Protein 4E2G (pdb70)

InterPro domains:
  IPR011051 RmlC-like cupin domain superfamily [SSF51182] (31-120)
  IPR013096 Cupin 2, conserved barrel [PF07883] (42-98)
  IPR014710 RmlC-like jelly roll fold [G3DSA:2.60.120.10] (1-123)
  IPR052535 Bacilysin biosynthesis H2HPP isomerase [PTHR40112] (26-119)

Nearest PDB structures (foldseek):
  4fbf-assembly1_A  TM=7.577E-01  e=5.543E-04  Pseudaminobacter salicylatoxidans
  3nst-assembly1_A  TM=7.923E-01  e=8.459E-04  Pseudaminobacter salicylatoxidans
  2phd-assembly1_C  TM=7.548E-01  e=7.219E-04  Pseudaminobacter salicylatoxidans
  2phd-assembly1_A  TM=7.375E-01  e=6.161E-04  Pseudaminobacter salicylatoxidans
  3nl1-assembly1_A  TM=7.400E-01  e=6.495E-04  Pseudaminobacter salicylatoxidans

Structure (mmCIF, N/CA/C/O backbone):
data_4E2G
#
_entry.id   4E2G
#
_cell.length_a   193.710
_cell.length_b   52.623
_cell.length_c   108.818
_cell.angle_alpha   90.000
_cell.angle_beta   91.240
_cell.angle_gamma   90.000
#
_symmetry.space_group_name_H-M   'C 1 2 1'
#
loop_
_entity.id
_entity.type
_entity.pdbx_description
1 polymer 'Cupin 2 conserved barrel domain protein'
2 non-polymer 'NICKEL (II) ION'
3 non-polymer 'POTASSIUM ION'
4 non-polymer 'ACETATE ION'
5 water water
#
loop_
_atom_site.group_PDB
_atom_site.id
_atom_site.type_symbol
_atom_site.label_atom_id
_atom_site.label_alt_id
_atom_site.label_comp_id
_atom_site.label_asym_id
_atom_site.label_entity_id
_atom_site.label_seq_id
_atom_site.pdbx_PDB_ins_code
_atom_site.Cartn_x
_atom_site.Cartn_y
_atom_site.Cartn_z
_atom_site.occupancy
_atom_site.B_iso_or_equiv
_atom_site.auth_seq_id
_atom_site.auth_comp_id
_atom_site.auth_asym_id
_atom_site.auth_atom_id
_atom_site.pdbx_PDB_model_num
ATOM 1 N N . PHE A 1 12 ? 12.184 33.374 118.340 1.00 47.63 9 PHE A N 1
ATOM 2 C CA . PHE A 1 12 ? 10.885 33.868 117.792 1.00 44.48 9 PHE A CA 1
ATOM 3 C C . PHE A 1 12 ? 9.916 32.714 117.499 1.00 43.49 9 PHE A C 1
ATOM 4 O O . PHE A 1 12 ? 10.258 31.548 117.705 1.00 46.61 9 PHE A O 1
ATOM 12 N N . ALA A 1 13 ? 8.705 33.047 117.049 1.00 41.34 10 ALA A N 1
ATOM 13 C CA . ALA A 1 13 ? 7.710 32.044 116.661 1.00 38.80 10 ALA A CA 1
ATOM 14 C C . ALA A 1 13 ? 7.644 31.905 115.137 1.00 32.81 10 ALA A C 1
ATOM 15 O O . ALA A 1 13 ? 7.795 32.898 114.421 1.00 33.03 10 ALA A O 1
ATOM 17 N N . PRO A 1 14 ? 7.420 30.675 114.636 1.00 30.52 11 PRO A N 1
ATOM 18 C CA . PRO A 1 14 ? 7.215 30.498 113.195 1.00 30.31 11 PRO A CA 1
ATOM 19 C C . PRO A 1 14 ? 6.075 31.380 112.696 1.00 30.29 11 PRO A C 1
ATOM 20 O O . PRO A 1 14 ? 5.054 31.515 113.376 1.00 29.57 11 PRO A O 1
ATOM 24 N N . ALA A 1 15 ? 6.261 31.993 111.534 1.00 27.41 12 ALA A N 1
ATOM 25 C CA . ALA A 1 15 ? 5.253 32.885 110.979 1.00 30.43 12 ALA A CA 1
ATOM 26 C C . ALA A 1 15 ? 5.114 32.702 109.477 1.00 31.74 12 ALA A C 1
ATOM 27 O O . ALA A 1 15 ? 6.092 32.428 108.776 1.00 28.03 12 ALA A O 1
ATOM 29 N N . PHE A 1 16 ? 3.880 32.838 109.002 1.00 32.67 13 PHE A N 1
ATOM 30 C CA . PHE A 1 16 ? 3.572 32.774 107.589 1.00 31.00 13 PHE A CA 1
ATOM 31 C C . PHE A 1 16 ? 3.028 34.128 107.165 1.00 28.78 13 PHE A C 1
ATOM 32 O O . PHE A 1 16 ? 2.263 34.750 107.897 1.00 28.78 13 PHE A O 1
ATOM 40 N N . TYR A 1 17 ? 3.414 34.568 105.974 1.00 26.55 14 TYR A N 1
ATOM 41 C CA . TYR A 1 17 ? 3.062 35.899 105.503 1.00 26.64 14 TYR A CA 1
ATOM 42 C C . TYR A 1 17 ? 2.441 35.864 104.122 1.00 26.10 14 TYR A C 1
ATOM 43 O O . TYR A 1 17 ? 2.881 35.128 103.242 1.00 26.96 14 TYR A O 1
ATOM 52 N N . ASP A 1 18 ? 1.396 36.659 103.960 1.00 27.13 15 ASP A N 1
ATOM 53 C CA . ASP A 1 18 ? 0.817 36.922 102.665 1.00 28.98 15 ASP A CA 1
ATOM 54 C C . ASP A 1 18 ? 1.243 38.352 102.337 1.00 28.76 15 ASP A C 1
ATOM 55 O O . ASP A 1 18 ? 0.909 39.282 103.076 1.00 28.17 15 ASP A O 1
ATOM 60 N N . LEU A 1 19 ? 1.995 38.522 101.248 1.00 26.57 16 LEU A N 1
ATOM 61 C CA . LEU A 1 19 ? 2.529 39.847 100.887 1.00 28.72 16 LEU A CA 1
ATOM 62 C C . LEU A 1 19 ? 1.474 40.922 100.650 1.00 31.53 16 LEU A C 1
ATOM 63 O O . LEU A 1 19 ? 1.749 42.100 100.866 1.00 32.89 16 LEU A O 1
ATOM 68 N N . THR A 1 20 ? 0.278 40.521 100.221 1.00 30.30 17 THR A N 1
ATOM 69 C CA . THR A 1 20 ? -0.824 41.472 100.049 1.00 34.37 17 THR A CA 1
ATOM 70 C C . THR A 1 20 ? -1.278 42.071 101.381 1.00 36.19 17 THR A C 1
ATOM 71 O O . THR A 1 20 ? -1.968 43.083 101.397 1.00 41.83 17 THR A O 1
ATOM 75 N N . GLU A 1 21 ? -0.882 41.450 102.490 1.00 33.75 18 GLU A N 1
ATOM 76 C CA . GLU A 1 21 ? -1.276 41.921 103.818 1.00 37.04 18 GLU A CA 1
ATOM 77 C C . GLU A 1 21 ? -0.139 42.618 104.568 1.00 32.15 18 GLU A C 1
ATOM 78 O O . GLU A 1 21 ? -0.360 43.204 105.619 1.00 33.14 18 GLU A O 1
ATOM 84 N N . VAL A 1 22 ? 1.076 42.548 104.033 1.00 31.31 19 VAL A N 1
ATOM 85 C CA . VAL A 1 22 ? 2.217 43.211 104.663 1.00 28.32 19 VAL A CA 1
ATOM 86 C C . VAL A 1 22 ? 2.236 44.672 104.248 1.00 27.27 19 VAL A C 1
ATOM 87 O O . VAL A 1 22 ? 2.320 44.986 103.062 1.00 26.83 19 VAL A O 1
ATOM 91 N N . ARG A 1 23 ? 2.163 45.562 105.233 1.00 27.44 20 ARG A N 1
ATOM 92 C CA . ARG A 1 23 ? 2.047 46.994 104.961 1.00 29.57 20 ARG A CA 1
ATOM 93 C C . ARG A 1 23 ? 3.344 47.584 104.410 1.00 27.73 20 ARG A C 1
ATOM 94 O O . ARG A 1 23 ? 4.439 47.099 104.697 1.00 31.19 20 ARG A O 1
ATOM 102 N N . SER A 1 24 ? 3.196 48.621 103.594 1.00 27.06 21 SER A N 1
ATOM 103 C CA . SER A 1 24 ? 4.297 49.206 102.852 1.00 28.05 21 SER A CA 1
ATOM 104 C C . SER A 1 24 ? 4.818 50.445 103.562 1.00 28.46 21 SER A C 1
ATOM 105 O O . SER A 1 24 ? 4.066 51.138 104.246 1.00 28.69 21 SER A O 1
ATOM 108 N N . PHE A 1 25 ? 6.114 50.708 103.423 1.00 27.25 22 PHE A N 1
ATOM 109 C CA . PHE A 1 25 ? 6.691 51.959 103.920 1.00 26.11 22 PHE A CA 1
ATOM 110 C C . PHE A 1 25 ? 7.679 52.498 102.903 1.00 25.64 22 PHE A C 1
ATOM 111 O O . PHE A 1 25 ? 8.106 51.777 101.998 1.00 25.71 22 PHE A O 1
ATOM 119 N N . SER A 1 26 ? 8.045 53.766 103.052 1.00 28.33 23 SER A N 1
ATOM 120 C CA . SER A 1 26 ? 8.945 54.396 102.101 1.00 29.33 23 SER A CA 1
ATOM 121 C C . SER A 1 26 ? 10.032 55.179 102.829 1.00 30.50 23 SER A C 1
ATOM 122 O O . SER A 1 26 ? 9.739 56.200 103.452 1.00 31.82 23 SER A O 1
ATOM 125 N N . PRO A 1 27 ? 11.292 54.708 102.753 1.00 27.78 24 PRO A N 1
ATOM 126 C CA . PRO A 1 27 ? 12.359 55.420 103.459 1.00 29.56 24 PRO A CA 1
ATOM 127 C C . PRO A 1 27 ? 12.830 56.674 102.721 1.00 30.34 24 PRO A C 1
ATOM 128 O O . PRO A 1 27 ? 13.527 57.502 103.307 1.00 34.12 24 PRO A O 1
ATOM 132 N N . LEU A 1 28 ? 12.422 56.808 101.459 1.00 29.16 25 LEU A N 1
ATOM 133 C CA . LEU A 1 28 ? 12.943 57.818 100.542 1.00 32.24 25 LEU A CA 1
ATOM 134 C C . LEU A 1 28 ? 12.032 57.830 99.307 1.00 30.93 25 LEU A C 1
ATOM 135 O O . LEU A 1 28 ? 11.599 56.764 98.863 1.00 27.85 25 LEU A O 1
ATOM 140 N N . PRO A 1 29 ? 11.723 59.024 98.750 1.00 29.41 26 PRO A N 1
ATOM 141 C CA . PRO A 1 29 ? 10.914 59.065 97.518 1.00 30.25 26 PRO A CA 1
ATOM 142 C C . PRO A 1 29 ? 11.414 58.101 96.426 1.00 29.65 26 PRO A C 1
ATOM 143 O O . PRO A 1 29 ? 12.620 57.969 96.220 1.00 31.59 26 PRO A O 1
ATOM 147 N N . GLY A 1 30 ? 10.487 57.418 95.760 1.00 28.44 27 GLY A N 1
ATOM 148 C CA . GLY A 1 30 ? 10.833 56.453 94.710 1.00 30.06 27 GLY A CA 1
ATOM 149 C C . GLY A 1 30 ? 11.025 55.019 95.189 1.00 27.14 27 GLY A C 1
ATOM 150 O O . GLY A 1 30 ? 11.208 54.108 94.378 1.00 26.84 27 GLY A O 1
ATOM 151 N N . PHE A 1 31 ? 10.991 54.822 96.506 1.00 25.94 28 PHE A N 1
ATOM 152 C CA . PHE A 1 31 ? 11.154 53.501 97.105 1.00 24.88 28 PHE A CA 1
ATOM 153 C C . PHE A 1 31 ? 9.924 53.109 97.905 1.00 25.71 28 PHE A C 1
ATOM 154 O O . PHE A 1 31 ? 9.456 53.873 98.750 1.00 25.91 28 PHE A O 1
ATOM 162 N N . ALA A 1 32 ? 9.410 51.913 97.642 1.00 23.23 29 ALA A N 1
ATOM 163 C CA . ALA A 1 32 ? 8.317 51.360 98.434 1.00 24.38 29 ALA A CA 1
ATOM 164 C C . ALA A 1 32 ? 8.748 49.980 98.892 1.00 21.66 29 ALA A C 1
ATOM 165 O O . ALA A 1 32 ? 9.176 49.158 98.074 1.00 22.88 29 ALA A O 1
ATOM 175 N N . GLN A 1 34 ? 8.352 46.477 101.706 1.00 19.04 31 GLN A N 1
ATOM 176 C CA . GLN A 1 34 ? 7.657 45.619 102.665 1.00 22.31 31 GLN A CA 1
ATOM 177 C C . GLN A 1 34 ? 8.706 44.735 103.318 1.00 23.42 31 GLN A C 1
ATOM 178 O O . GLN A 1 34 ? 9.419 43.999 102.624 1.00 24.40 31 GLN A O 1
ATOM 184 N N . ALA A 1 35 ? 8.810 44.798 104.640 1.00 22.25 32 ALA A N 1
ATOM 185 C CA . ALA A 1 35 ? 9.817 44.010 105.342 1.00 22.29 32 ALA A CA 1
ATOM 186 C C . ALA A 1 35 ? 9.212 43.077 106.388 1.00 22.97 32 ALA A C 1
ATOM 187 O O . ALA A 1 35 ? 8.245 43.430 107.067 1.00 23.70 32 ALA A O 1
ATOM 189 N N . ILE A 1 36 ? 9.788 41.882 106.494 1.00 21.01 33 ILE A N 1
ATOM 190 C CA . ILE A 1 36 ? 9.445 40.923 107.542 1.00 21.36 33 ILE A CA 1
ATOM 191 C C . ILE A 1 36 ? 10.757 40.403 108.116 1.00 21.78 33 ILE A C 1
ATOM 192 O O . ILE A 1 36 ? 11.790 40.471 107.454 1.00 22.76 33 ILE A O 1
ATOM 197 N N . GLN A 1 37 ? 10.727 39.885 109.339 1.00 22.34 34 GLN A N 1
ATOM 198 C CA . GLN A 1 37 ? 11.945 39.353 109.926 1.00 23.07 34 GLN A CA 1
ATOM 199 C C . GLN A 1 37 ? 11.693 38.191 110.872 1.00 24.95 34 GLN A C 1
ATOM 200 O O . GLN A 1 37 ? 10.635 38.107 111.499 1.00 25.77 34 GLN A O 1
ATOM 206 N N . GLY A 1 38 ? 12.672 37.292 110.950 1.00 26.85 35 GLY A N 1
ATOM 207 C CA . GLY A 1 38 ? 12.703 36.266 111.988 1.00 28.51 35 GLY A CA 1
ATOM 208 C C . GLY A 1 38 ? 13.451 36.835 113.173 1.00 28.86 35 GLY A C 1
ATOM 209 O O . GLY A 1 38 ? 12.929 37.693 113.880 1.00 35.88 35 GLY A O 1
ATOM 210 N N . LYS A 1 39 ? 14.673 36.358 113.391 1.00 26.82 36 LYS A N 1
ATOM 211 C CA . LYS A 1 39 ? 15.577 36.974 114.360 1.00 28.67 36 LYS A CA 1
ATOM 212 C C . LYS A 1 39 ? 16.867 37.401 113.668 1.00 28.24 36 LYS A C 1
ATOM 213 O O . LYS A 1 39 ? 17.260 38.558 113.755 1.00 31.09 36 LYS A O 1
ATOM 219 N N . ASN A 1 40 ? 17.516 36.453 112.996 1.00 26.40 37 ASN A N 1
ATOM 220 C CA . ASN A 1 40 ? 18.758 36.704 112.256 1.00 29.76 37 ASN A CA 1
ATOM 221 C C . ASN A 1 40 ? 18.518 37.155 110.810 1.00 25.74 37 ASN A C 1
ATOM 222 O O . ASN A 1 40 ? 19.430 37.673 110.165 1.00 27.60 37 ASN A O 1
ATOM 227 N N . LEU A 1 41 ? 17.303 36.944 110.303 1.00 22.98 38 LEU A N 1
ATOM 228 C CA . LEU A 1 41 ? 16.993 37.186 108.894 1.00 21.91 38 LEU A CA 1
ATOM 229 C C . LEU A 1 41 ? 15.922 38.240 108.712 1.00 20.85 38 LEU A C 1
ATOM 230 O O . LEU A 1 41 ? 14.910 38.221 109.399 1.00 21.60 38 LEU A O 1
ATOM 243 N N . LEU A 1 43 ? 13.682 39.890 105.387 1.00 17.94 40 LEU A N 1
ATOM 244 C CA . LEU A 1 43 ? 13.339 39.849 103.963 1.00 18.21 40 LEU A CA 1
ATOM 245 C C . LEU A 1 43 ? 12.628 41.141 103.637 1.00 18.55 40 LEU A C 1
ATOM 246 O O . LEU A 1 43 ? 11.693 41.530 104.339 1.00 20.69 40 LEU A O 1
ATOM 251 N N . ASN A 1 44 ? 13.082 41.806 102.579 1.00 17.32 41 ASN A N 1
ATOM 252 C CA . ASN A 1 44 ? 12.642 43.151 102.243 1.00 19.30 41 ASN A CA 1
ATOM 253 C C . ASN A 1 44 ? 12.331 43.254 100.740 1.00 18.74 41 ASN A C 1
ATOM 254 O O . ASN A 1 44 ? 13.239 43.220 99.916 1.00 19.37 41 ASN A O 1
ATOM 259 N N . TRP A 1 45 ? 11.045 43.335 100.389 1.00 18.47 42 TRP A N 1
ATOM 260 C CA . TRP A 1 45 ? 10.621 43.527 98.993 1.00 19.51 42 TRP A CA 1
ATOM 261 C C . TRP A 1 45 ? 10.657 44.990 98.658 1.00 21.19 42 TRP A C 1
ATOM 262 O O . TRP A 1 45 ? 9.916 45.781 99.246 1.00 23.14 42 TRP A O 1
ATOM 273 N N . VAL A 1 46 ? 11.526 45.365 97.720 1.00 20.12 43 VAL A N 1
ATOM 274 C CA . VAL A 1 46 ? 11.765 46.777 97.412 1.00 19.47 43 VAL A CA 1
ATOM 275 C C . VAL A 1 46 ? 11.317 47.092 95.984 1.00 20.12 43 VAL A C 1
ATOM 276 O O . VAL A 1 46 ? 11.898 46.572 95.020 1.00 19.58 43 VAL A O 1
ATOM 280 N N . ARG A 1 47 ? 10.275 47.913 95.848 1.00 20.09 44 ARG A N 1
ATOM 281 C CA . ARG A 1 47 ? 9.882 48.413 94.530 1.00 21.93 44 ARG A CA 1
ATOM 282 C C . ARG A 1 47 ? 10.504 49.790 94.304 1.00 23.75 44 ARG A C 1
ATOM 283 O O . ARG A 1 47 ? 10.281 50.729 95.084 1.00 24.34 44 ARG A O 1
ATOM 291 N N . ILE A 1 48 ? 11.296 49.896 93.242 1.00 23.77 45 ILE A N 1
ATOM 292 C CA . ILE A 1 48 ? 12.001 51.140 92.933 1.00 24.68 45 ILE A CA 1
ATOM 293 C C . ILE A 1 48 ? 11.461 51.721 91.638 1.00 26.19 45 ILE A C 1
ATOM 294 O O . ILE A 1 48 ? 11.372 51.012 90.618 1.00 26.50 45 ILE A O 1
ATOM 299 N N A GLU A 1 49 ? 11.111 53.006 91.685 0.50 27.00 46 GLU A N 1
ATOM 300 N N B GLU A 1 49 ? 11.104 53.006 91.688 0.50 26.87 46 GLU A N 1
ATOM 301 C CA A GLU A 1 49 ? 10.576 53.736 90.542 0.50 28.23 46 GLU A CA 1
ATOM 302 C CA B GLU A 1 49 ? 10.570 53.743 90.546 0.50 27.95 46 GLU A CA 1
ATOM 303 C C A GLU A 1 49 ? 11.597 53.819 89.408 0.50 27.80 46 GLU A C 1
ATOM 304 C C B GLU A 1 49 ? 11.594 53.839 89.415 0.50 27.59 46 GLU A C 1
ATOM 305 O O A GLU A 1 49 ? 12.798 53.657 89.644 0.50 26.80 46 GLU A O 1
ATOM 306 O O B GLU A 1 49 ? 12.797 53.703 89.659 0.50 26.48 46 GLU A O 1
ATOM 317 N N . PRO A 1 50 ? 11.120 54.066 88.172 1.00 28.05 47 PRO A N 1
ATOM 318 C CA . PRO A 1 50 ? 12.023 54.302 87.046 1.00 29.20 47 PRO A CA 1
ATOM 319 C C . PRO A 1 50 ? 12.968 55.466 87.302 1.00 29.78 47 PRO A C 1
ATOM 320 O O . PRO A 1 50 ? 12.613 56.401 88.026 1.00 31.02 47 PRO A O 1
ATOM 324 N N . ASN A 1 51 ? 14.174 55.368 86.743 1.00 29.23 48 ASN A N 1
ATOM 325 C CA . ASN A 1 51 ? 15.168 56.446 86.744 1.00 31.38 48 ASN A CA 1
ATOM 326 C C . ASN A 1 51 ? 15.439 57.024 88.128 1.00 33.54 48 ASN A C 1
ATOM 327 O O . ASN A 1 51 ? 15.482 58.245 88.316 1.00 37.83 48 ASN A O 1
ATOM 332 N N . THR A 1 52 ? 15.629 56.128 89.088 1.00 32.34 49 THR A N 1
ATOM 333 C CA . THR A 1 52 ? 15.824 56.493 90.484 1.00 34.17 49 THR A CA 1
ATOM 334 C C . THR A 1 52 ? 17.195 56.018 90.938 1.00 39.18 49 THR A C 1
ATOM 335 O O . THR A 1 52 ? 17.636 54.919 90.580 1.00 40.27 49 THR A O 1
ATOM 339 N N . GLU A 1 53 ? 17.865 56.865 91.711 1.00 40.30 50 GLU A N 1
ATOM 340 C CA . GLU A 1 53 ? 19.187 56.568 92.247 1.00 45.94 50 GLU A CA 1
ATOM 341 C C . GLU A 1 53 ? 19.131 56.164 93.713 1.00 45.95 50 GLU A C 1
ATOM 342 O O . GLU A 1 53 ? 18.440 56.806 94.513 1.00 43.72 50 GLU A O 1
ATOM 372 N N . PRO A 1 55 ? 21.578 56.351 96.645 1.00 44.29 52 PRO A N 1
ATOM 373 C CA . PRO A 1 55 ? 22.870 56.944 97.034 1.00 45.98 52 PRO A CA 1
ATOM 374 C C . PRO A 1 55 ? 23.795 55.893 97.659 1.00 41.25 52 PRO A C 1
ATOM 375 O O . PRO A 1 55 ? 23.305 54.941 98.271 1.00 37.74 52 PRO A O 1
ATOM 379 N N . ALA A 1 56 ? 25.105 56.059 97.473 1.00 41.37 53 ALA A N 1
ATOM 380 C CA . ALA A 1 56 ? 26.104 55.122 97.986 1.00 36.85 53 ALA A CA 1
ATOM 381 C C . ALA A 1 56 ? 26.065 55.005 99.514 1.00 37.86 53 ALA A C 1
ATOM 382 O O . ALA A 1 56 ? 26.021 56.017 100.228 1.00 37.00 53 ALA A O 1
ATOM 384 N N A HIS A 1 57 ? 26.049 53.766 100.003 0.50 36.45 54 HIS A N 1
ATOM 385 N N B HIS A 1 57 ? 26.089 53.765 99.995 0.50 36.04 54 HIS A N 1
ATOM 386 C CA A HIS A 1 57 ? 26.017 53.478 101.435 0.50 34.85 54 HIS A CA 1
ATOM 387 C CA B HIS A 1 57 ? 26.054 53.473 101.421 0.50 33.91 54 HIS A CA 1
ATOM 388 C C A HIS A 1 57 ? 26.821 52.244 101.754 0.50 32.28 54 HIS A C 1
ATOM 389 C C B HIS A 1 57 ? 26.854 52.246 101.749 0.50 31.93 54 HIS A C 1
ATOM 390 O O A HIS A 1 57 ? 27.173 51.464 100.863 0.50 30.03 54 HIS A O 1
ATOM 391 O O B HIS A 1 57 ? 27.238 51.476 100.862 0.50 29.61 54 HIS A O 1
ATOM 404 N N . GLU A 1 58 ? 27.129 52.074 103.038 1.00 30.20 55 GLU A N 1
ATOM 405 C CA . GLU A 1 58 ? 27.758 50.869 103.559 1.00 28.82 55 GLU A CA 1
ATOM 406 C C . GLU A 1 58 ? 26.992 50.595 104.845 1.00 26.70 55 GLU A C 1
ATOM 407 O O . GLU A 1 58 ? 26.532 51.536 105.498 1.00 27.07 55 GLU A O 1
ATOM 413 N N . HIS A 1 59 ? 26.860 49.324 105.213 1.00 24.71 56 HIS A N 1
ATOM 414 C CA . HIS A 1 59 ? 26.194 48.928 106.456 1.00 24.39 56 HIS A CA 1
ATOM 415 C C . HIS A 1 59 ? 26.917 47.736 107.036 1.00 24.96 56 HIS A C 1
ATOM 416 O O . HIS A 1 59 ? 27.475 46.927 106.277 1.00 24.28 56 HIS A O 1
ATOM 423 N N . PRO A 1 60 ? 26.920 47.595 108.381 1.00 24.02 57 PRO A N 1
ATOM 424 C CA . PRO A 1 60 ? 27.578 46.431 108.978 1.00 24.57 57 PRO A CA 1
ATOM 425 C C . PRO A 1 60 ? 26.827 45.118 108.717 1.00 23.09 57 PRO A C 1
ATOM 426 O O . PRO A 1 60 ? 27.426 44.052 108.786 1.00 26.05 57 PRO A O 1
ATOM 430 N N . HIS A 1 61 ? 25.535 45.208 108.410 1.00 23.67 58 HIS A N 1
ATOM 431 C CA . HIS A 1 61 ? 24.709 44.037 108.084 1.00 22.84 58 HIS A CA 1
ATOM 432 C C . HIS A 1 61 ? 25.133 43.424 106.780 1.00 22.58 58 HIS A C 1
ATOM 433 O O . HIS A 1 61 ? 25.489 44.137 105.834 1.00 22.95 58 HIS A O 1
ATOM 440 N N . GLU A 1 62 ? 25.091 42.095 106.704 1.00 21.06 59 GLU A N 1
ATOM 441 C CA . GLU A 1 62 ? 25.330 41.421 105.434 1.00 21.60 59 GLU A CA 1
ATOM 442 C C . GLU A 1 62 ? 24.068 41.548 104.593 1.00 21.78 59 GLU A C 1
ATOM 443 O O . GLU A 1 62 ? 22.960 41.517 105.130 1.00 23.22 59 GLU A O 1
ATOM 449 N N . GLN A 1 63 ? 24.236 41.702 103.282 1.00 21.46 60 GLN A N 1
ATOM 450 C CA . GLN A 1 63 ? 23.103 41.827 102.377 1.00 20.55 60 GLN A CA 1
ATOM 451 C C . GLN A 1 63 ? 23.208 40.810 101.254 1.00 20.65 60 GLN A C 1
ATOM 452 O O . GLN A 1 63 ? 24.309 40.442 100.835 1.00 22.39 60 GLN A O 1
ATOM 458 N N . ALA A 1 64 ? 22.054 40.336 100.799 1.00 18.91 61 ALA A N 1
ATOM 459 C CA . ALA A 1 64 ? 21.948 39.636 99.529 1.00 20.39 61 ALA A CA 1
ATOM 460 C C . ALA A 1 64 ? 20.691 40.152 98.832 1.00 20.36 61 ALA A C 1
ATOM 461 O O . ALA A 1 64 ? 19.846 40.784 99.464 1.00 22.15 61 ALA A O 1
ATOM 463 N N . GLY A 1 65 ? 20.580 39.912 97.529 1.00 21.12 62 GLY A N 1
ATOM 464 C CA . GLY A 1 65 ? 19.436 40.399 96.776 1.00 20.83 62 GLY A CA 1
ATOM 465 C C . GLY A 1 65 ? 19.081 39.482 95.632 1.00 19.80 62 GLY A C 1
ATOM 466 O O . GLY A 1 65 ? 19.956 38.839 95.049 1.00 19.59 62 GLY A O 1
ATOM 467 N N . VAL A 1 66 ? 17.789 39.416 95.330 1.00 18.04 63 VAL A N 1
ATOM 468 C CA . VAL A 1 66 ? 17.265 38.580 94.257 1.00 18.31 63 VAL A CA 1
ATOM 469 C C . VAL A 1 66 ? 16.334 39.436 93.405 1.00 18.81 63 VAL A C 1
ATOM 470 O O . VAL A 1 66 ? 15.341 39.960 93.904 1.00 19.73 63 VAL A O 1
ATOM 482 N N . LEU A 1 68 ? 13.399 40.372 91.057 1.00 18.76 65 LEU A N 1
ATOM 483 C CA . LEU A 1 68 ? 12.069 39.803 90.818 1.00 20.33 65 LEU A CA 1
ATOM 484 C C . LEU A 1 68 ? 11.437 40.335 89.524 1.00 21.76 65 LEU A C 1
ATOM 485 O O . LEU A 1 68 ? 10.897 39.561 88.723 1.00 22.26 65 LEU A O 1
ATOM 490 N N . GLU A 1 69 ? 11.514 41.652 89.323 1.00 21.36 66 GLU A N 1
ATOM 491 C CA . GLU A 1 69 ? 10.996 42.306 88.110 1.00 23.44 66 GLU A CA 1
ATOM 492 C C . GLU A 1 69 ? 11.923 43.446 87.703 1.00 23.31 66 GLU A C 1
ATOM 493 O O . GLU A 1 69 ? 12.615 44.019 88.545 1.00 23.03 66 GLU A O 1
ATOM 499 N N . GLY A 1 70 ? 11.938 43.770 86.415 1.00 23.48 67 GLY A N 1
ATOM 500 C CA . GLY A 1 70 ? 12.638 44.960 85.929 1.00 23.93 67 GLY A CA 1
ATOM 501 C C . GLY A 1 70 ? 14.151 44.857 85.868 1.00 23.77 67 GLY A C 1
ATOM 502 O O . GLY A 1 70 ? 14.710 43.776 85.685 1.00 23.79 67 GLY A O 1
ATOM 503 N N . THR A 1 71 ? 14.814 45.996 86.031 1.00 22.73 68 THR A N 1
ATOM 504 C CA . THR A 1 71 ? 16.239 46.119 85.757 1.00 23.63 68 THR A CA 1
ATOM 505 C C . THR A 1 71 ? 16.887 46.983 86.837 1.00 24.04 68 THR A C 1
ATOM 506 O O . THR A 1 71 ? 16.326 48.002 87.233 1.00 25.55 68 THR A O 1
ATOM 510 N N . LEU A 1 72 ? 18.057 46.566 87.326 1.00 23.63 69 LEU A N 1
ATOM 511 C CA . LEU A 1 72 ? 18.784 47.336 88.326 1.00 23.80 69 LEU A CA 1
ATOM 512 C C . LEU A 1 72 ? 20.268 47.342 88.010 1.00 23.43 69 LEU A C 1
ATOM 513 O O . LEU A 1 72 ? 20.872 46.288 87.851 1.00 25.51 69 LEU A O 1
ATOM 518 N N . GLU A 1 73 ? 20.852 48.528 87.898 1.00 23.41 70 GLU A N 1
ATOM 519 C CA . GLU A 1 73 ? 22.302 48.632 87.804 1.00 26.39 70 GLU A CA 1
ATOM 520 C C . GLU A 1 73 ? 22.866 48.710 89.213 1.00 26.39 70 GLU A C 1
ATOM 521 O O . GLU A 1 73 ? 22.579 49.652 89.941 1.00 30.05 70 GLU A O 1
ATOM 527 N N . LEU A 1 74 ? 23.662 47.717 89.593 1.00 26.53 71 LEU A N 1
ATOM 528 C CA . LEU A 1 74 ? 24.247 47.687 90.926 1.00 26.82 71 LEU A CA 1
ATOM 529 C C . LEU A 1 74 ? 25.770 47.771 90.885 1.00 28.50 71 LEU A C 1
ATOM 530 O O . LEU A 1 74 ? 26.428 47.051 90.129 1.00 31.16 71 LEU A O 1
ATOM 535 N N . THR A 1 75 ? 26.319 48.659 91.707 1.00 29.71 72 THR A N 1
ATOM 536 C CA . THR A 1 75 ? 27.759 48.762 91.878 1.00 31.32 72 THR A CA 1
ATOM 537 C C . THR A 1 75 ? 28.118 48.257 93.273 1.00 29.92 72 THR A C 1
ATOM 538 O O . THR A 1 75 ? 27.625 48.784 94.267 1.00 30.66 72 THR A O 1
ATOM 542 N N . ILE A 1 76 ? 28.950 47.221 93.344 1.00 32.36 73 ILE A N 1
ATOM 543 C CA . ILE A 1 76 ? 29.475 46.753 94.636 1.00 34.13 73 ILE A CA 1
ATOM 544 C C . ILE A 1 76 ? 30.993 46.913 94.645 1.00 38.20 73 ILE A C 1
ATOM 545 O O . ILE A 1 76 ? 31.686 46.374 93.777 1.00 40.80 73 ILE A O 1
ATOM 550 N N . GLY A 1 77 ? 31.499 47.661 95.623 1.00 36.48 74 GLY A N 1
ATOM 551 C CA . GLY A 1 77 ? 32.909 48.044 95.651 1.00 40.60 74 GLY A CA 1
ATOM 552 C C . GLY A 1 77 ? 33.362 48.557 94.292 1.00 43.64 74 GLY A C 1
ATOM 553 O O . GLY A 1 77 ? 32.935 49.623 93.847 1.00 43.21 74 GLY A O 1
ATOM 554 N N . GLU A 1 78 ? 34.201 47.768 93.623 1.00 49.29 75 GLU A N 1
ATOM 555 C CA . GLU A 1 78 ? 34.786 48.149 92.332 1.00 55.95 75 GLU A CA 1
ATOM 556 C C . GLU A 1 78 ? 33.971 47.748 91.097 1.00 54.76 75 GLU A C 1
ATOM 557 O O . GLU A 1 78 ? 34.149 48.332 90.024 1.00 61.35 75 GLU A O 1
ATOM 563 N N . GLU A 1 79 ? 33.087 46.761 91.241 1.00 48.49 76 GLU A N 1
ATOM 564 C CA . GLU A 1 79 ? 32.387 46.192 90.083 1.00 46.50 76 GLU A CA 1
ATOM 565 C C . GLU A 1 79 ? 30.960 46.726 89.890 1.00 46.51 76 GLU A C 1
ATOM 566 O O . GLU A 1 79 ? 30.207 46.895 90.856 1.00 40.90 76 GLU A O 1
ATOM 572 N N . THR A 1 80 ? 30.611 46.978 88.627 1.00 44.06 77 THR A N 1
ATOM 573 C CA . THR A 1 80 ? 29.267 47.401 88.226 1.00 39.77 77 THR A CA 1
ATOM 574 C C . THR A 1 80 ? 28.638 46.347 87.308 1.00 37.65 77 THR A C 1
ATOM 575 O O . THR A 1 80 ? 29.257 45.904 86.336 1.00 37.35 77 THR A O 1
ATOM 579 N N . ARG A 1 81 ? 27.412 45.943 87.627 1.00 34.95 78 ARG A N 1
ATOM 580 C CA . ARG A 1 81 ? 26.660 45.013 86.784 1.00 33.50 78 ARG A CA 1
ATOM 581 C C . ARG A 1 81 ? 25.202 45.435 86.671 1.00 29.59 78 ARG A C 1
ATOM 582 O O . ARG A 1 81 ? 24.639 46.026 87.595 1.00 31.99 78 ARG A O 1
ATOM 590 N N . VAL A 1 82 ? 24.598 45.125 85.531 1.00 26.92 79 VAL A N 1
ATOM 591 C CA . VAL A 1 82 ? 23.172 45.336 85.313 1.00 25.55 79 VAL A CA 1
ATOM 592 C C . VAL A 1 82 ? 22.450 44.024 85.622 1.00 25.55 79 VAL A C 1
ATOM 593 O O . VAL A 1 82 ? 22.750 42.990 85.022 1.00 26.59 79 VAL A O 1
ATOM 597 N N . LEU A 1 83 ? 21.503 44.066 86.555 1.00 23.15 80 LEU A N 1
ATOM 598 C CA . LEU A 1 83 ? 20.824 42.854 87.009 1.00 22.73 80 LEU A CA 1
ATOM 599 C C . LEU A 1 83 ? 19.368 42.817 86.559 1.00 21.05 80 LEU A C 1
ATOM 600 O O . LEU A 1 83 ? 18.703 43.851 86.513 1.00 21.80 80 LEU A O 1
ATOM 605 N N . ARG A 1 84 ? 18.897 41.615 86.228 1.00 19.88 81 ARG A N 1
ATOM 606 C CA . ARG A 1 84 ? 17.531 41.372 85.757 1.00 20.44 81 ARG A CA 1
ATOM 607 C C . ARG A 1 84 ? 17.028 40.079 86.413 1.00 20.37 81 ARG A C 1
ATOM 608 O O . ARG A 1 84 ? 17.834 39.342 86.996 1.00 20.97 81 ARG A O 1
ATOM 616 N N . PRO A 1 85 ? 15.706 39.797 86.352 1.00 18.96 82 PRO A N 1
ATOM 617 C CA . PRO A 1 85 ? 15.219 38.555 86.976 1.00 21.02 82 PRO A CA 1
ATOM 618 C C . PRO A 1 85 ? 15.960 37.317 86.460 1.00 22.32 82 PRO A C 1
ATOM 619 O O . PRO A 1 85 ? 16.191 37.187 85.253 1.00 22.37 82 PRO A O 1
ATOM 623 N N . GLY A 1 86 ? 16.324 36.430 87.384 1.00 22.71 83 GLY A N 1
ATOM 624 C CA . GLY A 1 86 ? 17.213 35.314 87.092 1.00 22.94 83 GLY A CA 1
ATOM 625 C C . GLY A 1 86 ? 18.566 35.532 87.755 1.00 23.52 83 GLY A C 1
ATOM 626 O O . GLY A 1 86 ? 19.364 34.599 87.868 1.00 26.26 83 GLY A O 1
ATOM 635 N N . ALA A 1 88 ? 21.160 37.439 90.980 1.00 18.54 85 ALA A N 1
ATOM 636 C CA . ALA A 1 88 ? 21.248 37.681 92.416 1.00 19.59 85 ALA A CA 1
ATOM 637 C C . ALA A 1 88 ? 22.602 38.328 92.766 1.00 20.18 85 ALA A C 1
ATOM 638 O O . ALA A 1 88 ? 23.521 38.360 91.934 1.00 20.73 85 ALA A O 1
ATOM 640 N N . TYR A 1 89 ? 22.716 38.861 93.980 1.00 19.02 86 TYR A N 1
ATOM 641 C CA . TYR A 1 89 ? 23.968 39.472 94.425 1.00 21.49 86 TYR A CA 1
ATOM 642 C C . TYR A 1 89 ? 24.212 39.294 95.918 1.00 21.29 86 TYR A C 1
ATOM 643 O O . TYR A 1 89 ? 23.268 39.075 96.680 1.00 21.08 86 TYR A O 1
ATOM 652 N N . THR A 1 90 ? 25.479 39.382 96.323 1.00 22.32 87 THR A N 1
ATOM 653 C CA . THR A 1 90 ? 25.852 39.312 97.741 1.00 23.66 87 THR A CA 1
ATOM 654 C C . THR A 1 90 ? 26.794 40.465 98.081 1.00 24.19 87 THR A C 1
ATOM 655 O O . THR A 1 90 ? 27.743 40.737 97.332 1.00 26.09 87 THR A O 1
ATOM 659 N N . ILE A 1 91 ? 26.518 41.140 99.201 1.00 22.55 88 ILE A N 1
ATOM 660 C CA . ILE A 1 91 ? 27.319 42.274 99.677 1.00 23.20 88 ILE A CA 1
ATOM 661 C C . ILE A 1 91 ? 27.789 42.025 101.122 1.00 24.01 88 ILE A C 1
ATOM 662 O O . ILE A 1 91 ? 26.976 42.014 102.051 1.00 24.96 88 ILE A O 1
ATOM 667 N N . PRO A 1 92 ? 29.107 41.818 101.321 1.00 24.68 89 PRO A N 1
ATOM 668 C CA . PRO A 1 92 ? 29.606 41.654 102.684 1.00 25.79 89 PRO A CA 1
ATOM 669 C C . PRO A 1 92 ? 29.372 42.913 103.522 1.00 26.79 89 PRO A C 1
ATOM 670 O O . PRO A 1 92 ? 29.244 44.023 102.968 1.00 26.12 89 PRO A O 1
ATOM 674 N N . GLY A 1 93 ? 29.290 42.733 104.840 1.00 28.30 90 GLY A N 1
ATOM 675 C CA . GLY A 1 93 ? 29.181 43.861 105.763 1.00 27.28 90 GLY A CA 1
ATOM 676 C C . GLY A 1 93 ? 30.322 44.834 105.527 1.00 27.45 90 GLY A C 1
ATOM 677 O O . GLY A 1 93 ? 31.473 44.419 105.347 1.00 28.60 90 GLY A O 1
ATOM 678 N N . GLY A 1 94 ? 29.997 46.123 105.488 1.00 26.51 91 GLY A N 1
ATOM 679 C CA . GLY A 1 94 ? 30.997 47.182 105.367 1.00 29.05 91 GLY A CA 1
ATOM 680 C C . GLY A 1 94 ? 31.388 47.575 103.949 1.00 29.90 91 GLY A C 1
ATOM 681 O O . GLY A 1 94 ? 32.067 48.581 103.755 1.00 34.83 91 GLY A O 1
ATOM 682 N N . VAL A 1 95 ? 30.963 46.794 102.960 1.00 28.75 92 VAL A N 1
ATOM 683 C CA . VAL A 1 95 ? 31.331 47.052 101.562 1.00 31.17 92 VAL A CA 1
ATOM 684 C C . VAL A 1 95 ? 30.418 48.109 100.929 1.00 32.04 92 VAL A C 1
ATOM 685 O O . VAL A 1 95 ? 29.190 48.027 101.019 1.00 29.88 92 VAL A O 1
ATOM 689 N N . ARG A 1 96 ? 31.031 49.099 100.286 1.00 33.34 93 ARG A N 1
ATOM 690 C CA . ARG A 1 96 ? 30.299 50.222 99.715 1.00 34.27 93 ARG A CA 1
ATOM 691 C C . ARG A 1 96 ? 29.556 49.812 98.446 1.00 31.86 93 ARG A C 1
ATOM 692 O O . ARG A 1 96 ? 30.087 49.070 97.619 1.00 35.28 93 ARG A O 1
ATOM 700 N N . HIS A 1 97 ? 28.325 50.296 98.307 1.00 28.12 94 HIS A N 1
ATOM 701 C CA . HIS A 1 97 ? 27.505 49.992 97.127 1.00 30.74 94 HIS A CA 1
ATOM 702 C C . HIS A 1 97 ? 26.516 51.082 96.834 1.00 30.46 94 HIS A C 1
ATOM 703 O O . HIS A 1 97 ? 26.116 51.823 97.731 1.00 31.07 94 HIS A O 1
ATOM 710 N N . ARG A 1 98 ? 26.131 51.188 95.564 1.00 31.67 95 ARG A N 1
ATOM 711 C CA . ARG A 1 98 ? 25.099 52.115 95.115 1.00 30.85 95 ARG A CA 1
ATOM 712 C C . ARG A 1 98 ? 24.366 51.491 93.930 1.00 31.70 95 ARG A C 1
ATOM 713 O O . ARG A 1 98 ? 24.849 50.521 93.337 1.00 32.35 95 ARG A O 1
ATOM 721 N N . ALA A 1 99 ? 23.211 52.050 93.578 1.00 31.78 96 ALA A N 1
ATOM 722 C CA . ALA A 1 99 ? 22.406 51.484 92.501 1.00 31.56 96 ALA A CA 1
ATOM 723 C C . ALA A 1 99 ? 21.552 52.526 91.783 1.00 32.51 96 ALA A C 1
ATOM 724 O O . ALA A 1 99 ? 21.292 53.603 92.313 1.00 32.78 96 ALA A O 1
ATOM 726 N N . ARG A 1 100 ? 21.126 52.200 90.569 1.00 28.72 97 ARG A N 1
ATOM 727 C CA . ARG A 1 100 ? 20.177 53.029 89.841 1.00 29.58 97 ARG A CA 1
ATOM 728 C C . ARG A 1 100 ? 19.304 52.164 88.949 1.00 28.91 97 ARG A C 1
ATOM 729 O O . ARG A 1 100 ? 19.719 51.086 88.512 1.00 28.90 97 ARG A O 1
ATOM 737 N N . THR A 1 101 ? 18.092 52.648 88.693 1.00 28.92 98 THR A N 1
ATOM 738 C CA . THR A 1 101 ? 17.160 51.999 87.778 1.00 27.57 98 T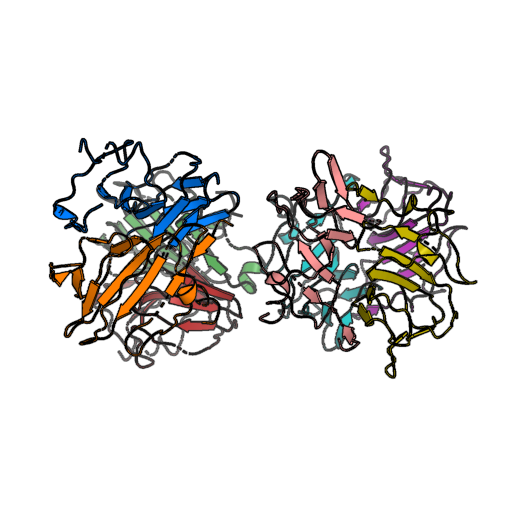HR A CA 1
ATOM 739 C C . THR A 1 101 ? 17.083 52.798 86.471 1.00 27.97 98 THR A C 1
ATOM 740 O O . THR A 1 101 ? 17.558 53.934 86.390 1.00 27.97 98 THR A O 1
ATOM 744 N N . PHE A 1 102 ? 16.478 52.190 85.456 1.00 27.54 99 PHE A N 1
ATOM 745 C CA . PHE A 1 102 ? 16.302 52.829 84.160 1.00 27.71 99 PHE A CA 1
ATOM 746 C C . PHE A 1 102 ? 14.800 53.025 83.906 1.00 28.99 99 PHE A C 1
ATOM 747 O O . PHE A 1 102 ? 14.061 53.278 84.855 1.00 29.98 99 PHE A O 1
ATOM 755 N N A GLU A 1 103 ? 14.352 52.907 82.658 0.50 29.78 100 GLU A N 1
ATOM 756 N N B GLU A 1 103 ? 14.363 52.903 82.653 0.50 29.68 100 GLU A N 1
ATOM 757 C CA A GLU A 1 103 ? 12.963 53.229 82.308 0.50 32.11 100 GLU A CA 1
ATOM 758 C CA B GLU A 1 103 ? 12.980 53.213 82.274 0.50 31.14 100 GLU A CA 1
ATOM 759 C C A GLU A 1 103 ? 11.909 52.327 82.947 0.50 29.33 100 GLU A C 1
ATOM 760 C C B GLU A 1 103 ? 11.920 52.329 82.935 0.50 28.91 100 GLU A C 1
ATOM 761 O O A GLU A 1 103 ? 10.784 52.764 83.183 0.50 31.33 100 GLU A O 1
ATOM 762 O O B GLU A 1 103 ? 10.802 52.781 83.178 0.50 31.03 100 GLU A O 1
ATOM 773 N N . ASP A 1 104 ? 12.270 51.078 83.222 1.00 28.25 101 ASP A N 1
ATOM 774 C CA . ASP A 1 104 ? 11.301 50.108 83.733 1.00 29.01 101 ASP A CA 1
ATOM 775 C C . ASP A 1 104 ? 11.148 50.055 85.255 1.00 27.11 101 ASP A C 1
ATOM 776 O O . ASP A 1 104 ? 10.150 49.531 85.754 1.00 29.48 101 ASP A O 1
ATOM 781 N N . GLY A 1 105 ? 12.118 50.603 85.986 1.00 25.91 102 GLY A N 1
ATOM 782 C CA . GLY A 1 105 ? 12.169 50.432 87.440 1.00 25.57 102 GLY A CA 1
ATOM 783 C C . GLY A 1 105 ? 12.419 48.965 87.774 1.00 25.50 102 GLY A C 1
ATOM 784 O O . GLY A 1 105 ? 12.769 48.172 86.891 1.00 23.64 102 GLY A O 1
ATOM 785 N N . CYS A 1 106 ? 12.237 48.586 89.036 1.00 23.50 103 CYS A N 1
ATOM 786 C CA . CYS A 1 106 ? 12.424 47.182 89.411 1.00 22.78 103 CYS A CA 1
ATOM 787 C C . CYS A 1 106 ? 11.680 46.767 90.682 1.00 22.79 103 CYS A C 1
ATOM 788 O O . CYS A 1 106 ? 11.177 47.608 91.439 1.00 22.01 103 CYS A O 1
ATOM 791 N N . LEU A 1 107 ? 11.600 45.455 90.880 1.00 21.28 104 LEU A N 1
ATOM 792 C CA . LEU A 1 107 ? 11.231 44.862 92.155 1.00 21.25 104 LEU A CA 1
ATOM 793 C C . LEU A 1 107 ? 12.389 43.948 92.533 1.00 20.93 104 LEU A C 1
ATOM 794 O O . LEU A 1 107 ? 12.756 43.048 91.766 1.00 20.54 104 LEU A O 1
ATOM 799 N N . VAL A 1 108 ? 12.982 44.195 93.696 1.00 18.93 105 VAL A N 1
ATOM 800 C CA . VAL A 1 108 ? 14.097 43.377 94.166 1.00 19.91 105 VAL A CA 1
ATOM 801 C C . VAL A 1 108 ? 13.794 42.885 95.580 1.00 19.62 105 VAL A C 1
ATOM 802 O O . VAL A 1 108 ? 13.250 43.634 96.413 1.00 18.20 105 VAL A O 1
ATOM 806 N N . LEU A 1 109 ? 14.100 41.612 95.823 1.00 17.53 106 LEU A N 1
ATOM 807 C CA . LEU A 1 109 ? 14.057 41.061 97.169 1.00 17.89 106 LEU A CA 1
ATOM 808 C C . LEU A 1 109 ? 15.426 41.210 97.822 1.00 18.93 106 LEU A C 1
ATOM 809 O O . LEU A 1 109 ? 16.386 40.530 97.431 1.00 19.51 106 LEU A O 1
ATOM 814 N N . ASP A 1 110 ? 15.506 42.092 98.819 1.00 19.75 107 ASP A N 1
ATOM 815 C CA . ASP A 1 110 ? 16.727 42.289 99.599 1.00 21.75 107 ASP A CA 1
ATOM 816 C C . ASP A 1 110 ? 16.657 41.451 100.874 1.00 21.57 107 ASP A C 1
ATOM 817 O O . ASP A 1 110 ? 15.602 41.365 101.516 1.00 21.89 107 ASP A O 1
ATOM 822 N N . ILE A 1 111 ? 17.775 40.826 101.229 1.00 19.65 108 ILE A N 1
ATOM 823 C CA . ILE A 1 111 ? 17.848 39.989 102.422 1.00 19.82 108 ILE A CA 1
ATOM 824 C C . ILE A 1 111 ? 18.960 40.528 103.313 1.00 20.44 108 ILE A C 1
ATOM 825 O O . ILE A 1 111 ? 20.059 40.788 102.828 1.00 21.15 108 ILE A O 1
ATOM 830 N N . PHE A 1 112 ? 18.673 40.720 104.603 1.00 20.14 109 PHE A N 1
ATOM 831 C CA . PHE A 1 112 ? 19.675 41.223 105.532 1.00 19.29 109 PHE A CA 1
ATOM 832 C C . PHE A 1 112 ? 19.906 40.255 106.687 1.00 20.53 109 PHE A C 1
ATOM 833 O O . PHE A 1 112 ? 18.960 39.653 107.203 1.00 21.28 109 PHE A O 1
ATOM 841 N N . SER A 1 113 ? 21.168 40.114 107.078 1.00 18.84 110 SER A N 1
ATOM 842 C CA . SER A 1 113 ? 21.521 39.421 108.310 1.00 20.41 110 SER A CA 1
ATOM 843 C C . SER A 1 113 ? 22.648 40.164 109.039 1.00 21.00 110 SER A C 1
ATOM 844 O O . SER A 1 113 ? 23.722 40.363 108.476 1.00 20.38 110 SER A O 1
ATOM 847 N N . PRO A 1 114 ? 22.393 40.616 110.280 1.00 21.16 111 PRO A N 1
ATOM 848 C CA . PRO A 1 114 ? 21.090 40.594 110.952 1.00 21.14 111 PRO A CA 1
ATOM 849 C C . PRO A 1 114 ? 20.142 41.677 110.385 1.00 21.40 111 PRO A C 1
ATOM 850 O O . PRO A 1 114 ? 20.534 42.418 109.468 1.00 19.73 111 PRO A O 1
ATOM 854 N N . PRO A 1 115 ? 18.893 41.751 110.893 1.00 21.15 112 PRO A N 1
ATOM 855 C CA . PRO A 1 115 ? 17.943 42.720 110.340 1.00 22.04 112 PRO A CA 1
ATOM 856 C C . PRO A 1 115 ? 18.386 44.183 110.482 1.00 22.13 112 PRO A C 1
ATOM 857 O O . PRO A 1 115 ? 19.096 44.542 111.428 1.00 22.68 112 PRO A O 1
ATOM 861 N N . ARG A 1 116 ? 18.005 44.997 109.503 1.00 21.12 113 ARG A N 1
ATOM 862 C CA . ARG A 1 116 ? 18.259 46.431 109.522 1.00 24.02 113 ARG A CA 1
ATOM 863 C C . ARG A 1 116 ? 17.309 47.093 110.517 1.00 24.94 113 ARG A C 1
ATOM 864 O O . ARG A 1 116 ? 16.084 47.027 110.352 1.00 23.74 113 ARG A O 1
ATOM 872 N N . GLU A 1 117 ? 17.878 47.731 111.540 1.00 23.59 114 GLU A N 1
ATOM 873 C CA . GLU A 1 117 ? 17.104 48.348 112.618 1.00 23.72 114 GLU A CA 1
ATOM 874 C C . GLU A 1 117 ? 16.155 49.432 112.122 1.00 22.86 114 GLU A C 1
ATOM 875 O O . GLU A 1 117 ? 15.010 49.518 112.577 1.00 24.00 114 GLU A O 1
ATOM 881 N N . ASP A 1 118 ? 16.626 50.263 111.197 1.00 23.54 115 ASP A N 1
ATOM 882 C CA . ASP A 1 118 ? 15.791 51.343 110.663 1.00 23.30 115 ASP A CA 1
ATOM 883 C C . ASP A 1 118 ? 14.560 50.795 109.914 1.00 22.43 115 ASP A C 1
ATOM 884 O O . ASP A 1 118 ? 13.434 51.239 110.148 1.00 20.98 115 ASP A O 1
ATOM 889 N N . TYR A 1 119 ? 14.780 49.808 109.050 1.00 21.48 116 TYR A N 1
ATOM 890 C CA . TYR A 1 119 ? 13.685 49.187 108.297 1.00 22.74 116 TYR A CA 1
ATOM 891 C C . TYR A 1 119 ? 12.715 48.443 109.212 1.00 22.66 116 TYR A C 1
ATOM 892 O O . TYR A 1 119 ? 11.506 48.463 108.982 1.00 23.32 116 TYR A O 1
ATOM 901 N N . ALA A 1 120 ? 13.250 47.793 110.246 1.00 23.05 117 ALA A N 1
ATOM 902 C CA . ALA A 1 120 ? 12.420 47.076 111.218 1.00 23.31 117 ALA A CA 1
ATOM 903 C C . ALA A 1 120 ? 11.450 48.025 111.912 1.00 25.06 117 ALA A C 1
ATOM 904 O O . ALA A 1 120 ? 10.273 47.697 112.080 1.00 24.15 117 ALA A O 1
ATOM 906 N N A ARG A 1 121 ? 11.946 49.200 112.298 0.50 24.79 118 ARG A N 1
ATOM 907 N N B ARG A 1 121 ? 11.937 49.197 112.313 0.50 24.90 118 ARG A N 1
ATOM 908 C CA A ARG A 1 121 ? 11.125 50.209 112.973 0.50 27.31 118 ARG A CA 1
ATOM 909 C CA B ARG A 1 121 ? 11.069 50.170 112.973 0.50 27.51 118 ARG A CA 1
ATOM 910 C C A ARG A 1 121 ? 10.064 50.796 112.039 0.50 25.33 118 ARG A C 1
ATOM 911 C C B ARG A 1 121 ? 10.030 50.749 112.017 0.50 25.12 118 ARG A C 1
ATOM 912 O O A ARG A 1 121 ? 8.919 50.989 112.441 0.50 23.92 118 ARG A O 1
ATOM 913 O O B ARG A 1 121 ? 8.866 50.893 112.382 0.50 22.62 118 ARG A O 1
ATOM 936 N N . ALA A 1 123 ? 8.865 49.260 109.358 1.00 23.69 120 ALA A N 1
ATOM 937 C CA . ALA A 1 123 ? 7.922 48.167 109.118 1.00 26.35 120 ALA A CA 1
ATOM 938 C C . ALA A 1 123 ? 6.897 48.073 110.252 1.00 28.66 120 ALA A C 1
ATOM 939 O O . ALA A 1 123 ? 5.704 47.902 110.001 1.00 29.69 120 ALA A O 1
ATOM 941 N N . GLU A 1 124 ? 7.370 48.196 111.492 1.00 29.71 121 GLU A N 1
ATOM 942 C CA . GLU A 1 124 ? 6.492 48.195 112.667 1.00 32.03 121 GLU A CA 1
ATOM 943 C C . GLU A 1 124 ? 5.483 49.349 112.646 1.00 34.10 121 GLU A C 1
ATOM 944 O O . GLU A 1 124 ? 4.334 49.175 113.037 1.00 33.94 121 GLU A O 1
ATOM 950 N N . ASP A 1 125 ? 5.924 50.515 112.173 1.00 34.88 122 ASP A N 1
ATOM 951 C CA . ASP A 1 125 ? 5.089 51.720 112.118 1.00 37.70 122 ASP A CA 1
ATOM 952 C C . ASP A 1 125 ? 4.228 51.839 110.856 1.00 35.54 122 ASP A C 1
ATOM 953 O O . ASP A 1 125 ? 3.404 52.746 110.759 1.00 34.60 122 ASP A O 1
ATOM 958 N N . ALA A 1 126 ? 4.423 50.932 109.901 1.00 34.65 123 ALA A N 1
ATOM 959 C CA . ALA A 1 126 ? 3.808 51.044 108.577 1.00 36.20 123 ALA A CA 1
ATOM 960 C C . ALA A 1 126 ? 2.278 51.058 108.616 1.00 38.12 123 ALA A C 1
ATOM 961 O O . ALA A 1 126 ? 1.660 50.364 109.424 1.00 39.60 123 ALA A O 1
ATOM 963 N N . ALA B 1 13 ? 34.113 38.337 99.963 1.00 46.94 10 ALA B N 1
ATOM 964 C CA . ALA B 1 13 ? 34.250 38.816 98.553 1.00 51.11 10 ALA B CA 1
ATOM 965 C C . ALA B 1 13 ? 32.886 39.087 97.905 1.00 47.21 10 ALA B C 1
ATOM 966 O O . ALA B 1 13 ? 32.072 38.169 97.767 1.00 47.30 10 ALA B O 1
ATOM 968 N N . PRO B 1 14 ? 32.635 40.351 97.504 1.00 46.59 11 PRO B N 1
ATOM 969 C CA . PRO B 1 14 ? 31.372 40.730 96.851 1.00 45.19 11 PRO B CA 1
ATOM 970 C C . PRO B 1 14 ? 31.185 39.987 95.524 1.00 43.04 11 PRO B C 1
ATOM 971 O O . PRO B 1 14 ? 32.172 39.721 94.830 1.00 44.83 11 PRO B O 1
ATOM 975 N N . ALA B 1 15 ? 29.942 39.656 95.172 1.00 40.28 12 ALA B N 1
ATOM 976 C CA . ALA B 1 15 ? 29.699 38.805 94.012 1.00 32.79 12 ALA B CA 1
ATOM 977 C C . ALA B 1 15 ? 28.318 38.998 93.348 1.00 30.70 12 ALA B C 1
ATOM 978 O O . ALA B 1 15 ? 27.337 39.400 93.987 1.00 26.88 12 ALA B O 1
ATOM 980 N N . PHE B 1 16 ? 28.271 38.719 92.050 1.00 26.25 13 PHE B N 1
ATOM 981 C CA . PHE B 1 16 ? 27.035 38.741 91.277 1.00 26.34 13 PHE B CA 1
ATOM 982 C C . PHE B 1 16 ? 26.814 37.337 90.742 1.00 25.79 13 PHE B C 1
ATOM 983 O O . PHE B 1 16 ? 27.775 36.641 90.413 1.00 29.93 13 PHE B O 1
ATOM 991 N N . TYR B 1 17 ? 25.559 36.911 90.658 1.00 22.45 14 TYR B N 1
ATOM 992 C CA . TYR B 1 17 ? 25.263 35.553 90.215 1.00 25.11 14 TYR B CA 1
ATOM 993 C C . TYR B 1 17 ? 24.199 35.529 89.117 1.00 25.84 14 TYR B C 1
ATOM 994 O O . TYR B 1 17 ? 23.209 36.258 89.184 1.00 25.02 14 TYR B O 1
ATOM 1003 N N . ASP B 1 18 ? 24.411 34.696 88.103 1.00 27.78 15 ASP B N 1
ATOM 1004 C CA . ASP B 1 18 ? 23.337 34.363 87.177 1.00 27.38 15 ASP B CA 1
ATOM 1005 C C . ASP B 1 18 ? 22.950 32.926 87.460 1.00 26.95 15 ASP B C 1
ATOM 1006 O O . ASP B 1 18 ? 23.740 32.005 87.254 1.00 28.41 15 ASP B O 1
ATOM 1011 N N . LEU B 1 19 ? 21.733 32.738 87.938 1.00 24.90 16 LEU B N 1
ATOM 1012 C CA . LEU B 1 19 ? 21.282 31.425 88.364 1.00 26.62 16 LEU B CA 1
ATOM 1013 C C . LEU B 1 19 ? 21.071 30.418 87.250 1.00 29.97 16 LEU B C 1
ATOM 1014 O O . LEU B 1 19 ? 21.026 29.223 87.507 1.00 30.54 16 LEU B O 1
ATOM 1019 N N . THR B 1 20 ? 20.951 30.879 86.017 1.00 28.30 17 THR B N 1
ATOM 1020 C CA . THR B 1 20 ? 20.922 29.950 84.896 1.00 27.68 17 THR B CA 1
ATOM 1021 C C . THR B 1 20 ? 22.278 29.250 84.761 1.00 28.03 17 THR B C 1
ATOM 1022 O O . THR B 1 20 ? 22.370 28.176 84.167 1.00 31.11 17 THR B O 1
ATOM 1026 N N . GLU B 1 21 ? 23.317 29.862 85.333 1.00 28.10 18 GLU B N 1
ATOM 1027 C CA . GLU B 1 21 ? 24.688 29.352 85.254 1.00 32.54 18 GLU B CA 1
ATOM 1028 C C . GLU B 1 21 ? 25.209 28.750 86.573 1.00 32.73 18 GLU B C 1
ATOM 1029 O O . GLU B 1 21 ? 26.343 28.270 86.637 1.00 35.22 18 GLU B O 1
ATOM 1035 N N . VAL B 1 22 ? 24.390 28.778 87.621 1.00 28.88 19 VAL B N 1
ATOM 1036 C CA . VAL B 1 22 ? 24.742 28.114 88.875 1.00 28.18 19 VAL B CA 1
ATOM 1037 C C . VAL B 1 22 ? 24.318 26.649 88.786 1.00 29.18 19 VAL B C 1
ATOM 1038 O O . VAL B 1 22 ? 23.136 26.345 88.632 1.00 26.96 19 VAL B O 1
ATOM 1042 N N . ARG B 1 23 ? 25.295 25.751 88.874 1.00 32.09 20 ARG B N 1
ATOM 1043 C CA . ARG B 1 23 ? 25.051 24.318 88.726 1.00 34.41 20 ARG B CA 1
ATOM 1044 C C . ARG B 1 23 ? 24.181 23.814 89.873 1.00 33.04 20 ARG B C 1
ATOM 1045 O O . ARG B 1 23 ? 24.303 24.282 91.007 1.00 35.93 20 ARG B O 1
ATOM 1053 N N . SER B 1 24 ? 23.280 22.885 89.575 1.00 31.59 21 SER B N 1
ATOM 1054 C CA . SER B 1 24 ? 22.387 22.378 90.610 1.00 34.14 21 SER B CA 1
ATOM 1055 C C . SER B 1 24 ? 22.874 21.049 91.182 1.00 31.96 21 SER B C 1
ATOM 1056 O O . SER B 1 24 ? 23.618 20.314 90.531 1.00 31.70 21 SER B O 1
ATOM 1059 N N . PHE B 1 25 ? 22.477 20.762 92.416 1.00 30.87 22 PHE B N 1
ATOM 1060 C CA . PHE B 1 25 ? 22.755 19.471 93.034 1.00 31.99 22 PHE B CA 1
ATOM 1061 C C . PHE B 1 25 ? 21.464 18.903 93.607 1.00 31.78 22 PHE B C 1
ATOM 1062 O O . PHE B 1 25 ? 20.523 19.646 93.893 1.00 33.19 22 PHE B O 1
ATOM 1070 N N . SER B 1 26 ? 21.426 17.587 93.776 1.00 36.02 23 SER B N 1
ATOM 1071 C CA . SER B 1 26 ? 20.247 16.914 94.296 1.00 35.88 23 SER B CA 1
ATOM 1072 C C . SER B 1 26 ? 20.594 16.150 95.571 1.00 37.00 23 SER B C 1
ATOM 1073 O O . SER B 1 26 ? 21.326 15.160 95.518 1.00 38.61 23 SER B O 1
ATOM 1076 N N . PRO B 1 27 ? 20.083 16.613 96.727 1.00 37.72 24 PRO B N 1
ATOM 1077 C CA . PRO B 1 27 ? 20.354 15.873 97.964 1.00 38.17 24 PRO B CA 1
ATOM 1078 C C . PRO B 1 27 ? 19.468 14.637 98.093 1.00 37.95 24 PRO B C 1
ATOM 1079 O O . PRO B 1 27 ? 19.758 13.743 98.882 1.00 38.15 24 PRO B O 1
ATOM 1083 N N . LEU B 1 28 ? 18.407 14.594 97.296 1.00 37.29 25 LEU B N 1
ATOM 1084 C CA . LEU B 1 28 ? 17.382 13.568 97.387 1.00 40.75 25 LEU B CA 1
ATOM 1085 C C . LEU B 1 28 ? 16.651 13.594 96.046 1.00 39.30 25 LEU B C 1
ATOM 1086 O O . LEU B 1 28 ? 16.444 14.679 95.490 1.00 36.47 25 LEU B O 1
ATOM 1091 N N . PRO B 1 29 ? 16.284 12.414 95.497 1.00 38.87 26 PRO B N 1
ATOM 1092 C CA . PRO B 1 29 ? 15.514 12.424 94.245 1.00 39.92 26 PRO B CA 1
ATOM 1093 C C . PRO B 1 29 ? 14.269 13.327 94.324 1.00 36.49 26 PRO B C 1
ATOM 1094 O O . PRO B 1 29 ? 13.582 13.348 95.343 1.00 36.42 26 PRO B O 1
ATOM 1098 N N . GLY B 1 30 ? 14.004 14.084 93.261 1.00 37.64 27 GLY B N 1
ATOM 1099 C CA . GLY B 1 30 ? 12.862 15.004 93.230 1.00 34.82 27 GLY B CA 1
ATOM 1100 C C . GLY B 1 30 ? 13.209 16.437 93.598 1.00 33.05 27 GLY B C 1
ATOM 1101 O O . GLY B 1 30 ? 12.382 17.342 93.455 1.00 31.12 27 GLY B O 1
ATOM 1102 N N . PHE B 1 31 ? 14.433 16.647 94.072 1.00 33.57 28 PHE B N 1
ATOM 1103 C CA . PHE B 1 31 ? 14.888 17.971 94.487 1.00 32.12 28 PHE B CA 1
ATOM 1104 C C . PHE B 1 31 ? 16.104 18.385 93.679 1.00 32.05 28 PHE B C 1
ATOM 1105 O O . PHE B 1 31 ? 17.055 17.613 93.551 1.00 35.94 28 PHE B O 1
ATOM 1113 N N . ALA B 1 32 ? 16.063 19.597 93.132 1.00 26.92 29 ALA B N 1
ATOM 1114 C CA . ALA B 1 32 ? 17.237 20.217 92.532 1.00 25.84 29 ALA B CA 1
ATOM 1115 C C . ALA B 1 32 ? 17.489 21.557 93.221 1.00 25.81 29 ALA B C 1
ATOM 1116 O O . ALA B 1 32 ? 16.579 22.373 93.371 1.00 25.07 29 ALA B O 1
ATOM 1126 N N . GLN B 1 34 ? 20.074 25.036 93.883 1.00 25.41 31 GLN B N 1
ATOM 1127 C CA . GLN B 1 34 ? 21.138 25.954 93.514 1.00 27.14 31 GLN B CA 1
ATOM 1128 C C . GLN B 1 34 ? 21.360 26.858 94.700 1.00 27.45 31 GLN B C 1
ATOM 1129 O O . GLN B 1 34 ? 20.468 27.632 95.076 1.00 29.78 31 GLN B O 1
ATOM 1135 N N . ALA B 1 35 ? 22.541 26.745 95.297 1.00 26.62 32 ALA B N 1
ATOM 1136 C CA . ALA B 1 35 ? 22.842 27.437 96.537 1.00 27.30 32 ALA B CA 1
ATOM 1137 C C . ALA B 1 35 ? 24.027 28.376 96.347 1.00 28.04 32 ALA B C 1
ATOM 1138 O O . ALA B 1 35 ? 25.035 28.005 95.744 1.00 31.79 32 ALA B O 1
ATOM 1140 N N . ILE B 1 36 ? 23.867 29.602 96.833 1.00 24.89 33 ILE B N 1
ATOM 1141 C CA . ILE B 1 36 ? 24.945 30.583 96.888 1.00 26.66 33 ILE B CA 1
ATOM 1142 C C . ILE B 1 36 ? 25.029 31.107 98.321 1.00 26.46 33 ILE B C 1
ATOM 1143 O O . ILE B 1 36 ? 24.064 31.004 99.086 1.00 27.09 33 ILE B O 1
ATOM 1148 N N . GLN B 1 37 ? 26.173 31.662 98.696 1.00 25.09 34 GLN B N 1
ATOM 1149 C CA . GLN B 1 37 ? 26.315 32.161 100.056 1.00 27.18 34 GLN B CA 1
ATOM 1150 C C . GLN B 1 37 ? 27.280 33.324 100.185 1.00 29.09 34 GLN B C 1
ATOM 1151 O O . GLN B 1 37 ? 28.175 33.497 99.355 1.00 27.54 34 GLN B O 1
ATOM 1157 N N . GLY B 1 38 ? 27.065 34.121 101.231 1.00 27.94 35 GLY B N 1
ATOM 1158 C CA . GLY B 1 38 ? 28.076 35.032 101.750 1.00 30.98 35 GLY B CA 1
ATOM 1159 C C . GLY B 1 38 ? 28.619 34.384 103.009 1.00 36.63 35 GLY B C 1
ATOM 1160 O O . GLY B 1 38 ? 28.674 33.158 103.099 1.00 43.96 35 GLY B O 1
ATOM 1161 N N . LYS B 1 39 ? 28.998 35.190 103.992 1.00 32.81 36 LYS B N 1
ATOM 1162 C CA . LYS B 1 39 ? 29.481 34.660 105.261 1.00 32.72 36 LYS B CA 1
ATOM 1163 C C . LYS B 1 39 ? 28.324 34.141 106.127 1.00 32.36 36 LYS B C 1
ATOM 1164 O O . LYS B 1 39 ? 28.343 32.991 106.554 1.00 32.58 36 LYS B O 1
ATOM 1170 N N . ASN B 1 40 ? 27.314 34.976 106.364 1.00 27.84 37 ASN B N 1
ATOM 1171 C CA . ASN B 1 40 ? 26.224 34.616 107.276 1.00 29.87 37 ASN B CA 1
ATOM 1172 C C . ASN B 1 40 ? 24.901 34.243 106.606 1.00 28.50 37 ASN B C 1
ATOM 1173 O O . ASN B 1 40 ? 23.990 33.746 107.269 1.00 31.21 37 ASN B O 1
ATOM 1178 N N . LEU B 1 41 ? 24.809 34.476 105.298 1.00 23.59 38 LEU B N 1
ATOM 1179 C CA . LEU B 1 41 ? 23.607 34.195 104.515 1.00 22.06 38 LEU B CA 1
ATOM 1180 C C . LEU B 1 41 ? 23.865 33.129 103.475 1.00 23.45 38 LEU B C 1
ATOM 1181 O O . LEU B 1 41 ? 24.915 33.132 102.827 1.00 25.80 38 LEU B O 1
ATOM 1194 N N . LEU B 1 43 ? 21.475 31.561 100.171 1.00 20.38 40 LEU B N 1
ATOM 1195 C CA . LEU B 1 43 ? 20.256 31.550 99.376 1.00 21.10 40 LEU B CA 1
ATOM 1196 C C . LEU B 1 43 ? 20.246 30.269 98.558 1.00 22.84 40 LEU B C 1
ATOM 1197 O O . LEU B 1 43 ? 21.243 29.930 97.914 1.00 22.71 40 LEU B O 1
ATOM 1202 N N . ASN B 1 44 ? 19.120 29.561 98.598 1.00 23.13 41 ASN B N 1
ATOM 1203 C CA . ASN B 1 44 ? 18.993 28.251 97.974 1.00 22.67 41 ASN B CA 1
ATOM 1204 C C . ASN B 1 44 ? 17.709 28.160 97.152 1.00 22.02 41 ASN B C 1
ATOM 1205 O O . ASN B 1 44 ? 16.605 28.199 97.710 1.00 21.92 41 ASN B O 1
ATOM 1210 N N . TRP B 1 45 ? 17.856 28.068 95.828 1.00 20.88 42 TRP B N 1
ATOM 1211 C CA . TRP B 1 45 ? 16.716 27.905 94.918 1.00 21.29 42 TRP B CA 1
ATOM 1212 C C . TRP B 1 45 ? 16.401 26.443 94.809 1.00 22.07 42 TRP B C 1
ATOM 1213 O O . TRP B 1 45 ? 17.198 25.661 94.279 1.00 24.87 42 TRP B O 1
ATOM 1224 N N . VAL B 1 46 ? 15.231 26.052 95.305 1.00 21.18 43 VAL B N 1
ATOM 1225 C CA . VAL B 1 46 ? 14.868 24.638 95.378 1.00 21.94 43 VAL B CA 1
ATOM 1226 C C . VAL B 1 46 ? 13.731 24.359 94.407 1.00 23.46 43 VAL B C 1
ATOM 1227 O O . VAL B 1 46 ? 12.632 24.900 94.567 1.00 22.89 43 VAL B O 1
ATOM 1231 N N . ARG B 1 47 ? 14.008 23.537 93.392 1.00 24.80 44 ARG B N 1
ATOM 1232 C CA . ARG B 1 47 ? 12.975 23.090 92.458 1.00 27.12 44 ARG B CA 1
ATOM 1233 C C . ARG B 1 47 ? 12.533 21.690 92.869 1.00 27.67 44 ARG B C 1
ATOM 1234 O O . ARG B 1 47 ? 13.341 20.756 92.899 1.00 28.47 44 ARG B O 1
ATOM 1242 N N . ILE B 1 48 ? 11.254 21.560 93.216 1.00 26.01 45 ILE B N 1
ATOM 1243 C CA . ILE B 1 48 ? 10.710 20.303 93.706 1.00 25.63 45 ILE B CA 1
ATOM 1244 C C . ILE B 1 48 ? 9.752 19.726 92.670 1.00 27.71 45 ILE B C 1
ATOM 1245 O O . ILE B 1 48 ? 8.819 20.408 92.220 1.00 27.84 45 ILE B O 1
ATOM 1250 N N A GLU B 1 49 ? 9.985 18.473 92.293 0.50 27.67 46 GLU B N 1
ATOM 1251 N N B GLU B 1 49 ? 9.991 18.468 92.297 0.50 27.85 46 GLU B N 1
ATOM 1252 C CA A GLU B 1 49 ? 9.135 17.787 91.330 0.50 29.74 46 GLU B CA 1
ATOM 1253 C CA B GLU B 1 49 ? 9.136 17.745 91.358 0.50 29.90 46 GLU B CA 1
ATOM 1254 C C A GLU B 1 49 ? 7.741 17.545 91.919 0.50 30.07 46 GLU B C 1
ATOM 1255 C C B GLU B 1 49 ? 7.725 17.584 91.927 0.50 29.91 46 GLU B C 1
ATOM 1256 O O A GLU B 1 49 ? 7.582 17.564 93.142 0.50 29.70 46 GLU B O 1
ATOM 1257 O O B GLU B 1 49 ? 7.537 17.688 93.142 0.50 29.59 46 GLU B O 1
ATOM 1268 N N . PRO B 1 50 ? 6.724 17.349 91.054 1.00 31.59 47 PRO B N 1
ATOM 1269 C CA . PRO B 1 50 ? 5.363 17.062 91.527 1.00 32.57 47 PRO B CA 1
ATOM 1270 C C . PRO B 1 50 ? 5.286 15.896 92.518 1.00 31.71 47 PRO B C 1
ATOM 1271 O O . PRO B 1 50 ? 6.094 14.966 92.441 1.00 32.03 47 PRO B O 1
ATOM 1275 N N . ASN B 1 51 ? 4.332 15.976 93.445 1.00 31.19 48 ASN B N 1
ATOM 1276 C CA . ASN B 1 51 ? 4.020 14.883 94.380 1.00 32.64 48 ASN B CA 1
ATOM 1277 C C . ASN B 1 51 ? 5.242 14.329 95.102 1.00 33.34 48 ASN B C 1
ATOM 1278 O O . ASN B 1 51 ? 5.428 13.113 95.185 1.00 36.41 48 ASN B O 1
ATOM 1283 N N . THR B 1 52 ? 6.068 15.230 95.624 1.00 30.75 49 THR B N 1
ATOM 1284 C CA . THR B 1 52 ? 7.316 14.848 96.267 1.00 33.01 49 THR B CA 1
ATOM 1285 C C . THR B 1 52 ? 7.309 15.335 97.702 1.00 33.39 49 THR B C 1
ATOM 1286 O O . THR B 1 52 ? 6.815 16.422 97.986 1.00 33.21 49 THR B O 1
ATOM 1290 N N . GLU B 1 53 ? 7.855 14.524 98.604 1.00 35.09 50 GLU B N 1
ATOM 1291 C CA . GLU B 1 53 ? 7.913 14.882 100.018 1.00 36.15 50 GLU B CA 1
ATOM 1292 C C . GLU B 1 53 ? 9.327 15.243 100.465 1.00 35.90 50 GLU B C 1
ATOM 1293 O O . GLU B 1 53 ? 10.300 14.598 100.068 1.00 34.17 50 GLU B O 1
ATOM 1307 N N . PRO B 1 55 ? 11.125 14.989 103.854 1.00 38.98 52 PRO B N 1
ATOM 1308 C CA . PRO B 1 55 ? 10.925 14.416 105.193 1.00 37.70 52 PRO B CA 1
ATOM 1309 C C . PRO B 1 55 ? 11.146 15.427 106.316 1.00 37.24 52 PRO B C 1
ATOM 1310 O O . PRO B 1 55 ? 11.928 16.377 106.156 1.00 33.13 52 PRO B O 1
ATOM 1314 N N . ALA B 1 56 ? 10.455 15.209 107.436 1.00 36.32 53 ALA B N 1
ATOM 1315 C CA . ALA B 1 56 ? 10.512 16.098 108.599 1.00 36.94 53 ALA B CA 1
ATOM 1316 C C . ALA B 1 56 ? 11.928 16.199 109.161 1.00 36.75 53 ALA B C 1
ATOM 1317 O O . ALA B 1 56 ? 12.603 15.171 109.338 1.00 38.64 53 ALA B O 1
ATOM 1319 N N A HIS B 1 57 ? 12.377 17.428 109.421 0.50 34.52 54 HIS B N 1
ATOM 1320 N N B HIS B 1 57 ? 12.361 17.429 109.446 0.50 35.08 54 HIS B N 1
ATOM 1321 C CA A HIS B 1 57 ? 13.707 17.681 109.989 0.50 36.93 54 HIS B CA 1
ATOM 1322 C CA B HIS B 1 57 ? 13.702 17.695 109.977 0.50 37.86 54 HIS B CA 1
ATOM 1323 C C A HIS B 1 57 ? 13.750 18.938 110.827 0.50 36.91 54 HIS B C 1
ATOM 1324 C C B HIS B 1 57 ? 13.773 18.965 110.791 0.50 37.71 54 HIS B C 1
ATOM 1325 O O A HIS B 1 57 ? 12.829 19.759 110.782 0.50 35.68 54 HIS B O 1
ATOM 1326 O O B HIS B 1 57 ? 12.892 19.824 110.694 0.50 37.13 54 HIS B O 1
ATOM 1339 N N . GLU B 1 58 ? 14.818 19.080 111.614 1.00 37.26 55 GLU B N 1
ATOM 1340 C CA . GLU B 1 58 ? 15.150 20.339 112.315 1.00 39.55 55 GLU B CA 1
ATOM 1341 C C . GLU B 1 58 ? 16.633 20.616 112.127 1.00 39.21 55 GLU B C 1
ATOM 1342 O O . GLU B 1 58 ? 17.413 19.688 111.905 1.00 39.13 55 GLU B O 1
ATOM 1348 N N . HIS B 1 59 ? 17.019 21.886 112.250 1.00 39.04 56 HIS B N 1
ATOM 1349 C CA . HIS B 1 59 ? 18.430 22.287 112.297 1.00 40.03 56 HIS B CA 1
ATOM 1350 C C . HIS B 1 59 ? 18.584 23.588 113.043 1.00 37.65 56 HIS B C 1
ATOM 1351 O O . HIS B 1 59 ? 17.638 24.380 113.102 1.00 38.22 56 HIS B O 1
ATOM 1358 N N . PRO B 1 60 ? 19.775 23.833 113.634 1.00 39.08 57 PRO B N 1
ATOM 1359 C CA . PRO B 1 60 ? 19.992 25.071 114.404 1.00 38.79 57 PRO B CA 1
ATOM 1360 C C . PRO B 1 60 ? 19.886 26.352 113.562 1.00 37.44 57 PRO B C 1
ATOM 1361 O O . PRO B 1 60 ? 19.642 27.433 114.106 1.00 37.30 57 PRO B O 1
ATOM 1365 N N . HIS B 1 61 ? 20.065 26.223 112.251 1.00 36.02 58 HIS B N 1
ATOM 1366 C CA . HIS B 1 61 ? 19.975 27.357 111.337 1.00 35.04 58 HIS B CA 1
ATOM 1367 C C . HIS B 1 61 ? 18.585 27.927 111.306 1.00 30.71 58 HIS B C 1
ATOM 1368 O O . HIS B 1 61 ? 17.600 27.196 111.198 1.00 32.35 58 HIS B O 1
ATOM 1375 N N . GLU B 1 62 ? 18.491 29.246 111.413 1.00 29.35 59 GLU B N 1
ATOM 1376 C CA . GLU B 1 62 ? 17.239 29.931 111.143 1.00 27.80 59 GLU B CA 1
ATOM 1377 C C . GLU B 1 62 ? 16.984 29.855 109.641 1.00 25.93 59 GLU B C 1
ATOM 1378 O O . GLU B 1 62 ? 17.920 29.925 108.846 1.00 26.58 59 GLU B O 1
ATOM 1384 N N . GLN B 1 63 ? 15.721 29.702 109.260 1.00 24.68 60 GLN B N 1
ATOM 1385 C CA . GLN B 1 63 ? 15.355 29.574 107.857 1.00 24.33 60 GLN B CA 1
ATOM 1386 C C . GLN B 1 63 ? 14.209 30.516 107.529 1.00 24.95 60 GLN B C 1
ATOM 1387 O O . GLN B 1 63 ? 13.350 30.786 108.374 1.00 25.20 60 GLN B O 1
ATOM 1393 N N . ALA B 1 64 ? 14.216 31.032 106.305 1.00 22.66 61 ALA B N 1
ATOM 1394 C CA . ALA B 1 64 ? 13.064 31.722 105.760 1.00 22.12 61 ALA B CA 1
ATOM 1395 C C . ALA B 1 64 ? 12.840 31.183 104.351 1.00 22.62 61 ALA B C 1
ATOM 1396 O O . ALA B 1 64 ? 13.739 30.569 103.756 1.00 22.40 61 ALA B O 1
ATOM 1398 N N . GLY B 1 65 ? 11.636 31.371 103.832 1.00 21.43 62 GLY B N 1
ATOM 1399 C CA . GLY B 1 65 ? 11.300 30.870 102.505 1.00 23.08 62 GLY B CA 1
ATOM 1400 C C . GLY B 1 65 ? 10.441 31.850 101.742 1.00 20.84 62 GLY B C 1
ATOM 1401 O O . GLY B 1 65 ? 9.651 32.577 102.331 1.00 21.54 62 GLY B O 1
ATOM 1402 N N . VAL B 1 66 ? 10.615 31.878 100.426 1.00 20.34 63 VAL B N 1
ATOM 1403 C CA . VAL B 1 66 ? 9.805 32.720 99.550 1.00 20.98 63 VAL B CA 1
ATOM 1404 C C . VAL B 1 66 ? 9.329 31.874 98.373 1.00 20.51 63 VAL B C 1
ATOM 1405 O O . VAL B 1 66 ? 10.141 31.327 97.629 1.00 22.34 63 VAL B O 1
ATOM 1417 N N . LEU B 1 68 ? 8.197 31.068 94.750 1.00 23.08 65 LEU B N 1
ATOM 1418 C CA . LEU B 1 68 ? 8.439 31.677 93.443 1.00 23.15 65 LEU B CA 1
ATOM 1419 C C . LEU B 1 68 ? 7.497 31.144 92.372 1.00 24.82 65 LEU B C 1
ATOM 1420 O O . LEU B 1 68 ? 6.950 31.915 91.582 1.00 26.00 65 LEU B O 1
ATOM 1425 N N . GLU B 1 69 ? 7.314 29.825 92.351 1.00 24.26 66 GLU B N 1
ATOM 1426 C CA . GLU B 1 69 ? 6.437 29.164 91.385 1.00 25.38 66 GLU B CA 1
ATOM 1427 C C . GLU B 1 69 ? 5.724 27.995 92.039 1.00 24.88 66 GLU B C 1
ATOM 1428 O O . GLU B 1 69 ? 6.265 27.366 92.938 1.00 25.90 66 GLU B O 1
ATOM 1434 N N . GLY B 1 70 ? 4.513 27.696 91.582 1.00 25.89 67 GLY B N 1
ATOM 1435 C CA . GLY B 1 70 ? 3.836 26.461 91.985 1.00 25.01 67 GLY B CA 1
ATOM 1436 C C . GLY B 1 70 ? 3.204 26.493 93.363 1.00 26.37 67 GLY B C 1
ATOM 1437 O O . GLY B 1 70 ? 2.778 27.546 93.839 1.00 28.59 67 GLY B O 1
ATOM 1438 N N . THR B 1 71 ? 3.153 25.324 93.998 1.00 27.67 68 THR B N 1
ATOM 1439 C CA . THR B 1 71 ? 2.423 25.124 95.243 1.00 27.42 68 THR B CA 1
ATOM 1440 C C . THR B 1 71 ? 3.249 24.273 96.202 1.00 27.78 68 THR B C 1
ATOM 1441 O O . THR B 1 71 ? 3.912 23.316 95.786 1.00 28.71 68 THR B O 1
ATOM 1445 N N . LEU B 1 72 ? 3.222 24.629 97.483 1.00 25.59 69 LEU B N 1
ATOM 1446 C CA . LEU B 1 72 ? 3.929 23.850 98.497 1.00 26.89 69 LEU B CA 1
ATOM 1447 C C . LEU B 1 72 ? 3.096 23.739 99.773 1.00 27.40 69 LEU B C 1
ATOM 1448 O O . LEU B 1 72 ? 2.660 24.756 100.324 1.00 26.63 69 LEU B O 1
ATOM 1453 N N . GLU B 1 73 ? 2.867 22.506 100.227 1.00 27.08 70 GLU B N 1
ATOM 1454 C CA . GLU B 1 73 ? 2.263 22.286 101.535 1.00 27.76 70 GLU B CA 1
ATOM 1455 C C . GLU B 1 73 ? 3.370 22.206 102.567 1.00 28.81 70 GLU B C 1
ATOM 1456 O O . GLU B 1 73 ? 4.192 21.288 102.549 1.00 29.61 70 GLU B O 1
ATOM 1462 N N . LEU B 1 74 ? 3.387 23.179 103.465 1.00 30.05 71 LEU B N 1
ATOM 1463 C CA . LEU B 1 74 ? 4.429 23.264 104.462 1.00 31.34 71 LEU B CA 1
ATOM 1464 C C . LEU B 1 74 ? 3.848 23.076 105.849 1.00 35.13 71 LEU B C 1
ATOM 1465 O O . LEU B 1 74 ? 2.854 23.712 106.212 1.00 38.26 71 LEU B O 1
ATOM 1470 N N . THR B 1 75 ? 4.466 22.179 106.607 1.00 33.54 72 THR B N 1
ATOM 1471 C CA . THR B 1 75 ? 4.199 22.060 108.027 1.00 37.09 72 THR B CA 1
ATOM 1472 C C . THR B 1 75 ? 5.375 22.683 108.777 1.00 40.26 72 THR B C 1
ATOM 1473 O O . THR B 1 75 ? 6.509 22.245 108.607 1.00 41.21 72 THR B O 1
ATOM 1477 N N . ILE B 1 76 ? 5.108 23.715 109.576 1.00 35.42 73 ILE B N 1
ATOM 1478 C CA . ILE B 1 76 ? 6.087 24.203 110.546 1.00 35.32 73 ILE B CA 1
ATOM 1479 C C . ILE B 1 76 ? 5.450 24.030 111.913 1.00 37.94 73 ILE B C 1
ATOM 1480 O O . ILE B 1 76 ? 4.377 24.576 112.168 1.00 37.85 73 ILE B O 1
ATOM 1485 N N . GLY B 1 77 ? 6.100 23.263 112.783 1.00 41.60 74 GLY B N 1
ATOM 1486 C CA . GLY B 1 77 ? 5.523 22.918 114.082 1.00 41.39 74 GLY B CA 1
ATOM 1487 C C . GLY B 1 77 ? 4.174 22.238 113.922 1.00 41.35 74 GLY B C 1
ATOM 1488 O O . GLY B 1 77 ? 4.038 21.302 113.140 1.00 38.65 74 GLY B O 1
ATOM 1489 N N . GLU B 1 78 ? 3.180 22.741 114.653 1.00 43.94 75 GLU B N 1
ATOM 1490 C CA . GLU B 1 78 ? 1.811 22.209 114.658 1.00 45.72 75 GLU B CA 1
ATOM 1491 C C . GLU B 1 78 ? 0.958 22.662 113.451 1.00 44.88 75 GLU B C 1
ATOM 1492 O O . GLU B 1 78 ? -0.135 22.134 113.207 1.00 39.68 75 GLU B O 1
ATOM 1498 N N . GLU B 1 79 ? 1.469 23.632 112.696 1.00 44.94 76 GLU B N 1
ATOM 1499 C CA . GLU B 1 79 ? 0.699 24.305 111.647 1.00 43.92 76 GLU B CA 1
ATOM 1500 C C . GLU B 1 79 ? 0.945 23.707 110.263 1.00 47.90 76 GLU B C 1
ATOM 1501 O O . GLU B 1 79 ? 2.093 23.419 109.919 1.00 47.17 76 GLU B O 1
ATOM 1507 N N . THR B 1 80 ? -0.124 23.529 109.477 1.00 43.04 77 THR B N 1
ATOM 1508 C CA . THR B 1 80 ? -0.004 23.128 108.063 1.00 35.69 77 THR B CA 1
ATOM 1509 C C . THR B 1 80 ? -0.668 24.147 107.139 1.00 31.02 77 THR B C 1
ATOM 1510 O O . THR B 1 80 ? -1.884 24.375 107.210 1.00 27.95 77 THR B O 1
ATOM 1514 N N A ARG B 1 81 ? 0.150 24.746 106.279 0.50 28.72 78 ARG B N 1
ATOM 1515 N N B ARG B 1 81 ? 0.137 24.752 106.268 0.50 28.35 78 ARG B N 1
ATOM 1516 C CA A ARG B 1 81 ? -0.292 25.775 105.356 0.50 30.40 78 ARG B CA 1
ATOM 1517 C CA B ARG B 1 81 ? -0.323 25.816 105.382 0.50 29.80 78 ARG B CA 1
ATOM 1518 C C A ARG B 1 81 ? 0.016 25.349 103.935 0.50 28.18 78 ARG B C 1
ATOM 1519 C C B ARG B 1 81 ? 0.087 25.532 103.939 0.50 28.73 78 ARG B C 1
ATOM 1520 O O A ARG B 1 81 ? 1.000 24.648 103.686 0.50 28.55 78 ARG B O 1
ATOM 1521 O O B ARG B 1 81 ? 1.216 25.105 103.679 0.50 29.21 78 ARG B O 1
ATOM 1536 N N . VAL B 1 82 ? -0.834 25.771 103.007 1.00 28.82 79 VAL B N 1
ATOM 1537 C CA . VAL B 1 82 ? -0.583 25.573 101.584 1.00 28.72 79 VAL B CA 1
ATOM 1538 C C . VAL B 1 82 ? -0.117 26.917 101.033 1.00 29.46 79 VAL B C 1
ATOM 1539 O O . VAL B 1 82 ? -0.825 27.913 101.151 1.00 33.09 79 VAL B O 1
ATOM 1543 N N . LEU B 1 83 ? 1.077 26.938 100.446 1.00 28.43 80 LEU B N 1
ATOM 1544 C CA . LEU B 1 83 ? 1.731 28.183 100.043 1.00 27.43 80 LEU B CA 1
ATOM 1545 C C 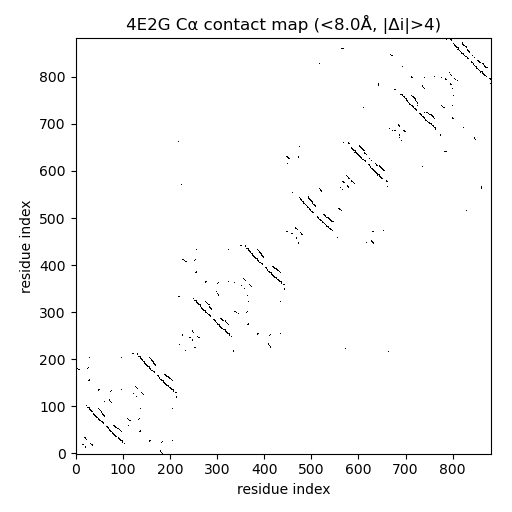. LEU B 1 83 ? 1.861 28.320 98.530 1.00 27.26 80 LEU B C 1
ATOM 1546 O O . LEU B 1 83 ? 2.113 27.342 97.831 1.00 26.91 80 LEU B O 1
ATOM 1551 N N . ARG B 1 84 ? 1.704 29.551 98.048 1.00 27.05 81 ARG B N 1
ATOM 1552 C CA . ARG B 1 84 ? 1.739 29.872 96.627 1.00 27.89 81 ARG B CA 1
ATOM 1553 C C . ARG B 1 84 ? 2.529 31.178 96.457 1.00 26.16 81 ARG B C 1
ATOM 1554 O O . ARG B 1 84 ? 2.782 31.863 97.452 1.00 26.23 81 ARG B O 1
ATOM 1562 N N . PRO B 1 85 ? 2.932 31.529 95.212 1.00 26.06 82 PRO B N 1
ATOM 1563 C CA . PRO B 1 85 ? 3.624 32.817 95.031 1.00 26.10 82 PRO B CA 1
ATOM 1564 C C . PRO B 1 85 ? 2.814 33.976 95.615 1.00 26.35 82 PRO B C 1
ATOM 1565 O O . PRO B 1 85 ? 1.591 34.031 95.451 1.00 30.20 82 PRO B O 1
ATOM 1569 N N . GLY B 1 86 ? 3.499 34.878 96.308 1.00 25.41 83 GLY B N 1
ATOM 1570 C CA . GLY B 1 86 ? 2.847 35.924 97.084 1.00 26.59 83 GLY B CA 1
ATOM 1571 C C . GLY B 1 86 ? 2.990 35.661 98.574 1.00 27.23 83 GLY B C 1
ATOM 1572 O O . GLY B 1 86 ? 2.693 36.529 99.389 1.00 27.91 83 GLY B O 1
ATOM 1581 N N . ALA B 1 88 ? 5.383 33.968 101.996 1.00 23.51 85 ALA B N 1
ATOM 1582 C CA . ALA B 1 88 ? 6.701 33.768 102.577 1.00 23.43 85 ALA B CA 1
ATOM 1583 C C . ALA B 1 88 ? 6.530 33.250 104.012 1.00 24.65 85 ALA B C 1
ATOM 1584 O O . ALA B 1 88 ? 5.457 33.367 104.598 1.00 26.06 85 ALA B O 1
ATOM 1586 N N . TYR B 1 89 ? 7.589 32.691 104.581 1.00 24.46 86 TYR B N 1
ATOM 1587 C CA . TYR B 1 89 ? 7.513 32.126 105.927 1.00 24.78 86 TYR B CA 1
ATOM 1588 C C . TYR B 1 89 ? 8.851 32.260 106.634 1.00 24.99 86 TYR B C 1
ATOM 1589 O O . TYR B 1 89 ? 9.882 32.439 105.982 1.00 22.07 86 TYR B O 1
ATOM 1598 N N . THR B 1 90 ? 8.823 32.168 107.963 1.00 25.74 87 THR B N 1
ATOM 1599 C CA . THR B 1 90 ? 10.041 32.169 108.778 1.00 26.17 87 THR B CA 1
ATOM 1600 C C . THR B 1 90 ? 10.013 30.990 109.748 1.00 27.18 87 THR B C 1
ATOM 1601 O O . THR B 1 90 ? 8.963 30.670 110.313 1.00 28.74 87 THR B O 1
ATOM 1605 N N . ILE B 1 91 ? 11.162 30.340 109.923 1.00 25.93 88 ILE B N 1
ATOM 1606 C CA . ILE B 1 91 ? 11.285 29.181 110.810 1.00 25.36 88 ILE B CA 1
ATOM 1607 C C . ILE B 1 91 ? 12.488 29.363 111.738 1.00 25.38 88 ILE B C 1
ATOM 1608 O O . ILE B 1 91 ? 13.630 29.399 111.275 1.00 26.15 88 ILE B O 1
ATOM 1613 N N . PRO B 1 92 ? 12.235 29.471 113.053 1.00 26.44 89 PRO B N 1
ATOM 1614 C CA . PRO B 1 92 ? 13.327 29.580 114.018 1.00 27.90 89 PRO B CA 1
ATOM 1615 C C . PRO B 1 92 ? 14.183 28.324 114.015 1.00 29.58 89 PRO B C 1
ATOM 1616 O O . PRO B 1 92 ? 13.687 27.232 113.704 1.00 28.13 89 PRO B O 1
ATOM 1620 N N . GLY B 1 93 ? 15.459 28.478 114.355 1.00 31.51 90 GLY B N 1
ATOM 1621 C CA . GLY B 1 93 ? 16.337 27.333 114.509 1.00 31.15 90 GLY B CA 1
ATOM 1622 C C . GLY B 1 93 ? 15.727 26.368 115.506 1.00 31.08 90 GLY B C 1
ATOM 1623 O O . GLY B 1 93 ? 15.177 26.791 116.525 1.00 32.24 90 GLY B O 1
ATOM 1624 N N . GLY B 1 94 ? 15.790 25.077 115.188 1.00 32.41 91 GLY B N 1
ATOM 1625 C CA . GLY B 1 94 ? 15.313 24.028 116.086 1.00 33.71 91 GLY B CA 1
ATOM 1626 C C . GLY B 1 94 ? 13.861 23.612 115.917 1.00 34.12 91 GLY B C 1
ATOM 1627 O O . GLY B 1 94 ? 13.412 22.678 116.570 1.00 35.83 91 GLY B O 1
ATOM 1628 N N . VAL B 1 95 ? 13.120 24.295 115.048 1.00 32.46 92 VAL B N 1
ATOM 1629 C CA . VAL B 1 95 ? 11.691 24.005 114.876 1.00 31.07 92 VAL B CA 1
ATOM 1630 C C . VAL B 1 95 ? 11.459 22.986 113.754 1.00 31.91 92 VAL B C 1
ATOM 1631 O O . VAL B 1 95 ? 11.969 23.146 112.639 1.00 33.78 92 VAL B O 1
ATOM 1635 N N . ARG B 1 96 ? 10.696 21.939 114.064 1.00 31.60 93 ARG B N 1
ATOM 1636 C CA . ARG B 1 96 ? 10.461 20.834 113.131 1.00 34.51 93 ARG B CA 1
ATOM 1637 C C . ARG B 1 96 ? 9.539 21.258 111.993 1.00 34.69 93 ARG B C 1
ATOM 1638 O O . ARG B 1 96 ? 8.535 21.942 112.209 1.00 37.80 93 ARG B O 1
ATOM 1646 N N . HIS B 1 97 ? 9.900 20.861 110.777 1.00 32.19 94 HIS B N 1
ATOM 1647 C CA . HIS B 1 97 ? 9.072 21.120 109.607 1.00 32.63 94 HIS B CA 1
ATOM 1648 C C . HIS B 1 97 ? 9.257 20.076 108.545 1.00 31.13 94 HIS B C 1
ATOM 1649 O O . HIS B 1 97 ? 10.319 19.472 108.432 1.00 32.37 94 HIS B O 1
ATOM 1656 N N . ARG B 1 98 ? 8.206 19.855 107.766 1.00 32.56 95 ARG B N 1
ATOM 1657 C CA . ARG B 1 98 ? 8.270 18.996 106.589 1.00 31.31 95 ARG B CA 1
ATOM 1658 C C . ARG B 1 98 ? 7.434 19.622 105.487 1.00 30.63 95 ARG B C 1
ATOM 1659 O O . ARG B 1 98 ? 6.650 20.536 105.737 1.00 30.93 95 ARG B O 1
ATOM 1667 N N . ALA B 1 99 ? 7.595 19.126 104.268 1.00 30.17 96 ALA B N 1
ATOM 1668 C CA . ALA B 1 99 ? 6.901 19.714 103.135 1.00 29.94 96 ALA B CA 1
ATOM 1669 C C . ALA B 1 99 ? 6.543 18.674 102.091 1.00 31.16 96 ALA B C 1
ATOM 1670 O O . ALA B 1 99 ? 7.123 17.584 102.064 1.00 33.84 96 ALA B O 1
ATOM 1672 N N . ARG B 1 100 ? 5.573 19.011 101.244 1.00 28.94 97 ARG B N 1
ATOM 1673 C CA . ARG B 1 100 ? 5.242 18.187 100.084 1.00 30.38 97 ARG B CA 1
ATOM 1674 C C . ARG B 1 100 ? 4.635 19.019 98.957 1.00 30.23 97 ARG B C 1
ATOM 1675 O O . ARG B 1 100 ? 4.024 20.067 99.200 1.00 29.20 97 ARG B O 1
ATOM 1683 N N . THR B 1 101 ? 4.811 18.541 97.730 1.00 28.21 98 THR B N 1
ATOM 1684 C CA . THR B 1 101 ? 4.218 19.174 96.561 1.00 28.19 98 THR B CA 1
ATOM 1685 C C . THR B 1 101 ? 3.005 18.387 96.092 1.00 30.63 98 THR B C 1
ATOM 1686 O O . THR B 1 101 ? 2.796 17.232 96.498 1.00 29.40 98 THR B O 1
ATOM 1690 N N . PHE B 1 102 ? 2.199 19.031 95.255 1.00 29.27 99 PHE B N 1
ATOM 1691 C CA . PHE B 1 102 ? 1.083 18.378 94.590 1.00 33.72 99 PHE B CA 1
ATOM 1692 C C . PHE B 1 102 ? 1.415 18.245 93.105 1.00 35.17 99 PHE B C 1
ATOM 1693 O O . PHE B 1 102 ? 2.589 18.080 92.762 1.00 36.53 99 PHE B O 1
ATOM 1701 N N . GLU B 1 103 ? 0.404 18.324 92.237 1.00 38.02 100 GLU B N 1
ATOM 1702 C CA . GLU B 1 103 ? 0.569 18.033 90.800 1.00 41.28 100 GLU B CA 1
ATOM 1703 C C . GLU B 1 103 ? 1.529 18.975 90.069 1.00 37.61 100 GLU B C 1
ATOM 1704 O O . GLU B 1 103 ? 2.205 18.561 89.124 1.00 34.89 100 GLU B O 1
ATOM 1710 N N . ASP B 1 104 ? 1.582 20.235 90.499 1.00 35.74 101 ASP B N 1
ATOM 1711 C CA . ASP B 1 104 ? 2.346 21.258 89.773 1.00 36.01 101 ASP B CA 1
ATOM 1712 C C . ASP B 1 104 ? 3.824 21.383 90.169 1.00 32.75 101 ASP B C 1
ATOM 1713 O O . ASP B 1 104 ? 4.615 21.982 89.431 1.00 30.35 101 ASP B O 1
ATOM 1718 N N . GLY B 1 105 ? 4.197 20.819 91.316 1.00 30.64 102 GLY B N 1
ATOM 1719 C CA . GLY B 1 105 ? 5.540 21.021 91.867 1.00 30.82 102 GLY B CA 1
ATOM 1720 C C . GLY B 1 105 ? 5.724 22.460 92.330 1.00 29.05 102 GLY B C 1
ATOM 1721 O O . GLY B 1 105 ? 4.751 23.207 92.461 1.00 28.56 102 GLY B O 1
ATOM 1722 N N . CYS B 1 106 ? 6.966 22.858 92.594 1.00 26.24 103 CYS B N 1
ATOM 1723 C CA . CYS B 1 106 ? 7.225 24.239 92.983 1.00 25.40 103 CYS B CA 1
ATOM 1724 C C . CYS B 1 106 ? 8.678 24.675 92.810 1.00 25.32 103 CYS B C 1
ATOM 1725 O O . CYS B 1 106 ? 9.579 23.845 92.640 1.00 25.24 103 CYS B O 1
ATOM 1728 N N . LEU B 1 107 ? 8.867 25.994 92.818 1.00 22.70 104 LEU B N 1
ATOM 1729 C CA . LEU B 1 107 ? 10.166 26.623 92.979 1.00 22.46 104 LEU B CA 1
ATOM 1730 C C . LEU B 1 107 ? 10.057 27.516 94.206 1.00 22.62 104 LEU B C 1
ATOM 1731 O O . LEU B 1 107 ? 9.213 28.422 94.263 1.00 23.43 104 LEU B O 1
ATOM 1736 N N . VAL B 1 108 ? 10.895 27.237 95.198 1.00 20.63 105 VAL B N 1
ATOM 1737 C CA . VAL B 1 108 ? 10.910 28.025 96.421 1.00 19.90 105 VAL B CA 1
ATOM 1738 C C . VAL B 1 108 ? 12.328 28.501 96.722 1.00 20.37 105 VAL B C 1
ATOM 1739 O O . VAL B 1 108 ? 13.295 27.750 96.549 1.00 22.03 105 VAL B O 1
ATOM 1743 N N . LEU B 1 109 ? 12.452 29.764 97.125 1.00 19.11 106 LEU B N 1
ATOM 1744 C CA . LEU B 1 109 ? 13.732 30.296 97.581 1.00 20.21 106 LEU B CA 1
ATOM 1745 C C . LEU B 1 109 ? 13.818 30.104 99.086 1.00 21.34 106 LEU B C 1
ATOM 1746 O O . LEU B 1 109 ? 13.030 30.701 99.830 1.00 21.43 106 LEU B O 1
ATOM 1751 N N . ASP B 1 110 ? 14.758 29.264 99.521 1.00 22.31 107 ASP B N 1
ATOM 1752 C CA . ASP B 1 110 ? 15.045 29.068 100.939 1.00 22.89 107 ASP B CA 1
ATOM 1753 C C . ASP B 1 110 ? 16.253 29.905 101.340 1.00 22.02 107 ASP B C 1
ATOM 1754 O O . ASP B 1 110 ? 17.207 30.019 100.581 1.00 22.26 107 ASP B O 1
ATOM 1759 N N . ILE B 1 111 ? 16.199 30.486 102.536 1.00 20.75 108 ILE B N 1
ATOM 1760 C CA . ILE B 1 111 ? 17.255 31.354 103.035 1.00 20.67 108 ILE B CA 1
ATOM 1761 C C . ILE B 1 111 ? 17.701 30.827 104.391 1.00 20.56 108 ILE B C 1
ATOM 1762 O O . ILE B 1 111 ? 16.869 30.574 105.256 1.00 23.78 108 ILE B O 1
ATOM 1767 N N . PHE B 1 112 ? 19.008 30.657 104.567 1.00 22.37 109 PHE B N 1
ATOM 1768 C CA . PHE B 1 112 ? 19.558 30.175 105.831 1.00 23.94 109 PHE B CA 1
ATOM 1769 C C . PHE B 1 112 ? 20.541 31.156 106.444 1.00 22.58 109 PHE B C 1
ATOM 1770 O O . PHE B 1 112 ? 21.331 31.786 105.740 1.00 22.72 109 PHE B O 1
ATOM 1778 N N . SER B 1 113 ? 20.492 31.267 107.768 1.00 23.07 110 SER B N 1
ATOM 1779 C CA . SER B 1 113 ? 21.538 31.948 108.521 1.00 24.67 110 SER B CA 1
ATOM 1780 C C . SER B 1 113 ? 21.820 31.162 109.796 1.00 25.24 110 SER B C 1
ATOM 1781 O O . SER B 1 113 ? 20.896 30.941 110.578 1.00 26.85 110 SER B O 1
ATOM 1784 N N . PRO B 1 114 ? 23.077 30.691 109.993 1.00 26.53 111 PRO B N 1
ATOM 1785 C CA . PRO B 1 114 ? 24.220 30.734 109.066 1.00 26.29 111 PRO B CA 1
ATOM 1786 C C . PRO B 1 114 ? 24.008 29.777 107.882 1.00 26.66 111 PRO B C 1
ATOM 1787 O O . PRO B 1 114 ? 22.998 29.062 107.850 1.00 27.39 111 PRO B O 1
ATOM 1791 N N . PRO B 1 115 ? 24.935 29.768 106.901 1.00 27.57 112 PRO B N 1
ATOM 1792 C CA . PRO B 1 115 ? 24.775 28.835 105.787 1.00 28.16 112 PRO B CA 1
ATOM 1793 C C . PRO B 1 115 ? 24.775 27.377 106.240 1.00 30.75 112 PRO B C 1
ATOM 1794 O O . PRO B 1 115 ? 25.379 27.042 107.259 1.00 33.19 112 PRO B O 1
ATOM 1798 N N . ARG B 1 116 ? 24.083 26.522 105.497 1.00 28.23 113 ARG B N 1
ATOM 1799 C CA . ARG B 1 116 ? 24.152 25.088 105.749 1.00 32.84 113 ARG B CA 1
ATOM 1800 C C . ARG B 1 116 ? 25.415 24.530 105.106 1.00 34.37 113 ARG B C 1
ATOM 1801 O O . ARG B 1 116 ? 25.551 24.533 103.878 1.00 34.96 113 ARG B O 1
ATOM 1809 N N . GLU B 1 117 ? 26.333 24.066 105.953 1.00 35.93 114 GLU B N 1
ATOM 1810 C CA . GLU B 1 117 ? 27.654 23.589 105.532 1.00 42.06 114 GLU B CA 1
ATOM 1811 C C . GLU B 1 117 ? 27.585 22.396 104.570 1.00 41.52 114 GLU B C 1
ATOM 1812 O O . GLU B 1 117 ? 28.398 22.283 103.640 1.00 38.93 114 GLU B O 1
ATOM 1818 N N . ASP B 1 118 ? 26.620 21.510 104.796 1.00 35.30 115 ASP B N 1
ATOM 1819 C CA . ASP B 1 118 ? 26.427 20.353 103.922 1.00 39.43 115 ASP B CA 1
ATOM 1820 C C . ASP B 1 118 ? 26.015 20.763 102.501 1.00 35.77 115 ASP B C 1
ATOM 1821 O O . ASP B 1 118 ? 26.549 20.233 101.533 1.00 34.10 115 ASP B O 1
ATOM 1826 N N . TYR B 1 119 ? 25.098 21.725 102.383 1.00 34.05 116 TYR B N 1
ATOM 1827 C CA . TYR B 1 119 ? 24.705 22.261 101.073 1.00 30.64 116 TYR B CA 1
ATOM 1828 C C . TYR B 1 119 ? 25.842 23.040 100.414 1.00 31.32 116 TYR B C 1
ATOM 1829 O O . TYR B 1 119 ? 25.982 23.011 99.192 1.00 33.92 116 TYR B O 1
ATOM 1838 N N . ALA B 1 120 ? 26.639 23.743 101.222 1.00 32.98 117 ALA B N 1
ATOM 1839 C CA . ALA B 1 120 ? 27.812 24.469 100.721 1.00 33.30 117 ALA B CA 1
ATOM 1840 C C . ALA B 1 120 ? 28.781 23.531 99.994 1.00 36.27 117 ALA B C 1
ATOM 1841 O O . ALA B 1 120 ? 29.238 23.839 98.891 1.00 36.83 117 ALA B O 1
ATOM 1843 N N . ARG B 1 121 ? 29.080 22.390 100.614 1.00 36.85 118 ARG B N 1
ATOM 1844 C CA . ARG B 1 121 ? 29.964 21.386 100.017 1.00 39.40 118 ARG B CA 1
ATOM 1845 C C . ARG B 1 121 ? 29.376 20.800 98.732 1.00 39.19 118 ARG B C 1
ATOM 1846 O O . ARG B 1 121 ? 30.082 20.641 97.734 1.00 41.13 118 ARG B O 1
ATOM 1862 N N . ALA B 1 123 ? 27.162 22.226 96.765 1.00 36.37 120 ALA B N 1
ATOM 1863 C CA . ALA B 1 123 ? 27.194 23.297 95.770 1.00 38.29 120 ALA B CA 1
ATOM 1864 C C . ALA B 1 123 ? 28.584 23.436 95.144 1.00 39.32 120 ALA B C 1
ATOM 1865 O O . ALA B 1 123 ? 28.701 23.626 93.935 1.00 40.25 120 ALA B O 1
ATOM 1867 N N . GLU B 1 124 ? 29.628 23.328 95.969 1.00 39.66 121 GLU B N 1
ATOM 1868 C CA . GLU B 1 124 ? 31.012 23.387 95.494 1.00 46.52 121 GLU B CA 1
ATOM 1869 C C . GLU B 1 124 ? 31.325 22.256 94.517 1.00 46.02 121 GLU B C 1
ATOM 1870 O O . GLU B 1 124 ? 32.062 22.454 93.551 1.00 50.27 121 GLU B O 1
ATOM 1876 N N . ASP B 1 125 ? 30.753 21.082 94.776 1.00 47.79 122 ASP B N 1
ATOM 1877 C CA . ASP B 1 125 ? 31.020 19.878 93.992 1.00 48.62 122 ASP B CA 1
ATOM 1878 C C . ASP B 1 125 ? 30.058 19.678 92.818 1.00 47.36 122 ASP B C 1
ATOM 1879 O O . ASP B 1 125 ? 30.199 18.716 92.067 1.00 54.30 122 ASP B O 1
ATOM 1884 N N . ALA B 1 126 ? 29.088 20.576 92.662 1.00 46.65 123 ALA B N 1
ATOM 1885 C CA . ALA B 1 126 ? 28.014 20.400 91.675 1.00 47.27 123 ALA B CA 1
ATOM 1886 C C . ALA B 1 126 ? 28.513 20.320 90.231 1.00 49.60 123 ALA B C 1
ATOM 1887 O O . ALA B 1 126 ? 29.410 21.063 89.831 1.00 53.71 123 ALA B O 1
ATOM 1889 N N . SER C 1 1 ? 34.277 56.031 72.538 1.00 56.16 -2 SER C N 1
ATOM 1890 C CA . SER C 1 1 ? 33.924 54.588 72.448 1.00 61.61 -2 SER C CA 1
ATOM 1891 C C . SER C 1 1 ? 32.407 54.409 72.479 1.00 57.74 -2 SER C C 1
ATOM 1892 O O . SER C 1 1 ? 31.767 54.300 71.425 1.00 50.23 -2 SER C O 1
ATOM 1895 N N . ASN C 1 2 ? 31.850 54.391 73.694 1.00 54.98 -1 ASN C N 1
ATOM 1896 C CA . ASN C 1 2 ? 30.414 54.202 73.939 1.00 51.19 -1 ASN C CA 1
ATOM 1897 C C . ASN C 1 2 ? 29.814 52.976 73.225 1.00 51.97 -1 ASN C C 1
ATOM 1898 O O . ASN C 1 2 ? 28.683 53.022 72.731 1.00 48.62 -1 ASN C O 1
ATOM 1903 N N . ALA C 1 3 ? 30.586 51.887 73.185 1.00 48.12 0 ALA C N 1
ATOM 1904 C CA . ALA C 1 3 ? 30.176 50.620 72.552 1.00 45.66 0 ALA C CA 1
ATOM 1905 C C . ALA C 1 3 ? 29.865 50.754 71.051 1.00 45.89 0 ALA C C 1
ATOM 1906 O O . ALA C 1 3 ? 29.040 50.015 70.505 1.00 40.84 0 ALA C O 1
ATOM 1916 N N . SER C 1 5 ? 31.390 50.010 67.702 1.00 40.16 2 SER C N 1
ATOM 1917 C CA . SER C 1 5 ? 32.443 49.217 67.073 1.00 42.14 2 SER C CA 1
ATOM 1918 C C . SER C 1 5 ? 32.976 49.877 65.799 1.00 38.83 2 SER C C 1
ATOM 1919 O O . SER C 1 5 ? 32.199 50.358 64.969 1.00 42.53 2 SER C O 1
ATOM 1922 N N . THR C 1 6 ? 34.304 49.900 65.661 1.00 35.88 3 THR C N 1
ATOM 1923 C CA . THR C 1 6 ? 34.970 50.503 64.493 1.00 41.95 3 THR C CA 1
ATOM 1924 C C . THR C 1 6 ? 36.103 49.629 63.930 1.00 43.33 3 THR C C 1
ATOM 1925 O O . THR C 1 6 ? 36.660 48.782 64.641 1.00 40.00 3 THR C O 1
ATOM 1929 N N . GLY C 1 7 ? 36.431 49.847 62.652 1.00 43.62 4 GLY C N 1
ATOM 1930 C CA . GLY C 1 7 ? 37.548 49.170 61.984 1.00 43.20 4 GLY C CA 1
ATOM 1931 C C . GLY C 1 7 ? 37.503 47.652 62.059 1.00 45.49 4 GLY C C 1
ATOM 1932 O O . GLY C 1 7 ? 36.485 47.032 61.730 1.00 45.59 4 GLY C O 1
ATOM 1933 N N . GLU C 1 8 ? 38.610 47.061 62.511 1.00 49.62 5 GLU C N 1
ATOM 1934 C CA . GLU C 1 8 ? 38.760 45.602 62.590 1.00 48.42 5 GLU C CA 1
ATOM 1935 C C . GLU C 1 8 ? 37.784 44.914 63.549 1.00 46.20 5 GLU C C 1
ATOM 1936 O O . GLU C 1 8 ? 37.509 43.719 63.398 1.00 46.54 5 GLU C O 1
ATOM 1942 N N . GLN C 1 9 ? 37.270 45.661 64.527 1.00 46.24 6 GLN C N 1
ATOM 1943 C CA . GLN C 1 9 ? 36.259 45.136 65.455 1.00 46.18 6 GLN C CA 1
ATOM 1944 C C . GLN C 1 9 ? 35.017 44.670 64.694 1.00 44.12 6 GLN C C 1
ATOM 1945 O O . GLN C 1 9 ? 34.505 43.574 64.935 1.00 38.07 6 GLN C O 1
ATOM 1951 N N . ARG C 1 10 ? 34.551 45.512 63.772 1.00 44.74 7 ARG C N 1
ATOM 1952 C CA . ARG C 1 10 ? 33.392 45.205 62.932 1.00 42.12 7 ARG C CA 1
ATOM 1953 C C . ARG C 1 10 ? 33.593 43.914 62.137 1.00 44.20 7 ARG C C 1
ATOM 1954 O O . ARG C 1 10 ? 32.689 43.077 62.068 1.00 47.37 7 ARG C O 1
ATOM 1962 N N . GLU C 1 11 ? 34.782 43.748 61.559 1.00 42.52 8 GLU C N 1
ATOM 1963 C CA . GLU C 1 11 ? 35.055 42.604 60.690 1.00 45.21 8 GLU C CA 1
ATOM 1964 C C . GLU C 1 11 ? 35.350 41.312 61.461 1.00 45.42 8 GLU C C 1
ATOM 1965 O O . GLU C 1 11 ? 35.000 40.223 61.004 1.00 40.22 8 GLU C O 1
ATOM 1971 N N . PHE C 1 12 ? 35.982 41.434 62.627 1.00 44.30 9 PHE C N 1
ATOM 1972 C CA . PHE C 1 12 ? 36.493 40.258 63.334 1.00 43.43 9 PHE C CA 1
ATOM 1973 C C . PHE C 1 12 ? 35.870 39.976 64.699 1.00 40.84 9 PHE C C 1
ATOM 1974 O O . PHE C 1 12 ? 35.824 38.821 65.123 1.00 40.71 9 PHE C O 1
ATOM 1982 N N . ALA C 1 13 ? 35.398 41.015 65.386 1.00 36.01 10 ALA C N 1
ATOM 1983 C CA . ALA C 1 13 ? 34.969 40.862 66.781 1.00 35.43 10 ALA C CA 1
ATOM 1984 C C . ALA C 1 13 ? 33.455 40.728 66.977 1.00 32.19 10 ALA C C 1
ATOM 1985 O O . ALA C 1 13 ? 32.718 41.700 66.798 1.00 30.92 10 ALA C O 1
ATOM 1987 N N . PRO C 1 14 ? 32.988 39.518 67.357 1.00 28.87 11 PRO C N 1
ATOM 1988 C CA . PRO C 1 14 ? 31.620 39.401 67.868 1.00 28.24 11 PRO C CA 1
ATOM 1989 C C . PRO C 1 14 ? 31.490 40.232 69.143 1.00 27.96 11 PRO C C 1
ATOM 1990 O O . PRO C 1 14 ? 32.486 40.418 69.850 1.00 26.99 11 PRO C O 1
ATOM 1994 N N . ALA C 1 15 ? 30.294 40.744 69.427 1.00 24.85 12 ALA C N 1
ATOM 1995 C CA . ALA C 1 15 ? 30.105 41.586 70.610 1.00 23.88 12 ALA C CA 1
ATOM 1996 C C . ALA C 1 15 ? 28.748 41.374 71.257 1.00 22.61 12 ALA C C 1
ATOM 1997 O O . ALA C 1 15 ? 27.781 41.008 70.588 1.00 20.40 12 ALA C O 1
ATOM 1999 N N . PHE C 1 16 ? 28.706 41.587 72.572 1.00 22.54 13 PHE C N 1
ATOM 2000 C CA . PHE C 1 16 ? 27.471 41.523 73.341 1.00 22.64 13 PHE C CA 1
ATOM 2001 C C . PHE C 1 16 ? 27.198 42.916 73.889 1.00 23.05 13 PHE C C 1
ATOM 2002 O O . PHE C 1 16 ? 28.122 43.595 74.336 1.00 26.56 13 PHE C O 1
ATOM 2010 N N . TYR C 1 17 ? 25.936 43.339 73.879 1.00 21.45 14 TYR C N 1
ATOM 2011 C CA . TYR C 1 17 ? 25.586 44.690 74.312 1.00 21.73 14 TYR C CA 1
ATOM 2012 C C . TYR C 1 17 ? 24.480 44.696 75.347 1.00 23.41 14 TYR C C 1
ATOM 2013 O O . TYR C 1 17 ? 23.507 43.943 75.241 1.00 22.59 14 TYR C O 1
ATOM 2022 N N . ASP C 1 18 ? 24.647 45.541 76.356 1.00 23.73 15 ASP C N 1
ATOM 2023 C CA . ASP C 1 18 ? 23.556 45.877 77.243 1.00 24.09 15 ASP C CA 1
ATOM 2024 C C . ASP C 1 18 ? 23.198 47.324 76.950 1.00 25.63 15 ASP C C 1
ATOM 2025 O O . ASP C 1 18 ? 23.988 48.236 77.215 1.00 26.18 15 ASP C O 1
ATOM 2030 N N . LEU C 1 19 ? 22.008 47.535 76.409 1.00 23.60 16 LEU C N 1
ATOM 2031 C CA . LEU C 1 19 ? 21.632 48.860 75.950 1.00 25.80 16 LEU C CA 1
ATOM 2032 C C . LEU C 1 19 ? 21.415 49.895 77.042 1.00 27.62 16 LEU C C 1
ATOM 2033 O O . LEU C 1 19 ? 21.530 51.086 76.778 1.00 28.78 16 LEU C O 1
ATOM 2038 N N . THR C 1 20 ? 21.125 49.458 78.262 1.00 25.81 17 THR C N 1
ATOM 2039 C CA . THR C 1 20 ? 21.026 50.388 79.384 1.00 25.22 17 THR C CA 1
ATOM 2040 C C . THR C 1 20 ? 22.361 51.103 79.605 1.00 27.57 17 THR C C 1
ATOM 2041 O O . THR C 1 20 ? 22.414 52.180 80.205 1.00 31.50 17 THR C O 1
ATOM 2045 N N . GLU C 1 21 ? 23.432 50.501 79.094 1.00 26.98 18 GLU C N 1
ATOM 2046 C CA . GLU C 1 21 ? 24.786 51.018 79.249 1.00 30.68 18 GLU C CA 1
ATOM 2047 C C . GLU C 1 21 ? 25.321 51.734 78.002 1.00 29.14 18 GLU C C 1
ATOM 2048 O O . GLU C 1 21 ? 26.421 52.285 78.027 1.00 30.65 18 GLU C O 1
ATOM 2054 N N . VAL C 1 22 ? 24.547 51.719 76.918 1.00 27.82 19 VAL C N 1
ATOM 2055 C CA . VAL C 1 22 ? 24.912 52.436 75.695 1.00 27.71 19 VAL C CA 1
ATOM 2056 C C . VAL C 1 22 ? 24.356 53.854 75.788 1.00 27.66 19 VAL C C 1
ATOM 2057 O O . VAL C 1 22 ? 23.145 54.047 75.875 1.00 28.08 19 VAL C O 1
ATOM 2061 N N . ARG C 1 23 ? 25.245 54.840 75.797 1.00 30.18 20 ARG C N 1
ATOM 2062 C CA . ARG C 1 23 ? 24.834 56.236 75.950 1.00 32.99 20 ARG C CA 1
ATOM 2063 C C . ARG C 1 23 ? 24.172 56.746 74.678 1.00 30.24 20 ARG C C 1
ATOM 2064 O O . ARG C 1 23 ? 24.542 56.353 73.572 1.00 29.61 20 ARG C O 1
ATOM 2072 N N . SER C 1 24 ? 23.171 57.601 74.846 1.00 29.64 21 SER C N 1
ATOM 2073 C CA . SER C 1 24 ? 22.411 58.091 73.714 1.00 30.35 21 SER C CA 1
ATOM 2074 C C . SER C 1 24 ? 22.988 59.375 73.128 1.00 28.93 21 SER C C 1
ATOM 2075 O O . SER C 1 24 ? 23.691 60.134 73.807 1.00 31.91 21 SER C O 1
ATOM 2078 N N . PHE C 1 25 ? 22.712 59.596 71.849 1.00 28.68 22 PHE C N 1
ATOM 2079 C CA . PHE C 1 25 ? 23.031 60.858 71.199 1.00 29.27 22 PHE C CA 1
ATOM 2080 C C . PHE C 1 25 ? 21.760 61.441 70.603 1.00 29.53 22 PHE C C 1
ATOM 2081 O O . PHE C 1 25 ? 20.780 60.729 70.381 1.00 30.34 22 PHE C O 1
ATOM 2089 N N . SER C 1 26 ? 21.776 62.741 70.357 1.00 30.29 23 SER C N 1
ATOM 2090 C CA . SER C 1 26 ? 20.604 63.434 69.864 1.00 33.95 23 SER C CA 1
ATOM 2091 C C . SER C 1 26 ? 20.961 64.250 68.621 1.00 35.17 23 SER C C 1
ATOM 2092 O O . SER C 1 26 ? 21.569 65.313 68.736 1.00 36.00 23 SER C O 1
ATOM 2095 N N . PRO C 1 27 ? 20.597 63.748 67.425 1.00 34.43 24 PRO C N 1
ATOM 2096 C CA . PRO C 1 27 ? 20.902 64.493 66.197 1.00 36.44 24 PRO C CA 1
ATOM 2097 C C . PRO C 1 27 ? 19.997 65.710 66.021 1.00 38.32 24 PRO C C 1
ATOM 2098 O O . PRO C 1 27 ? 20.304 66.614 65.241 1.00 39.79 24 PRO C O 1
ATOM 2102 N N . LEU C 1 28 ? 18.903 65.724 66.773 1.00 36.63 25 LEU C N 1
ATOM 2103 C CA . LEU C 1 28 ? 17.835 66.689 66.611 1.00 40.67 25 LEU C CA 1
ATOM 2104 C C . LEU C 1 28 ? 17.063 66.677 67.922 1.00 37.96 25 LEU C C 1
ATOM 2105 O O . LEU C 1 28 ? 16.912 65.616 68.521 1.00 36.72 25 LEU C O 1
ATOM 2110 N N . PRO C 1 29 ? 16.590 67.848 68.390 1.00 42.82 26 PRO C N 1
ATOM 2111 C CA . PRO C 1 29 ? 15.776 67.871 69.616 1.00 40.94 26 PRO C CA 1
ATOM 2112 C C . PRO C 1 29 ? 14.554 66.939 69.545 1.00 37.39 26 PRO C C 1
ATOM 2113 O O . PRO C 1 29 ? 13.914 66.830 68.498 1.00 37.46 26 PRO C O 1
ATOM 2117 N N . GLY C 1 30 ? 14.256 66.254 70.646 1.00 36.41 27 GLY C N 1
ATOM 2118 C CA . GLY C 1 30 ? 13.138 65.313 70.688 1.00 35.92 27 GLY C CA 1
ATOM 2119 C C . GLY C 1 30 ? 13.498 63.870 70.352 1.00 33.30 27 GLY C C 1
ATOM 2120 O O . GLY C 1 30 ? 12.652 62.979 70.460 1.00 31.16 27 GLY C O 1
ATOM 2121 N N . PHE C 1 31 ? 14.746 63.640 69.943 1.00 31.22 28 PHE C N 1
ATOM 2122 C CA . PHE C 1 31 ? 15.223 62.307 69.567 1.00 29.68 28 PHE C CA 1
ATOM 2123 C C . PHE C 1 31 ? 16.411 61.903 70.424 1.00 30.99 28 PHE C C 1
ATOM 2124 O O . PHE C 1 31 ? 17.366 62.670 70.566 1.00 35.04 28 PHE C O 1
ATOM 2132 N N . ALA C 1 32 ? 16.349 60.700 70.988 1.00 26.26 29 ALA C N 1
ATOM 2133 C CA . ALA C 1 32 ? 17.497 60.105 71.654 1.00 25.54 29 ALA C CA 1
ATOM 2134 C C . ALA C 1 32 ? 17.786 58.774 70.973 1.00 23.81 29 ALA C C 1
ATOM 2135 O O . ALA C 1 32 ? 16.878 57.960 70.778 1.00 26.11 29 ALA C O 1
ATOM 2145 N N . GLN C 1 34 ? 20.443 55.303 70.431 1.00 23.34 31 GLN C N 1
ATOM 2146 C CA . GLN C 1 34 ? 21.509 54.419 70.867 1.00 23.23 31 GLN C CA 1
ATOM 2147 C C . GLN C 1 34 ? 21.796 53.494 69.713 1.00 22.79 31 GLN C C 1
ATOM 2148 O O . GLN C 1 34 ? 20.907 52.763 69.262 1.00 23.64 31 GLN C O 1
ATOM 2154 N N . ALA C 1 35 ? 23.030 53.536 69.226 1.00 22.48 32 ALA C N 1
ATOM 2155 C CA . ALA C 1 35 ? 23.389 52.822 68.012 1.00 22.54 32 ALA C CA 1
ATOM 2156 C C . ALA C 1 35 ? 24.545 51.869 68.266 1.00 24.04 32 ALA C C 1
ATOM 2157 O O . ALA C 1 35 ? 25.483 52.197 69.001 1.00 24.18 32 ALA C O 1
ATOM 2159 N N . ILE C 1 36 ? 24.451 50.682 67.673 1.00 21.60 33 ILE C N 1
ATOM 2160 C CA . ILE C 1 36 ? 25.547 49.727 67.626 1.00 22.19 33 ILE C CA 1
ATOM 2161 C C . ILE C 1 36 ? 25.698 49.272 66.175 1.00 20.67 33 ILE C C 1
ATOM 2162 O O . ILE C 1 36 ? 24.757 49.377 65.378 1.00 21.31 33 ILE C O 1
ATOM 2167 N N . GLN C 1 37 ? 26.870 48.763 65.823 1.00 19.17 34 GLN C N 1
ATOM 2168 C CA . GLN C 1 37 ? 27.067 48.293 64.455 1.00 21.78 34 GLN C CA 1
ATOM 2169 C C . GLN C 1 37 ? 28.018 47.111 64.350 1.00 22.17 34 GLN C C 1
ATOM 2170 O O . GLN C 1 37 ? 28.890 46.921 65.207 1.00 20.92 34 GLN C O 1
ATOM 2176 N N . GLY C 1 38 ? 27.817 46.316 63.301 1.00 21.65 35 GLY C N 1
ATOM 2177 C CA . GLY C 1 38 ? 28.824 45.388 62.802 1.00 24.38 35 GLY C CA 1
ATOM 2178 C C . GLY C 1 38 ? 29.334 45.964 61.494 1.00 25.31 35 GLY C C 1
ATOM 2179 O O . GLY C 1 38 ? 29.273 47.177 61.287 1.00 28.67 35 GLY C O 1
ATOM 2180 N N . LYS C 1 39 ? 29.817 45.102 60.604 1.00 24.38 36 LYS C N 1
ATOM 2181 C CA . LYS C 1 39 ? 30.295 45.543 59.300 1.00 26.37 36 LYS C CA 1
ATOM 2182 C C . LYS C 1 39 ? 29.151 45.989 58.370 1.00 26.81 36 LYS C C 1
ATOM 2183 O O . LYS C 1 39 ? 29.188 47.090 57.832 1.00 29.38 36 LYS C O 1
ATOM 2189 N N . ASN C 1 40 ? 28.139 45.141 58.207 1.00 25.62 37 ASN C N 1
ATOM 2190 C CA . ASN C 1 40 ? 27.053 45.379 57.244 1.00 28.80 37 ASN C CA 1
ATOM 2191 C C . ASN C 1 40 ? 25.798 45.970 57.880 1.00 26.79 37 ASN C C 1
ATOM 2192 O O . ASN C 1 40 ? 24.939 46.500 57.172 1.00 27.94 37 ASN C O 1
ATOM 2197 N N . LEU C 1 41 ? 25.696 45.847 59.204 1.00 21.77 38 LEU C N 1
ATOM 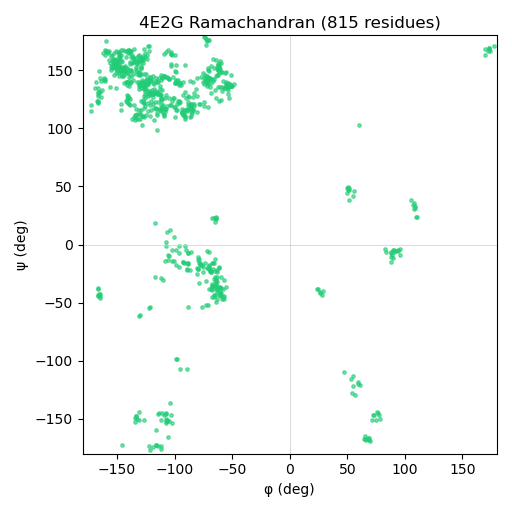2198 C CA . LEU C 1 41 ? 24.478 46.158 59.963 1.00 20.53 38 LEU C CA 1
ATOM 2199 C C . LEU C 1 41 ? 24.699 47.197 61.032 1.00 21.54 38 LEU C C 1
ATOM 2200 O O . LEU C 1 41 ? 25.689 47.128 61.770 1.00 22.59 38 LEU C O 1
ATOM 2213 N N . LEU C 1 43 ? 22.214 48.821 64.216 1.00 17.92 40 LEU C N 1
ATOM 2214 C CA . LEU C 1 43 ? 20.956 48.797 64.948 1.00 17.99 40 LEU C CA 1
ATOM 2215 C C . LEU C 1 43 ? 20.874 50.074 65.772 1.00 19.37 40 LEU C C 1
ATOM 2216 O O . LEU C 1 43 ? 21.838 50.437 66.461 1.00 20.68 40 LEU C O 1
ATOM 2221 N N . ASN C 1 44 ? 19.733 50.758 65.685 1.00 19.87 41 ASN C N 1
ATOM 2222 C CA . ASN C 1 44 ? 19.556 52.073 66.313 1.00 19.93 41 ASN C CA 1
ATOM 2223 C C . ASN C 1 44 ? 18.230 52.149 67.069 1.00 19.62 41 ASN C C 1
ATOM 2224 O O . ASN C 1 44 ? 17.148 52.115 66.462 1.00 20.01 41 ASN C O 1
ATOM 2229 N N . TRP C 1 45 ? 18.318 52.220 68.396 1.00 18.42 42 TRP C N 1
ATOM 2230 C CA . TRP C 1 45 ? 17.148 52.393 69.253 1.00 19.86 42 TRP C CA 1
ATOM 2231 C C . TRP C 1 45 ? 16.811 53.850 69.339 1.00 19.85 42 TRP C C 1
ATOM 2232 O O . TRP C 1 45 ? 17.586 54.645 69.868 1.00 21.54 42 TRP C O 1
ATOM 2243 N N . VAL C 1 46 ? 15.636 54.205 68.835 1.00 19.88 43 VAL C N 1
ATOM 2244 C CA . VAL C 1 46 ? 15.240 55.603 68.709 1.00 21.39 43 VAL C CA 1
ATOM 2245 C C . VAL C 1 46 ? 14.043 55.897 69.608 1.00 21.61 43 VAL C C 1
ATOM 2246 O O . VAL C 1 46 ? 12.944 55.386 69.374 1.00 23.08 43 VAL C O 1
ATOM 2250 N N . ARG C 1 47 ? 14.273 56.698 70.650 1.00 22.72 44 ARG C N 1
ATOM 2251 C CA . ARG C 1 47 ? 13.203 57.139 71.541 1.00 25.11 44 ARG C CA 1
ATOM 2252 C C . ARG C 1 47 ? 12.770 58.535 71.107 1.00 24.73 44 ARG C C 1
ATOM 2253 O O . ARG C 1 47 ? 13.556 59.477 71.154 1.00 26.13 44 ARG C O 1
ATOM 2261 N N . ILE C 1 48 ? 11.526 58.654 70.657 1.00 24.34 45 ILE C N 1
ATOM 2262 C CA . ILE C 1 48 ? 11.011 59.931 70.172 1.00 25.31 45 ILE C CA 1
ATOM 2263 C C . ILE C 1 48 ? 9.997 60.510 71.160 1.00 28.03 45 ILE C C 1
ATOM 2264 O O . ILE C 1 48 ? 9.031 59.837 71.544 1.00 27.79 45 ILE C O 1
ATOM 2269 N N A GLU C 1 49 ? 10.231 61.756 71.570 0.50 27.58 46 GLU C N 1
ATOM 2270 N N B GLU C 1 49 ? 10.236 61.760 71.566 0.50 28.29 46 GLU C N 1
ATOM 2271 C CA A GLU C 1 49 ? 9.336 62.465 72.470 0.50 28.95 46 GLU C CA 1
ATOM 2272 C CA B GLU C 1 49 ? 9.356 62.505 72.461 0.50 30.36 46 GLU C CA 1
ATOM 2273 C C A GLU C 1 49 ? 7.977 62.711 71.808 0.50 29.67 46 GLU C C 1
ATOM 2274 C C B GLU C 1 49 ? 7.977 62.697 71.809 0.50 30.04 46 GLU C C 1
ATOM 2275 O O A GLU C 1 49 ? 7.871 62.654 70.580 0.50 27.42 46 GLU C O 1
ATOM 2276 O O B GLU C 1 49 ? 7.860 62.593 70.584 0.50 27.62 46 GLU C O 1
ATOM 2287 N N . PRO C 1 50 ? 6.928 62.957 72.620 1.00 31.21 47 PRO C N 1
ATOM 2288 C CA . PRO C 1 50 ? 5.603 63.293 72.072 1.00 31.71 47 PRO C CA 1
ATOM 2289 C C . PRO C 1 50 ? 5.605 64.443 71.054 1.00 31.75 47 PRO C C 1
ATOM 2290 O O . PRO C 1 50 ? 6.429 65.353 71.149 1.00 31.44 47 PRO C O 1
ATOM 2294 N N . ASN C 1 51 ? 4.693 64.375 70.085 1.00 34.25 48 ASN C N 1
ATOM 2295 C CA . ASN C 1 51 ? 4.419 65.482 69.150 1.00 33.14 48 ASN C CA 1
ATOM 2296 C C . ASN C 1 51 ? 5.668 66.073 68.503 1.00 33.87 48 ASN C C 1
ATOM 2297 O O . ASN C 1 51 ? 5.855 67.294 68.475 1.00 36.47 48 ASN C O 1
ATOM 2302 N N . THR C 1 52 ? 6.510 65.186 67.981 1.00 31.92 49 THR C N 1
ATOM 2303 C CA . THR C 1 52 ? 7.800 65.538 67.407 1.00 33.64 49 THR C CA 1
ATOM 2304 C C . THR C 1 52 ? 7.844 65.017 65.978 1.00 34.25 49 THR C C 1
ATOM 2305 O O . THR C 1 52 ? 7.381 63.908 65.707 1.00 32.67 49 THR C O 1
ATOM 2309 N N . GLU C 1 53 ? 8.397 65.815 65.068 1.00 35.00 50 GLU C N 1
ATOM 2310 C CA . GLU C 1 53 ? 8.522 65.410 63.671 1.00 34.98 50 GLU C CA 1
ATOM 2311 C C . GLU C 1 53 ? 9.959 65.084 63.286 1.00 35.41 50 GLU C C 1
ATOM 2312 O O . GLU C 1 53 ? 10.891 65.762 63.718 1.00 33.39 50 GLU C O 1
ATOM 2334 N N . PRO C 1 55 ? 11.917 65.366 59.950 1.00 35.04 52 PRO C N 1
ATOM 2335 C CA . PRO C 1 55 ? 11.752 65.947 58.608 1.00 34.89 52 PRO C CA 1
ATOM 2336 C C . PRO C 1 55 ? 12.044 64.932 57.507 1.00 34.90 52 PRO C C 1
ATOM 2337 O O . PRO C 1 55 ? 12.822 63.992 57.722 1.00 33.43 52 PRO C O 1
ATOM 2341 N N . ALA C 1 56 ? 11.411 65.123 56.349 1.00 34.00 53 ALA C N 1
ATOM 2342 C CA . ALA C 1 56 ? 11.525 64.195 55.223 1.00 33.54 53 ALA C CA 1
ATOM 2343 C C . ALA C 1 56 ? 12.961 64.111 54.725 1.00 32.52 53 ALA C C 1
ATOM 2344 O O . ALA C 1 56 ? 13.634 65.134 54.599 1.00 35.14 53 ALA C O 1
ATOM 2346 N N . HIS C 1 57 ? 13.427 62.889 54.472 1.00 29.06 54 HIS C N 1
ATOM 2347 C CA . HIS C 1 57 ? 14.765 62.634 53.919 1.00 31.29 54 HIS C CA 1
ATOM 2348 C C . HIS C 1 57 ? 14.808 61.345 53.130 1.00 30.04 54 HIS C C 1
ATOM 2349 O O . HIS C 1 57 ? 13.889 60.522 53.214 1.00 29.65 54 HIS C O 1
ATOM 2356 N N . GLU C 1 58 ? 15.873 61.180 52.340 1.00 34.16 55 GLU C N 1
ATOM 2357 C CA . GLU C 1 58 ? 16.256 59.895 51.725 1.00 33.28 55 GLU C CA 1
ATOM 2358 C C . GLU C 1 58 ? 17.724 59.676 52.035 1.00 32.70 55 GLU C C 1
ATOM 2359 O O . GLU C 1 58 ? 18.453 60.640 52.304 1.00 34.00 55 GLU C O 1
ATOM 2365 N N A HIS C 1 59 ? 18.152 58.414 51.994 0.50 33.35 56 HIS C N 1
ATOM 2366 N N B HIS C 1 59 ? 18.153 58.419 51.979 0.50 32.07 56 HIS C N 1
ATOM 2367 C CA A HIS C 1 59 ? 19.559 58.032 52.150 0.50 33.59 56 HIS C CA 1
ATOM 2368 C CA B HIS C 1 59 ? 19.564 58.063 52.080 0.50 31.43 56 HIS C CA 1
ATOM 2369 C C A HIS C 1 59 ? 19.802 56.776 51.352 0.50 31.62 56 HIS C C 1
ATOM 2370 C C B HIS C 1 59 ? 19.795 56.800 51.307 0.50 30.73 56 HIS C C 1
ATOM 2371 O O A HIS C 1 59 ? 18.882 55.970 51.196 0.50 31.57 56 HIS C O 1
ATOM 2372 O O B HIS C 1 59 ? 18.862 56.014 51.127 0.50 30.43 56 HIS C O 1
ATOM 2385 N N . PRO C 1 60 ? 21.034 56.586 50.823 1.00 31.83 57 PRO C N 1
ATOM 2386 C CA . PRO C 1 60 ? 21.328 55.375 50.025 1.00 31.94 57 PRO C CA 1
ATOM 2387 C C . PRO C 1 60 ? 21.219 54.058 50.817 1.00 31.06 57 PRO C C 1
ATOM 2388 O O . PRO C 1 60 ? 21.017 52.994 50.226 1.00 33.30 57 PRO C O 1
ATOM 2392 N N . HIS C 1 61 ? 21.323 54.139 52.140 1.00 28.65 58 HIS C N 1
ATOM 2393 C CA . HIS C 1 61 ? 21.242 52.960 53.001 1.00 28.01 58 HIS C CA 1
ATOM 2394 C C . HIS C 1 61 ? 19.851 52.402 52.997 1.00 26.46 58 HIS C C 1
ATOM 2395 O O . HIS C 1 61 ? 18.869 53.150 53.081 1.00 26.70 58 HIS C O 1
ATOM 2402 N N . GLU C 1 62 ? 19.758 51.081 52.880 1.00 23.20 59 GLU C N 1
ATOM 2403 C CA . GLU C 1 62 ? 18.501 50.384 53.092 1.00 21.85 59 GLU C CA 1
ATOM 2404 C C . GLU C 1 62 ? 18.171 50.469 54.580 1.00 20.62 59 GLU C C 1
ATOM 2405 O O . GLU C 1 62 ? 19.068 50.421 55.422 1.00 22.21 59 GLU C O 1
ATOM 2411 N N . GLN C 1 63 ? 16.889 50.608 54.898 1.00 20.27 60 GLN C N 1
ATOM 2412 C CA . GLN C 1 63 ? 16.454 50.755 56.282 1.00 19.87 60 GLN C CA 1
ATOM 2413 C C . GLN C 1 63 ? 15.310 49.782 56.542 1.00 21.15 60 GLN C C 1
ATOM 2414 O O . GLN C 1 63 ? 14.533 49.447 55.634 1.00 20.89 60 GLN C O 1
ATOM 2420 N N . ALA C 1 64 ? 15.235 49.307 57.775 1.00 19.69 61 ALA C N 1
ATOM 2421 C CA . ALA C 1 64 ? 14.062 48.610 58.265 1.00 18.84 61 ALA C CA 1
ATOM 2422 C C . ALA C 1 64 ? 13.785 49.141 59.670 1.00 19.37 61 ALA C C 1
ATOM 2423 O O . ALA C 1 64 ? 14.660 49.751 60.304 1.00 20.31 61 ALA C O 1
ATOM 2425 N N . GLY C 1 65 ? 12.570 48.943 60.152 1.00 18.76 62 GLY C N 1
ATOM 2426 C CA . GLY C 1 65 ? 12.242 49.361 61.510 1.00 20.21 62 GLY C CA 1
ATOM 2427 C C . GLY C 1 65 ? 11.266 48.421 62.185 1.00 19.01 62 GLY C C 1
ATOM 2428 O O . GLY C 1 65 ? 10.463 47.770 61.516 1.00 19.41 62 GLY C O 1
ATOM 2429 N N . VAL C 1 66 ? 11.342 48.359 63.514 1.00 17.37 63 VAL C N 1
ATOM 2430 C CA . VAL C 1 66 ? 10.465 47.522 64.326 1.00 18.72 63 VAL C CA 1
ATOM 2431 C C . VAL C 1 66 ? 9.909 48.383 65.458 1.00 18.44 63 VAL C C 1
ATOM 2432 O O . VAL C 1 66 ? 10.673 48.953 66.232 1.00 20.00 63 VAL C O 1
ATOM 2444 N N . LEU C 1 68 ? 8.664 49.236 68.990 1.00 21.79 65 LEU C N 1
ATOM 2445 C CA . LEU C 1 68 ? 8.864 48.633 70.318 1.00 22.80 65 LEU C CA 1
ATOM 2446 C C . LEU C 1 68 ? 7.852 49.153 71.334 1.00 23.92 65 LEU C C 1
ATOM 2447 O O . LEU C 1 68 ? 7.277 48.377 72.095 1.00 25.13 65 LEU C O 1
ATOM 2452 N N . GLU C 1 69 ? 7.624 50.466 71.330 1.00 22.20 66 GLU C N 1
ATOM 2453 C CA . GLU C 1 69 ? 6.695 51.101 72.266 1.00 25.45 66 GLU C CA 1
ATOM 2454 C C . GLU C 1 69 ? 6.015 52.279 71.589 1.00 24.53 66 GLU C C 1
ATOM 2455 O O . GLU C 1 69 ? 6.611 52.934 70.739 1.00 23.70 66 GLU C O 1
ATOM 2461 N N . GLY C 1 70 ? 4.777 52.557 71.973 1.00 25.54 67 GLY C N 1
ATOM 2462 C CA . GLY C 1 70 ? 4.113 53.781 71.548 1.00 26.90 67 GLY C CA 1
ATOM 2463 C C . GLY C 1 70 ? 3.586 53.759 70.127 1.00 27.03 67 GLY C C 1
ATOM 2464 O O . GLY C 1 70 ? 3.172 52.709 69.621 1.00 26.34 67 GLY C O 1
ATOM 2465 N N . THR C 1 71 ? 3.616 54.929 69.485 1.00 24.41 68 THR C N 1
ATOM 2466 C CA . THR C 1 71 ? 2.940 55.141 68.213 1.00 26.52 68 THR C CA 1
ATOM 2467 C C . THR C 1 71 ? 3.797 56.026 67.316 1.00 25.28 68 THR C C 1
ATOM 2468 O O . THR C 1 71 ? 4.411 56.982 67.787 1.00 26.13 68 THR C O 1
ATOM 2472 N N . LEU C 1 72 ? 3.839 55.697 66.028 1.00 24.70 69 LEU C N 1
ATOM 2473 C CA . LEU C 1 72 ? 4.587 56.485 65.058 1.00 26.04 69 LEU C CA 1
ATOM 2474 C C . LEU C 1 72 ? 3.816 56.575 63.742 1.00 26.57 69 LEU C C 1
ATOM 2475 O O . LEU C 1 72 ? 3.383 55.554 63.197 1.00 26.81 69 LEU C O 1
ATOM 2480 N N . GLU C 1 73 ? 3.647 57.796 63.239 1.00 25.37 70 GLU C N 1
ATOM 2481 C CA . GLU C 1 73 ? 3.083 57.989 61.909 1.00 27.96 70 GLU C CA 1
ATOM 2482 C C . GLU C 1 73 ? 4.210 58.077 60.900 1.00 29.56 70 GLU C C 1
ATOM 2483 O O . GLU C 1 73 ? 4.970 59.044 60.886 1.00 30.62 70 GLU C O 1
ATOM 2489 N N . LEU C 1 74 ? 4.303 57.065 60.048 1.00 29.52 71 LEU C N 1
ATOM 2490 C CA . LEU C 1 74 ? 5.370 56.996 59.076 1.00 29.92 71 LEU C CA 1
ATOM 2491 C C . LEU C 1 74 ? 4.816 57.154 57.677 1.00 31.87 71 LEU C C 1
ATOM 2492 O O . LEU C 1 74 ? 3.858 56.479 57.290 1.00 34.81 71 LEU C O 1
ATOM 2497 N N . THR C 1 75 ? 5.414 58.071 56.931 1.00 31.78 72 THR C N 1
ATOM 2498 C CA . THR C 1 75 ? 5.169 58.174 55.507 1.00 34.67 72 THR C CA 1
ATOM 2499 C C . THR C 1 75 ? 6.367 57.570 54.791 1.00 37.25 72 THR C C 1
ATOM 2500 O O . THR C 1 75 ? 7.486 58.024 54.995 1.00 37.11 72 THR C O 1
ATOM 2504 N N . ILE C 1 76 ? 6.143 56.527 53.990 1.00 36.38 73 ILE C N 1
ATOM 2505 C CA . ILE C 1 76 ? 7.185 56.015 53.100 1.00 34.98 73 ILE C CA 1
ATOM 2506 C C . ILE C 1 76 ? 6.690 56.173 51.673 1.00 37.24 73 ILE C C 1
ATOM 2507 O O . ILE C 1 76 ? 5.679 55.581 51.291 1.00 40.00 73 ILE C O 1
ATOM 2512 N N . GLY C 1 77 ? 7.403 56.978 50.893 1.00 40.60 74 GLY C N 1
ATOM 2513 C CA . GLY C 1 77 ? 6.952 57.349 49.559 1.00 40.20 74 GLY C CA 1
ATOM 2514 C C . GLY C 1 77 ? 5.561 57.945 49.629 1.00 41.63 74 GLY C C 1
ATOM 2515 O O . GLY C 1 77 ? 5.334 58.918 50.341 1.00 39.60 74 GLY C O 1
ATOM 2516 N N . GLU C 1 78 ? 4.632 57.322 48.907 1.00 44.59 75 GLU C N 1
ATOM 2517 C CA . GLU C 1 78 ? 3.239 57.776 48.775 1.00 44.48 75 GLU C CA 1
ATOM 2518 C C . GLU C 1 78 ? 2.324 57.402 49.971 1.00 41.61 75 GLU C C 1
ATOM 2519 O O . GLU C 1 78 ? 1.267 58.014 50.179 1.00 36.33 75 GLU C O 1
ATOM 2525 N N . GLU C 1 79 ? 2.743 56.403 50.747 1.00 41.10 76 GLU C N 1
ATOM 2526 C CA . GLU C 1 79 ? 1.895 55.778 51.766 1.00 39.97 76 GLU C CA 1
ATOM 2527 C C . GLU C 1 79 ? 2.106 56.392 53.144 1.00 40.81 76 GLU C C 1
ATOM 2528 O O . GLU C 1 79 ? 3.244 56.622 53.548 1.00 40.56 76 GLU C O 1
ATOM 2534 N N . THR C 1 80 ? 1.011 56.634 53.866 1.00 38.68 77 THR C N 1
ATOM 2535 C CA . THR C 1 80 ? 1.085 57.082 55.264 1.00 35.15 77 THR C CA 1
ATOM 2536 C C . THR C 1 80 ? 0.380 56.084 56.178 1.00 31.52 77 THR C C 1
ATOM 2537 O O . THR C 1 80 ? -0.832 55.856 56.047 1.00 29.11 77 THR C O 1
ATOM 2541 N N A ARG C 1 81 ? 1.151 55.479 57.080 0.50 28.75 78 ARG C N 1
ATOM 2542 N N B ARG C 1 81 ? 1.141 55.494 57.097 0.50 28.31 78 ARG C N 1
ATOM 2543 C CA A ARG C 1 81 ? 0.633 54.482 58.011 0.50 29.69 78 ARG C CA 1
ATOM 2544 C CA B ARG C 1 81 ? 0.615 54.473 57.997 0.50 29.11 78 ARG C CA 1
ATOM 2545 C C A ARG C 1 81 ? 0.873 54.925 59.445 0.50 28.80 78 ARG C C 1
ATOM 2546 C C B ARG C 1 81 ? 0.937 54.797 59.451 0.50 28.36 78 ARG C C 1
ATOM 2547 O O A ARG C 1 81 ? 1.825 55.656 59.729 0.50 29.86 78 ARG C O 1
ATOM 2548 O O B ARG C 1 81 ? 2.011 55.324 59.754 0.50 28.57 78 ARG C O 1
ATOM 2563 N N . VAL C 1 82 ? 0.003 54.479 60.344 1.00 27.85 79 VAL C N 1
ATOM 2564 C CA . VAL C 1 82 ? 0.217 54.660 61.772 1.00 28.53 79 VAL C CA 1
ATOM 2565 C C . VAL C 1 82 ? 0.663 53.323 62.340 1.00 29.00 79 VAL C C 1
ATOM 2566 O O . VAL C 1 82 ? -0.049 52.325 62.236 1.00 32.97 79 VAL C O 1
ATOM 2570 N N . LEU C 1 83 ? 1.858 53.312 62.919 1.00 27.76 80 LEU C N 1
ATOM 2571 C CA . LEU C 1 83 ? 2.499 52.079 63.358 1.00 25.95 80 LEU C CA 1
ATOM 2572 C C . LEU C 1 83 ? 2.483 51.949 64.874 1.00 23.99 80 LEU C C 1
ATOM 2573 O O . LEU C 1 83 ? 2.609 52.945 65.582 1.00 23.17 80 LEU C O 1
ATOM 2578 N N . ARG C 1 84 ? 2.326 50.714 65.353 1.00 24.35 81 ARG C N 1
ATOM 2579 C CA . ARG C 1 84 ? 2.274 50.395 66.784 1.00 26.72 81 ARG C CA 1
ATOM 2580 C C . ARG C 1 84 ? 3.050 49.089 67.004 1.00 26.56 81 ARG C C 1
ATOM 2581 O O . ARG C 1 84 ? 3.341 48.392 66.026 1.00 25.75 81 ARG C O 1
ATOM 2589 N N . PRO C 1 85 ? 3.414 48.757 68.268 1.00 26.80 82 PRO C N 1
ATOM 2590 C CA . PRO C 1 85 ? 4.121 47.485 68.475 1.00 26.57 82 PRO C CA 1
ATOM 2591 C C . PRO C 1 85 ? 3.371 46.316 67.833 1.00 25.93 82 PRO C C 1
ATOM 2592 O O . PRO C 1 85 ? 2.144 46.250 67.913 1.00 27.68 82 PRO C O 1
ATOM 2596 N N . GLY C 1 86 ? 4.113 45.427 67.178 1.00 25.46 83 GLY C N 1
ATOM 2597 C CA . GLY C 1 86 ? 3.527 44.316 66.431 1.00 25.70 83 GLY C CA 1
ATOM 2598 C C . GLY C 1 86 ? 3.677 44.586 64.947 1.00 25.99 83 GLY C C 1
ATOM 2599 O O . GLY C 1 86 ? 3.354 43.741 64.116 1.00 27.99 83 GLY C O 1
ATOM 2608 N N . ALA C 1 88 ? 6.198 46.286 61.637 1.00 21.86 85 ALA C N 1
ATOM 2609 C CA . ALA C 1 88 ? 7.541 46.518 61.119 1.00 22.22 85 ALA C CA 1
ATOM 2610 C C . ALA C 1 88 ? 7.445 47.072 59.687 1.00 22.85 85 ALA C C 1
ATOM 2611 O O . ALA C 1 88 ? 6.383 47.015 59.055 1.00 24.14 85 ALA C O 1
ATOM 2613 N N . TYR C 1 89 ? 8.551 47.591 59.170 1.00 21.40 86 TYR C N 1
ATOM 2614 C CA . TYR C 1 89 ? 8.560 48.181 57.828 1.00 22.20 86 TYR C CA 1
ATOM 2615 C C . TYR C 1 89 ? 9.930 48.054 57.176 1.00 22.50 86 TYR C C 1
ATOM 2616 O O . TYR C 1 89 ? 10.940 47.876 57.865 1.00 22.14 86 TYR C O 1
ATOM 2625 N N . THR C 1 90 ? 9.954 48.144 55.848 1.00 22.35 87 THR C N 1
ATOM 2626 C CA . THR C 1 90 ? 11.198 48.138 55.086 1.00 22.82 87 THR C CA 1
ATOM 2627 C C . THR C 1 90 ? 11.198 49.299 54.098 1.00 24.38 87 THR C C 1
ATOM 2628 O O . THR C 1 90 ? 10.178 49.586 53.468 1.00 27.18 87 THR C O 1
ATOM 2632 N N . ILE C 1 91 ? 12.341 49.972 53.990 1.00 23.11 88 ILE C N 1
ATOM 2633 C CA . ILE C 1 91 ? 12.511 51.110 53.081 1.00 23.46 88 ILE C CA 1
ATOM 2634 C C . ILE C 1 91 ? 13.765 50.908 52.232 1.00 23.21 88 ILE C C 1
ATOM 2635 O O . ILE C 1 91 ? 14.880 50.884 52.769 1.00 23.77 88 ILE C O 1
ATOM 2640 N N . PRO C 1 92 ? 13.595 50.780 50.905 1.00 23.29 89 PRO C N 1
ATOM 2641 C CA . PRO C 1 92 ? 14.748 50.658 50.018 1.00 24.86 89 PRO C CA 1
ATOM 2642 C C . PRO C 1 92 ? 15.555 51.945 50.030 1.00 26.17 89 PRO C C 1
ATOM 2643 O O . PRO C 1 92 ? 15.000 53.018 50.286 1.00 26.19 89 PRO C O 1
ATOM 2647 N N . GLY C 1 93 ? 16.858 51.838 49.779 1.00 29.08 90 GLY C N 1
ATOM 2648 C CA . GLY C 1 93 ? 17.702 53.027 49.677 1.00 28.08 90 GLY C CA 1
ATOM 2649 C C . GLY C 1 93 ? 17.120 54.004 48.672 1.00 28.41 90 GLY C C 1
ATOM 2650 O O . GLY C 1 93 ? 16.614 53.594 47.622 1.00 30.14 90 GLY C O 1
ATOM 2651 N N . GLY C 1 94 ? 17.151 55.291 49.012 1.00 29.31 91 GLY C N 1
ATOM 2652 C CA . GLY C 1 94 ? 16.768 56.347 48.079 1.00 28.17 91 GLY C CA 1
ATOM 2653 C C . GLY C 1 94 ? 15.298 56.718 48.111 1.00 30.56 91 GLY C C 1
ATOM 2654 O O . GLY C 1 94 ? 14.881 57.647 47.423 1.00 35.51 91 GLY C O 1
ATOM 2655 N N . VAL C 1 95 ? 14.506 55.999 48.900 1.00 29.29 92 VAL C N 1
ATOM 2656 C CA . VAL C 1 95 ? 13.069 56.284 49.009 1.00 30.58 92 VAL C CA 1
ATOM 2657 C C . VAL C 1 95 ? 12.794 57.291 50.132 1.00 29.59 92 VAL C C 1
ATOM 2658 O O . VAL C 1 95 ? 13.214 57.094 51.279 1.00 30.48 92 VAL C O 1
ATOM 2662 N N . ARG C 1 96 ? 12.091 58.367 49.781 1.00 28.21 93 ARG C N 1
ATOM 2663 C CA . ARG C 1 96 ? 11.827 59.476 50.695 1.00 29.28 93 ARG C CA 1
ATOM 2664 C C . ARG C 1 96 ? 10.821 59.082 51.760 1.00 28.65 93 ARG C C 1
ATOM 2665 O O . ARG C 1 96 ? 9.836 58.397 51.472 1.00 30.99 93 ARG C O 1
ATOM 2673 N N . HIS C 1 97 ? 11.073 59.521 52.990 1.00 26.23 94 HIS C N 1
ATOM 2674 C CA . HIS C 1 97 ? 10.169 59.245 54.093 1.00 27.80 94 HIS C CA 1
ATOM 2675 C C . HIS C 1 97 ? 10.272 60.266 55.196 1.00 28.40 94 HIS C C 1
ATOM 2676 O O . HIS C 1 97 ? 11.311 60.903 55.383 1.00 28.93 94 HIS C O 1
ATOM 2683 N N . ARG C 1 98 ? 9.175 60.436 55.924 1.00 27.19 95 ARG C N 1
ATOM 2684 C CA . ARG C 1 98 ? 9.153 61.297 57.098 1.00 29.30 95 ARG C CA 1
ATOM 2685 C C . ARG C 1 98 ? 8.322 60.625 58.179 1.00 29.02 95 ARG C C 1
ATOM 2686 O O . ARG C 1 98 ? 7.632 59.643 57.906 1.00 28.58 95 ARG C O 1
ATOM 2694 N N . ALA C 1 99 ? 8.400 61.143 59.402 1.00 29.13 96 ALA C N 1
ATOM 2695 C CA . ALA C 1 99 ? 7.665 60.560 60.521 1.00 28.94 96 ALA C CA 1
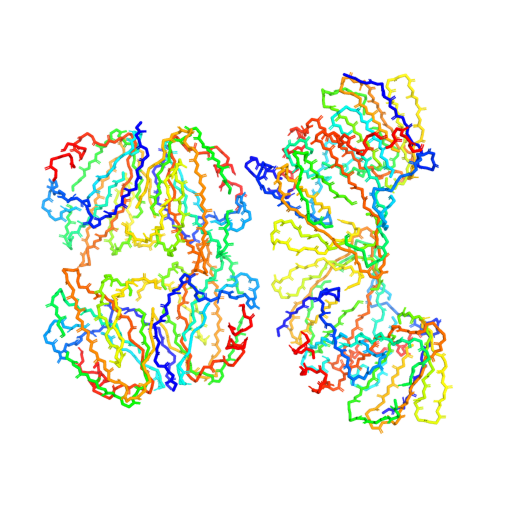ATOM 2696 C C . ALA C 1 99 ? 7.288 61.600 61.564 1.00 29.58 96 ALA C C 1
ATOM 2697 O O . ALA C 1 99 ? 7.931 62.652 61.672 1.00 30.46 96 ALA C O 1
ATOM 2699 N N . ARG C 1 100 ? 6.227 61.311 62.314 1.00 26.80 97 ARG C N 1
ATOM 2700 C CA . ARG C 1 100 ? 5.863 62.124 63.475 1.00 30.12 97 ARG C CA 1
ATOM 2701 C C . ARG C 1 100 ? 5.212 61.290 64.576 1.00 28.95 97 ARG C C 1
ATOM 2702 O O . ARG C 1 100 ? 4.612 60.244 64.313 1.00 26.81 97 ARG C O 1
ATOM 2710 N N . THR C 1 101 ? 5.348 61.755 65.812 1.00 28.30 98 THR C N 1
ATOM 2711 C CA . THR C 1 101 ? 4.697 61.104 66.941 1.00 28.19 98 THR C CA 1
ATOM 2712 C C . THR C 1 101 ? 3.471 61.889 67.366 1.00 29.63 98 THR C C 1
ATOM 2713 O O . THR C 1 101 ? 3.296 63.051 66.978 1.00 31.77 98 THR C O 1
ATOM 2717 N N . PHE C 1 102 ? 2.621 61.240 68.154 1.00 31.94 99 PHE C N 1
ATOM 2718 C CA . PHE C 1 102 ? 1.482 61.890 68.779 1.00 35.61 99 PHE C CA 1
ATOM 2719 C C . PHE C 1 102 ? 1.737 62.049 70.282 1.00 36.26 99 PHE C C 1
ATOM 2720 O O . PHE C 1 102 ? 2.881 62.275 70.684 1.00 35.49 99 PHE C O 1
ATOM 2728 N N . GLU C 1 103 ? 0.695 61.930 71.103 1.00 35.50 100 GLU C N 1
ATOM 2729 C CA . GLU C 1 103 ? 0.791 62.250 72.533 1.00 40.53 100 GLU C CA 1
ATOM 2730 C C . GLU C 1 103 ? 1.713 61.321 73.318 1.00 36.69 100 GLU C C 1
ATOM 2731 O O . GLU C 1 103 ? 2.302 61.732 74.318 1.00 35.33 100 GLU C O 1
ATOM 2737 N N . ASP C 1 104 ? 1.829 60.071 72.875 1.00 34.14 101 ASP C N 1
ATOM 2738 C CA . ASP C 1 104 ? 2.547 59.056 73.648 1.00 35.09 101 ASP C CA 1
ATOM 2739 C C . ASP C 1 104 ? 4.032 58.917 73.290 1.00 32.19 101 ASP C C 1
ATOM 2740 O O . ASP C 1 104 ? 4.805 58.319 74.046 1.00 32.49 101 ASP C O 1
ATOM 2745 N N . GLY C 1 105 ? 4.432 59.482 72.152 1.00 30.19 102 GLY C N 1
ATOM 2746 C CA . GLY C 1 105 ? 5.791 59.305 71.643 1.00 29.33 102 GLY C CA 1
ATOM 2747 C C . GLY C 1 105 ? 6.037 57.850 71.272 1.00 27.50 102 GLY C C 1
ATOM 2748 O O . GLY C 1 105 ? 5.091 57.064 71.160 1.00 28.98 102 GLY C O 1
ATOM 2749 N N . CYS C 1 106 ? 7.298 57.472 71.085 1.00 26.20 103 CYS C N 1
ATOM 2750 C CA . CYS C 1 106 ? 7.589 56.083 70.734 1.00 24.30 103 CYS C CA 1
ATOM 2751 C C . CYS C 1 106 ? 9.023 55.639 70.989 1.00 23.92 103 CYS C C 1
ATOM 2752 O O . CYS C 1 106 ? 9.911 56.453 71.263 1.00 24.67 103 CYS C O 1
ATOM 2755 N N . LEU C 1 107 ? 9.214 54.325 70.924 1.00 20.72 104 LEU C N 1
ATOM 2756 C CA . LEU C 1 107 ? 10.520 53.703 70.862 1.00 19.53 104 LEU C CA 1
ATOM 2757 C C . LEU C 1 107 ? 10.471 52.810 69.640 1.00 18.89 104 LEU C C 1
ATOM 2758 O O . LEU C 1 107 ? 9.658 51.881 69.569 1.00 20.20 104 LEU C O 1
ATOM 2763 N N . VAL C 1 108 ? 11.319 53.113 68.664 1.00 17.68 105 VAL C N 1
ATOM 2764 C CA . VAL C 1 108 ? 11.392 52.317 67.448 1.00 18.32 105 VAL C CA 1
ATOM 2765 C C . VAL C 1 108 ? 12.825 51.812 67.262 1.00 18.41 105 VAL C C 1
ATOM 2766 O O . VAL C 1 108 ? 13.793 52.540 67.525 1.00 21.01 105 VAL C O 1
ATOM 2770 N N . LEU C 1 109 ? 12.958 50.555 66.851 1.00 18.44 106 LEU C N 1
ATOM 2771 C CA . LEU C 1 109 ? 14.262 50.010 66.477 1.00 18.85 106 LEU C CA 1
ATOM 2772 C C . LEU C 1 109 ? 14.460 50.192 64.980 1.00 19.24 106 LEU C C 1
ATOM 2773 O O . LEU C 1 109 ? 13.759 49.567 64.182 1.00 22.02 106 LEU C O 1
ATOM 2778 N N . ASP C 1 110 ? 15.404 51.050 64.604 1.00 21.32 107 ASP C N 1
ATOM 2779 C CA . ASP C 1 110 ? 15.773 51.239 63.204 1.00 21.83 107 ASP C CA 1
ATOM 2780 C C . ASP C 1 110 ? 17.010 50.417 62.871 1.00 20.37 107 ASP C C 1
ATOM 2781 O O . ASP C 1 110 ? 17.948 50.351 63.664 1.00 21.30 107 ASP C O 1
ATOM 2786 N N . ILE C 1 111 ? 17.011 49.812 61.686 1.00 18.01 108 ILE C N 1
ATOM 2787 C CA . ILE C 1 111 ? 18.118 48.989 61.223 1.00 18.70 108 ILE C CA 1
ATOM 2788 C C . ILE C 1 111 ? 18.608 49.523 59.876 1.00 18.59 108 ILE C C 1
ATOM 2789 O O . ILE C 1 111 ? 17.804 49.811 58.985 1.00 20.09 108 ILE C O 1
ATOM 2794 N N . PHE C 1 112 ? 19.919 49.670 59.733 1.00 18.97 109 PHE C N 1
ATOM 2795 C CA . PHE C 1 112 ? 20.495 50.159 58.482 1.00 19.84 109 PHE C CA 1
ATOM 2796 C C . PHE C 1 112 ? 21.485 49.172 57.894 1.00 20.03 109 PHE C C 1
ATOM 2797 O O . PHE C 1 112 ? 22.242 48.535 58.625 1.00 22.40 109 PHE C O 1
ATOM 2805 N N . SER C 1 113 ? 21.471 49.047 56.571 1.00 18.93 110 SER C N 1
ATOM 2806 C CA . SER C 1 113 ? 22.549 48.376 55.861 1.00 19.89 110 SER C CA 1
ATOM 2807 C C . SER C 1 113 ? 22.857 49.121 54.569 1.00 21.84 110 SER C C 1
ATOM 2808 O O . SER C 1 113 ? 21.962 49.309 53.752 1.00 23.31 110 SER C O 1
ATOM 2811 N N . PRO C 1 114 ? 24.113 49.585 54.395 1.00 22.22 111 PRO C N 1
ATOM 2812 C CA . PRO C 1 114 ? 25.212 49.544 55.374 1.00 23.98 111 PRO C CA 1
ATOM 2813 C C . PRO C 1 114 ? 24.974 50.529 56.534 1.00 23.32 111 PRO C C 1
ATOM 2814 O O . PRO C 1 114 ? 23.979 51.261 56.518 1.00 22.27 111 PRO C O 1
ATOM 2818 N N . PRO C 1 115 ? 25.865 50.541 57.546 1.00 24.24 112 PRO C N 1
ATOM 2819 C CA . PRO C 1 115 ? 25.673 51.474 58.656 1.00 24.78 112 PRO C CA 1
ATOM 2820 C C . PRO C 1 115 ? 25.703 52.929 58.211 1.00 26.98 112 PRO C C 1
ATOM 2821 O O . PRO C 1 115 ? 26.313 53.261 57.193 1.00 29.31 112 PRO C O 1
ATOM 2825 N N . ARG C 1 116 ? 25.037 53.783 58.974 1.00 25.87 113 ARG C N 1
ATOM 2826 C CA . ARG C 1 116 ? 25.095 55.218 58.752 1.00 29.51 113 ARG C CA 1
ATOM 2827 C C . ARG C 1 116 ? 26.305 55.800 59.462 1.00 30.85 113 ARG C C 1
ATOM 2828 O O . ARG C 1 116 ? 26.343 55.847 60.692 1.00 28.18 113 ARG C O 1
ATOM 2836 N N . GLU C 1 117 ? 27.288 56.241 58.678 1.00 31.73 114 GLU C N 1
ATOM 2837 C CA . GLU C 1 117 ? 28.557 56.733 59.221 1.00 36.30 114 GLU C CA 1
ATOM 2838 C C . GLU C 1 117 ? 28.397 57.994 60.071 1.00 34.67 114 GLU C C 1
ATOM 2839 O O . GLU C 1 117 ? 29.165 58.213 61.018 1.00 37.11 114 GLU C O 1
ATOM 2845 N N . ASP C 1 118 ? 27.399 58.812 59.750 1.00 30.37 115 ASP C N 1
ATOM 2846 C CA . ASP C 1 118 ? 27.130 60.002 60.558 1.00 35.08 115 ASP C CA 1
ATOM 2847 C C . ASP C 1 118 ? 26.668 59.617 61.972 1.00 33.61 115 ASP C C 1
ATOM 2848 O O . ASP C 1 118 ? 27.145 60.179 62.953 1.00 32.33 115 ASP C O 1
ATOM 2853 N N . TYR C 1 119 ? 25.775 58.634 62.069 1.00 31.43 116 TYR C N 1
ATOM 2854 C CA . TYR C 1 119 ? 25.323 58.150 63.376 1.00 29.83 116 TYR C CA 1
ATOM 2855 C C . TYR C 1 119 ? 26.435 57.434 64.138 1.00 32.61 116 TYR C C 1
ATOM 2856 O O . TYR C 1 119 ? 26.492 57.521 65.368 1.00 35.62 116 TYR C O 1
ATOM 2865 N N . ALA C 1 120 ? 27.308 56.731 63.410 1.00 30.86 117 ALA C N 1
ATOM 2866 C CA . ALA C 1 120 ? 28.459 56.050 64.018 1.00 35.42 117 ALA C CA 1
ATOM 2867 C C . ALA C 1 120 ? 29.375 57.038 64.745 1.00 37.00 117 ALA C C 1
ATOM 2868 O O . ALA C 1 120 ? 29.814 56.769 65.868 1.00 34.49 117 ALA C O 1
ATOM 2870 N N . ARG C 1 121 ? 29.648 58.176 64.100 1.00 35.13 118 ARG C N 1
ATOM 2871 C CA . ARG C 1 121 ? 30.476 59.234 64.682 1.00 38.70 118 ARG C CA 1
ATOM 2872 C C . ARG C 1 121 ? 29.829 59.840 65.926 1.00 38.29 118 ARG C C 1
ATOM 2873 O O . ARG C 1 121 ? 30.504 60.081 66.932 1.00 39.03 118 ARG C O 1
ATOM 2889 N N . ALA C 1 123 ? 27.548 58.419 67.848 1.00 34.02 120 ALA C N 1
ATOM 2890 C CA . ALA C 1 123 ? 27.525 57.378 68.867 1.00 36.72 120 ALA C CA 1
ATOM 2891 C C . ALA C 1 123 ? 28.868 57.271 69.594 1.00 41.31 120 ALA C C 1
ATOM 2892 O O . ALA C 1 123 ? 28.899 57.145 70.818 1.00 44.24 120 ALA C O 1
ATOM 2894 N N . GLU C 1 124 ? 29.967 57.328 68.839 1.00 41.18 121 GLU C N 1
ATOM 2895 C CA . GLU C 1 124 ? 31.318 57.328 69.412 1.00 50.12 121 GLU C CA 1
ATOM 2896 C C . GLU C 1 124 ? 31.536 58.446 70.429 1.00 50.33 121 GLU C C 1
ATOM 2897 O O . GLU C 1 124 ? 32.229 58.252 71.425 1.00 57.18 121 GLU C O 1
ATOM 2903 N N . ASP C 1 125 ? 30.941 59.609 70.166 1.00 52.19 122 ASP C N 1
ATOM 2904 C CA . ASP C 1 125 ? 31.181 60.820 70.956 1.00 51.34 122 ASP C CA 1
ATOM 2905 C C . ASP C 1 125 ? 30.147 61.064 72.056 1.00 51.54 122 ASP C C 1
ATOM 2906 O O . ASP C 1 125 ? 30.253 62.042 72.793 1.00 55.07 122 ASP C O 1
ATOM 2911 N N . ALA C 1 126 ? 29.151 60.186 72.166 1.00 50.53 123 ALA C N 1
ATOM 2912 C CA . ALA C 1 126 ? 28.041 60.392 73.106 1.00 50.71 123 ALA C CA 1
ATOM 2913 C C . ALA C 1 126 ? 28.467 60.338 74.572 1.00 50.84 123 ALA C C 1
ATOM 2914 O O . ALA C 1 126 ? 29.318 59.535 74.952 1.00 52.32 123 ALA C O 1
ATOM 2916 N N . GLU D 1 11 ? 17.020 47.330 44.137 1.00 75.65 8 GLU D N 1
ATOM 2917 C CA . GLU D 1 11 ? 15.881 47.922 44.902 1.00 69.46 8 GLU D CA 1
ATOM 2918 C C . GLU D 1 11 ? 14.715 46.947 45.088 1.00 60.98 8 GLU D C 1
ATOM 2919 O O . GLU D 1 11 ? 14.697 45.853 44.519 1.00 63.40 8 GLU D O 1
ATOM 2925 N N . PHE D 1 12 ? 13.756 47.362 45.909 1.00 53.65 9 PHE D N 1
ATOM 2926 C CA . PHE D 1 12 ? 12.508 46.640 46.120 1.00 46.26 9 PHE D CA 1
ATOM 2927 C C . PHE D 1 12 ? 11.411 47.684 46.341 1.00 41.38 9 PHE D C 1
ATOM 2928 O O . PHE D 1 12 ? 11.647 48.878 46.149 1.00 44.41 9 PHE D O 1
ATOM 2936 N N . ALA D 1 13 ? 10.211 47.250 46.709 1.00 37.59 10 ALA D N 1
ATOM 2937 C CA . ALA D 1 13 ? 9.141 48.191 47.037 1.00 35.21 10 ALA D CA 1
ATOM 2938 C C . ALA D 1 13 ? 9.070 48.343 48.556 1.00 29.39 10 ALA D C 1
ATOM 2939 O O . ALA D 1 13 ? 9.253 47.361 49.275 1.00 31.07 10 ALA D O 1
ATOM 2941 N N . PRO D 1 14 ? 8.817 49.572 49.051 1.00 26.84 11 PRO D N 1
ATOM 2942 C CA . PRO D 1 14 ? 8.638 49.765 50.496 1.00 26.37 11 PRO D CA 1
ATOM 2943 C C . PRO D 1 14 ? 7.491 48.891 50.990 1.00 26.13 11 PRO D C 1
ATOM 2944 O O . PRO D 1 14 ? 6.480 48.757 50.298 1.00 26.09 11 PRO D O 1
ATOM 2948 N N . ALA D 1 15 ? 7.638 48.294 52.163 1.00 22.33 12 ALA D N 1
ATOM 2949 C CA . ALA D 1 15 ? 6.586 47.424 52.676 1.00 26.96 12 ALA D CA 1
ATOM 2950 C C . ALA D 1 15 ? 6.339 47.633 54.159 1.00 27.63 12 ALA D C 1
ATOM 2951 O O . ALA D 1 15 ? 7.266 47.920 54.922 1.00 25.45 12 ALA D O 1
ATOM 2953 N N . PHE D 1 16 ? 5.072 47.500 54.546 1.00 29.16 13 PHE D N 1
ATOM 2954 C CA . PHE D 1 16 ? 4.656 47.550 55.942 1.00 27.32 13 PHE D CA 1
ATOM 2955 C C . PHE D 1 16 ? 4.110 46.178 56.323 1.00 25.36 13 PHE D C 1
ATOM 2956 O O . PHE D 1 16 ? 3.393 45.556 55.541 1.00 26.46 13 PHE D O 1
ATOM 2964 N N . TYR D 1 17 ? 4.439 45.725 57.527 1.00 22.52 14 TYR D N 1
ATOM 2965 C CA . TYR D 1 17 ? 4.079 44.389 57.981 1.00 24.09 14 TYR D CA 1
ATOM 2966 C C . TYR D 1 17 ? 3.375 44.430 59.332 1.00 25.57 14 TYR D C 1
ATOM 2967 O O . TYR D 1 17 ? 3.752 45.187 60.223 1.00 25.47 14 TYR D O 1
ATOM 2976 N N . ASP D 1 18 ? 2.334 43.619 59.457 1.00 28.38 15 ASP D N 1
ATOM 2977 C CA . ASP D 1 18 ? 1.696 43.354 60.728 1.00 27.85 15 ASP D CA 1
ATOM 2978 C C . ASP D 1 18 ? 2.086 41.919 61.089 1.00 27.69 15 ASP D C 1
ATOM 2979 O O . ASP D 1 18 ? 1.742 40.975 60.369 1.00 27.86 15 ASP D O 1
ATOM 2984 N N . LEU D 1 19 ? 2.824 41.757 62.185 1.00 28.18 16 LEU D N 1
ATOM 2985 C CA . LEU D 1 19 ? 3.346 40.436 62.559 1.00 26.63 16 LEU D CA 1
ATOM 2986 C C . LEU D 1 19 ? 2.269 39.375 62.735 1.00 28.75 16 LEU D C 1
ATOM 2987 O O . LEU D 1 19 ? 2.519 38.206 62.472 1.00 32.88 16 LEU D O 1
ATOM 2992 N N . THR D 1 20 ? 1.072 39.775 63.156 1.00 27.33 17 THR D N 1
ATOM 2993 C CA . THR D 1 20 ? -0.033 38.821 63.266 1.00 31.81 17 THR D CA 1
ATOM 2994 C C . THR D 1 20 ? -0.380 38.203 61.910 1.00 32.22 17 THR D C 1
ATOM 2995 O O . THR D 1 20 ? -0.987 37.142 61.856 1.00 38.89 17 THR D O 1
ATOM 2999 N N . GLU D 1 21 ? 0.026 38.857 60.823 1.00 29.54 18 GLU D N 1
ATOM 3000 C CA . GLU D 1 21 ? -0.276 38.377 59.475 1.00 32.87 18 GLU D CA 1
ATOM 3001 C C . GLU D 1 21 ? 0.891 37.647 58.812 1.00 29.63 18 GLU D C 1
ATOM 3002 O O . GLU D 1 21 ? 0.706 36.997 57.787 1.00 32.05 18 GLU D O 1
ATOM 3008 N N . VAL D 1 22 ? 2.092 37.769 59.374 1.00 27.82 19 VAL D N 1
ATOM 3009 C CA . VAL D 1 22 ? 3.255 37.084 58.815 1.00 24.34 19 VAL D CA 1
ATOM 3010 C C . VAL D 1 22 ? 3.220 35.620 59.232 1.00 23.48 19 VAL D C 1
ATOM 3011 O O . VAL D 1 22 ? 3.209 35.299 60.425 1.00 22.33 19 VAL D O 1
ATOM 3015 N N . ARG D 1 23 ? 3.197 34.737 58.241 1.00 22.74 20 ARG D N 1
ATOM 3016 C CA . ARG D 1 23 ? 3.006 33.309 58.497 1.00 25.08 20 ARG D CA 1
ATOM 3017 C C . ARG D 1 23 ? 4.276 32.693 59.064 1.00 25.10 20 ARG D C 1
ATOM 3018 O O . ARG D 1 23 ? 5.380 33.135 58.758 1.00 28.09 20 ARG D O 1
ATOM 3026 N N . SER D 1 24 ? 4.110 31.697 59.923 1.00 25.81 21 SER D N 1
ATOM 3027 C CA . SER D 1 24 ? 5.218 31.149 60.690 1.00 26.29 21 SER D CA 1
ATOM 3028 C C . SER D 1 24 ? 5.742 29.860 60.064 1.00 25.03 21 SER D C 1
ATOM 3029 O O . SER D 1 24 ? 4.994 29.120 59.423 1.00 26.40 21 SER D O 1
ATOM 3032 N N . PHE D 1 25 ? 7.037 29.607 60.233 1.00 22.20 22 PHE D N 1
ATOM 3033 C CA . PHE D 1 25 ? 7.638 28.357 59.785 1.00 23.49 22 PHE D CA 1
ATOM 3034 C C . PHE D 1 25 ? 8.599 27.842 60.844 1.00 23.78 22 PHE D C 1
ATOM 3035 O O . PHE D 1 25 ? 9.048 28.596 61.706 1.00 25.51 22 PHE D O 1
ATOM 3043 N N . SER D 1 26 ? 8.920 26.558 60.763 1.00 26.80 23 SER D N 1
ATOM 3044 C CA . SER D 1 26 ? 9.786 25.930 61.745 1.00 25.58 23 SER D CA 1
ATOM 3045 C C . SER D 1 26 ? 10.897 25.160 61.035 1.00 26.09 23 SER D C 1
ATOM 3046 O O . SER D 1 26 ? 10.622 24.162 60.364 1.00 29.23 23 SER D O 1
ATOM 3049 N N . PRO D 1 27 ? 12.154 25.624 61.167 1.00 24.15 24 PRO D N 1
ATOM 3050 C CA . PRO D 1 27 ? 13.270 24.915 60.527 1.00 26.56 24 PRO D CA 1
ATOM 3051 C C . PRO D 1 27 ? 13.688 23.650 61.290 1.00 27.72 24 PRO D C 1
ATOM 3052 O O . PRO D 1 27 ? 14.349 22.768 60.723 1.00 30.45 24 PRO D O 1
ATOM 3056 N N . LEU D 1 28 ? 13.271 23.563 62.551 1.00 26.01 25 LEU D N 1
ATOM 3057 C CA . LEU D 1 28 ? 13.730 22.549 63.495 1.00 29.96 25 LEU D CA 1
ATOM 3058 C C . LEU D 1 28 ? 12.743 22.532 64.659 1.00 29.26 25 LEU D C 1
ATOM 3059 O O . LEU D 1 28 ? 12.289 23.594 65.073 1.00 27.81 25 LEU D O 1
ATOM 3064 N N . PRO D 1 29 ? 12.400 21.335 65.192 1.00 30.59 26 PRO D N 1
ATOM 3065 C CA . PRO D 1 29 ? 11.507 21.283 66.359 1.00 29.62 26 PRO D CA 1
ATOM 3066 C C . PRO D 1 29 ? 11.977 22.209 67.482 1.00 28.72 26 PRO D C 1
ATOM 3067 O O . PRO D 1 29 ? 13.172 22.261 67.771 1.00 29.69 26 PRO D O 1
ATOM 3071 N N . GLY D 1 30 ? 11.043 22.945 68.084 1.00 28.83 27 GLY D N 1
ATOM 3072 C CA . GLY D 1 30 ? 11.362 23.889 69.166 1.00 29.87 27 GLY D CA 1
ATOM 3073 C C . GLY D 1 30 ? 11.590 25.324 68.706 1.00 26.48 27 GLY D C 1
ATOM 3074 O O . GLY D 1 30 ? 11.761 26.227 69.534 1.00 23.55 27 GLY D O 1
ATOM 3075 N N . PHE D 1 31 ? 11.595 25.533 67.387 1.00 24.07 28 PHE D N 1
ATOM 3076 C CA . PHE D 1 31 ? 11.790 26.855 66.795 1.00 24.41 28 PHE D CA 1
ATOM 3077 C C . PHE D 1 31 ? 10.597 27.232 65.932 1.00 24.22 28 PHE D C 1
ATOM 3078 O O . PHE D 1 31 ? 10.188 26.461 65.072 1.00 24.83 28 PHE D O 1
ATOM 3086 N N . ALA D 1 32 ? 10.041 28.417 66.166 1.00 21.85 29 ALA D N 1
ATOM 3087 C CA . ALA D 1 32 ? 9.008 28.972 65.293 1.00 21.78 29 ALA D CA 1
ATOM 3088 C C . ALA D 1 32 ? 9.455 30.359 64.846 1.00 21.13 29 ALA D C 1
ATOM 3089 O O . ALA D 1 32 ? 9.842 31.200 65.679 1.00 21.99 29 ALA D O 1
ATOM 3099 N N . GLN D 1 34 ? 9.165 33.860 62.014 1.00 18.31 31 GLN D N 1
ATOM 3100 C CA . GLN D 1 34 ? 8.505 34.723 61.049 1.00 21.12 31 GLN D CA 1
ATOM 3101 C C . GLN D 1 34 ? 9.586 35.594 60.446 1.00 20.28 31 GLN D C 1
ATOM 3102 O O . GLN D 1 34 ? 10.289 36.287 61.180 1.00 22.08 31 GLN D O 1
ATOM 3108 N N . ALA D 1 35 ? 9.730 35.565 59.125 1.00 18.70 32 ALA D N 1
ATOM 3109 C CA . ALA D 1 35 ? 10.823 36.306 58.474 1.00 19.59 32 ALA D CA 1
ATOM 3110 C C . ALA D 1 35 ? 10.316 37.233 57.389 1.00 20.15 32 ALA D C 1
ATOM 3111 O O . ALA D 1 35 ? 9.466 36.854 56.588 1.00 22.18 32 ALA D O 1
ATOM 3113 N N . ILE D 1 36 ? 10.835 38.457 57.388 1.00 18.78 33 ILE D N 1
ATOM 3114 C CA . ILE D 1 36 ? 10.554 39.423 56.331 1.00 20.21 33 ILE D CA 1
ATOM 3115 C C . ILE D 1 36 ? 11.888 39.943 55.810 1.00 18.27 33 ILE D C 1
ATOM 3116 O O . ILE D 1 36 ? 12.895 39.882 56.514 1.00 18.59 33 ILE D O 1
ATOM 3121 N N . GLN D 1 37 ? 11.914 40.440 54.579 1.00 19.64 34 GLN D N 1
ATOM 3122 C CA . GLN D 1 37 ? 13.165 40.970 54.056 1.00 19.44 34 GLN D CA 1
ATOM 3123 C C . GLN D 1 37 ? 12.986 42.131 53.088 1.00 19.34 34 GLN D C 1
ATOM 3124 O O . GLN D 1 37 ? 11.946 42.265 52.441 1.00 20.07 34 GLN D O 1
ATOM 3130 N N . GLY D 1 38 ? 14.013 42.972 53.018 1.00 20.64 35 GLY D N 1
ATOM 3131 C CA . GLY D 1 38 ? 14.094 44.020 52.005 1.00 23.56 35 GLY D CA 1
ATOM 3132 C C . GLY D 1 38 ? 14.921 43.488 50.856 1.00 26.25 35 GLY D C 1
ATOM 3133 O O . GLY D 1 38 ? 14.452 42.643 50.104 1.00 33.99 35 GLY D O 1
ATOM 3134 N N . LYS D 1 39 ? 16.152 43.973 50.718 1.00 24.46 36 LYS D N 1
ATOM 3135 C CA . LYS D 1 39 ? 17.095 43.360 49.790 1.00 24.99 36 LYS D CA 1
ATOM 3136 C C . LYS D 1 39 ? 18.339 42.899 50.530 1.00 25.39 36 LYS D C 1
ATOM 3137 O O . LYS D 1 39 ? 18.741 41.745 50.424 1.00 28.72 36 LYS D O 1
ATOM 3143 N N . ASN D 1 40 ? 18.952 43.809 51.275 1.00 22.15 37 ASN D N 1
ATOM 3144 C CA . ASN D 1 40 ? 20.124 43.447 52.049 1.00 25.77 37 ASN D CA 1
ATOM 3145 C C . ASN D 1 40 ? 19.852 43.154 53.522 1.00 21.99 37 ASN D C 1
ATOM 3146 O O . ASN D 1 40 ? 20.762 42.743 54.237 1.00 22.82 37 ASN D O 1
ATOM 3151 N N . LEU D 1 41 ? 18.603 43.347 53.954 1.00 18.25 38 LEU D N 1
ATOM 3152 C CA . LEU D 1 41 ? 18.210 43.120 55.348 1.00 17.16 38 LEU D CA 1
ATOM 3153 C C . LEU D 1 41 ? 17.102 42.090 55.465 1.00 17.92 38 LEU D C 1
ATOM 3154 O O . LEU D 1 41 ? 16.121 42.158 54.726 1.00 20.00 38 LEU D O 1
ATOM 3167 N N . LEU D 1 43 ? 14.682 40.405 58.689 1.00 16.53 40 LEU D N 1
ATOM 3168 C CA . LEU D 1 43 ? 14.273 40.441 60.087 1.00 16.50 40 LEU D CA 1
ATOM 3169 C C . LEU D 1 43 ? 13.544 39.134 60.359 1.00 17.07 40 LEU D C 1
ATOM 3170 O O . LEU D 1 43 ? 12.607 38.768 59.633 1.00 16.86 40 LEU D O 1
ATOM 3175 N N . ASN D 1 44 ? 13.972 38.449 61.412 1.00 16.76 41 ASN D N 1
ATOM 3176 C CA . ASN D 1 44 ? 13.484 37.111 61.722 1.00 18.10 41 ASN D CA 1
ATOM 3177 C C . ASN D 1 44 ? 13.140 37.024 63.212 1.00 16.98 41 ASN D C 1
ATOM 3178 O O . ASN D 1 44 ? 14.035 37.051 64.059 1.00 17.94 41 ASN D O 1
ATOM 3183 N N . TRP D 1 45 ? 11.842 36.959 63.518 1.00 16.62 42 TRP D N 1
ATOM 3184 C CA . TRP D 1 45 ? 11.352 36.800 64.892 1.00 17.74 42 TRP D CA 1
ATOM 3185 C C . TRP D 1 45 ? 11.349 35.339 65.236 1.00 18.72 42 TRP D C 1
ATOM 3186 O O . TRP D 1 45 ? 10.571 34.564 64.662 1.00 20.39 42 TRP D O 1
ATOM 3197 N N . VAL D 1 46 ? 12.207 34.950 66.179 1.00 17.02 43 VAL D N 1
ATOM 3198 C CA . VAL D 1 46 ? 12.386 33.542 66.517 1.00 17.72 43 VAL D CA 1
ATOM 3199 C C . VAL D 1 46 ? 11.885 33.274 67.930 1.00 18.94 43 VAL D C 1
ATOM 3200 O O . VAL D 1 46 ? 12.425 33.825 68.903 1.00 18.84 43 VAL D O 1
ATOM 3204 N N . ARG D 1 47 ? 10.849 32.445 68.037 1.00 18.80 44 ARG D N 1
ATOM 3205 C CA . ARG D 1 47 ? 10.384 31.964 69.336 1.00 20.43 44 ARG D CA 1
ATOM 3206 C C . ARG D 1 47 ? 10.968 30.580 69.575 1.00 20.77 44 ARG D C 1
ATOM 3207 O O . ARG D 1 47 ? 10.763 29.664 68.775 1.00 22.39 44 ARG D O 1
ATOM 3215 N N . ILE D 1 48 ? 11.718 30.453 70.664 1.00 21.18 45 ILE D N 1
ATOM 3216 C CA . ILE D 1 48 ? 12.403 29.213 71.006 1.00 22.04 45 ILE D CA 1
ATOM 3217 C C . ILE D 1 48 ? 11.771 28.613 72.256 1.00 24.05 45 ILE D C 1
ATOM 3218 O O . ILE D 1 48 ? 11.613 29.294 73.276 1.00 23.56 45 ILE D O 1
ATOM 3223 N N . GLU D 1 49 ? 11.414 27.334 72.167 1.00 26.22 46 GLU D N 1
ATOM 3224 C CA . GLU D 1 49 ? 10.794 26.617 73.273 1.00 27.39 46 GLU D CA 1
ATOM 3225 C C . GLU D 1 49 ? 11.758 26.506 74.463 1.00 27.41 46 GLU D C 1
ATOM 3226 O O . GLU D 1 49 ? 12.972 26.660 74.290 1.00 25.31 46 GLU D O 1
ATOM 3232 N N . PRO D 1 50 ? 11.219 26.277 75.679 1.00 30.18 47 PRO D N 1
ATOM 3233 C CA . PRO D 1 50 ? 12.084 26.031 76.838 1.00 28.47 47 PRO D CA 1
ATOM 3234 C C . PRO D 1 50 ? 13.068 24.876 76.617 1.00 27.52 47 PRO D C 1
ATOM 3235 O O . PRO D 1 50 ? 12.765 23.942 75.870 1.00 28.03 47 PRO D O 1
ATOM 3239 N N . ASN D 1 51 ? 14.241 24.971 77.245 1.00 25.26 48 ASN D N 1
ATOM 3240 C CA . ASN D 1 51 ? 15.231 23.889 77.287 1.00 28.00 48 ASN D CA 1
ATOM 3241 C C . ASN D 1 51 ? 15.531 23.300 75.924 1.00 29.78 48 ASN D C 1
ATOM 3242 O O . ASN D 1 51 ? 15.593 22.081 75.760 1.00 31.21 48 ASN D O 1
ATOM 3247 N N . THR D 1 52 ? 15.704 24.188 74.949 1.00 28.55 49 THR D N 1
ATOM 3248 C CA . THR D 1 52 ? 15.934 23.804 73.573 1.00 31.01 49 THR D CA 1
ATOM 3249 C C . THR D 1 52 ? 17.314 24.297 73.204 1.00 33.43 49 THR D C 1
ATOM 3250 O O . THR D 1 52 ? 17.752 25.362 73.651 1.00 36.68 49 THR D O 1
ATOM 3254 N N . GLU D 1 53 ? 18.013 23.506 72.408 1.00 33.25 50 GLU D N 1
ATOM 3255 C CA . GLU D 1 53 ? 19.309 23.926 71.928 1.00 36.89 50 GLU D CA 1
ATOM 3256 C C . GLU D 1 53 ? 19.306 24.186 70.433 1.00 37.30 50 GLU D C 1
ATOM 3257 O O . GLU D 1 53 ? 18.671 23.456 69.665 1.00 34.27 50 GLU D O 1
ATOM 3287 N N . PRO D 1 55 ? 22.038 23.938 67.705 1.00 36.00 52 PRO D N 1
ATOM 3288 C CA . PRO D 1 55 ? 23.392 23.389 67.571 1.00 38.28 52 PRO D CA 1
ATOM 3289 C C . PRO D 1 55 ? 24.313 24.369 66.848 1.00 36.16 52 PRO D C 1
ATOM 3290 O O . PRO D 1 55 ? 23.829 25.253 66.128 1.00 35.68 52 PRO D O 1
ATOM 3294 N N . ALA D 1 56 ? 25.617 24.227 67.076 1.00 36.67 53 ALA D N 1
ATOM 3295 C CA . ALA D 1 56 ? 26.615 25.139 66.528 1.00 34.33 53 ALA D CA 1
ATOM 3296 C C . ALA D 1 56 ? 26.596 25.201 64.999 1.00 34.88 53 ALA D C 1
ATOM 3297 O O . ALA D 1 56 ? 26.545 24.175 64.321 1.00 33.50 53 ALA D O 1
ATOM 3299 N N . HIS D 1 57 ? 26.601 26.423 64.478 1.00 31.91 54 HIS D N 1
ATOM 3300 C CA . HIS D 1 57 ? 26.680 26.678 63.049 1.00 30.22 54 HIS D CA 1
ATOM 3301 C C . HIS D 1 57 ? 27.527 27.906 62.810 1.00 26.50 54 HIS D C 1
ATOM 3302 O O . HIS D 1 57 ? 27.827 28.673 63.730 1.00 24.39 54 HIS D O 1
ATOM 3309 N N . GLU D 1 58 ? 27.917 28.103 61.557 1.00 26.27 55 GLU D N 1
ATOM 3310 C CA . GLU D 1 58 ? 28.465 29.379 61.114 1.00 24.42 55 GLU D CA 1
ATOM 3311 C C . GLU D 1 58 ? 27.859 29.685 59.749 1.00 22.09 55 GLU D C 1
ATOM 3312 O O . GLU D 1 58 ? 27.515 28.757 59.015 1.00 24.34 55 GLU D O 1
ATOM 3318 N N . HIS D 1 59 ? 27.706 30.970 59.425 1.00 20.78 56 HIS D N 1
ATOM 3319 C CA . HIS D 1 59 ? 27.137 31.397 58.135 1.00 19.75 56 HIS D CA 1
ATOM 3320 C C . HIS D 1 59 ? 27.898 32.571 57.581 1.00 19.05 56 HIS D C 1
ATOM 3321 O O . HIS D 1 59 ? 28.431 33.373 58.349 1.00 20.42 56 HIS D O 1
ATOM 3328 N N . PRO D 1 60 ? 27.961 32.705 56.240 1.00 18.42 57 PRO D N 1
ATOM 3329 C CA . PRO D 1 60 ? 28.681 33.858 55.686 1.00 18.82 57 PRO D CA 1
ATOM 3330 C C . PRO D 1 60 ? 27.935 35.178 55.929 1.00 18.58 57 PRO D C 1
ATOM 3331 O O . PRO D 1 60 ? 28.541 36.246 55.882 1.00 18.44 57 PRO D O 1
ATOM 3335 N N . HIS D 1 61 ? 26.637 35.088 56.221 1.00 18.54 58 HIS D N 1
ATOM 3336 C CA . HIS D 1 61 ? 25.818 36.262 56.507 1.00 18.40 58 HIS D CA 1
ATOM 3337 C C . HIS D 1 61 ? 26.185 36.829 57.842 1.00 17.91 58 HIS D C 1
ATOM 3338 O O . HIS D 1 61 ? 26.427 36.082 58.797 1.00 19.53 58 HIS D O 1
ATOM 3345 N N . GLU D 1 62 ? 26.216 38.156 57.927 1.00 17.98 59 GLU D N 1
ATOM 3346 C CA . GLU D 1 62 ? 26.349 38.827 59.212 1.00 18.95 59 GLU D CA 1
ATOM 3347 C C . GLU D 1 62 ? 25.038 38.682 59.970 1.00 19.71 59 GLU D C 1
ATOM 3348 O O . GLU D 1 62 ? 23.954 38.734 59.367 1.00 18.39 59 GLU D O 1
ATOM 3354 N N . GLN D 1 63 ? 25.145 38.509 61.289 1.00 20.77 60 GLN D N 1
ATOM 3355 C CA . GLN D 1 63 ? 23.983 38.364 62.143 1.00 20.46 60 GLN D CA 1
ATOM 3356 C C . GLN D 1 63 ? 24.035 39.332 63.321 1.00 21.77 60 GLN D C 1
ATOM 3357 O O . GLN D 1 63 ? 25.109 39.599 63.876 1.00 23.66 60 GLN D O 1
ATOM 3363 N N . ALA D 1 64 ? 22.876 39.876 63.673 1.00 17.99 61 ALA D N 1
ATOM 3364 C CA . ALA D 1 64 ? 22.694 40.553 64.948 1.00 19.74 61 ALA D CA 1
ATOM 3365 C C . ALA D 1 64 ? 21.412 40.015 65.594 1.00 20.20 61 ALA D C 1
ATOM 3366 O O . ALA D 1 64 ? 20.581 39.406 64.926 1.00 20.34 61 ALA D O 1
ATOM 3368 N N . GLY D 1 65 ? 21.265 40.219 66.895 1.00 20.61 62 GLY D N 1
ATOM 3369 C CA . GLY D 1 65 ? 20.059 39.780 67.582 1.00 21.07 62 GLY D CA 1
ATOM 3370 C C . GLY D 1 65 ? 19.668 40.755 68.669 1.00 18.90 62 GLY D C 1
ATOM 3371 O O . GLY D 1 65 ? 20.533 41.371 69.295 1.00 19.36 62 GLY D O 1
ATOM 3372 N N . VAL D 1 66 ? 18.359 40.902 68.872 1.00 16.23 63 VAL D N 1
ATOM 3373 C CA . VAL D 1 66 ? 17.805 41.750 69.919 1.00 15.95 63 VAL D CA 1
ATOM 3374 C C . VAL D 1 66 ? 16.838 40.884 70.719 1.00 16.37 63 VAL D C 1
ATOM 3375 O O . VAL D 1 66 ? 15.889 40.319 70.159 1.00 16.29 63 VAL D O 1
ATOM 3387 N N . LEU D 1 68 ? 13.793 39.968 72.932 1.00 18.46 65 LEU D N 1
ATOM 3388 C CA . LEU D 1 68 ? 12.457 40.546 73.140 1.00 19.70 65 LEU D CA 1
ATOM 3389 C C . LEU D 1 68 ? 11.767 40.012 74.387 1.00 19.94 65 LEU D C 1
ATOM 3390 O O . LEU D 1 68 ? 11.139 40.774 75.120 1.00 20.38 65 LEU D O 1
ATOM 3395 N N . GLU D 1 69 ? 11.864 38.703 74.606 1.00 20.89 66 GLU D N 1
ATOM 3396 C CA . GLU D 1 69 ? 11.269 38.039 75.777 1.00 23.24 66 GLU D CA 1
ATOM 3397 C C . GLU D 1 69 ? 12.189 36.920 76.243 1.00 22.54 66 GLU D C 1
ATOM 3398 O O . GLU D 1 69 ? 12.949 36.371 75.449 1.00 22.70 66 GLU D O 1
ATOM 3404 N N . GLY D 1 70 ? 12.127 36.596 77.529 1.00 21.82 67 GLY D N 1
ATOM 3405 C CA . GLY D 1 70 ? 12.796 35.410 78.053 1.00 20.78 67 GLY D CA 1
ATOM 3406 C C . GLY D 1 70 ? 14.308 35.495 78.107 1.00 20.62 67 GLY D C 1
ATOM 3407 O O . GLY D 1 70 ? 14.878 36.580 78.247 1.00 20.18 67 GLY D O 1
ATOM 3408 N N . THR D 1 71 ? 14.954 34.338 77.984 1.00 20.20 68 THR D N 1
ATOM 3409 C CA . THR D 1 71 ? 16.376 34.195 78.286 1.00 21.96 68 THR D CA 1
ATOM 3410 C C . THR D 1 71 ? 17.042 33.310 77.241 1.00 22.85 68 THR D C 1
ATOM 3411 O O . THR D 1 71 ? 16.472 32.304 76.810 1.00 24.37 68 THR D O 1
ATOM 3415 N N . LEU D 1 72 ? 18.244 33.697 76.822 1.00 22.10 69 LEU D N 1
ATOM 3416 C CA . LEU D 1 72 ? 18.991 32.939 75.836 1.00 22.03 69 LEU D CA 1
ATOM 3417 C C . LEU D 1 72 ? 20.456 32.962 76.223 1.00 21.76 69 LEU D C 1
ATOM 3418 O O . LEU D 1 72 ? 21.035 34.034 76.417 1.00 22.38 69 LEU D O 1
ATOM 3423 N N . GLU D 1 73 ? 21.040 31.776 76.354 1.00 21.21 70 GLU D N 1
ATOM 3424 C CA . GLU D 1 73 ? 22.478 31.641 76.528 1.00 23.51 70 GLU D CA 1
ATOM 3425 C C . GLU D 1 73 ? 23.080 31.510 75.150 1.00 24.21 70 GLU D C 1
ATOM 3426 O O . GLU D 1 73 ? 22.797 30.549 74.432 1.00 26.16 70 GLU D O 1
ATOM 3432 N N . LEU D 1 74 ? 23.898 32.487 74.778 1.00 24.83 71 LEU D N 1
ATOM 3433 C CA . LEU D 1 74 ? 24.559 32.480 73.487 1.00 24.11 71 LEU D CA 1
ATOM 3434 C C . LEU D 1 74 ? 26.061 32.300 73.674 1.00 26.80 71 LEU D C 1
ATOM 3435 O O . LEU D 1 74 ? 26.688 32.983 74.491 1.00 30.46 71 LEU D O 1
ATOM 3440 N N . THR D 1 75 ? 26.627 31.350 72.941 1.00 27.66 72 THR D N 1
ATOM 3441 C CA . THR D 1 75 ? 28.072 31.210 72.875 1.00 31.62 72 THR D CA 1
ATOM 3442 C C . THR D 1 75 ? 28.522 31.615 71.476 1.00 35.48 72 THR D C 1
ATOM 3443 O O . THR D 1 75 ? 28.110 30.998 70.491 1.00 38.17 72 THR D O 1
ATOM 3447 N N . ILE D 1 76 ? 29.331 32.668 71.390 1.00 35.90 73 ILE D N 1
ATOM 3448 C CA . ILE D 1 76 ? 29.984 33.040 70.133 1.00 35.91 73 ILE D CA 1
ATOM 3449 C C . ILE D 1 76 ? 31.478 32.792 70.296 1.00 42.37 73 ILE D C 1
ATOM 3450 O O . ILE D 1 76 ? 32.107 33.329 71.211 1.00 44.38 73 ILE D O 1
ATOM 3455 N N . GLY D 1 77 ? 32.043 31.982 69.404 1.00 43.67 74 GLY D N 1
ATOM 3456 C CA . GLY D 1 77 ? 33.381 31.434 69.620 1.00 45.56 74 GLY D CA 1
ATOM 3457 C C . GLY D 1 77 ? 33.344 30.600 70.888 1.00 45.52 74 GLY D C 1
ATOM 3458 O O . GLY D 1 77 ? 32.557 29.661 70.989 1.00 51.67 74 GLY D O 1
ATOM 3459 N N . GLU D 1 78 ? 34.173 30.957 71.864 1.00 44.24 75 GLU D N 1
ATOM 3460 C CA . GLU D 1 78 ? 34.157 30.301 73.174 1.00 51.20 75 GLU D CA 1
ATOM 3461 C C . GLU D 1 78 ? 33.776 31.259 74.315 1.00 49.78 75 GLU D C 1
ATOM 3462 O O . GLU D 1 78 ? 34.031 30.982 75.488 1.00 48.97 75 GLU D O 1
ATOM 3468 N N . GLU D 1 79 ? 33.159 32.385 73.957 1.00 50.04 76 GLU D N 1
ATOM 3469 C CA . GLU D 1 79 ? 32.605 33.319 74.938 1.00 47.27 76 GLU D CA 1
ATOM 3470 C C . GLU D 1 79 ? 31.113 33.032 75.112 1.00 42.25 76 GLU D C 1
ATOM 3471 O O . GLU D 1 79 ? 30.358 33.056 74.137 1.00 37.79 76 GLU D O 1
ATOM 3477 N N . THR D 1 80 ? 30.699 32.758 76.350 1.00 38.78 77 THR D N 1
ATOM 3478 C CA . THR D 1 80 ? 29.307 32.432 76.667 1.00 36.12 77 THR D CA 1
ATOM 3479 C C . THR D 1 80 ? 28.677 33.551 77.502 1.00 35.56 77 THR D C 1
ATOM 3480 O O . THR D 1 80 ? 29.219 33.935 78.537 1.00 37.73 77 THR D O 1
ATOM 3484 N N . ARG D 1 81 ? 27.545 34.080 77.034 1.00 33.26 78 ARG D N 1
ATOM 3485 C CA . ARG D 1 81 ? 26.788 35.094 77.781 1.00 28.25 78 ARG D CA 1
ATOM 3486 C C . ARG D 1 81 ? 25.309 34.758 77.834 1.00 28.06 78 ARG D C 1
ATOM 3487 O O . ARG D 1 81 ? 24.761 34.200 76.881 1.00 28.19 78 ARG D O 1
ATOM 3495 N N . VAL D 1 82 ? 24.667 35.126 78.942 1.00 25.67 79 VAL D N 1
ATOM 3496 C CA . VAL D 1 82 ? 23.227 34.967 79.092 1.00 23.78 79 VAL D CA 1
ATOM 3497 C C . VAL D 1 82 ? 22.572 36.296 78.748 1.00 22.25 79 VAL D C 1
ATOM 3498 O O . VAL D 1 82 ? 22.884 37.327 79.347 1.00 24.08 79 VAL D O 1
ATOM 3502 N N . LEU D 1 83 ? 21.663 36.268 77.781 1.00 20.11 80 LEU D N 1
ATOM 3503 C CA . LEU D 1 83 ? 21.047 37.484 77.267 1.00 19.93 80 LEU D CA 1
ATOM 3504 C C . LEU D 1 83 ? 19.574 37.538 77.643 1.00 19.01 80 LEU D C 1
ATOM 3505 O O . LEU D 1 83 ? 18.884 36.509 77.636 1.00 19.52 80 LEU D O 1
ATOM 3510 N N . ARG D 1 84 ? 19.111 38.743 77.979 1.00 18.25 81 ARG D N 1
ATOM 3511 C CA . ARG D 1 84 ? 17.721 38.988 78.382 1.00 19.21 81 ARG D CA 1
ATOM 3512 C C . ARG D 1 84 ? 17.259 40.287 77.719 1.00 19.82 81 ARG D C 1
ATOM 3513 O O . ARG D 1 84 ? 18.099 41.028 77.202 1.00 19.34 81 ARG D O 1
ATOM 3521 N N . PRO D 1 85 ? 15.932 40.571 77.712 1.00 20.37 82 PRO D N 1
ATOM 3522 C CA . PRO D 1 85 ? 15.477 41.809 77.061 1.00 20.34 82 PRO D CA 1
ATOM 3523 C C . PRO D 1 85 ? 16.194 43.042 77.613 1.00 21.30 82 PRO D C 1
ATOM 3524 O O . PRO D 1 85 ? 16.374 43.173 78.834 1.00 21.89 82 PRO D O 1
ATOM 3528 N N . GLY D 1 86 ? 16.610 43.917 76.703 1.00 20.10 83 GLY D N 1
ATOM 3529 C CA . GLY D 1 86 ? 17.471 45.050 77.028 1.00 19.96 83 GLY D CA 1
ATOM 3530 C C . GLY D 1 86 ? 18.849 44.831 76.432 1.00 21.07 83 GLY D C 1
ATOM 3531 O O . GLY D 1 86 ? 19.672 45.750 76.371 1.00 22.63 83 GLY D O 1
ATOM 3540 N N . ALA D 1 88 ? 21.533 42.877 73.353 1.00 19.42 85 ALA D N 1
ATOM 3541 C CA . ALA D 1 88 ? 21.668 42.600 71.928 1.00 18.43 85 ALA D CA 1
ATOM 3542 C C . ALA D 1 88 ? 23.048 41.988 71.669 1.00 18.60 85 ALA D C 1
ATOM 3543 O O . ALA D 1 88 ? 23.912 41.988 72.557 1.00 19.64 85 ALA D O 1
ATOM 3545 N N . TYR D 1 89 ? 23.250 41.457 70.466 1.00 17.77 86 TYR D N 1
ATOM 3546 C CA . TYR D 1 89 ? 24.528 40.850 70.097 1.00 18.39 86 TYR D CA 1
ATOM 3547 C C . TYR D 1 89 ? 24.799 41.003 68.608 1.00 18.09 86 TYR D C 1
ATOM 3548 O O . TYR D 1 89 ? 23.870 41.171 67.822 1.00 16.98 86 TYR D O 1
ATOM 3557 N N . THR D 1 90 ? 26.071 40.945 68.228 1.00 17.97 87 THR D N 1
ATOM 3558 C CA . THR D 1 90 ? 26.442 40.951 66.815 1.00 19.48 87 THR D CA 1
ATOM 3559 C C . THR D 1 90 ? 27.454 39.850 66.531 1.00 20.28 87 THR D C 1
ATOM 3560 O O . THR D 1 90 ? 28.359 39.617 67.327 1.00 21.08 87 THR D O 1
ATOM 3564 N N . ILE D 1 91 ? 27.287 39.187 65.389 1.00 20.19 88 ILE D N 1
ATOM 3565 C CA . ILE D 1 91 ? 28.136 38.080 64.975 1.00 19.57 88 ILE D CA 1
ATOM 3566 C C . ILE D 1 91 ? 28.618 38.304 63.540 1.00 18.94 88 ILE D C 1
ATOM 3567 O O . ILE D 1 91 ? 27.827 38.251 62.602 1.00 19.62 88 ILE D O 1
ATOM 3572 N N . PRO D 1 92 ? 29.922 38.538 63.355 1.00 19.20 89 PRO D N 1
ATOM 3573 C CA . PRO D 1 92 ? 30.425 38.690 61.985 1.00 19.70 89 PRO D CA 1
ATOM 3574 C C . PRO D 1 92 ? 30.217 37.421 61.170 1.00 20.65 89 PRO D C 1
ATOM 3575 O O . PRO D 1 92 ? 30.128 36.329 61.747 1.00 21.29 89 PRO D O 1
ATOM 3579 N N . GLY D 1 93 ? 30.148 37.566 59.844 1.00 20.30 90 GLY D N 1
ATOM 3580 C CA . GLY D 1 93 ? 30.083 36.413 58.942 1.00 19.47 90 GLY D CA 1
ATOM 3581 C C . GLY D 1 93 ? 31.224 35.446 59.202 1.00 20.77 90 GLY D C 1
ATOM 3582 O O . GLY D 1 93 ? 32.361 35.873 59.415 1.00 21.97 90 GLY D O 1
ATOM 3583 N N . GLY D 1 94 ? 30.914 34.150 59.213 1.00 20.52 91 GLY D N 1
ATOM 3584 C CA . GLY D 1 94 ? 31.926 33.104 59.363 1.00 23.74 91 GLY D CA 1
ATOM 3585 C C . GLY D 1 94 ? 32.269 32.700 60.788 1.00 25.52 91 GLY D C 1
ATOM 3586 O O . GLY D 1 94 ? 33.023 31.755 60.997 1.00 27.81 91 GLY D O 1
ATOM 3587 N N . VAL D 1 95 ? 31.726 33.412 61.770 1.00 24.42 92 VAL D N 1
ATOM 3588 C CA . VAL D 1 95 ? 32.036 33.146 63.177 1.00 25.27 92 VAL D CA 1
ATOM 3589 C C . VAL D 1 95 ? 31.089 32.095 63.761 1.00 24.74 92 VAL D C 1
ATOM 3590 O O . VAL D 1 95 ? 29.872 32.225 63.668 1.00 25.24 92 VAL D O 1
ATOM 3594 N N . ARG D 1 96 ? 31.664 31.059 64.365 1.00 26.72 93 ARG D N 1
ATOM 3595 C CA . ARG D 1 96 ? 30.891 29.936 64.893 1.00 27.51 93 ARG D CA 1
ATOM 3596 C C . ARG D 1 96 ? 30.139 30.313 66.174 1.00 26.98 93 ARG D C 1
ATOM 3597 O O . ARG D 1 96 ? 30.663 31.043 67.020 1.00 27.07 93 ARG D O 1
ATOM 3605 N N . HIS D 1 97 ? 28.906 29.826 66.303 1.00 24.93 94 HIS D N 1
ATOM 3606 C CA . HIS D 1 97 ? 28.096 30.096 67.491 1.00 26.75 94 HIS D CA 1
ATOM 3607 C C . HIS D 1 97 ? 27.035 29.064 67.718 1.00 27.18 94 HIS D C 1
ATOM 3608 O O . HIS D 1 97 ? 26.599 28.397 66.782 1.00 26.89 94 HIS D O 1
ATOM 3615 N N . ARG D 1 98 ? 26.607 28.938 68.972 1.00 27.88 95 ARG D N 1
ATOM 3616 C CA . ARG D 1 98 ? 25.497 28.063 69.346 1.00 28.25 95 ARG D CA 1
ATOM 3617 C C . ARG D 1 98 ? 24.755 28.700 70.511 1.00 29.68 95 ARG D C 1
ATOM 3618 O O . ARG D 1 98 ? 25.256 29.655 71.130 1.00 29.00 95 ARG D O 1
ATOM 3626 N N . ALA D 1 99 ? 23.567 28.176 70.813 1.00 29.64 96 ALA D N 1
ATOM 3627 C CA . ALA D 1 99 ? 22.727 28.756 71.857 1.00 27.31 96 ALA D CA 1
ATOM 3628 C C . ALA D 1 99 ? 21.778 27.745 72.495 1.00 29.33 96 ALA D C 1
ATOM 3629 O O . ALA D 1 99 ? 21.488 26.691 71.919 1.00 30.70 96 ALA D O 1
ATOM 3631 N N . ARG D 1 100 ? 21.305 28.066 73.695 1.00 26.38 97 ARG D N 1
ATOM 3632 C CA . ARG D 1 100 ? 20.304 27.250 74.359 1.00 27.67 97 ARG D CA 1
ATOM 3633 C C . ARG D 1 100 ? 19.388 28.103 75.212 1.00 28.68 97 ARG D C 1
ATOM 3634 O O . ARG D 1 100 ? 19.781 29.180 75.693 1.00 27.16 97 ARG D O 1
ATOM 3642 N N . THR D 1 101 ? 18.156 27.626 75.374 1.00 26.82 98 THR D N 1
ATOM 3643 C CA . THR D 1 101 ? 17.210 28.243 76.295 1.00 26.80 98 THR D CA 1
ATOM 3644 C C . THR D 1 101 ? 17.169 27.445 77.596 1.00 26.29 98 THR D C 1
ATOM 3645 O O . THR D 1 101 ? 17.626 26.295 77.648 1.00 27.30 98 THR D O 1
ATOM 3649 N N . PHE D 1 102 ? 16.631 28.072 78.640 1.00 26.19 99 PHE D N 1
ATOM 3650 C CA . PHE D 1 102 ? 16.392 27.430 79.926 1.00 27.53 99 PHE D CA 1
ATOM 3651 C C . PHE D 1 102 ? 14.882 27.288 80.116 1.00 27.70 99 PHE D C 1
ATOM 3652 O O . PHE D 1 102 ? 14.181 27.071 79.132 1.00 28.09 99 PHE D O 1
ATOM 3660 N N . GLU D 1 103 ? 14.375 27.410 81.346 1.00 29.61 100 GLU D N 1
ATOM 3661 C CA . GLU D 1 103 ? 12.956 27.107 81.626 1.00 33.32 100 GLU D CA 1
ATOM 3662 C C . GLU D 1 103 ? 11.929 28.009 80.921 1.00 28.28 100 GLU D C 1
ATOM 3663 O O . GLU D 1 103 ? 10.823 27.564 80.612 1.00 31.85 100 GLU D O 1
ATOM 3669 N N . ASP D 1 104 ? 12.286 29.264 80.669 1.00 28.28 101 ASP D N 1
ATOM 3670 C CA . ASP D 1 104 ? 11.314 30.230 80.142 1.00 29.11 101 ASP D CA 1
ATOM 3671 C C . ASP D 1 104 ? 11.213 30.294 78.614 1.00 26.77 101 ASP D C 1
ATOM 3672 O O . ASP D 1 104 ? 10.241 30.832 78.089 1.00 28.75 101 ASP D O 1
ATOM 3677 N N . GLY D 1 105 ? 12.200 29.748 77.907 1.00 25.75 102 GLY D N 1
ATOM 3678 C CA . GLY D 1 105 ? 12.293 29.930 76.452 1.00 24.62 102 GLY D CA 1
ATOM 3679 C C . GLY D 1 105 ? 12.580 31.388 76.123 1.00 24.91 102 GLY D C 1
ATOM 3680 O O . GLY D 1 105 ? 12.910 32.180 77.013 1.00 23.94 102 GLY D O 1
ATOM 3681 N N . CYS D 1 106 ? 12.464 31.762 74.852 1.00 23.11 103 CYS D N 1
ATOM 3682 C CA . CYS D 1 106 ? 12.668 33.160 74.490 1.00 22.19 103 CYS D CA 1
ATOM 3683 C C . CYS D 1 106 ? 12.011 33.574 73.175 1.00 22.00 103 CYS D C 1
ATOM 3684 O O . CYS D 1 106 ? 11.584 32.732 72.371 1.00 21.73 103 CYS D O 1
ATOM 3687 N N . LEU D 1 107 ? 11.910 34.887 72.993 1.00 19.77 104 LEU D N 1
ATOM 3688 C CA . LEU D 1 107 ? 11.638 35.476 71.702 1.00 19.95 104 LEU D CA 1
ATOM 3689 C C . LEU D 1 107 ? 12.821 36.387 71.413 1.00 20.20 104 LEU D C 1
ATOM 3690 O O . LEU D 1 107 ? 13.155 37.261 72.221 1.00 18.87 104 LEU D O 1
ATOM 3695 N N . VAL D 1 108 ? 13.475 36.151 70.281 1.00 18.01 105 VAL D N 1
ATOM 3696 C CA . VAL D 1 108 ? 14.602 36.975 69.863 1.00 17.29 105 VAL D CA 1
ATOM 3697 C C . VAL D 1 108 ? 14.380 37.446 68.431 1.00 16.74 105 VAL D C 1
ATOM 3698 O O . VAL D 1 108 ? 13.907 36.676 67.577 1.00 16.61 105 VAL D O 1
ATOM 3702 N N . LEU D 1 109 ? 14.690 38.715 68.186 1.00 14.76 106 LEU D N 1
ATOM 3703 C CA . LEU D 1 109 ? 14.690 39.249 66.829 1.00 16.93 106 LEU D CA 1
ATOM 3704 C C . LEU D 1 109 ? 16.074 39.092 66.236 1.00 17.33 106 LEU D C 1
ATOM 3705 O O . LEU D 1 109 ? 17.012 39.781 66.656 1.00 18.43 106 LEU D O 1
ATOM 3710 N N . ASP D 1 110 ? 16.203 38.189 65.263 1.00 18.14 107 ASP D N 1
ATOM 3711 C CA . ASP D 1 110 ? 17.458 38.019 64.540 1.00 19.99 107 ASP D CA 1
ATOM 3712 C C . ASP D 1 110 ? 17.427 38.832 63.259 1.00 19.34 107 ASP D C 1
ATOM 3713 O O . ASP D 1 110 ? 16.401 38.897 62.570 1.00 19.57 107 ASP D O 1
ATOM 3718 N N . ILE D 1 111 ? 18.559 39.463 62.961 1.00 17.72 108 ILE D N 1
ATOM 3719 C CA . ILE D 1 111 ? 18.713 40.316 61.796 1.00 17.48 108 ILE D CA 1
ATOM 3720 C C . ILE D 1 111 ? 19.876 39.757 60.994 1.00 18.17 108 ILE D C 1
ATOM 3721 O O . ILE D 1 111 ? 20.956 39.528 61.547 1.00 19.53 108 ILE D O 1
ATOM 3726 N N . PHE D 1 112 ? 19.646 39.512 59.703 1.00 19.08 109 PHE D N 1
ATOM 3727 C CA . PHE D 1 112 ? 20.694 39.008 58.823 1.00 18.34 109 PHE D CA 1
ATOM 3728 C C . PHE D 1 112 ? 20.986 39.992 57.692 1.00 18.85 109 PHE D C 1
ATOM 3729 O O . PHE D 1 112 ? 20.070 40.579 57.125 1.00 19.43 109 PHE D O 1
ATOM 3737 N N . SER D 1 113 ? 22.269 40.181 57.392 1.00 16.68 110 SER D N 1
ATOM 3738 C CA . SER D 1 113 ? 22.675 40.878 56.187 1.00 17.57 110 SER D CA 1
ATOM 3739 C C . SER D 1 113 ? 23.817 40.122 55.505 1.00 18.29 110 SER D C 1
ATOM 3740 O O . SER D 1 113 ? 24.865 39.921 56.118 1.00 19.52 110 SER D O 1
ATOM 3743 N N . PRO D 1 114 ? 23.617 39.687 54.245 1.00 17.91 111 PRO D N 1
ATOM 3744 C CA . PRO D 1 114 ? 22.360 39.725 53.481 1.00 17.57 111 PRO D CA 1
ATOM 3745 C C . PRO D 1 114 ? 21.381 38.659 54.003 1.00 17.28 111 PRO D C 1
ATOM 3746 O O . PRO D 1 114 ? 21.728 37.929 54.932 1.00 16.55 111 PRO D O 1
ATOM 3750 N N . PRO D 1 115 ? 20.157 38.580 53.436 1.00 19.04 112 PRO D N 1
ATOM 3751 C CA . PRO D 1 115 ? 19.172 37.630 53.955 1.00 19.17 112 PRO D CA 1
ATOM 3752 C C . PRO D 1 115 ? 19.600 36.174 53.816 1.00 18.98 112 PRO D C 1
ATOM 3753 O O . PRO D 1 115 ? 20.284 35.824 52.857 1.00 19.73 112 PRO D O 1
ATOM 3757 N N . ARG D 1 116 ? 19.210 35.346 54.785 1.00 18.33 113 ARG D N 1
ATOM 3758 C CA . ARG D 1 116 ? 19.430 33.897 54.724 1.00 20.04 113 ARG D CA 1
ATOM 3759 C C . ARG D 1 116 ? 18.522 33.263 53.662 1.00 19.91 113 ARG D C 1
ATOM 3760 O O . ARG D 1 116 ? 17.291 33.321 53.767 1.00 21.01 113 ARG D O 1
ATOM 3768 N N . GLU D 1 117 ? 19.134 32.649 52.654 1.00 20.54 114 GLU D N 1
ATOM 3769 C CA . GLU D 1 117 ? 18.384 32.061 51.534 1.00 21.66 114 GLU D CA 1
ATOM 3770 C C . GLU D 1 117 ? 17.447 30.945 51.985 1.00 21.08 114 GLU D C 1
ATOM 3771 O O . GLU D 1 117 ? 16.335 30.817 51.467 1.00 21.83 114 GLU D O 1
ATOM 3777 N N . ASP D 1 118 ? 17.894 30.147 52.953 1.00 20.22 115 ASP D N 1
ATOM 3778 C CA . ASP D 1 118 ? 17.075 29.049 53.462 1.00 22.00 115 ASP D CA 1
ATOM 3779 C C . ASP D 1 118 ? 15.815 29.564 54.169 1.00 21.10 115 ASP D C 1
ATOM 3780 O O . ASP D 1 118 ? 14.707 29.071 53.914 1.00 19.49 115 ASP D O 1
ATOM 3785 N N . TYR D 1 119 ? 15.979 30.575 55.018 1.00 18.92 116 TYR D N 1
ATOM 3786 C CA . TYR D 1 119 ? 14.837 31.174 55.700 1.00 21.21 116 TYR D CA 1
ATOM 3787 C C . TYR D 1 119 ? 13.902 31.913 54.734 1.00 20.65 116 TYR D C 1
ATOM 3788 O O . TYR D 1 119 ? 12.688 31.894 54.926 1.00 21.24 116 TYR D O 1
ATOM 3797 N N . ALA D 1 120 ? 14.471 32.551 53.707 1.00 19.24 117 ALA D N 1
ATOM 3798 C CA . ALA D 1 120 ? 13.685 33.249 52.693 1.00 20.99 117 ALA D CA 1
ATOM 3799 C C . ALA D 1 120 ? 12.715 32.290 51.993 1.00 22.65 117 ALA D C 1
ATOM 3800 O O . ALA D 1 120 ? 11.541 32.613 51.816 1.00 24.23 117 ALA D O 1
ATOM 3802 N N A ARG D 1 121 ? 13.212 31.116 51.614 0.50 22.70 118 ARG D N 1
ATOM 3803 N N B ARG D 1 121 ? 13.211 31.115 51.615 0.50 22.52 118 ARG D N 1
ATOM 3804 C CA A ARG D 1 121 ? 12.393 30.121 50.919 0.50 24.68 118 ARG D CA 1
ATOM 3805 C CA B ARG D 1 121 ? 12.395 30.119 50.912 0.50 24.11 118 ARG D CA 1
ATOM 3806 C C A ARG D 1 121 ? 11.296 29.566 51.824 0.50 23.93 118 ARG D C 1
ATOM 3807 C C B ARG D 1 121 ? 11.302 29.547 51.817 0.50 23.71 118 ARG D C 1
ATOM 3808 O O A ARG D 1 121 ? 10.147 29.429 51.402 0.50 23.03 118 ARG D O 1
ATOM 3809 O O B ARG D 1 121 ? 10.159 29.386 51.388 0.50 22.70 118 ARG D O 1
ATOM 3832 N N . ALA D 1 123 ? 10.023 31.053 54.472 1.00 22.00 120 ALA D N 1
ATOM 3833 C CA . ALA D 1 123 ? 9.075 32.150 54.655 1.00 23.15 120 ALA D CA 1
ATOM 3834 C C . ALA D 1 123 ? 8.097 32.257 53.478 1.00 26.63 120 ALA D C 1
ATOM 3835 O O . ALA D 1 123 ? 6.897 32.414 53.692 1.00 27.18 120 ALA D O 1
ATOM 3837 N N . GLU D 1 124 ? 8.624 32.172 52.254 1.00 27.49 121 GLU D N 1
ATOM 3838 C CA . GLU D 1 124 ? 7.817 32.152 51.022 1.00 29.83 121 GLU D CA 1
ATOM 3839 C C . GLU D 1 124 ? 6.815 31.001 50.981 1.00 29.83 121 GLU D C 1
ATOM 3840 O O . GLU D 1 124 ? 5.694 31.169 50.504 1.00 31.71 121 GLU D O 1
ATOM 3846 N N . ASP D 1 125 ? 7.228 29.837 51.478 1.00 30.72 122 ASP D N 1
ATOM 3847 C CA . ASP D 1 125 ? 6.391 28.633 51.465 1.00 33.37 122 ASP D CA 1
ATOM 3848 C C . ASP D 1 125 ? 5.512 28.475 52.707 1.00 32.32 122 ASP D C 1
ATOM 3849 O O . ASP D 1 125 ? 4.718 27.539 52.774 1.00 31.87 122 ASP D O 1
ATOM 3854 N N . ALA D 1 126 ? 5.662 29.371 53.685 1.00 31.76 123 ALA D N 1
ATOM 3855 C CA . ALA D 1 126 ? 4.952 29.250 54.968 1.00 34.07 123 ALA D CA 1
ATOM 3856 C C . ALA D 1 126 ? 3.436 29.352 54.809 1.00 38.34 123 ALA D C 1
ATOM 3857 O O . ALA D 1 126 ? 2.931 30.066 53.939 1.00 38.84 123 ALA D O 1
ATOM 3860 N N . PHE E 1 12 ? 59.723 42.805 50.072 1.00 45.93 9 PHE E N 1
ATOM 3861 C CA . PHE E 1 12 ? 60.623 41.825 50.754 1.00 44.44 9 PHE E CA 1
ATOM 3862 C C . PHE E 1 12 ? 59.885 40.548 51.179 1.00 44.37 9 PHE E C 1
ATOM 3863 O O . PHE E 1 12 ? 58.653 40.507 51.194 1.00 44.12 9 PHE E O 1
ATOM 3871 N N . ALA E 1 13 ? 60.643 39.503 51.499 1.00 44.86 10 ALA E N 1
ATOM 3872 C CA . ALA E 1 13 ? 60.071 38.259 52.003 1.00 42.22 10 ALA E CA 1
ATOM 3873 C C . ALA E 1 13 ? 59.838 38.358 53.511 1.00 37.61 10 ALA E C 1
ATOM 3874 O O . ALA E 1 13 ? 60.672 38.914 54.227 1.00 37.39 10 ALA E O 1
ATOM 3876 N N . PRO E 1 14 ? 58.706 37.813 54.003 1.00 36.03 11 PRO E N 1
ATOM 3877 C CA . PRO E 1 14 ? 58.491 37.744 55.456 1.00 33.04 11 PRO E CA 1
ATOM 3878 C C . PRO E 1 14 ? 59.572 36.895 56.118 1.00 32.54 11 PRO E C 1
ATOM 3879 O O . PRO E 1 14 ? 60.117 36.001 55.480 1.00 33.33 11 PRO E O 1
ATOM 3883 N N . ALA E 1 15 ? 59.887 37.176 57.378 1.00 30.94 12 ALA E N 1
ATOM 3884 C CA . ALA E 1 15 ? 60.990 36.495 58.045 1.00 31.21 12 ALA E CA 1
ATOM 3885 C C . ALA E 1 15 ? 60.810 36.416 59.559 1.00 29.18 12 ALA E C 1
ATOM 3886 O O . ALA E 1 15 ? 60.244 37.322 60.182 1.00 28.52 12 ALA E O 1
ATOM 3888 N N . PHE E 1 16 ? 61.291 35.315 60.130 1.00 28.63 13 PHE E N 1
ATOM 3889 C CA . PHE E 1 16 ? 61.387 35.139 61.577 1.00 27.02 13 PHE E CA 1
ATOM 3890 C C . PHE E 1 16 ? 62.854 35.291 61.967 1.00 26.56 13 PHE E C 1
ATOM 3891 O O . PHE E 1 16 ? 63.738 34.836 61.237 1.00 26.81 13 PHE E O 1
ATOM 3899 N N . TYR E 1 17 ? 63.111 35.911 63.116 1.00 25.37 14 TYR E N 1
ATOM 3900 C CA . TYR E 1 17 ? 64.477 36.107 63.588 1.00 27.17 14 TYR E CA 1
ATOM 3901 C C . TYR E 1 17 ? 64.675 35.599 65.004 1.00 27.94 14 TYR E C 1
ATOM 3902 O O . TYR E 1 17 ? 63.812 35.761 65.869 1.00 26.03 14 TYR E O 1
ATOM 3911 N N . ASP E 1 18 ? 65.825 34.981 65.228 1.00 29.14 15 ASP E N 1
ATOM 3912 C CA . ASP E 1 18 ? 66.235 34.583 66.555 1.00 28.31 15 ASP E CA 1
ATOM 3913 C C . ASP E 1 18 ? 67.497 35.386 66.852 1.00 27.97 15 ASP E C 1
ATOM 3914 O O . ASP E 1 18 ? 68.508 35.231 66.159 1.00 28.94 15 ASP E O 1
ATOM 3919 N N . LEU E 1 19 ? 67.440 36.236 67.875 1.00 24.84 16 LEU E N 1
ATOM 3920 C CA . LEU E 1 19 ? 68.546 37.161 68.177 1.00 27.70 16 LEU E CA 1
ATOM 3921 C C . LEU E 1 19 ? 69.857 36.499 68.599 1.00 29.25 16 LEU E C 1
ATOM 3922 O O . LEU E 1 19 ? 70.926 37.098 68.465 1.00 33.01 16 LEU E O 1
ATOM 3927 N N . THR E 1 20 ? 69.787 35.270 69.098 1.00 28.88 17 THR E N 1
ATOM 3928 C CA . THR E 1 20 ? 71.012 34.513 69.347 1.00 33.09 17 THR E CA 1
ATOM 3929 C C . THR E 1 20 ? 71.722 34.144 68.033 1.00 33.84 17 THR E C 1
ATOM 3930 O O . THR E 1 20 ? 72.897 33.778 68.044 1.00 40.40 17 THR E O 1
ATOM 3934 N N . GLU E 1 21 ? 71.013 34.254 66.910 1.00 30.39 18 GLU E N 1
ATOM 3935 C CA . GLU E 1 21 ? 71.576 33.926 65.596 1.00 31.75 18 GLU E CA 1
ATOM 3936 C C . GLU E 1 21 ? 71.987 35.157 64.773 1.00 31.08 18 GLU E C 1
ATOM 3937 O O . GLU E 1 21 ? 72.694 35.026 63.778 1.00 32.16 18 GLU E O 1
ATOM 3943 N N . VAL E 1 22 ? 71.539 36.344 65.173 1.00 27.58 19 VAL E N 1
ATOM 3944 C CA . VAL E 1 22 ? 71.900 37.574 64.452 1.00 25.87 19 VAL E CA 1
ATOM 3945 C C . VAL E 1 22 ? 73.251 38.079 64.964 1.00 25.30 19 VAL E C 1
ATOM 3946 O O . VAL E 1 22 ? 73.400 38.353 66.150 1.00 26.66 19 VAL E O 1
ATOM 3950 N N . ARG E 1 23 ? 74.239 38.188 64.077 1.00 26.17 20 ARG E N 1
ATOM 3951 C CA . ARG E 1 23 ? 75.587 38.597 64.493 1.00 27.83 20 ARG E CA 1
ATOM 3952 C C . ARG E 1 23 ? 75.618 40.068 64.871 1.00 26.14 20 ARG E C 1
ATOM 3953 O O . ARG E 1 23 ? 74.824 40.855 64.364 1.00 27.92 20 ARG E O 1
ATOM 3961 N N . SER E 1 24 ? 76.527 40.439 65.765 1.00 25.71 21 SER E N 1
ATOM 3962 C CA . SER E 1 24 ? 76.598 41.825 66.201 1.00 27.73 21 SER E CA 1
ATOM 3963 C C . SER E 1 24 ? 77.760 42.582 65.552 1.00 26.22 21 SER E C 1
ATOM 3964 O O . SER E 1 24 ? 78.739 41.982 65.102 1.00 26.23 21 SER E O 1
ATOM 3967 N N . PHE E 1 25 ? 77.616 43.900 65.471 1.00 23.34 22 PHE E N 1
ATOM 3968 C CA . PHE E 1 25 ? 78.681 44.777 64.999 1.00 23.05 22 PHE E CA 1
ATOM 3969 C C . PHE E 1 25 ? 78.852 45.918 66.002 1.00 22.40 22 PHE E C 1
ATOM 3970 O O . PHE E 1 25 ? 77.971 46.179 66.821 1.00 22.69 22 PHE E O 1
ATOM 3978 N N . SER E 1 26 ? 79.999 46.577 65.951 1.00 23.00 23 SER E N 1
ATOM 3979 C CA . SER E 1 26 ? 80.296 47.659 66.870 1.00 23.79 23 SER E CA 1
ATOM 3980 C C . SER E 1 26 ? 80.732 48.882 66.069 1.00 24.39 23 SER E C 1
ATOM 3981 O O . SER E 1 26 ? 81.814 48.866 65.487 1.00 25.96 23 SER E O 1
ATOM 3984 N N . PRO E 1 27 ? 79.895 49.936 66.032 1.00 24.04 24 PRO E N 1
ATOM 3985 C CA . PRO E 1 27 ? 80.258 51.167 65.318 1.00 24.65 24 PRO E CA 1
ATOM 3986 C C . PRO E 1 27 ? 81.215 52.061 66.115 1.00 26.72 24 PRO E C 1
ATOM 3987 O O . PRO E 1 27 ? 81.858 52.949 65.546 1.00 28.34 24 PRO E O 1
ATOM 3991 N N . LEU E 1 28 ? 81.320 51.806 67.416 1.00 24.58 25 LEU E N 1
ATOM 3992 C CA . LEU E 1 28 ? 82.030 52.676 68.341 1.00 26.63 25 LEU E CA 1
ATOM 3993 C C . LEU E 1 28 ? 82.324 51.842 69.586 1.00 25.02 25 LEU E C 1
ATOM 3994 O O . LEU E 1 28 ? 81.481 51.035 69.980 1.00 24.23 25 LEU E O 1
ATOM 3999 N N . PRO E 1 29 ? 83.515 52.017 70.207 1.00 26.60 26 PRO E N 1
ATOM 4000 C CA . PRO E 1 29 ? 83.815 51.197 71.386 1.00 26.60 26 PRO E CA 1
ATOM 4001 C C . PRO E 1 29 ? 82.745 51.351 72.472 1.00 25.90 26 PRO E C 1
ATOM 4002 O O . PRO E 1 29 ? 82.305 52.473 72.755 1.00 25.57 26 PRO E O 1
ATOM 4006 N N . GLY E 1 30 ? 82.313 50.225 73.040 1.00 25.24 27 GLY E N 1
ATOM 4007 C CA . GLY E 1 30 ? 81.292 50.226 74.091 1.00 22.67 27 GLY E CA 1
ATOM 4008 C C . GLY E 1 30 ? 79.881 49.984 73.586 1.00 23.02 27 GLY E C 1
ATOM 4009 O O . GLY E 1 30 ? 78.948 49.880 74.385 1.00 22.84 27 GLY E O 1
ATOM 4010 N N . PHE E 1 31 ? 79.728 49.886 72.262 1.00 22.31 28 PHE E N 1
ATOM 4011 C CA . PHE E 1 31 ? 78.429 49.634 71.624 1.00 21.99 28 PHE E CA 1
ATOM 4012 C C . PHE E 1 31 ? 78.458 48.335 70.835 1.00 22.52 28 PHE E C 1
ATOM 4013 O O . PHE E 1 31 ? 79.334 48.135 69.996 1.00 22.74 28 PHE E O 1
ATOM 4021 N N . ALA E 1 32 ? 77.500 47.454 71.110 1.00 22.35 29 ALA E N 1
ATOM 4022 C CA . ALA E 1 32 ? 77.312 46.236 70.325 1.00 21.00 29 ALA E CA 1
ATOM 4023 C C . ALA E 1 32 ? 75.894 46.265 69.787 1.00 18.94 29 ALA E C 1
ATOM 4024 O O . ALA E 1 32 ? 74.954 46.514 70.547 1.00 19.27 29 ALA E O 1
ATOM 4034 N N . GLN E 1 34 ? 72.789 44.658 66.973 1.00 18.15 31 GLN E N 1
ATOM 4035 C CA . GLN E 1 34 ? 72.245 43.652 66.069 1.00 19.96 31 GLN E CA 1
ATOM 4036 C C . GLN E 1 34 ? 71.118 44.324 65.327 1.00 20.02 31 GLN E C 1
ATOM 4037 O O . GLN E 1 34 ? 70.202 44.860 65.950 1.00 21.50 31 GLN E O 1
ATOM 4043 N N . ALA E 1 35 ? 71.185 44.326 64.000 1.00 20.35 32 ALA E N 1
ATOM 4044 C CA . ALA E 1 35 ? 70.171 45.021 63.217 1.00 19.77 32 ALA E CA 1
ATOM 4045 C C . ALA E 1 35 ? 69.540 44.103 62.190 1.00 20.95 32 ALA E C 1
ATOM 4046 O O . ALA E 1 35 ? 70.223 43.299 61.545 1.00 22.15 32 ALA E O 1
ATOM 4048 N N . ILE E 1 36 ? 68.225 44.221 62.066 1.00 20.44 33 ILE E N 1
ATOM 4049 C CA . ILE E 1 36 ? 67.482 43.539 61.015 1.00 22.55 33 ILE E CA 1
ATOM 4050 C C . ILE E 1 36 ? 66.579 44.569 60.351 1.00 21.86 33 ILE E C 1
ATOM 4051 O O . ILE E 1 36 ? 66.335 45.635 60.914 1.00 21.88 33 ILE E O 1
ATOM 4056 N N . GLN E 1 37 ? 66.078 44.262 59.162 1.00 23.18 34 GLN E N 1
ATOM 4057 C CA . GLN E 1 37 ? 65.165 45.187 58.509 1.00 24.03 34 GLN E CA 1
ATOM 4058 C C . GLN E 1 37 ? 64.153 44.488 57.625 1.00 24.61 34 GLN E C 1
ATOM 4059 O O . GLN E 1 37 ? 64.361 43.346 57.204 1.00 25.04 34 GLN E O 1
ATOM 4065 N N . GLY E 1 38 ? 63.050 45.185 57.372 1.00 21.47 35 GLY E N 1
ATOM 4066 C CA . GLY E 1 38 ? 62.074 44.772 56.379 1.00 26.68 35 GLY E CA 1
ATOM 4067 C C . GLY E 1 38 ? 62.353 45.563 55.122 1.00 29.00 35 GLY E C 1
ATOM 4068 O O . GLY E 1 38 ? 63.247 45.217 54.358 1.00 32.92 35 GLY E O 1
ATOM 4069 N N . LYS E 1 39 ? 61.593 46.635 54.913 1.00 31.04 36 LYS E N 1
ATOM 4070 C CA . LYS E 1 39 ? 61.891 47.584 53.844 1.00 30.99 36 LYS E CA 1
ATOM 4071 C C . LYS E 1 39 ? 61.890 49.002 54.403 1.00 28.11 36 LYS E C 1
ATOM 4072 O O . LYS E 1 39 ? 62.908 49.687 54.342 1.00 28.07 36 LYS E O 1
ATOM 4078 N N . ASN E 1 40 ? 60.751 49.426 54.949 1.00 26.21 37 ASN E N 1
ATOM 4079 C CA . ASN E 1 40 ? 60.623 50.728 55.600 1.00 27.00 37 ASN E CA 1
ATOM 4080 C C . ASN E 1 40 ? 61.181 50.735 57.021 1.00 25.00 37 ASN E C 1
ATOM 4081 O O . ASN E 1 40 ? 61.491 51.802 57.548 1.00 25.44 37 ASN E O 1
ATOM 4086 N N . LEU E 1 41 ? 61.289 49.557 57.641 1.00 21.22 38 LEU E N 1
ATOM 4087 C CA . LEU E 1 41 ? 61.613 49.455 59.069 1.00 21.03 38 LEU E CA 1
ATOM 4088 C C . LEU E 1 41 ? 62.933 48.756 59.338 1.00 20.56 38 LEU E C 1
ATOM 4089 O O . LEU E 1 41 ? 63.217 47.718 58.743 1.00 23.01 38 LEU E O 1
ATOM 4102 N N . LEU E 1 43 ? 65.020 47.363 62.838 1.00 19.09 40 LEU E N 1
ATOM 4103 C CA . LEU E 1 43 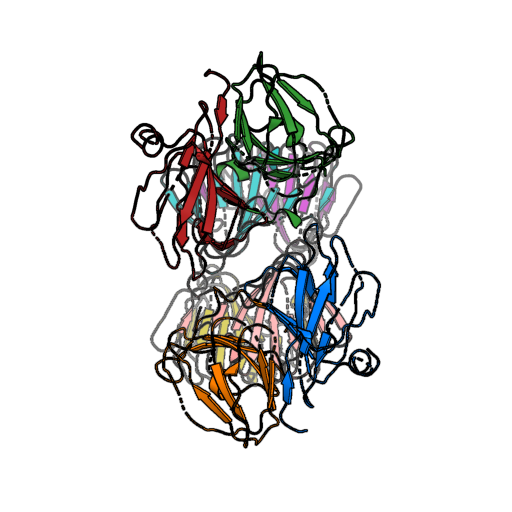? 65.071 47.143 64.279 1.00 18.63 40 LEU E CA 1
ATOM 4104 C C . LEU E 1 43 ? 66.517 46.926 64.688 1.00 18.92 40 LEU E C 1
ATOM 4105 O O . LEU E 1 43 ? 67.231 46.135 64.069 1.00 20.95 40 LEU E O 1
ATOM 4110 N N . ASN E 1 44 ? 66.940 47.608 65.741 1.00 16.96 41 ASN E N 1
ATOM 4111 C CA . ASN E 1 44 ? 68.348 47.614 66.120 1.00 17.88 41 ASN E CA 1
ATOM 4112 C C . ASN E 1 44 ? 68.519 47.460 67.639 1.00 18.64 41 ASN E C 1
ATOM 4113 O O . ASN E 1 44 ? 68.202 48.381 68.395 1.00 20.31 41 ASN E O 1
ATOM 4118 N N . TRP E 1 45 ? 68.984 46.285 68.079 1.00 19.01 42 TRP E N 1
ATOM 4119 C CA . TRP E 1 45 ? 69.213 46.021 69.512 1.00 16.76 42 TRP E CA 1
ATOM 4120 C C . TRP E 1 45 ? 70.578 46.503 69.872 1.00 17.98 42 TRP E C 1
ATOM 4121 O O . TRP E 1 45 ? 71.573 46.027 69.322 1.00 21.04 42 TRP E O 1
ATOM 4132 N N . VAL E 1 46 ? 70.643 47.459 70.789 1.00 16.60 43 VAL E N 1
ATOM 4133 C CA . VAL E 1 46 ? 71.917 48.103 71.112 1.00 17.53 43 VAL E CA 1
ATOM 4134 C C . VAL E 1 46 ? 72.290 47.806 72.555 1.00 18.77 43 VAL E C 1
ATOM 4135 O O . VAL E 1 46 ? 71.576 48.214 73.472 1.00 17.54 43 VAL E O 1
ATOM 4139 N N . ARG E 1 47 ? 73.406 47.103 72.753 1.00 19.30 44 ARG E N 1
ATOM 4140 C CA . ARG E 1 47 ? 73.933 46.865 74.096 1.00 19.94 44 ARG E CA 1
ATOM 4141 C C . ARG E 1 47 ? 75.079 47.831 74.355 1.00 19.79 44 ARG E C 1
ATOM 4142 O O . ARG E 1 47 ? 76.079 47.817 73.645 1.00 21.08 44 ARG E O 1
ATOM 4150 N N . ILE E 1 48 ? 74.907 48.678 75.366 1.00 19.07 45 ILE E N 1
ATOM 4151 C CA . ILE E 1 48 ? 75.880 49.715 75.690 1.00 18.91 45 ILE E CA 1
ATOM 4152 C C . ILE E 1 48 ? 76.572 49.384 77.011 1.00 20.23 45 ILE E C 1
ATOM 4153 O O . ILE E 1 48 ? 75.908 49.160 78.030 1.00 19.97 45 ILE E O 1
ATOM 4158 N N A GLU E 1 49 ? 77.904 49.361 76.982 0.50 21.40 46 GLU E N 1
ATOM 4159 N N B GLU E 1 49 ? 77.903 49.360 76.987 0.50 21.19 46 GLU E N 1
ATOM 4160 C CA A GLU E 1 49 ? 78.721 49.110 78.171 0.50 22.91 46 GLU E CA 1
ATOM 4161 C CA B GLU E 1 49 ? 78.706 49.086 78.177 0.50 22.66 46 GLU E CA 1
ATOM 4162 C C A GLU E 1 49 ? 78.482 50.161 79.262 0.50 22.22 46 GLU E C 1
ATOM 4163 C C B GLU E 1 49 ? 78.535 50.169 79.250 0.50 22.17 46 GLU E C 1
ATOM 4164 O O A GLU E 1 49 ? 77.985 51.248 78.972 0.50 22.12 46 GLU E O 1
ATOM 4165 O O B GLU E 1 49 ? 78.141 51.289 78.934 0.50 22.22 46 GLU E O 1
ATOM 4176 N N . PRO E 1 50 ? 78.819 49.833 80.526 1.00 24.16 47 PRO E N 1
ATOM 4177 C CA . PRO E 1 50 ? 78.745 50.840 81.603 1.00 24.33 47 PRO E CA 1
ATOM 4178 C C . PRO E 1 50 ? 79.584 52.095 81.305 1.00 24.54 47 PRO E C 1
ATOM 4179 O O . PRO E 1 50 ? 80.587 52.005 80.591 1.00 24.87 47 PRO E O 1
ATOM 4183 N N . ASN E 1 51 ? 79.148 53.249 81.813 1.00 25.09 48 ASN E N 1
ATOM 4184 C CA . ASN E 1 51 ? 79.940 54.492 81.773 1.00 25.79 48 ASN E CA 1
ATOM 4185 C C . ASN E 1 51 ? 80.462 54.847 80.383 1.00 25.17 48 ASN E C 1
ATOM 4186 O O . ASN E 1 51 ? 81.647 55.146 80.194 1.00 27.82 48 ASN E O 1
ATOM 4191 N N . THR E 1 52 ? 79.563 54.799 79.412 1.00 24.21 49 THR E N 1
ATOM 4192 C CA . THR E 1 52 ? 79.919 54.998 78.017 1.00 25.41 49 THR E CA 1
ATOM 4193 C C . THR E 1 52 ? 79.043 56.115 77.473 1.00 26.80 49 THR E C 1
ATOM 4194 O O . THR E 1 52 ? 77.858 56.203 77.817 1.00 27.04 49 THR E O 1
ATOM 4198 N N . GLU E 1 53 ? 79.626 56.973 76.639 1.00 28.08 50 GLU E N 1
ATOM 4199 C CA . GLU E 1 53 ? 78.877 58.067 76.029 1.00 31.27 50 GLU E CA 1
ATOM 4200 C C . GLU E 1 53 ? 78.590 57.824 74.551 1.00 31.71 50 GLU E C 1
ATOM 4201 O O . GLU E 1 53 ? 79.443 57.315 73.812 1.00 30.51 50 GLU E O 1
ATOM 4223 N N . PRO E 1 55 ? 78.051 60.105 71.502 1.00 29.88 52 PRO E N 1
ATOM 4224 C CA . PRO E 1 55 ? 78.196 61.518 71.103 1.00 28.73 52 PRO E CA 1
ATOM 4225 C C . PRO E 1 55 ? 76.945 62.046 70.383 1.00 25.54 52 PRO E C 1
ATOM 4226 O O . PRO E 1 55 ? 76.177 61.252 69.826 1.00 23.57 52 PRO E O 1
ATOM 4230 N N . ALA E 1 56 ? 76.740 63.363 70.422 1.00 24.38 53 ALA E N 1
ATOM 4231 C CA . ALA E 1 56 ? 75.564 64.001 69.810 1.00 24.39 53 ALA E CA 1
ATOM 4232 C C . ALA E 1 56 ? 75.485 63.769 68.302 1.00 24.52 53 ALA E C 1
ATOM 4233 O O . ALA E 1 56 ? 76.486 63.874 67.600 1.00 27.39 53 ALA E O 1
ATOM 4235 N N . HIS E 1 57 ? 74.288 63.446 67.819 1.00 23.15 54 HIS E N 1
ATOM 4236 C CA . HIS E 1 57 ? 74.046 63.260 66.393 1.00 23.69 54 HIS E CA 1
ATOM 4237 C C . HIS E 1 57 ? 72.642 63.661 66.034 1.00 23.14 54 HIS E C 1
ATOM 4238 O O . HIS E 1 57 ? 71.774 63.823 66.903 1.00 20.13 54 HIS E O 1
ATOM 4245 N N . GLU E 1 58 ? 72.413 63.833 64.737 1.00 21.87 55 GLU E N 1
ATOM 4246 C CA . GLU E 1 58 ? 71.070 63.964 64.201 1.00 21.54 55 GLU E CA 1
ATOM 4247 C C . GLU E 1 58 ? 71.050 63.221 62.879 1.00 19.05 55 GLU E C 1
ATOM 4248 O O . GLU E 1 58 ? 72.089 63.075 62.245 1.00 19.75 55 GLU E O 1
ATOM 4254 N N . HIS E 1 59 ? 69.882 62.718 62.492 1.00 17.11 56 HIS E N 1
ATOM 4255 C CA . HIS E 1 59 ? 69.746 61.906 61.287 1.00 17.99 56 HIS E CA 1
ATOM 4256 C C . HIS E 1 59 ? 68.438 62.235 60.658 1.00 16.98 56 HIS E C 1
ATOM 4257 O O . HIS E 1 59 ? 67.494 62.562 61.379 1.00 18.27 56 HIS E O 1
ATOM 4264 N N . PRO E 1 60 ? 68.350 62.150 59.312 1.00 16.24 57 PRO E N 1
ATOM 4265 C CA . PRO E 1 60 ? 67.053 62.435 58.681 1.00 16.85 57 PRO E CA 1
ATOM 4266 C C . PRO E 1 60 ? 66.029 61.324 58.936 1.00 17.98 57 PRO E C 1
ATOM 4267 O O . PRO E 1 60 ? 64.823 61.566 58.816 1.00 19.80 57 PRO E O 1
ATOM 4271 N N . HIS E 1 61 ? 66.510 60.126 59.287 1.00 17.78 58 HIS E N 1
ATOM 4272 C CA . HIS E 1 61 ? 65.637 58.986 59.597 1.00 18.53 58 HIS E CA 1
ATOM 4273 C C . HIS E 1 61 ? 64.904 59.272 60.866 1.00 18.64 58 HIS E C 1
ATOM 4274 O O . HIS E 1 61 ? 65.492 59.807 61.802 1.00 20.30 58 HIS E O 1
ATOM 4281 N N . GLU E 1 62 ? 63.618 58.918 60.903 1.00 18.49 59 GLU E N 1
ATOM 4282 C CA . GLU E 1 62 ? 62.840 58.922 62.138 1.00 18.90 59 GLU E CA 1
ATOM 4283 C C . GLU E 1 62 ? 63.311 57.776 63.040 1.00 19.32 59 GLU E C 1
ATOM 4284 O O . GLU E 1 62 ? 63.626 56.686 62.555 1.00 19.30 59 GLU E O 1
ATOM 4290 N N . GLN E 1 63 ? 63.366 58.027 64.346 1.00 18.04 60 GLN E N 1
ATOM 4291 C CA . GLN E 1 63 ? 63.766 57.002 65.303 1.00 18.08 60 GLN E CA 1
ATOM 4292 C C . GLN E 1 63 ? 62.757 56.899 66.448 1.00 18.52 60 GLN E C 1
ATOM 4293 O O . GLN E 1 63 ? 62.126 57.899 66.837 1.00 18.57 60 GLN E O 1
ATOM 4299 N N . ALA E 1 64 ? 62.587 55.681 66.957 1.00 17.99 61 ALA E N 1
ATOM 4300 C CA . ALA E 1 64 ? 61.887 55.442 68.222 1.00 18.41 61 ALA E CA 1
ATOM 4301 C C . ALA E 1 64 ? 62.692 54.411 68.985 1.00 19.29 61 ALA E C 1
ATOM 4302 O O . ALA E 1 64 ? 63.441 53.631 68.379 1.00 23.48 61 ALA E O 1
ATOM 4304 N N . GLY E 1 65 ? 62.544 54.390 70.304 1.00 16.78 62 GLY E N 1
ATOM 4305 C CA . GLY E 1 65 ? 63.342 53.497 71.123 1.00 17.51 62 GLY E CA 1
ATOM 4306 C C . GLY E 1 65 ? 62.566 52.973 72.306 1.00 17.89 62 GLY E C 1
ATOM 4307 O O . GLY E 1 65 ? 61.665 53.650 72.805 1.00 16.10 62 GLY E O 1
ATOM 4308 N N . VAL E 1 66 ? 62.924 51.761 72.739 1.00 17.49 63 VAL E N 1
ATOM 4309 C CA . VAL E 1 66 ? 62.282 51.081 73.858 1.00 18.18 63 VAL E CA 1
ATOM 4310 C C . VAL E 1 66 ? 63.362 50.512 74.772 1.00 17.68 63 VAL E C 1
ATOM 4311 O O . VAL E 1 66 ? 64.192 49.691 74.349 1.00 16.31 63 VAL E O 1
ATOM 4323 N N . LEU E 1 68 ? 65.001 48.082 77.227 1.00 17.96 65 LEU E N 1
ATOM 4324 C CA . LEU E 1 68 ? 64.850 46.656 77.535 1.00 18.09 65 LEU E CA 1
ATOM 4325 C C . LEU E 1 68 ? 65.528 46.253 78.841 1.00 18.66 65 LEU E C 1
ATOM 4326 O O . LEU E 1 68 ? 64.955 45.497 79.616 1.00 20.22 65 LEU E O 1
ATOM 4331 N N . GLU E 1 69 ? 66.747 46.740 79.078 1.00 18.74 66 GLU E N 1
ATOM 4332 C CA . GLU E 1 69 ? 67.487 46.418 80.305 1.00 20.17 66 GLU E CA 1
ATOM 4333 C C . GLU E 1 69 ? 68.315 47.622 80.753 1.00 19.81 66 GLU E C 1
ATOM 4334 O O . GLU E 1 69 ? 68.726 48.434 79.926 1.00 20.64 66 GLU E O 1
ATOM 4340 N N . GLY E 1 70 ? 68.561 47.731 82.060 1.00 19.58 67 GLY E N 1
ATOM 4341 C CA . GLY E 1 70 ? 69.504 48.717 82.579 1.00 19.29 67 GLY E CA 1
ATOM 4342 C C . GLY E 1 70 ? 69.025 50.160 82.554 1.00 19.69 67 GLY E C 1
ATOM 4343 O O . GLY E 1 70 ? 67.833 50.445 82.723 1.00 19.98 67 GLY E O 1
ATOM 4344 N N . THR E 1 71 ? 69.964 51.076 82.337 1.00 19.73 68 THR E N 1
ATOM 4345 C CA . THR E 1 71 ? 69.701 52.503 82.535 1.00 19.55 68 THR E CA 1
ATOM 4346 C C . THR E 1 71 ? 70.385 53.318 81.460 1.00 19.05 68 THR E C 1
ATOM 4347 O O . THR E 1 71 ? 71.525 53.036 81.094 1.00 20.38 68 THR E O 1
ATOM 4351 N N . LEU E 1 72 ? 69.693 54.340 80.969 1.00 18.72 69 LEU E N 1
ATOM 4352 C CA . LEU E 1 72 ? 70.254 55.218 79.949 1.00 19.36 69 LEU E CA 1
ATOM 4353 C C . LEU E 1 72 ? 69.783 56.657 80.146 1.00 19.98 69 LEU E C 1
ATOM 4354 O O . LEU E 1 72 ? 68.577 56.913 80.218 1.00 20.93 69 LEU E O 1
ATOM 4359 N N A GLU E 1 73 ? 70.724 57.596 80.234 0.50 19.81 70 GLU E N 1
ATOM 4360 N N B GLU E 1 73 ? 70.734 57.579 80.255 0.50 19.32 70 GLU E N 1
ATOM 4361 C CA A GLU E 1 73 ? 70.370 59.018 80.260 0.50 21.53 70 GLU E CA 1
ATOM 4362 C CA B GLU E 1 73 ? 70.412 58.995 80.227 0.50 20.62 70 GLU E CA 1
ATOM 4363 C C A GLU E 1 73 ? 70.388 59.563 78.839 0.50 20.84 70 GLU E C 1
ATOM 4364 C C B GLU E 1 73 ? 70.362 59.395 78.767 0.50 20.10 70 GLU E C 1
ATOM 4365 O O A GLU E 1 73 ? 71.452 59.693 78.233 0.50 22.20 70 GLU E O 1
ATOM 4366 O O B GLU E 1 73 ? 71.355 59.247 78.054 0.50 19.48 70 GLU E O 1
ATOM 4377 N N . LEU E 1 74 ? 69.201 59.865 78.320 1.00 20.12 71 LEU E N 1
ATOM 4378 C CA . LEU E 1 74 ? 69.014 60.248 76.917 1.00 20.26 71 LEU E CA 1
ATOM 4379 C C . LEU E 1 74 ? 68.562 61.692 76.797 1.00 19.81 71 LEU E C 1
ATOM 4380 O O . LEU E 1 74 ? 67.575 62.091 77.424 1.00 19.27 71 LEU E O 1
ATOM 4385 N N . THR E 1 75 ? 69.292 62.460 75.986 1.00 19.10 72 THR E N 1
ATOM 4386 C CA . THR E 1 75 ? 68.941 63.834 75.667 1.00 19.72 72 THR E CA 1
ATOM 4387 C C . THR E 1 75 ? 68.318 63.841 74.278 1.00 19.65 72 THR E C 1
ATOM 4388 O O . THR E 1 75 ? 68.921 63.347 73.313 1.00 18.93 72 THR E O 1
ATOM 4392 N N . ILE E 1 76 ? 67.100 64.367 74.181 1.00 19.12 73 ILE E N 1
ATOM 4393 C CA . ILE E 1 76 ? 66.469 64.601 72.890 1.00 20.21 73 ILE E CA 1
ATOM 4394 C C . ILE E 1 76 ? 66.170 66.091 72.785 1.00 20.67 73 ILE E C 1
ATOM 4395 O O . ILE E 1 76 ? 65.373 66.623 73.568 1.00 21.47 73 ILE E O 1
ATOM 4400 N N . GLY E 1 77 ? 66.810 66.761 71.827 1.00 20.57 74 GLY E N 1
ATOM 4401 C CA . GLY E 1 77 ? 66.704 68.216 71.715 1.00 21.75 74 GLY E CA 1
ATOM 4402 C C . GLY E 1 77 ? 67.210 68.861 73.000 1.00 20.96 74 GLY E C 1
ATOM 4403 O O . GLY E 1 77 ? 68.359 68.656 73.399 1.00 20.86 74 GLY E O 1
ATOM 4404 N N . GLU E 1 78 ? 66.347 69.613 73.674 1.00 21.19 75 GLU E N 1
ATOM 4405 C CA . GLU E 1 78 ? 66.761 70.282 74.917 1.00 22.58 75 GLU E CA 1
ATOM 4406 C C . GLU E 1 78 ? 66.258 69.627 76.207 1.00 23.98 75 GLU E C 1
ATOM 4407 O O . GLU E 1 78 ? 66.360 70.215 77.288 1.00 24.43 75 GLU E O 1
ATOM 4413 N N . GLU E 1 79 ? 65.733 68.407 76.095 1.00 21.87 76 GLU E N 1
ATOM 4414 C CA . GLU E 1 79 ? 65.241 67.678 77.263 1.00 22.39 76 GLU E CA 1
ATOM 4415 C C . GLU E 1 79 ? 66.007 66.389 77.498 1.00 22.33 76 GLU E C 1
ATOM 4416 O O . GLU E 1 79 ? 66.214 65.609 76.574 1.00 21.49 76 GLU E O 1
ATOM 4422 N N . THR E 1 80 ? 66.398 66.163 78.753 1.00 22.30 77 THR E N 1
ATOM 4423 C CA . THR E 1 80 ? 67.118 64.956 79.136 1.00 20.44 77 THR E CA 1
ATOM 4424 C C . THR E 1 80 ? 66.346 64.211 80.224 1.00 21.01 77 THR E C 1
ATOM 4425 O O . THR E 1 80 ? 65.843 64.835 81.167 1.00 21.44 77 THR E O 1
ATOM 4429 N N A ARG E 1 81 ? 66.249 62.888 80.073 0.50 19.58 78 ARG E N 1
ATOM 4430 N N B ARG E 1 81 ? 66.225 62.893 80.080 0.50 20.31 78 ARG E N 1
ATOM 4431 C CA A ARG E 1 81 ? 65.622 62.015 81.065 0.50 20.63 78 ARG E CA 1
ATOM 4432 C CA B ARG E 1 81 ? 65.662 62.058 81.141 0.50 21.85 78 ARG E CA 1
ATOM 4433 C C A ARG E 1 81 ? 66.459 60.756 81.291 0.50 19.99 78 ARG E C 1
ATOM 4434 C C B ARG E 1 81 ? 66.426 60.754 81.296 0.50 20.51 78 ARG E C 1
ATOM 4435 O O A ARG E 1 81 ? 67.079 60.243 80.360 0.50 19.49 78 ARG E O 1
ATOM 4436 O O B ARG E 1 81 ? 66.959 60.210 80.328 0.50 20.19 78 ARG E O 1
ATOM 4451 N N . VAL E 1 82 ? 66.474 60.266 82.530 1.00 20.55 79 VAL E N 1
ATOM 4452 C CA . VAL E 1 82 ? 67.122 58.990 82.839 1.00 20.12 79 VAL E CA 1
ATOM 4453 C C . VAL E 1 82 ? 66.061 57.919 82.606 1.00 19.93 79 VAL E C 1
ATOM 4454 O O . VAL E 1 82 ? 64.990 57.956 83.214 1.00 22.12 79 VAL E O 1
ATOM 4458 N N . LEU E 1 83 ? 66.353 56.998 81.692 1.00 18.63 80 LEU E N 1
ATOM 4459 C CA . LEU E 1 83 ? 65.394 55.991 81.246 1.00 17.34 80 LEU E CA 1
ATOM 4460 C C . LEU E 1 83 ? 65.749 54.592 81.737 1.00 16.46 80 LEU E C 1
ATOM 4461 O O . LEU E 1 83 ? 66.935 54.217 81.844 1.00 17.28 80 LEU E O 1
ATOM 4466 N N . ARG E 1 84 ? 64.702 53.829 82.031 1.00 16.73 81 ARG E N 1
ATOM 4467 C CA . ARG E 1 84 ? 64.795 52.441 82.491 1.00 17.70 81 ARG E CA 1
ATOM 4468 C C . ARG E 1 84 ? 63.687 51.644 81.788 1.00 18.80 81 ARG E C 1
ATOM 4469 O O . ARG E 1 84 ? 62.801 52.256 81.191 1.00 19.38 81 ARG E O 1
ATOM 4477 N N . PRO E 1 85 ? 63.733 50.286 81.840 1.00 19.51 82 PRO E N 1
ATOM 4478 C CA . PRO E 1 85 ? 62.648 49.493 81.258 1.00 18.99 82 PRO E CA 1
ATOM 4479 C C . PRO E 1 85 ? 61.290 49.983 81.751 1.00 20.09 82 PRO E C 1
ATOM 4480 O O . PRO E 1 85 ? 61.124 50.278 82.941 1.00 21.15 82 PRO E O 1
ATOM 4484 N N . GLY E 1 86 ? 60.332 50.081 80.836 1.00 19.45 83 GLY E N 1
ATOM 4485 C CA . GLY E 1 86 ? 59.073 50.770 81.125 1.00 19.12 83 GLY E CA 1
ATOM 4486 C C . GLY E 1 86 ? 58.993 52.142 80.459 1.00 19.48 83 GLY E C 1
ATOM 4487 O O . GLY E 1 86 ? 57.928 52.757 80.440 1.00 20.06 83 GLY E O 1
ATOM 4496 N N . ALA E 1 88 ? 59.885 54.597 76.873 1.00 18.88 85 ALA E N 1
ATOM 4497 C CA . ALA E 1 88 ? 60.133 54.649 75.437 1.00 17.06 85 ALA E CA 1
ATOM 4498 C C . ALA E 1 88 ? 60.315 56.108 74.997 1.00 18.71 85 ALA E C 1
ATOM 4499 O O . ALA E 1 88 ? 60.082 57.046 75.774 1.00 19.72 85 ALA E O 1
ATOM 4501 N N . TYR E 1 89 ? 60.732 56.302 73.751 1.00 18.41 86 TYR E N 1
ATOM 4502 C CA . TYR E 1 89 ? 60.942 57.648 73.236 1.00 19.33 86 TYR E CA 1
ATOM 4503 C C . TYR E 1 89 ? 60.786 57.701 71.727 1.00 18.75 86 TYR E C 1
ATOM 4504 O O . TYR E 1 89 ? 60.896 56.672 71.054 1.00 18.34 86 TYR E O 1
ATOM 4513 N N . THR E 1 90 ? 60.522 58.901 71.213 1.00 18.93 87 THR E N 1
ATOM 4514 C CA . THR E 1 90 ? 60.469 59.161 69.770 1.00 19.57 87 THR E CA 1
ATOM 4515 C C . THR E 1 90 ? 61.365 60.355 69.419 1.00 20.80 87 THR E C 1
ATOM 4516 O O . THR E 1 90 ? 61.412 61.354 70.153 1.00 21.83 87 THR E O 1
ATOM 4520 N N . ILE E 1 91 ? 62.084 60.237 68.304 1.00 18.51 88 ILE E N 1
ATOM 4521 C CA . ILE E 1 91 ? 62.977 61.298 67.826 1.00 18.31 88 ILE E CA 1
ATOM 4522 C C . ILE E 1 91 ? 62.691 61.579 66.352 1.00 18.33 88 ILE E C 1
ATOM 4523 O O . ILE E 1 91 ? 63.018 60.762 65.487 1.00 19.61 88 ILE E O 1
ATOM 4528 N N . PRO E 1 92 ? 62.071 62.740 66.058 1.00 19.18 89 PRO E N 1
ATOM 4529 C CA . PRO E 1 92 ? 61.821 63.120 64.675 1.00 18.70 89 PRO E CA 1
ATOM 4530 C C . PRO E 1 92 ? 63.131 63.297 63.914 1.00 18.76 89 PRO E C 1
ATOM 4531 O O . PRO E 1 92 ? 64.168 63.595 64.520 1.00 17.22 89 PRO E O 1
ATOM 4535 N N . GLY E 1 93 ? 63.089 63.103 62.596 1.00 19.35 90 GLY E N 1
ATOM 4536 C CA . GLY E 1 93 ? 64.260 63.341 61.758 1.00 19.66 90 GLY E CA 1
ATOM 4537 C C . GLY E 1 93 ? 64.813 64.742 61.973 1.00 20.81 90 GLY E C 1
ATOM 4538 O O . GLY E 1 93 ? 64.054 65.716 62.047 1.00 23.17 90 GLY E O 1
ATOM 4539 N N . GLY E 1 94 ? 66.132 64.847 62.097 1.00 18.74 91 GLY E N 1
ATOM 4540 C CA . GLY E 1 94 ? 66.777 66.151 62.251 1.00 21.06 91 GLY E CA 1
ATOM 4541 C C . GLY E 1 94 ? 66.947 66.643 63.679 1.00 21.42 91 GLY E C 1
ATOM 4542 O O . GLY E 1 94 ? 67.665 67.618 63.910 1.00 23.97 91 GLY E O 1
ATOM 4543 N N . VAL E 1 95 ? 66.301 65.983 64.641 1.00 19.44 92 VAL E N 1
ATOM 4544 C CA . VAL E 1 95 ? 66.409 66.396 66.052 1.00 18.48 92 VAL E CA 1
ATOM 4545 C C . VAL E 1 95 ? 67.665 65.800 66.685 1.00 18.13 92 VAL E C 1
ATOM 4546 O O . VAL E 1 95 ? 67.894 64.592 66.622 1.00 20.27 92 VAL E O 1
ATOM 4550 N N . ARG E 1 96 ? 68.478 66.664 67.288 1.00 18.96 93 ARG E N 1
ATOM 4551 C CA . ARG E 1 96 ? 69.750 66.264 67.873 1.00 19.77 93 ARG E CA 1
ATOM 4552 C C . ARG E 1 96 ? 69.519 65.469 69.153 1.00 19.85 93 ARG E C 1
ATOM 4553 O O . ARG E 1 96 ? 68.597 65.758 69.915 1.00 20.01 93 ARG E O 1
ATOM 4561 N N . HIS E 1 97 ? 70.351 64.455 69.371 1.00 20.00 94 HIS E N 1
ATOM 4562 C CA . HIS E 1 97 ? 70.257 63.614 70.565 1.00 18.91 94 HIS E CA 1
ATOM 4563 C C . HIS E 1 97 ? 71.594 63.044 70.950 1.00 19.56 94 HIS E C 1
ATOM 4564 O O . HIS E 1 97 ? 72.477 62.874 70.109 1.00 20.47 94 HIS E O 1
ATOM 4571 N N . ARG E 1 98 ? 71.751 62.762 72.238 1.00 20.13 95 ARG E N 1
ATOM 4572 C CA . ARG E 1 98 ? 72.973 62.162 72.772 1.00 19.84 95 ARG E CA 1
ATOM 4573 C C . ARG E 1 98 ? 72.580 61.356 73.999 1.00 20.74 95 ARG E C 1
ATOM 4574 O O . ARG E 1 98 ? 71.466 61.500 74.504 1.00 21.97 95 ARG E O 1
ATOM 4582 N N . ALA E 1 99 ? 73.486 60.511 74.477 1.00 20.19 96 ALA E N 1
ATOM 4583 C CA . ALA E 1 99 ? 73.176 59.630 75.600 1.00 21.52 96 ALA E CA 1
ATOM 4584 C C . ALA E 1 99 ? 74.423 59.218 76.372 1.00 22.82 96 ALA E C 1
ATOM 4585 O O . ALA E 1 99 ? 75.540 59.350 75.877 1.00 25.43 96 ALA E O 1
ATOM 4587 N N . ARG E 1 100 ? 74.220 58.723 77.591 1.00 23.41 97 ARG E N 1
ATOM 4588 C CA . ARG E 1 100 ? 75.288 58.094 78.351 1.00 22.66 97 ARG E CA 1
ATOM 4589 C C . ARG E 1 100 ? 74.709 57.041 79.287 1.00 20.93 97 ARG E C 1
ATOM 4590 O O . ARG E 1 100 ? 73.549 57.129 79.702 1.00 20.61 97 ARG E O 1
ATOM 4598 N N . THR E 1 101 ? 75.521 56.033 79.587 1.00 20.78 98 THR E N 1
ATOM 4599 C CA . THR E 1 101 ? 75.176 55.018 80.577 1.00 20.92 98 THR E CA 1
ATOM 4600 C C . THR E 1 101 ? 75.919 55.265 81.877 1.00 21.21 98 THR E C 1
ATOM 4601 O O . THR E 1 101 ? 76.890 56.034 81.913 1.00 21.48 98 THR E O 1
ATOM 4605 N N . PHE E 1 102 ? 75.460 54.598 82.934 1.00 23.08 99 PHE E N 1
ATOM 4606 C CA . PHE E 1 102 ? 76.112 54.643 84.242 1.00 26.52 99 PHE E CA 1
ATOM 4607 C C . PHE E 1 102 ? 76.664 53.254 84.568 1.00 27.37 99 PHE E C 1
ATOM 4608 O O . PHE E 1 102 ? 77.085 52.544 83.651 1.00 26.22 99 PHE E O 1
ATOM 4616 N N . GLU E 1 103 ? 76.664 52.852 85.839 1.00 26.60 100 GLU E N 1
ATOM 4617 C CA . GLU E 1 103 ? 77.371 51.622 86.242 1.00 30.14 100 GLU E CA 1
ATOM 4618 C C . GLU E 1 103 ? 76.821 50.302 85.661 1.00 27.09 100 GLU E C 1
ATOM 4619 O O . GLU E 1 103 ? 77.566 49.340 85.495 1.00 26.25 100 GLU E O 1
ATOM 4625 N N . ASP E 1 104 ? 75.529 50.264 85.350 1.00 26.51 101 ASP E N 1
ATOM 4626 C CA . ASP E 1 104 ? 74.872 49.029 84.903 1.00 27.56 101 ASP E CA 1
ATOM 4627 C C . ASP E 1 104 ? 74.846 48.805 83.373 1.00 26.07 101 ASP E C 1
ATOM 4628 O O . ASP E 1 104 ? 74.596 47.686 82.908 1.00 26.18 101 ASP E O 1
ATOM 4633 N N . GLY E 1 105 ? 75.105 49.852 82.596 1.00 22.83 102 GLY E N 1
ATOM 4634 C CA . GLY E 1 105 ? 74.963 49.761 81.141 1.00 22.19 102 GLY E CA 1
ATOM 4635 C C . GLY E 1 105 ? 73.499 49.626 80.761 1.00 23.23 102 GLY E C 1
ATOM 4636 O O . GLY E 1 105 ? 72.615 49.819 81.600 1.00 23.08 102 GLY E O 1
ATOM 4637 N N . CYS E 1 106 ? 73.228 49.293 79.500 1.00 20.69 103 CYS E N 1
ATOM 4638 C CA . CYS E 1 106 ? 71.853 49.125 79.071 1.00 20.12 103 CYS E CA 1
ATOM 4639 C C . CYS E 1 106 ? 71.683 48.270 77.824 1.00 19.60 103 CYS E C 1
ATOM 4640 O O . CYS E 1 106 ? 72.639 47.975 77.112 1.00 20.81 103 CYS E O 1
ATOM 4643 N N . LEU E 1 107 ? 70.442 47.866 77.590 1.00 18.52 104 LEU E N 1
ATOM 4644 C CA . LEU E 1 107 ? 70.039 47.285 76.322 1.00 18.25 104 LEU E CA 1
ATOM 4645 C C . LEU E 1 107 ? 68.799 48.053 75.899 1.00 18.36 104 LEU E C 1
ATOM 4646 O O . LEU E 1 107 ? 67.819 48.137 76.649 1.00 18.57 104 LEU E O 1
ATOM 4651 N N . VAL E 1 108 ? 68.861 48.638 74.708 1.00 16.88 105 VAL E N 1
ATOM 4652 C CA . VAL E 1 108 ? 67.779 49.453 74.192 1.00 17.22 105 VAL E CA 1
ATOM 4653 C C . VAL E 1 108 ? 67.461 48.992 72.765 1.00 17.28 105 VAL E C 1
ATOM 4654 O O . VAL E 1 108 ? 68.369 48.700 71.978 1.00 18.53 105 VAL E O 1
ATOM 4658 N N . LEU E 1 109 ? 66.176 48.868 72.456 1.00 16.25 106 LEU E N 1
ATOM 4659 C CA . LEU E 1 109 ? 65.760 48.574 71.097 1.00 16.67 106 LEU E CA 1
ATOM 4660 C C . LEU E 1 109 ? 65.470 49.884 70.370 1.00 17.69 106 LEU E C 1
ATOM 4661 O O . LEU E 1 109 ? 64.540 50.603 70.733 1.00 17.33 106 LEU E O 1
ATOM 4666 N N . ASP E 1 110 ? 66.281 50.180 69.359 1.00 19.33 107 ASP E N 1
ATOM 4667 C CA . ASP E 1 110 ? 66.084 51.344 68.495 1.00 19.99 107 ASP E CA 1
ATOM 4668 C C . ASP E 1 110 ? 65.417 50.933 67.187 1.00 19.39 107 ASP E C 1
ATOM 4669 O O . ASP E 1 110 ? 65.737 49.886 66.612 1.00 19.86 107 ASP E O 1
ATOM 4674 N N . ILE E 1 111 ? 64.478 51.759 66.735 1.00 18.48 108 ILE E N 1
ATOM 4675 C CA . ILE E 1 111 ? 63.704 51.505 65.527 1.00 17.85 108 ILE E CA 1
ATOM 4676 C C . ILE E 1 111 ? 63.891 52.699 64.590 1.00 17.68 108 ILE E C 1
ATOM 4677 O O . ILE E 1 111 ? 63.760 53.851 65.008 1.00 18.08 108 ILE E O 1
ATOM 4682 N N . PHE E 1 112 ? 64.231 52.423 63.335 1.00 16.75 109 PHE E N 1
ATOM 4683 C CA . PHE E 1 112 ? 64.412 53.483 62.345 1.00 17.96 109 PHE E CA 1
ATOM 4684 C C . PHE E 1 112 ? 63.476 53.299 61.154 1.00 18.82 109 PHE E C 1
ATOM 4685 O O . PHE E 1 112 ? 63.195 52.171 60.738 1.00 20.23 109 PHE E O 1
ATOM 4693 N N . SER E 1 113 ? 63.003 54.422 60.623 1.00 19.45 110 SER E N 1
ATOM 4694 C CA . SER E 1 113 ? 62.295 54.466 59.344 1.00 20.85 110 SER E CA 1
ATOM 4695 C C . SER E 1 113 ? 62.736 55.735 58.600 1.00 20.81 110 SER E C 1
ATOM 4696 O O . SER E 1 113 ? 62.635 56.835 59.152 1.00 22.16 110 SER E O 1
ATOM 4699 N N . PRO E 1 114 ? 63.285 55.585 57.375 1.00 19.41 111 PRO E N 1
ATOM 4700 C CA . PRO E 1 114 ? 63.668 54.327 56.725 1.00 19.69 111 PRO E CA 1
ATOM 4701 C C . PRO E 1 114 ? 64.941 53.752 57.380 1.00 20.29 111 PRO E C 1
ATOM 4702 O O . PRO E 1 114 ? 65.475 54.369 58.302 1.00 18.54 111 PRO E O 1
ATOM 4706 N N . PRO E 1 115 ? 65.407 52.561 56.945 1.00 21.17 112 PRO E N 1
ATOM 4707 C CA . PRO E 1 115 ? 66.605 51.995 57.585 1.00 20.11 112 PRO E CA 1
ATOM 4708 C C . PRO E 1 115 ? 67.848 52.896 57.485 1.00 20.96 112 PRO E C 1
ATOM 4709 O O . PRO E 1 115 ? 68.005 53.645 56.510 1.00 20.24 112 PRO E O 1
ATOM 4713 N N . ARG E 1 116 ? 68.712 52.829 58.496 1.00 19.72 113 ARG E N 1
ATOM 4714 C CA . ARG E 1 116 ? 69.993 53.540 58.462 1.00 22.24 113 ARG E CA 1
ATOM 4715 C C . ARG E 1 116 ? 70.955 52.822 57.522 1.00 22.90 113 ARG E C 1
ATOM 4716 O O . ARG E 1 116 ? 71.245 51.633 57.707 1.00 19.98 113 ARG E O 1
ATOM 4724 N N . GLU E 1 117 ? 71.449 53.545 56.518 1.00 23.48 114 GLU E N 1
ATOM 4725 C CA . GLU E 1 117 ? 72.341 52.969 55.514 1.00 24.47 114 GLU E CA 1
ATOM 4726 C C . GLU E 1 117 ? 73.656 52.479 56.124 1.00 23.89 114 GLU E C 1
ATOM 4727 O O . GLU E 1 117 ? 74.177 51.430 55.723 1.00 21.62 114 GLU E O 1
ATOM 4733 N N . ASP E 1 118 ? 74.191 53.234 57.087 1.00 21.71 115 ASP E N 1
ATOM 4734 C CA . ASP E 1 118 ? 75.441 52.841 57.730 1.00 22.06 115 ASP E CA 1
ATOM 4735 C C . ASP E 1 118 ? 75.297 51.531 58.502 1.00 22.38 115 ASP E C 1
ATOM 4736 O O . ASP E 1 118 ? 76.096 50.612 58.312 1.00 22.03 115 ASP E O 1
ATOM 4741 N N . TYR E 1 119 ? 74.262 51.434 59.330 1.00 21.47 116 TYR E N 1
ATOM 4742 C CA . TYR E 1 119 ? 73.993 50.207 60.096 1.00 23.29 116 TYR E CA 1
ATOM 4743 C C . TYR E 1 119 ? 73.637 49.013 59.207 1.00 23.59 116 TYR E C 1
ATOM 4744 O O . TYR E 1 119 ? 74.015 47.879 59.515 1.00 24.03 116 TYR E O 1
ATOM 4753 N N . ALA E 1 120 ? 72.916 49.266 58.114 1.00 23.91 117 ALA E N 1
ATOM 4754 C CA . ALA E 1 120 ? 72.565 48.210 57.155 1.00 26.07 117 ALA E CA 1
ATOM 4755 C C . ALA E 1 120 ? 73.809 47.572 56.537 1.00 25.84 117 ALA E C 1
ATOM 4756 O O . ALA E 1 120 ? 73.882 46.353 56.409 1.00 27.13 117 ALA E O 1
ATOM 4758 N N . ARG E 1 121 ? 74.779 48.401 56.155 1.00 25.73 118 ARG E N 1
ATOM 4759 C CA . ARG E 1 121 ? 76.048 47.920 55.610 1.00 26.47 118 ARG E CA 1
ATOM 4760 C C . ARG E 1 121 ? 76.823 47.119 56.661 1.00 27.05 118 ARG E C 1
ATOM 4761 O O . ARG E 1 121 ? 77.359 46.045 56.368 1.00 23.83 118 ARG E O 1
ATOM 4777 N N . ALA E 1 123 ? 75.593 45.598 59.311 1.00 23.11 120 ALA E N 1
ATOM 4778 C CA . ALA E 1 123 ? 74.838 44.361 59.571 1.00 25.09 120 ALA E CA 1
ATOM 4779 C C . ALA E 1 123 ? 75.028 43.322 58.473 1.00 27.47 120 ALA E C 1
ATOM 4780 O O . ALA E 1 123 ? 75.110 42.130 58.768 1.00 29.41 120 ALA E O 1
ATOM 4782 N N . GLU E 1 124 ? 75.083 43.775 57.217 1.00 28.79 121 GLU E N 1
ATOM 4783 C CA . GLU E 1 124 ? 75.345 42.889 56.069 1.00 31.18 121 GLU E CA 1
ATOM 4784 C C . GLU E 1 124 ? 76.744 42.287 56.151 1.00 30.44 121 GLU E C 1
ATOM 4785 O O . GLU E 1 124 ? 76.963 41.155 55.732 1.00 36.52 121 GLU E O 1
ATOM 4791 N N . ASP E 1 125 ? 77.683 43.055 56.695 1.00 31.00 122 ASP E N 1
ATOM 4792 C CA . ASP E 1 125 ? 79.073 42.629 56.841 1.00 37.14 122 ASP E CA 1
ATOM 4793 C C . ASP E 1 125 ? 79.342 41.884 58.162 1.00 37.60 122 ASP E C 1
ATOM 4794 O O . ASP E 1 125 ? 80.434 41.343 58.359 1.00 39.79 122 ASP E O 1
ATOM 4799 N N . ALA E 1 126 ? 78.353 41.859 59.055 1.00 37.44 123 ALA E N 1
ATOM 4800 C CA . ALA E 1 126 ? 78.519 41.301 60.402 1.00 40.10 123 ALA E CA 1
ATOM 4801 C C . ALA E 1 126 ? 78.783 39.801 60.382 1.00 45.26 123 ALA E C 1
ATOM 4802 O O . ALA E 1 126 ? 78.210 39.072 59.568 1.00 45.71 123 ALA E O 1
ATOM 4805 N N . PHE F 1 12 ? 56.302 64.851 64.834 1.00 64.72 9 PHE F N 1
ATOM 4806 C CA . PHE F 1 12 ? 56.642 66.306 64.795 1.00 63.92 9 PHE F CA 1
ATOM 4807 C C . PHE F 1 12 ? 57.437 66.734 66.030 1.00 55.93 9 PHE F C 1
ATOM 4808 O O . PHE F 1 12 ? 58.550 67.254 65.904 1.00 58.27 9 PHE F O 1
ATOM 4810 N N . ALA F 1 13 ? 56.865 66.511 67.215 1.00 51.17 10 ALA F N 1
ATOM 4811 C CA . ALA F 1 13 ? 57.518 66.873 68.475 1.00 48.24 10 ALA F CA 1
ATOM 4812 C C . ALA F 1 13 ? 58.163 65.654 69.144 1.00 41.93 10 ALA F C 1
ATOM 4813 O O . ALA F 1 13 ? 57.490 64.643 69.367 1.00 38.21 10 ALA F O 1
ATOM 4815 N N . PRO F 1 14 ? 59.471 65.748 69.467 1.00 40.02 11 PRO F N 1
ATOM 4816 C CA . PRO F 1 14 ? 60.160 64.668 70.185 1.00 36.84 11 PRO F CA 1
ATOM 4817 C C . PRO F 1 14 ? 59.506 64.446 71.541 1.00 38.37 11 PRO F C 1
ATOM 4818 O O . PRO F 1 14 ? 58.845 65.352 72.049 1.00 44.98 11 PRO F O 1
ATOM 4822 N N . ALA F 1 15 ? 59.674 63.261 72.122 1.00 34.73 12 ALA F N 1
ATOM 4823 C CA . ALA F 1 15 ? 58.934 62.932 73.321 1.00 31.26 12 ALA F CA 1
ATOM 4824 C C . ALA F 1 15 ? 59.475 61.697 74.057 1.00 28.09 12 ALA F C 1
ATOM 4825 O O . ALA F 1 15 ? 60.046 60.779 73.448 1.00 25.16 12 ALA F O 1
ATOM 4827 N N . PHE F 1 16 ? 59.304 61.709 75.375 1.00 23.26 13 PHE F N 1
ATOM 4828 C CA . PHE F 1 16 ? 59.600 60.563 76.228 1.00 21.15 13 PHE F CA 1
ATOM 4829 C C . PHE F 1 16 ? 58.259 59.998 76.679 1.00 21.47 13 PHE F C 1
ATOM 4830 O O . PHE F 1 16 ? 57.310 60.747 76.906 1.00 22.47 13 PHE F O 1
ATOM 4838 N N . TYR F 1 17 ? 58.182 58.684 76.806 1.00 19.56 14 TYR F N 1
ATOM 4839 C CA . TYR F 1 17 ? 56.925 58.030 77.139 1.00 20.87 14 TYR F CA 1
ATOM 4840 C C . TYR F 1 17 ? 57.100 57.073 78.301 1.00 20.07 14 TYR F C 1
ATOM 4841 O O . TYR F 1 17 ? 58.064 56.307 78.340 1.00 20.86 14 TYR F O 1
ATOM 4850 N N . ASP F 1 18 ? 56.164 57.142 79.244 1.00 20.81 15 ASP F N 1
ATOM 4851 C CA . ASP F 1 18 ? 56.127 56.257 80.405 1.00 21.53 15 ASP F CA 1
ATOM 4852 C C . ASP F 1 18 ? 54.977 55.270 80.239 1.00 21.53 15 ASP F C 1
ATOM 4853 O O . ASP F 1 18 ? 53.803 55.669 80.213 1.00 23.76 15 ASP F O 1
ATOM 4858 N N . LEU F 1 19 ? 55.308 53.983 80.148 1.00 20.48 16 LEU F N 1
ATOM 4859 C CA . LEU F 1 19 ? 54.294 52.949 79.893 1.00 20.77 16 LEU F CA 1
ATOM 4860 C C . LEU F 1 19 ? 53.352 52.653 81.067 1.00 21.15 16 LEU F C 1
ATOM 4861 O O . LEU F 1 19 ? 52.389 51.890 80.925 1.00 21.35 16 LEU F O 1
ATOM 4866 N N . THR F 1 20 ? 53.610 53.258 82.223 1.00 21.37 17 THR F N 1
ATOM 4867 C CA . THR F 1 20 ? 52.608 53.241 83.284 1.00 21.65 17 THR F CA 1
ATOM 4868 C C . THR F 1 20 ? 51.523 54.266 82.981 1.00 22.71 17 THR F C 1
ATOM 4869 O O . THR F 1 20 ? 50.432 54.185 83.536 1.00 25.49 17 THR F O 1
ATOM 4873 N N . GLU F 1 21 ? 51.819 55.207 82.081 1.00 22.37 18 GLU F N 1
ATOM 4874 C CA . GLU F 1 21 ? 50.914 56.330 81.805 1.00 26.55 18 GLU F CA 1
ATOM 4875 C C . GLU F 1 21 ? 50.254 56.319 80.424 1.00 27.35 18 GLU F C 1
ATOM 4876 O O . GLU F 1 21 ? 49.157 56.858 80.262 1.00 28.07 18 GLU F O 1
ATOM 4882 N N . VAL F 1 22 ? 50.917 55.734 79.427 1.00 24.77 19 VAL F N 1
ATOM 4883 C CA . VAL F 1 22 ? 50.341 55.682 78.078 1.00 24.94 19 VAL F CA 1
ATOM 4884 C C . VAL F 1 22 ? 49.049 54.889 78.171 1.00 26.20 19 VAL F C 1
ATOM 4885 O O . VAL F 1 22 ? 49.050 53.750 78.634 1.00 24.72 19 VAL F O 1
ATOM 4889 N N . ARG F 1 23 ? 47.949 55.500 77.745 1.00 26.53 20 ARG F N 1
ATOM 4890 C CA . ARG F 1 23 ? 46.628 54.950 78.029 1.00 29.20 20 ARG F CA 1
ATOM 4891 C C . ARG F 1 23 ? 46.364 53.645 77.296 1.00 26.00 20 ARG F C 1
ATOM 4892 O O . ARG F 1 23 ? 46.598 53.533 76.095 1.00 28.13 20 ARG F O 1
ATOM 4900 N N . SER F 1 24 ? 45.908 52.649 78.051 1.00 25.36 21 SER F N 1
ATOM 4901 C CA . SER F 1 24 ? 45.585 51.336 77.510 1.00 25.92 21 SER F CA 1
ATOM 4902 C C . SER F 1 24 ? 44.206 51.355 76.863 1.00 26.39 21 SER F C 1
ATOM 4903 O O . SER F 1 24 ? 43.307 52.022 77.353 1.00 28.60 21 SER F O 1
ATOM 4906 N N . PHE F 1 25 ? 44.049 50.633 75.758 1.00 26.72 22 PHE F N 1
ATOM 4907 C CA . PHE F 1 25 ? 42.742 50.479 75.114 1.00 28.51 22 PHE F CA 1
ATOM 4908 C C . PHE F 1 25 ? 42.603 49.062 74.579 1.00 25.95 22 PHE F C 1
ATOM 4909 O O . PHE F 1 25 ? 43.589 48.364 74.415 1.00 26.86 22 PHE F O 1
ATOM 4917 N N . SER F 1 26 ? 41.375 48.638 74.320 1.00 27.27 23 SER F N 1
ATOM 4918 C CA . SER F 1 26 ? 41.123 47.284 73.848 1.00 30.09 23 SER F CA 1
ATOM 4919 C C . SER F 1 26 ? 40.539 47.301 72.435 1.00 29.92 23 SER F C 1
ATOM 4920 O O . SER F 1 26 ? 39.339 47.512 72.262 1.00 28.92 23 SER F O 1
ATOM 4923 N N . PRO F 1 27 ? 41.389 47.076 71.421 1.00 30.24 24 PRO F N 1
ATOM 4924 C CA . PRO F 1 27 ? 40.928 47.120 70.035 1.00 33.69 24 PRO F CA 1
ATOM 4925 C C . PRO F 1 27 ? 40.124 45.881 69.644 1.00 35.94 24 PRO F C 1
ATOM 4926 O O . PRO F 1 27 ? 39.319 45.953 68.721 1.00 39.04 24 PRO F O 1
ATOM 4930 N N . LEU F 1 28 ? 40.345 44.767 70.349 1.00 35.34 25 LEU F N 1
ATOM 4931 C CA . LEU F 1 28 ? 39.678 43.484 70.082 1.00 34.19 25 LEU F CA 1
ATOM 4932 C C . LEU F 1 28 ? 39.574 42.684 71.384 1.00 32.71 25 LEU F C 1
ATOM 4933 O O . LEU F 1 28 ? 40.344 42.928 72.311 1.00 33.29 25 LEU F O 1
ATOM 4938 N N . PRO F 1 29 ? 38.628 41.726 71.463 1.00 35.37 26 PRO F N 1
ATOM 4939 C CA . PRO F 1 29 ? 38.531 40.889 72.672 1.00 35.02 26 PRO F CA 1
ATOM 4940 C C . PRO F 1 29 ? 39.831 40.121 72.931 1.00 35.28 26 PRO F C 1
ATOM 4941 O O . PRO F 1 29 ? 40.419 39.568 71.999 1.00 40.71 26 PRO F O 1
ATOM 4945 N N . GLY F 1 30 ? 40.278 40.109 74.181 1.00 30.89 27 GLY F N 1
ATOM 4946 C CA . GLY F 1 30 ? 41.528 39.435 74.549 1.00 31.29 27 GLY F CA 1
ATOM 4947 C C . GLY F 1 30 ? 42.797 40.240 74.301 1.00 28.81 27 GLY F C 1
ATOM 4948 O O . GLY F 1 30 ? 43.890 39.792 74.654 1.00 28.84 27 GLY F O 1
ATOM 4949 N N . PHE F 1 31 ? 42.656 41.427 73.707 1.00 27.13 28 PHE F N 1
ATOM 4950 C CA . PHE F 1 31 ? 43.794 42.315 73.418 1.00 26.65 28 PHE F CA 1
ATOM 4951 C C . PHE F 1 31 ? 43.695 43.622 74.212 1.00 28.19 28 PHE F C 1
ATOM 4952 O O . PHE F 1 31 ? 42.648 44.276 74.224 1.00 29.03 28 PHE F O 1
ATOM 4960 N N . ALA F 1 32 ? 44.785 43.991 74.880 1.00 24.55 29 ALA F N 1
ATOM 4961 C CA . ALA F 1 32 ? 44.916 45.298 75.515 1.00 27.15 29 ALA F CA 1
ATOM 4962 C C . ALA F 1 32 ? 46.170 45.921 74.931 1.00 26.46 29 ALA F C 1
ATOM 4963 O O . ALA F 1 32 ? 47.181 45.239 74.781 1.00 27.42 29 ALA F O 1
ATOM 4973 N N . GLN F 1 34 ? 48.779 49.600 74.128 1.00 21.69 31 GLN F N 1
ATOM 4974 C CA . GLN F 1 34 ? 49.225 50.986 74.276 1.00 21.23 31 GLN F CA 1
ATOM 4975 C C . GLN F 1 34 ? 49.970 51.369 73.016 1.00 21.70 31 GLN F C 1
ATOM 4976 O O . GLN F 1 34 ? 50.803 50.599 72.533 1.00 23.07 31 GLN F O 1
ATOM 4982 N N . ALA F 1 35 ? 49.688 52.563 72.501 1.00 23.30 32 ALA F N 1
ATOM 4983 C CA . ALA F 1 35 ? 50.241 52.995 71.223 1.00 23.56 32 ALA F CA 1
ATOM 4984 C C . ALA F 1 35 ? 50.896 54.354 71.333 1.00 23.95 32 ALA F C 1
ATOM 4985 O O . ALA F 1 35 ? 50.369 55.250 71.993 1.00 23.91 32 ALA F O 1
ATOM 4987 N N . ILE F 1 36 ? 52.059 54.492 70.704 1.00 26.03 33 ILE F N 1
ATOM 4988 C CA . ILE F 1 36 ? 52.701 55.790 70.506 1.00 25.29 33 ILE F CA 1
ATOM 4989 C C . ILE F 1 36 ? 53.096 55.893 69.034 1.00 24.17 33 ILE F C 1
ATOM 4990 O O . ILE F 1 36 ? 53.224 54.870 68.354 1.00 23.19 33 ILE F O 1
ATOM 4995 N N . GLN F 1 37 ? 53.265 57.122 68.543 1.00 23.92 34 GLN F N 1
ATOM 4996 C CA . GLN F 1 37 ? 53.690 57.339 67.162 1.00 23.71 34 GLN F CA 1
ATOM 4997 C C . GLN F 1 37 ? 54.492 58.617 66.950 1.00 24.32 34 GLN F C 1
ATOM 4998 O O . GLN F 1 37 ? 54.378 59.573 67.713 1.00 24.09 34 GLN F O 1
ATOM 5004 N N . GLY F 1 38 ? 55.320 58.606 65.910 1.00 25.35 35 GLY F N 1
ATOM 5005 C CA . GLY F 1 38 ? 55.847 59.829 65.319 1.00 26.46 35 GLY F CA 1
ATOM 5006 C C . GLY F 1 38 ? 55.131 60.001 63.994 1.00 31.15 35 GLY F C 1
ATOM 5007 O O . GLY F 1 38 ? 53.961 59.634 63.863 1.00 38.21 35 GLY F O 1
ATOM 5008 N N . LYS F 1 39 ? 55.820 60.543 63.000 1.00 30.50 36 LYS F N 1
ATOM 5009 C CA . LYS F 1 39 ? 55.209 60.749 61.691 1.00 32.06 36 LYS F CA 1
ATOM 5010 C C . LYS F 1 39 ? 55.043 59.413 60.952 1.00 32.25 36 LYS F C 1
ATOM 5011 O O . LYS F 1 39 ? 53.940 59.078 60.511 1.00 35.48 36 LYS F O 1
ATOM 5017 N N . ASN F 1 40 ? 56.127 58.646 60.846 1.00 27.41 37 ASN F N 1
ATOM 5018 C CA . ASN F 1 40 ? 56.134 57.402 60.063 1.00 30.78 37 ASN F CA 1
ATOM 5019 C C . ASN F 1 40 ? 56.176 56.099 60.860 1.00 26.51 37 ASN F C 1
ATOM 5020 O O . ASN F 1 40 ? 55.946 55.030 60.297 1.00 29.85 37 ASN F O 1
ATOM 5025 N N . LEU F 1 41 ? 56.486 56.184 62.151 1.00 24.07 38 LEU F N 1
ATOM 5026 C CA . LEU F 1 41 ? 56.570 54.996 63.013 1.00 22.68 38 LEU F CA 1
ATOM 5027 C C . LEU F 1 41 ? 55.451 54.981 64.038 1.00 22.45 38 LEU F C 1
ATOM 5028 O O . LEU F 1 41 ? 55.151 56.011 64.652 1.00 24.63 38 LEU F O 1
ATOM 5041 N N . LEU F 1 43 ? 54.380 52.391 67.434 1.00 20.61 40 LEU F N 1
ATOM 5042 C CA . LEU F 1 43 ? 54.739 51.280 68.301 1.00 21.02 40 LEU F CA 1
ATOM 5043 C C . LEU F 1 43 ? 53.517 50.921 69.117 1.00 21.81 40 LEU F C 1
ATOM 5044 O O . LEU F 1 43 ? 52.844 51.816 69.630 1.00 21.70 40 LEU F O 1
ATOM 5049 N N . ASN F 1 44 ? 53.230 49.621 69.225 1.00 20.76 41 ASN F N 1
ATOM 5050 C CA . ASN F 1 44 ? 52.118 49.128 70.027 1.00 22.30 41 ASN F CA 1
ATOM 5051 C C . ASN F 1 44 ? 52.605 48.062 71.000 1.00 20.89 41 ASN F C 1
ATOM 5052 O O . ASN F 1 44 ? 53.210 47.078 70.582 1.00 21.25 41 ASN F O 1
ATOM 5057 N N . TRP F 1 45 ? 52.345 48.265 72.289 1.00 21.26 42 TRP F N 1
ATOM 5058 C CA . TRP F 1 45 ? 52.573 47.240 73.307 1.00 19.86 42 TRP F CA 1
ATOM 5059 C C . TRP F 1 45 ? 51.308 46.469 73.428 1.00 20.77 42 TRP F C 1
ATOM 5060 O O . TRP F 1 45 ? 50.318 46.982 73.957 1.00 22.42 42 TRP F O 1
ATOM 5071 N N . VAL F 1 46 ? 51.316 45.231 72.932 1.00 20.51 43 VAL F N 1
ATOM 5072 C CA . VAL F 1 46 ? 50.091 44.433 72.852 1.00 19.74 43 VAL F CA 1
ATOM 5073 C C . VAL F 1 46 ? 50.088 43.280 73.858 1.00 20.57 43 VAL F C 1
ATOM 5074 O O . VAL F 1 46 ? 50.873 42.326 73.728 1.00 21.21 43 VAL F O 1
ATOM 5078 N N . ARG F 1 47 ? 49.212 43.380 74.859 1.00 21.96 44 ARG F N 1
ATOM 5079 C CA . ARG F 1 47 ? 49.024 42.317 75.848 1.00 22.67 44 ARG F CA 1
ATOM 5080 C C . ARG F 1 47 ? 47.981 41.379 75.286 1.00 23.67 44 ARG F C 1
ATOM 5081 O O . ARG F 1 47 ? 46.850 41.802 75.023 1.00 25.17 44 ARG F O 1
ATOM 5089 N N . ILE F 1 48 ? 48.337 40.115 75.088 1.00 22.61 45 ILE F N 1
ATOM 5090 C CA . ILE F 1 48 ? 47.343 39.151 74.597 1.00 22.66 45 ILE F CA 1
ATOM 5091 C C . ILE F 1 48 ? 47.000 38.133 75.684 1.00 22.29 45 ILE F C 1
ATOM 5092 O O . ILE F 1 48 ? 47.888 37.486 76.241 1.00 23.56 45 ILE F O 1
ATOM 5097 N N . GLU F 1 49 ? 45.705 38.006 75.982 1.00 23.30 46 GLU F N 1
ATOM 5098 C CA . GLU F 1 49 ? 45.233 37.075 77.002 1.00 25.22 46 GLU F CA 1
ATOM 5099 C C . GLU F 1 49 ? 45.578 35.628 76.656 1.00 25.33 46 GLU F C 1
ATOM 5100 O O . GLU F 1 49 ? 45.718 35.287 75.472 1.00 23.87 46 GLU F O 1
ATOM 5106 N N . PRO F 1 50 ? 45.717 34.774 77.687 1.00 26.23 47 PRO F N 1
ATOM 5107 C CA . PRO F 1 50 ? 45.923 33.346 77.489 1.00 25.64 47 PRO F CA 1
ATOM 5108 C C . PRO F 1 50 ? 44.884 32.744 76.553 1.00 27.66 47 PRO F C 1
ATOM 5109 O O . PRO F 1 50 ? 43.729 33.180 76.555 1.00 28.50 47 PRO F O 1
ATOM 5113 N N . ASN F 1 51 ? 45.293 31.758 75.760 1.00 26.91 48 ASN F N 1
ATOM 5114 C CA . ASN F 1 51 ? 44.349 30.974 74.948 1.00 30.24 48 ASN F CA 1
ATOM 5115 C C . ASN F 1 51 ? 43.461 31.826 74.019 1.00 31.50 48 ASN F C 1
ATOM 5116 O O . ASN F 1 51 ? 42.266 31.565 73.881 1.00 34.72 48 ASN F O 1
ATOM 5121 N N . THR F 1 52 ? 44.059 32.837 73.390 1.00 32.20 49 THR F N 1
ATOM 5122 C CA . THR F 1 52 ? 43.352 33.748 72.487 1.00 33.34 49 THR F CA 1
ATOM 5123 C C . THR F 1 52 ? 43.824 33.512 71.055 1.00 33.70 49 THR F C 1
ATOM 5124 O O . THR F 1 52 ? 44.998 33.228 70.830 1.00 33.91 49 THR F O 1
ATOM 5128 N N . GLU F 1 53 ? 42.908 33.641 70.096 1.00 34.85 50 GLU F N 1
ATOM 5129 C CA . GLU F 1 53 ? 43.213 33.467 68.676 1.00 36.93 50 GLU F CA 1
ATOM 5130 C C . GLU F 1 53 ? 42.993 34.764 67.908 1.00 38.38 50 GLU F C 1
ATOM 5131 O O . GLU F 1 53 ? 41.944 35.389 68.035 1.00 43.23 50 GLU F O 1
ATOM 5145 N N . PRO F 1 55 ? 42.377 35.849 64.209 1.00 42.62 52 PRO F N 1
ATOM 5146 C CA . PRO F 1 55 ? 42.070 35.242 62.906 1.00 43.21 52 PRO F CA 1
ATOM 5147 C C . PRO F 1 55 ? 42.917 35.803 61.757 1.00 41.40 52 PRO F C 1
ATOM 5148 O O . PRO F 1 55 ? 43.480 36.896 61.878 1.00 36.31 52 PRO F O 1
ATOM 5152 N N . ALA F 1 56 ? 42.998 35.046 60.663 1.00 39.66 53 ALA F N 1
ATOM 5153 C CA . ALA F 1 56 ? 43.772 35.431 59.483 1.00 37.31 53 ALA F CA 1
ATOM 5154 C C . ALA F 1 56 ? 43.369 36.816 58.992 1.00 38.08 53 ALA F C 1
ATOM 5155 O O . ALA F 1 56 ? 42.184 37.100 58.817 1.00 38.54 53 ALA F O 1
ATOM 5157 N N . HIS F 1 57 ? 44.360 37.675 58.784 1.00 36.48 54 HIS F N 1
ATOM 5158 C CA . HIS F 1 57 ? 44.119 39.046 58.337 1.00 39.27 54 HIS F CA 1
ATOM 5159 C C . HIS F 1 57 ? 45.361 39.621 57.709 1.00 37.27 54 HIS F C 1
ATOM 5160 O O . HIS F 1 57 ? 46.419 38.989 57.711 1.00 32.38 54 HIS F O 1
ATOM 5167 N N . GLU F 1 58 ? 45.238 40.829 57.167 1.00 37.24 55 GLU F N 1
ATOM 5168 C CA . GLU F 1 58 ? 46.357 41.529 56.540 1.00 38.92 55 GLU F CA 1
ATOM 5169 C C . GLU F 1 58 ? 46.206 43.040 56.698 1.00 40.30 55 GLU F C 1
ATOM 5170 O O . GLU F 1 58 ? 45.088 43.547 56.827 1.00 40.65 55 GLU F O 1
ATOM 5176 N N . HIS F 1 59 ? 47.335 43.745 56.699 1.00 37.90 56 HIS F N 1
ATOM 5177 C CA . HIS F 1 59 ? 47.347 45.208 56.653 1.00 38.44 56 HIS F CA 1
ATOM 5178 C C . HIS F 1 59 ? 48.185 45.660 55.486 1.00 36.47 56 HIS F C 1
ATOM 5179 O O . HIS F 1 59 ? 49.179 45.007 55.154 1.00 36.51 56 HIS F O 1
ATOM 5186 N N . PRO F 1 60 ? 47.813 46.791 54.848 1.00 37.78 57 PRO F N 1
ATOM 5187 C CA . PRO F 1 60 ? 48.680 47.335 53.793 1.00 39.42 57 PRO F CA 1
ATOM 5188 C C . PRO F 1 60 ? 49.998 47.911 54.342 1.00 36.09 57 PRO F C 1
ATOM 5189 O O . PRO F 1 60 ? 50.982 48.006 53.608 1.00 37.95 57 PRO F O 1
ATOM 5193 N N . HIS F 1 61 ? 50.013 48.279 55.622 1.00 34.61 58 HIS F N 1
ATOM 5194 C CA . HIS F 1 61 ? 51.211 48.815 56.267 1.00 33.74 58 HIS F CA 1
ATOM 5195 C C . HIS F 1 61 ? 52.200 47.713 56.509 1.00 30.98 58 HIS F C 1
ATOM 5196 O O . HIS F 1 61 ? 51.818 46.580 56.802 1.00 30.90 58 HIS F O 1
ATOM 5203 N N . GLU F 1 62 ? 53.483 48.041 56.407 1.00 29.83 59 GLU F N 1
ATOM 5204 C CA . GLU F 1 62 ? 54.551 47.126 56.788 1.00 29.09 59 GLU F CA 1
ATOM 5205 C C . GLU F 1 62 ? 54.547 46.977 58.308 1.00 26.99 59 GLU F C 1
ATOM 5206 O O . GLU F 1 62 ? 54.289 47.942 59.029 1.00 27.33 59 GLU F O 1
ATOM 5212 N N . GLN F 1 63 ? 54.823 45.770 58.790 1.00 25.31 60 GLN F N 1
ATOM 5213 C CA . GLN F 1 63 ? 54.866 45.521 60.222 1.00 24.72 60 GLN F CA 1
ATOM 5214 C C . GLN F 1 63 ? 56.105 44.728 60.639 1.00 23.86 60 GLN F C 1
ATOM 5215 O O . GLN F 1 63 ? 56.640 43.926 59.868 1.00 24.84 60 GLN F O 1
ATOM 5221 N N . ALA F 1 64 ? 56.558 44.980 61.863 1.00 24.14 61 ALA F N 1
ATOM 5222 C CA . ALA F 1 64 ? 57.507 44.107 62.532 1.00 22.58 61 ALA F CA 1
ATOM 5223 C C . ALA F 1 64 ? 57.005 43.814 63.949 1.00 23.34 61 ALA F C 1
ATOM 5224 O O . ALA F 1 64 ? 56.196 44.567 64.496 1.00 20.59 61 ALA F O 1
ATOM 5226 N N . GLY F 1 65 ? 57.480 42.719 64.535 1.00 22.85 62 GLY F N 1
ATOM 5227 C CA . GLY F 1 65 ? 57.105 42.357 65.908 1.00 21.97 62 GLY F CA 1
ATOM 5228 C C . GLY F 1 65 ? 58.303 41.908 66.714 1.00 20.77 62 GLY F C 1
ATOM 5229 O O . GLY F 1 65 ? 59.232 41.317 66.160 1.00 20.42 62 GLY F O 1
ATOM 5230 N N . VAL F 1 66 ? 58.284 42.203 68.017 1.00 21.03 63 VAL F N 1
ATOM 5231 C CA . VAL F 1 66 ? 59.348 41.812 68.951 1.00 18.35 63 VAL F CA 1
ATOM 5232 C C . VAL F 1 66 ? 58.679 41.257 70.202 1.00 18.75 63 VAL F C 1
ATOM 5233 O O . VAL F 1 66 ? 57.896 41.969 70.855 1.00 19.72 63 VAL F O 1
ATOM 5245 N N . LEU F 1 68 ? 58.176 40.327 73.912 1.00 18.16 65 LEU F N 1
ATOM 5246 C CA . LEU F 1 68 ? 58.645 40.913 75.168 1.00 18.55 65 LEU F CA 1
ATOM 5247 C C . LEU F 1 68 ? 58.427 39.981 76.356 1.00 18.37 65 LEU F C 1
ATOM 5248 O O . LEU F 1 68 ? 59.268 39.910 77.243 1.00 18.07 65 LEU F O 1
ATOM 5253 N N . GLU F 1 69 ? 57.302 39.269 76.359 1.00 18.99 66 GLU F N 1
ATOM 5254 C CA . GLU F 1 69 ? 56.954 38.337 77.444 1.00 21.03 66 GLU F CA 1
ATOM 5255 C C . GLU F 1 69 ? 56.099 37.214 76.890 1.00 21.21 66 GLU F C 1
ATOM 5256 O O . GLU F 1 69 ? 55.337 37.417 75.945 1.00 22.36 66 GLU F O 1
ATOM 5262 N N . GLY F 1 70 ? 56.242 36.028 77.475 1.00 20.69 67 GLY F N 1
ATOM 5263 C CA . GLY F 1 70 ? 55.333 34.926 77.216 1.00 20.93 67 GLY F CA 1
ATOM 5264 C C . GLY F 1 70 ? 55.576 34.243 75.886 1.00 20.28 67 GLY F C 1
ATOM 5265 O O . GLY F 1 70 ? 56.713 34.123 75.432 1.00 20.89 67 GLY F O 1
ATOM 5266 N N . THR F 1 71 ? 54.496 33.790 75.262 1.00 19.23 68 THR F N 1
ATOM 5267 C CA . THR F 1 71 ? 54.599 32.913 74.100 1.00 19.96 68 THR F CA 1
ATOM 5268 C C . THR F 1 71 ? 53.517 33.257 73.096 1.00 20.74 68 THR F C 1
ATOM 5269 O O . THR F 1 71 ? 52.371 33.541 73.457 1.00 22.17 68 THR F O 1
ATOM 5273 N N . LEU F 1 72 ? 53.897 33.233 71.827 1.00 22.23 69 LEU F N 1
ATOM 5274 C CA . LEU F 1 72 ? 52.965 33.479 70.749 1.00 22.13 69 LEU F CA 1
ATOM 5275 C C . LEU F 1 72 ? 53.263 32.537 69.599 1.00 23.22 69 LEU F C 1
ATOM 5276 O O . LEU F 1 72 ? 54.406 32.438 69.158 1.00 25.63 69 LEU F O 1
ATOM 5281 N N . GLU F 1 73 ? 52.237 31.833 69.132 1.00 22.98 70 GLU F N 1
ATOM 5282 C CA . GLU F 1 73 ? 52.361 31.041 67.916 1.00 23.54 70 GLU F CA 1
ATOM 5283 C C . GLU F 1 73 ? 51.895 31.897 66.753 1.00 25.21 70 GLU F C 1
ATOM 5284 O O . GLU F 1 73 ? 50.729 32.291 66.695 1.00 26.56 70 GLU F O 1
ATOM 5290 N N . LEU F 1 74 ? 52.812 32.188 65.837 1.00 25.57 71 LEU F N 1
ATOM 5291 C CA . LEU F 1 74 ? 52.535 33.086 64.729 1.00 24.66 71 LEU F CA 1
ATOM 5292 C C . LEU F 1 74 ? 52.668 32.351 63.410 1.00 25.83 71 LEU F C 1
ATOM 5293 O O . LEU F 1 74 ? 53.674 31.683 63.170 1.00 26.90 71 LEU F O 1
ATOM 5298 N N . THR F 1 75 ? 51.653 32.491 62.563 1.00 26.37 72 THR F N 1
ATOM 5299 C CA . THR F 1 75 ? 51.691 31.960 61.208 1.00 28.72 72 THR F CA 1
ATOM 5300 C C . THR F 1 75 ? 51.744 33.118 60.217 1.00 31.50 72 THR F C 1
ATOM 5301 O O . THR F 1 75 ? 50.813 33.924 60.159 1.00 33.19 72 THR F O 1
ATOM 5305 N N . ILE F 1 76 ? 52.831 33.212 59.456 1.00 33.05 73 ILE F N 1
ATOM 5306 C CA . ILE F 1 76 ? 52.913 34.182 58.360 1.00 35.95 73 ILE F CA 1
ATOM 5307 C C . ILE F 1 76 ? 52.925 33.408 57.053 1.00 40.12 73 ILE F C 1
ATOM 5308 O O . ILE F 1 76 ? 53.749 32.510 56.864 1.00 39.28 73 ILE F O 1
ATOM 5313 N N . GLY F 1 77 ? 52.009 33.765 56.157 1.00 41.98 74 GLY F N 1
ATOM 5314 C CA . GLY F 1 77 ? 51.771 32.985 54.949 1.00 46.10 74 GLY F CA 1
ATOM 5315 C C . GLY F 1 77 ? 51.466 31.550 55.332 1.00 46.72 74 GLY F C 1
ATOM 5316 O O . GLY F 1 77 ? 50.454 31.278 55.984 1.00 47.43 74 GLY F O 1
ATOM 5317 N N . GLU F 1 78 ? 52.374 30.647 54.961 1.00 49.39 75 GLU F N 1
ATOM 5318 C CA . GLU F 1 78 ? 52.226 29.212 55.208 1.00 53.10 75 GLU F CA 1
ATOM 5319 C C . GLU F 1 78 ? 53.169 28.689 56.301 1.00 50.41 75 GLU F C 1
ATOM 5320 O O . GLU F 1 78 ? 53.184 27.488 56.586 1.00 51.21 75 GLU F O 1
ATOM 5326 N N . GLU F 1 79 ? 53.951 29.583 56.910 1.00 45.80 76 GLU F N 1
ATOM 5327 C CA . GLU F 1 79 ? 54.942 29.181 57.910 1.00 41.01 76 GLU F CA 1
ATOM 5328 C C . GLU F 1 79 ? 54.488 29.525 59.332 1.00 37.37 76 GLU F C 1
ATOM 5329 O O . GLU F 1 79 ? 54.152 30.675 59.618 1.00 35.21 76 GLU F O 1
ATOM 5335 N N . THR F 1 80 ? 54.480 28.524 60.212 1.00 35.34 77 THR F N 1
ATOM 5336 C CA . THR F 1 80 ? 54.094 28.711 61.616 1.00 32.64 77 THR F CA 1
ATOM 5337 C C . THR F 1 80 ? 55.296 28.546 62.539 1.00 31.50 77 THR F C 1
ATOM 5338 O O . THR F 1 80 ? 56.058 27.589 62.403 1.00 33.20 77 THR F O 1
ATOM 5342 N N . ARG F 1 81 ? 55.465 29.477 63.474 1.00 29.94 78 ARG F N 1
ATOM 5343 C CA . ARG F 1 81 ? 56.520 29.358 64.483 1.00 30.21 78 ARG F CA 1
ATOM 5344 C C . ARG F 1 81 ? 56.062 29.803 65.875 1.00 27.82 78 ARG F C 1
ATOM 5345 O O . ARG F 1 81 ? 55.311 30.778 66.017 1.00 25.51 78 ARG F O 1
ATOM 5353 N N . VAL F 1 82 ? 56.511 29.065 66.891 1.00 26.20 79 VAL F N 1
ATOM 5354 C CA . VAL F 1 82 ? 56.265 29.410 68.296 1.00 26.49 79 VAL F CA 1
ATOM 5355 C C . VAL F 1 82 ? 57.353 30.394 68.735 1.00 24.10 79 VAL F C 1
ATOM 5356 O O . VAL F 1 82 ? 58.535 30.059 68.719 1.00 26.07 79 VAL F O 1
ATOM 5360 N N . LEU F 1 83 ? 56.957 31.610 69.111 1.00 23.14 80 LEU F N 1
ATOM 5361 C CA . LEU F 1 83 ? 57.927 32.665 69.437 1.00 21.93 80 LEU F CA 1
ATOM 5362 C C . LEU F 1 83 ? 57.967 32.989 70.926 1.00 20.62 80 LEU F C 1
ATOM 5363 O O . LEU F 1 83 ? 56.939 32.952 71.601 1.00 21.04 80 LEU F O 1
ATOM 5368 N N . ARG F 1 84 ? 59.164 33.311 71.419 1.00 20.75 81 ARG F N 1
ATOM 5369 C CA . ARG F 1 84 ? 59.382 33.695 72.818 1.00 19.34 81 ARG F CA 1
ATOM 5370 C C . ARG F 1 84 ? 60.296 34.931 72.832 1.00 19.27 81 ARG F C 1
ATOM 5371 O O . ARG F 1 84 ? 60.880 35.258 71.797 1.00 19.60 81 ARG F O 1
ATOM 5379 N N . PRO F 1 85 ? 60.438 35.617 73.988 1.00 19.59 82 PRO F N 1
ATOM 5380 C CA . PRO F 1 85 ? 61.411 36.713 74.041 1.00 19.91 82 PRO F CA 1
ATOM 5381 C C . PRO F 1 85 ? 62.777 36.264 73.528 1.00 20.55 82 PRO F C 1
ATOM 5382 O O . PRO F 1 85 ? 63.234 35.159 73.848 1.00 20.46 82 PRO F O 1
ATOM 5386 N N . GLY F 1 86 ? 63.402 37.110 72.715 1.00 22.29 83 GLY F N 1
ATOM 5387 C CA . GLY F 1 86 ? 64.630 36.753 72.005 1.00 20.92 83 GLY F CA 1
ATOM 5388 C C . GLY F 1 86 ? 64.338 36.587 70.522 1.00 22.51 83 GLY F C 1
ATOM 5389 O O . GLY F 1 86 ? 65.252 36.476 69.711 1.00 24.95 83 GLY F O 1
ATOM 5398 N N . ALA F 1 88 ? 61.981 37.847 66.912 1.00 20.52 85 ALA F N 1
ATOM 5399 C CA . ALA F 1 88 ? 61.335 38.950 66.221 1.00 20.73 85 ALA F CA 1
ATOM 5400 C C . ALA F 1 88 ? 60.856 38.478 64.852 1.00 22.41 85 ALA F C 1
ATOM 5401 O O . ALA F 1 88 ? 61.216 37.383 64.407 1.00 22.84 85 ALA F O 1
ATOM 5403 N N . TYR F 1 89 ? 60.043 39.305 64.196 1.00 20.60 86 TYR F N 1
ATOM 5404 C CA . TYR F 1 89 ? 59.538 38.999 62.856 1.00 22.75 86 TYR F CA 1
ATOM 5405 C C . TYR F 1 89 ? 59.251 40.246 62.020 1.00 21.99 86 TYR F C 1
ATOM 5406 O O . TYR F 1 89 ? 59.057 41.331 62.561 1.00 22.53 86 TYR F O 1
ATOM 5415 N N . THR F 1 90 ? 59.242 40.072 60.698 1.00 24.47 87 THR F N 1
ATOM 5416 C CA . THR F 1 90 ? 58.875 41.125 59.753 1.00 24.61 87 THR F CA 1
ATOM 5417 C C . THR F 1 90 ? 57.764 40.631 58.827 1.00 25.03 87 THR F C 1
ATOM 5418 O O . THR F 1 90 ? 57.827 39.510 58.310 1.00 26.20 87 THR F O 1
ATOM 5422 N N . ILE F 1 91 ? 56.750 41.470 58.629 1.00 25.29 88 ILE F N 1
ATOM 5423 C CA . ILE F 1 91 ? 55.611 41.145 57.765 1.00 24.99 88 ILE F CA 1
ATOM 5424 C C . ILE F 1 91 ? 55.399 42.261 56.738 1.00 26.13 88 ILE F C 1
ATOM 5425 O O . ILE F 1 91 ? 54.979 43.365 57.097 1.00 26.98 88 ILE F O 1
ATOM 5430 N N . PRO F 1 92 ? 55.683 41.978 55.453 1.00 28.17 89 PRO F N 1
ATOM 5431 C CA . PRO F 1 92 ? 55.416 42.981 54.410 1.00 29.80 89 PRO F CA 1
ATOM 5432 C C . PRO F 1 92 ? 53.929 43.319 54.338 1.00 30.89 89 PRO F C 1
ATOM 5433 O O . PRO F 1 92 ? 53.091 42.502 54.734 1.00 29.79 89 PRO F O 1
ATOM 5437 N N . GLY F 1 93 ? 53.608 44.513 53.843 1.00 32.44 90 GLY F N 1
ATOM 5438 C CA . GLY F 1 93 ? 52.215 44.900 53.631 1.00 32.28 90 GLY F CA 1
ATOM 5439 C C . GLY F 1 93 ? 51.480 43.893 52.760 1.00 32.53 90 GLY F C 1
ATOM 5440 O O . GLY F 1 93 ? 52.037 43.383 51.782 1.00 30.23 90 GLY F O 1
ATOM 5441 N N . GLY F 1 94 ? 50.240 43.585 53.131 1.00 30.63 91 GLY F N 1
ATOM 5442 C CA . GLY F 1 94 ? 49.402 42.689 52.333 1.00 35.25 91 GLY F CA 1
ATOM 5443 C C . GLY F 1 94 ? 49.606 41.201 52.578 1.00 35.83 91 GLY F C 1
ATOM 5444 O O . GLY F 1 94 ? 48.860 40.378 52.047 1.00 37.84 91 GLY F O 1
ATOM 5445 N N . VAL F 1 95 ? 50.608 40.843 53.378 1.00 35.28 92 VAL F N 1
ATOM 5446 C CA . VAL F 1 95 ? 50.893 39.430 53.650 1.00 35.36 92 VAL F CA 1
ATOM 5447 C C . VAL F 1 95 ? 50.028 38.928 54.811 1.00 33.75 92 VAL F C 1
ATOM 5448 O O . VAL F 1 95 ? 50.079 39.475 55.916 1.00 32.17 92 VAL F O 1
ATOM 5452 N N . ARG F 1 96 ? 49.226 37.897 54.543 1.00 32.80 93 ARG F N 1
ATOM 5453 C CA . ARG F 1 96 ? 48.280 37.374 55.527 1.00 32.83 93 ARG F CA 1
ATOM 5454 C C . ARG F 1 96 ? 48.965 36.613 56.659 1.00 31.79 93 ARG F C 1
ATOM 5455 O O . ARG F 1 96 ? 49.978 35.939 56.450 1.00 32.56 93 ARG F O 1
ATOM 5463 N N . HIS F 1 97 ? 48.404 36.741 57.859 1.00 30.90 94 HIS F N 1
ATOM 5464 C CA . HIS F 1 97 ? 48.961 36.111 59.058 1.00 30.87 94 HIS F CA 1
ATOM 5465 C C . HIS F 1 97 ? 47.923 35.916 60.131 1.00 32.22 94 HIS F C 1
ATOM 5466 O O . HIS F 1 97 ? 46.878 36.571 60.130 1.00 32.23 94 HIS F O 1
ATOM 5473 N N . ARG F 1 98 ? 48.205 34.993 61.049 1.00 29.78 95 ARG F N 1
ATOM 5474 C CA . ARG F 1 98 ? 47.329 34.727 62.180 1.00 29.60 95 ARG F CA 1
ATOM 5475 C C . ARG F 1 98 ? 48.171 34.299 63.374 1.00 28.98 95 ARG F C 1
ATOM 5476 O O . ARG F 1 98 ? 49.347 33.945 63.229 1.00 27.45 95 ARG F O 1
ATOM 5484 N N . ALA F 1 99 ? 47.577 34.353 64.558 1.00 27.61 96 ALA F N 1
ATOM 5485 C CA . ALA F 1 99 ? 48.326 34.079 65.775 1.00 27.57 96 ALA F CA 1
ATOM 5486 C C . ALA F 1 99 ? 47.436 33.505 66.859 1.00 29.54 96 ALA F C 1
ATOM 5487 O O . ALA F 1 99 ? 46.213 33.667 66.829 1.00 28.30 96 ALA F O 1
ATOM 5489 N N . ARG F 1 100 ? 48.060 32.810 67.805 1.00 28.36 97 ARG F N 1
ATOM 5490 C CA . ARG F 1 100 ? 47.366 32.342 68.995 1.00 27.10 97 ARG F CA 1
ATOM 5491 C C . ARG F 1 100 ? 48.332 32.247 70.160 1.00 25.82 97 ARG F C 1
ATOM 5492 O O . ARG F 1 100 ? 49.546 32.096 69.978 1.00 23.79 97 ARG F O 1
ATOM 5500 N N . THR F 1 101 ? 47.776 32.377 71.358 1.00 25.04 98 THR F N 1
ATOM 5501 C CA . THR F 1 101 ? 48.540 32.271 72.581 1.00 23.71 98 THR F CA 1
ATOM 5502 C C . THR F 1 101 ? 48.162 30.969 73.270 1.00 23.17 98 THR F C 1
ATOM 5503 O O . THR F 1 101 ? 47.138 30.355 72.954 1.00 22.62 98 THR F O 1
ATOM 5507 N N . PHE F 1 102 ? 48.997 30.558 74.214 1.00 21.90 99 PHE F N 1
ATOM 5508 C CA . PHE F 1 102 ? 48.723 29.379 75.029 1.00 25.29 99 PHE F CA 1
ATOM 5509 C C . PHE F 1 102 ? 48.334 29.822 76.442 1.00 24.79 99 PHE F C 1
ATOM 5510 O O . PHE F 1 102 ? 47.792 30.915 76.601 1.00 23.21 99 PHE F O 1
ATOM 5518 N N . GLU F 1 103 ? 48.615 29.005 77.459 1.00 25.95 100 GLU F N 1
ATOM 5519 C CA . GLU F 1 103 ? 48.130 29.273 78.815 1.00 25.29 100 GLU F CA 1
ATOM 5520 C C . GLU F 1 103 ? 48.775 30.493 79.495 1.00 24.78 100 GLU F C 1
ATOM 5521 O O . GLU F 1 103 ? 48.201 31.047 80.445 1.00 25.69 100 GLU F O 1
ATOM 5527 N N . ASP F 1 104 ? 49.953 30.906 79.017 1.00 22.95 101 ASP F N 1
ATOM 5528 C CA . ASP F 1 104 ? 50.701 32.009 79.640 1.00 23.85 101 ASP F CA 1
ATOM 5529 C C . ASP F 1 104 ? 50.342 33.393 79.086 1.00 23.36 101 ASP F C 1
ATOM 5530 O O . ASP F 1 104 ? 50.554 34.413 79.755 1.00 24.26 101 ASP F O 1
ATOM 5535 N N . GLY F 1 105 ? 49.787 33.428 77.877 1.00 22.38 102 GLY F N 1
ATOM 5536 C CA . GLY F 1 105 ? 49.575 34.695 77.168 1.00 22.77 102 GLY F CA 1
ATOM 5537 C C . GLY F 1 105 ? 50.905 35.318 76.773 1.00 23.54 102 GLY F C 1
ATOM 5538 O O . GLY F 1 105 ? 51.950 34.656 76.820 1.00 22.37 102 GLY F O 1
ATOM 5539 N N . CYS F 1 106 ? 50.880 36.587 76.379 1.00 22.27 103 CYS F N 1
ATOM 5540 C CA . CYS F 1 106 ? 52.095 37.237 75.908 1.00 21.44 103 CYS F CA 1
ATOM 5541 C C . CYS F 1 106 ? 52.036 38.754 75.891 1.00 20.70 103 CYS F C 1
ATOM 5542 O O . CYS F 1 106 ? 50.966 39.362 76.002 1.00 21.85 103 CYS F O 1
ATOM 5545 N N . LEU F 1 107 ? 53.216 39.355 75.771 1.00 19.05 104 LEU F N 1
ATOM 5546 C CA . LEU F 1 107 ? 53.346 40.770 75.470 1.00 18.33 104 LEU F CA 1
ATOM 5547 C C . LEU F 1 107 ? 54.261 40.855 74.261 1.00 18.44 104 LEU F C 1
ATOM 5548 O O . LEU F 1 107 ? 55.396 40.358 74.277 1.00 20.15 104 LEU F O 1
ATOM 5553 N N . VAL F 1 108 ? 53.757 41.462 73.201 1.00 18.27 105 VAL F N 1
ATOM 5554 C CA . VAL F 1 108 ? 54.545 41.611 71.990 1.00 18.08 105 VAL F CA 1
ATOM 5555 C C . VAL F 1 108 ? 54.520 43.072 71.574 1.00 18.98 105 VAL F C 1
ATOM 5556 O O . VAL F 1 108 ? 53.496 43.748 71.700 1.00 20.04 105 VAL F O 1
ATOM 5560 N N . LEU F 1 109 ? 55.674 43.558 71.129 1.00 18.47 106 LEU F N 1
ATOM 5561 C CA . LEU F 1 109 ? 55.789 44.908 70.621 1.00 17.83 106 LEU F CA 1
ATOM 5562 C C . LEU F 1 109 ? 55.594 44.860 69.117 1.00 19.32 106 LEU F C 1
ATOM 5563 O O . LEU F 1 109 ? 56.403 44.264 68.408 1.00 20.05 106 LEU F O 1
ATOM 5568 N N . ASP F 1 110 ? 54.509 45.468 68.639 1.00 20.40 107 ASP F N 1
ATOM 5569 C CA . ASP F 1 110 ? 54.277 45.602 67.205 1.00 22.30 107 ASP F CA 1
ATOM 5570 C C . ASP F 1 110 ? 54.725 46.973 66.721 1.00 22.84 107 ASP F C 1
ATOM 5571 O O . ASP F 1 110 ? 54.541 47.985 67.412 1.00 21.70 107 ASP F O 1
ATOM 5576 N N . ILE F 1 111 ? 55.317 46.994 65.531 1.00 21.67 108 ILE F N 1
ATOM 5577 C CA . ILE F 1 111 ? 55.814 48.222 64.925 1.00 20.82 108 ILE F CA 1
ATOM 5578 C C . ILE F 1 111 ? 55.199 48.346 63.537 1.00 20.62 108 ILE F C 1
ATOM 5579 O O . ILE F 1 111 ? 55.290 47.416 62.734 1.00 22.61 108 ILE F O 1
ATOM 5584 N N . PHE F 1 112 ? 54.565 49.484 63.265 1.00 20.69 109 PHE F N 1
ATOM 5585 C CA . PHE F 1 112 ? 53.946 49.738 61.955 1.00 22.64 109 PHE F CA 1
ATOM 5586 C C . PHE F 1 112 ? 54.540 50.958 61.273 1.00 23.58 109 PHE F C 1
ATOM 5587 O O . PHE F 1 112 ? 54.838 51.964 61.923 1.00 26.80 109 PHE F O 1
ATOM 5595 N N . SER F 1 113 ? 54.711 50.858 59.960 1.00 24.75 110 SER F N 1
ATOM 5596 C CA . SER F 1 113 ? 55.050 52.009 59.127 1.00 27.21 110 SER F CA 1
ATOM 5597 C C . SER F 1 113 ? 54.318 51.897 57.792 1.00 28.96 110 SER F C 1
ATOM 5598 O O . SER F 1 113 ? 54.461 50.885 57.105 1.00 29.99 110 SER F O 1
ATOM 5601 N N . PRO F 1 114 ? 53.518 52.923 57.429 1.00 28.80 111 PRO F N 1
ATOM 5602 C CA . PRO F 1 114 ? 53.222 54.097 58.267 1.00 28.79 111 PRO F CA 1
ATOM 5603 C C . PRO F 1 114 ? 52.294 53.735 59.438 1.00 29.88 111 PRO F C 1
ATOM 5604 O O . PRO F 1 114 ? 51.854 52.583 59.525 1.00 29.60 111 PRO F O 1
ATOM 5608 N N . PRO F 1 115 ? 52.013 54.694 60.347 1.00 29.00 112 PRO F N 1
ATOM 5609 C 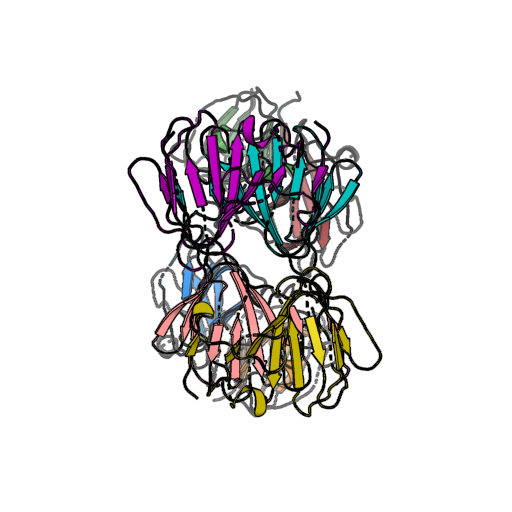CA . PRO F 1 115 ? 51.143 54.365 61.478 1.00 30.10 112 PRO F CA 1
ATOM 5610 C C . PRO F 1 115 ? 49.770 53.897 61.013 1.00 31.99 112 PRO F C 1
ATOM 5611 O O . PRO F 1 115 ? 49.357 54.204 59.886 1.00 32.45 112 PRO F O 1
ATOM 5615 N N . ARG F 1 116 ? 49.096 53.136 61.872 1.00 30.04 113 ARG F N 1
ATOM 5616 C CA . ARG F 1 116 ? 47.754 52.664 61.599 1.00 35.41 113 ARG F CA 1
ATOM 5617 C C . ARG F 1 116 ? 46.769 53.705 62.088 1.00 38.23 113 ARG F C 1
ATOM 5618 O O . ARG F 1 116 ? 46.772 54.070 63.267 1.00 41.63 113 ARG F O 1
ATOM 5626 N N . GLU F 1 117 ? 45.925 54.174 61.177 1.00 37.27 114 GLU F N 1
ATOM 5627 C CA . GLU F 1 117 ? 44.976 55.242 61.462 1.00 42.90 114 GLU F CA 1
ATOM 5628 C C . GLU F 1 117 ? 43.951 54.840 62.528 1.00 38.16 114 GLU F C 1
ATOM 5629 O O . GLU F 1 117 ? 43.593 55.657 63.386 1.00 39.42 114 GLU F O 1
ATOM 5635 N N . ASP F 1 118 ? 43.498 53.586 62.491 1.00 32.47 115 ASP F N 1
ATOM 5636 C CA . ASP F 1 118 ? 42.507 53.116 63.464 1.00 35.83 115 ASP F CA 1
ATOM 5637 C C . ASP F 1 118 ? 43.039 53.200 64.899 1.00 35.32 115 ASP F C 1
ATOM 5638 O O . ASP F 1 118 ? 42.344 53.672 65.798 1.00 35.10 115 ASP F O 1
ATOM 5643 N N . TYR F 1 119 ? 44.291 52.794 65.089 1.00 30.83 116 TYR F N 1
ATOM 5644 C CA . TYR F 1 119 ? 44.904 52.804 66.414 1.00 34.61 116 TYR F CA 1
ATOM 5645 C C . TYR F 1 119 ? 45.236 54.204 66.913 1.00 37.25 116 TYR F C 1
ATOM 5646 O O . TYR F 1 119 ? 45.191 54.458 68.120 1.00 40.99 116 TYR F O 1
ATOM 5655 N N . ALA F 1 120 ? 45.565 55.105 65.988 1.00 34.00 117 ALA F N 1
ATOM 5656 C CA . ALA F 1 120 ? 45.812 56.505 66.329 1.00 39.84 117 ALA F CA 1
ATOM 5657 C C . ALA F 1 120 ? 44.564 57.141 66.944 1.00 41.76 117 ALA F C 1
ATOM 5658 O O . ALA F 1 120 ? 44.659 57.877 67.930 1.00 45.86 117 ALA F O 1
ATOM 5660 N N . ARG F 1 121 ? 43.403 56.836 66.362 1.00 42.22 118 ARG F N 1
ATOM 5661 C CA . ARG F 1 121 ? 42.116 57.328 66.861 1.00 48.25 118 ARG F CA 1
ATOM 5662 C C . ARG F 1 121 ? 41.798 56.775 68.250 1.00 46.71 118 ARG F C 1
ATOM 5663 O O . ARG F 1 121 ? 41.408 57.526 69.147 1.00 48.36 118 ARG F O 1
ATOM 5679 N N . ALA F 1 123 ? 43.925 55.494 70.423 1.00 43.90 120 ALA F N 1
ATOM 5680 C CA . ALA F 1 123 ? 44.949 56.014 71.327 1.00 45.47 120 ALA F CA 1
ATOM 5681 C C . ALA F 1 123 ? 44.643 57.436 71.795 1.00 48.34 120 ALA F C 1
ATOM 5682 O O . ALA F 1 123 ? 44.860 57.762 72.963 1.00 50.27 120 ALA F O 1
ATOM 5684 N N . GLU F 1 124 ? 44.144 58.277 70.888 1.00 49.60 121 GLU F N 1
ATOM 5685 C CA . GLU F 1 124 ? 43.753 59.647 71.243 1.00 56.30 121 GLU F CA 1
ATOM 5686 C C . GLU F 1 124 ? 42.546 59.689 72.187 1.00 54.48 121 GLU F C 1
ATOM 5687 O O . GLU F 1 124 ? 42.479 60.543 73.076 1.00 55.79 121 GLU F O 1
ATOM 5693 N N . ASP F 1 125 ? 41.615 58.755 71.997 1.00 50.96 122 ASP F N 1
ATOM 5694 C CA . ASP F 1 125 ? 40.361 58.715 72.756 1.00 59.44 122 ASP F CA 1
ATOM 5695 C C . ASP F 1 125 ? 40.352 57.695 73.906 1.00 61.27 122 ASP F C 1
ATOM 5696 O O . ASP F 1 125 ? 39.318 57.499 74.548 1.00 69.86 122 ASP F O 1
ATOM 5701 N N . ALA F 1 126 ? 41.497 57.063 74.168 1.00 58.05 123 ALA F N 1
ATOM 5702 C CA . ALA F 1 126 ? 41.588 55.947 75.123 1.00 54.95 123 ALA F CA 1
ATOM 5703 C C . ALA F 1 126 ? 41.060 56.262 76.526 1.00 58.46 123 ALA F C 1
ATOM 5704 O O . ALA F 1 126 ? 41.820 56.595 77.436 1.00 60.75 123 ALA F O 1
ATOM 5706 N N . PHE G 1 12 ? 58.724 37.800 111.421 1.00 49.22 9 PHE G N 1
ATOM 5707 C CA . PHE G 1 12 ? 59.700 38.692 110.730 1.00 43.12 9 PHE G CA 1
ATOM 5708 C C . PHE G 1 12 ? 59.016 39.962 110.222 1.00 41.69 9 PHE G C 1
ATOM 5709 O O . PHE G 1 12 ? 57.789 40.031 110.171 1.00 44.50 9 PHE G O 1
ATOM 5717 N N . ALA G 1 13 ? 59.805 40.967 109.855 1.00 39.16 10 ALA G N 1
ATOM 5718 C CA . ALA G 1 13 ? 59.248 42.228 109.360 1.00 40.72 10 ALA G CA 1
ATOM 5719 C C . ALA G 1 13 ? 58.981 42.160 107.852 1.00 36.28 10 ALA G C 1
ATOM 5720 O O . ALA G 1 13 ? 59.788 41.600 107.113 1.00 35.67 10 ALA G O 1
ATOM 5722 N N . PRO G 1 14 ? 57.852 42.739 107.386 1.00 35.61 11 PRO G N 1
ATOM 5723 C CA . PRO G 1 14 ? 57.640 42.769 105.933 1.00 32.18 11 PRO G CA 1
ATOM 5724 C C . PRO G 1 14 ? 58.725 43.618 105.287 1.00 32.38 11 PRO G C 1
ATOM 5725 O O . PRO G 1 14 ? 59.179 44.598 105.883 1.00 33.20 11 PRO G O 1
ATOM 5729 N N . ALA G 1 15 ? 59.149 43.239 104.089 1.00 29.86 12 ALA G N 1
ATOM 5730 C CA . ALA G 1 15 ? 60.265 43.915 103.445 1.00 31.93 12 ALA G CA 1
ATOM 5731 C C . ALA G 1 15 ? 60.122 43.988 101.926 1.00 30.88 12 ALA G C 1
ATOM 5732 O O . ALA G 1 15 ? 59.584 43.077 101.290 1.00 26.91 12 ALA G O 1
ATOM 5734 N N . PHE G 1 16 ? 60.603 45.093 101.364 1.00 28.92 13 PHE G N 1
ATOM 5735 C CA . PHE G 1 16 ? 60.726 45.253 99.921 1.00 29.87 13 PHE G CA 1
ATOM 5736 C C . PHE G 1 16 ? 62.196 45.135 99.562 1.00 29.21 13 PHE G C 1
ATOM 5737 O O . PHE G 1 16 ? 63.054 45.603 100.307 1.00 29.81 13 PHE G O 1
ATOM 5745 N N . TYR G 1 17 ? 62.487 44.519 98.419 1.00 26.11 14 TYR G N 1
ATOM 5746 C CA . TYR G 1 17 ? 63.870 44.311 98.006 1.00 26.89 14 TYR G CA 1
ATOM 5747 C C . TYR G 1 17 ? 64.124 44.826 96.609 1.00 27.05 14 TYR G C 1
ATOM 5748 O O . TYR G 1 17 ? 63.297 44.652 95.719 1.00 25.11 14 TYR G O 1
ATOM 5757 N N . ASP G 1 18 ? 65.270 45.473 96.429 1.00 29.11 15 ASP G N 1
ATOM 5758 C CA . ASP G 1 18 ? 65.764 45.806 95.106 1.00 29.81 15 ASP G CA 1
ATOM 5759 C C . ASP G 1 18 ? 67.011 44.966 94.876 1.00 28.94 15 ASP G C 1
ATOM 5760 O O . ASP G 1 18 ? 67.976 45.074 95.634 1.00 31.76 15 ASP G O 1
ATOM 5765 N N . LEU G 1 19 ? 66.995 44.131 93.838 1.00 26.45 16 LEU G N 1
ATOM 5766 C CA . LEU G 1 19 ? 68.098 43.191 93.588 1.00 29.32 16 LEU G CA 1
ATOM 5767 C C . LEU G 1 19 ? 69.449 43.838 93.290 1.00 31.06 16 LEU G C 1
ATOM 5768 O O . LEU G 1 19 ? 70.486 43.242 93.578 1.00 35.63 16 LEU G O 1
ATOM 5773 N N . THR G 1 20 ? 69.445 45.045 92.728 1.00 30.29 17 THR G N 1
ATOM 5774 C CA . THR G 1 20 ? 70.687 45.798 92.543 1.00 33.87 17 THR G CA 1
ATOM 5775 C C . THR G 1 20 ? 71.336 46.182 93.879 1.00 35.16 17 THR G C 1
ATOM 5776 O O . THR G 1 20 ? 72.491 46.611 93.910 1.00 39.42 17 THR G O 1
ATOM 5780 N N . GLU G 1 21 ? 70.591 46.027 94.973 1.00 32.83 18 GLU G N 1
ATOM 5781 C CA . GLU G 1 21 ? 71.083 46.367 96.301 1.00 34.58 18 GLU G CA 1
ATOM 5782 C C . GLU G 1 21 ? 71.426 45.138 97.143 1.00 30.23 18 GLU G C 1
ATOM 5783 O O . GLU G 1 21 ? 72.052 45.263 98.185 1.00 31.60 18 GLU G O 1
ATOM 5789 N N . VAL G 1 22 ? 71.008 43.955 96.709 1.00 27.35 19 VAL G N 1
ATOM 5790 C CA . VAL G 1 22 ? 71.308 42.740 97.472 1.00 27.42 19 VAL G CA 1
ATOM 5791 C C . VAL G 1 22 ? 72.677 42.225 97.035 1.00 27.92 19 VAL G C 1
ATOM 5792 O O . VAL G 1 22 ? 72.888 41.931 95.856 1.00 30.41 19 VAL G O 1
ATOM 5796 N N . ARG G 1 23 ? 73.612 42.138 97.980 1.00 26.91 20 ARG G N 1
ATOM 5797 C CA . ARG G 1 23 ? 74.974 41.690 97.662 1.00 30.24 20 ARG G CA 1
ATOM 5798 C C . ARG G 1 23 ? 74.984 40.214 97.313 1.00 28.15 20 ARG G C 1
ATOM 5799 O O . ARG G 1 23 ? 74.162 39.447 97.810 1.00 29.37 20 ARG G O 1
ATOM 5807 N N . SER G 1 24 ? 75.908 39.820 96.447 1.00 27.29 21 SER G N 1
ATOM 5808 C CA . SER G 1 24 ? 75.977 38.433 96.023 1.00 26.37 21 SER G CA 1
ATOM 5809 C C . SER G 1 24 ? 77.121 37.700 96.707 1.00 26.51 21 SER G C 1
ATOM 5810 O O . SER G 1 24 ? 78.102 38.309 97.129 1.00 26.54 21 SER G O 1
ATOM 5813 N N . PHE G 1 25 ? 76.971 36.390 96.839 1.00 24.71 22 PHE G N 1
ATOM 5814 C CA . PHE G 1 25 ? 78.031 35.544 97.361 1.00 26.19 22 PHE G CA 1
ATOM 5815 C C . PHE G 1 25 ? 78.248 34.424 96.352 1.00 25.12 22 PHE G C 1
ATOM 5816 O O . PHE G 1 25 ? 77.386 34.172 95.503 1.00 24.64 22 PHE G O 1
ATOM 5824 N N . SER G 1 26 ? 79.394 33.763 96.440 1.00 27.03 23 SER G N 1
ATOM 5825 C CA . SER G 1 26 ? 79.716 32.657 95.545 1.00 27.83 23 SER G CA 1
ATOM 5826 C C . SER G 1 26 ? 80.098 31.408 96.348 1.00 28.47 23 SER G C 1
ATOM 5827 O O . SER G 1 26 ? 81.162 31.383 96.966 1.00 28.19 23 SER G O 1
ATOM 5830 N N . PRO G 1 27 ? 79.227 30.378 96.345 1.00 28.09 24 PRO G N 1
ATOM 5831 C CA . PRO G 1 27 ? 79.494 29.104 97.030 1.00 28.56 24 PRO G CA 1
ATOM 5832 C C . PRO G 1 27 ? 80.496 28.212 96.285 1.00 29.16 24 PRO G C 1
ATOM 5833 O O . PRO G 1 27 ? 81.092 27.314 96.878 1.00 31.34 24 PRO G O 1
ATOM 5837 N N . LEU G 1 28 ? 80.675 28.475 94.996 1.00 27.67 25 LEU G N 1
ATOM 5838 C CA . LEU G 1 28 ? 81.442 27.618 94.107 1.00 30.02 25 LEU G CA 1
ATOM 5839 C C . LEU G 1 28 ? 81.810 28.459 92.891 1.00 29.51 25 LEU G C 1
ATOM 5840 O O . LEU G 1 28 ? 81.015 29.299 92.477 1.00 27.23 25 LEU G O 1
ATOM 5845 N N . PRO G 1 29 ? 83.018 28.259 92.323 1.00 32.17 26 PRO G N 1
ATOM 5846 C CA . PRO G 1 29 ? 83.400 29.030 91.129 1.00 30.82 26 PRO G CA 1
ATOM 5847 C C . PRO G 1 29 ? 82.366 28.915 89.996 1.00 27.33 26 PRO G C 1
ATOM 5848 O O . PRO G 1 29 ? 81.899 27.818 89.699 1.00 29.44 26 PRO G O 1
ATOM 5852 N N . GLY G 1 30 ? 81.995 30.048 89.402 1.00 26.31 27 GLY G N 1
ATOM 5853 C CA . GLY G 1 30 ? 81.006 30.068 88.323 1.00 22.95 27 GLY G CA 1
ATOM 5854 C C . GLY G 1 30 ? 79.574 30.335 88.763 1.00 22.75 27 GLY G C 1
ATOM 5855 O O . GLY G 1 30 ? 78.687 30.441 87.917 1.00 23.78 27 GLY G O 1
ATOM 5856 N N . PHE G 1 31 ? 79.351 30.427 90.079 1.00 22.77 28 PHE G N 1
ATOM 5857 C CA . PHE G 1 31 ? 78.019 30.684 90.661 1.00 21.05 28 PHE G CA 1
ATOM 5858 C C . PHE G 1 31 ? 78.021 31.975 91.455 1.00 23.91 28 PHE G C 1
ATOM 5859 O O . PHE G 1 31 ? 78.887 32.186 92.310 1.00 26.03 28 PHE G O 1
ATOM 5867 N N . ALA G 1 32 ? 77.048 32.830 91.170 1.00 22.97 29 ALA G N 1
ATOM 5868 C CA . ALA G 1 32 ? 76.845 34.068 91.923 1.00 23.06 29 ALA G CA 1
ATOM 5869 C C . ALA G 1 32 ? 75.400 34.060 92.403 1.00 22.15 29 ALA G C 1
ATOM 5870 O O . ALA G 1 32 ? 74.477 33.842 91.617 1.00 23.82 29 ALA G O 1
ATOM 5880 N N . GLN G 1 34 ? 72.211 35.676 95.050 1.00 20.64 31 GLN G N 1
ATOM 5881 C CA . GLN G 1 34 ? 71.634 36.684 95.939 1.00 22.05 31 GLN G CA 1
ATOM 5882 C C . GLN G 1 34 ? 70.460 36.024 96.636 1.00 23.07 31 GLN G C 1
ATOM 5883 O O . GLN G 1 34 ? 69.539 35.546 95.977 1.00 23.59 31 GLN G O 1
ATOM 5889 N N . ALA G 1 35 ? 70.492 35.981 97.965 1.00 23.05 32 ALA G N 1
ATOM 5890 C CA . ALA G 1 35 ? 69.434 35.308 98.707 1.00 23.23 32 ALA G CA 1
ATOM 5891 C C . ALA G 1 35 ? 68.766 36.239 99.694 1.00 24.06 32 ALA G C 1
ATOM 5892 O O . ALA G 1 35 ? 69.431 37.027 100.358 1.00 26.41 32 ALA G O 1
ATOM 5894 N N . ILE G 1 36 ? 67.442 36.151 99.760 1.00 23.75 33 ILE G N 1
ATOM 5895 C CA . ILE G 1 36 ? 66.656 36.827 100.793 1.00 25.97 33 ILE G CA 1
ATOM 5896 C C . ILE G 1 36 ? 65.733 35.795 101.437 1.00 25.54 33 ILE G C 1
ATOM 5897 O O . ILE G 1 36 ? 65.471 34.744 100.852 1.00 23.00 33 ILE G O 1
ATOM 5902 N N . GLN G 1 37 ? 65.236 36.090 102.632 1.00 25.39 34 GLN G N 1
ATOM 5903 C CA . GLN G 1 37 ? 64.290 35.186 103.269 1.00 26.95 34 GLN G CA 1
ATOM 5904 C C . GLN G 1 37 ? 63.234 35.902 104.090 1.00 27.35 34 GLN G C 1
ATOM 5905 O O . GLN G 1 37 ? 63.418 37.050 104.520 1.00 28.43 34 GLN G O 1
ATOM 5911 N N . GLY G 1 38 ? 62.121 35.215 104.294 1.00 25.56 35 GLY G N 1
ATOM 5912 C CA . GLY G 1 38 ? 61.136 35.646 105.274 1.00 30.54 35 GLY G CA 1
ATOM 5913 C C . GLY G 1 38 ? 61.384 34.853 106.534 1.00 33.40 35 GLY G C 1
ATOM 5914 O O . GLY G 1 38 ? 62.269 35.185 107.323 1.00 42.61 35 GLY G O 1
ATOM 5915 N N . LYS G 1 39 ? 60.604 33.793 106.709 1.00 32.75 36 LYS G N 1
ATOM 5916 C CA . LYS G 1 39 ? 60.806 32.840 107.797 1.00 34.47 36 LYS G CA 1
ATOM 5917 C C . LYS G 1 39 ? 60.793 31.437 107.192 1.00 32.22 36 LYS G C 1
ATOM 5918 O O . LYS G 1 39 ? 61.787 30.723 107.253 1.00 36.08 36 LYS G O 1
ATOM 5924 N N . ASN G 1 40 ? 59.673 31.064 106.582 1.00 29.72 37 ASN G N 1
ATOM 5925 C CA . ASN G 1 40 ? 59.533 29.770 105.923 1.00 31.25 37 ASN G CA 1
ATOM 5926 C C . ASN G 1 40 ? 60.152 29.740 104.528 1.00 27.99 37 ASN G C 1
ATOM 5927 O O . ASN G 1 40 ? 60.530 28.683 104.044 1.00 27.14 37 ASN G O 1
ATOM 5932 N N . LEU G 1 41 ? 60.250 30.908 103.893 1.00 26.47 38 LEU G N 1
ATOM 5933 C CA . LEU G 1 41 ? 60.628 31.017 102.489 1.00 24.22 38 LEU G CA 1
ATOM 5934 C C . LEU G 1 41 ? 61.986 31.669 102.289 1.00 25.06 38 LEU G C 1
ATOM 5935 O O . LEU G 1 41 ? 62.297 32.678 102.925 1.00 26.32 38 LEU G O 1
ATOM 5948 N N . LEU G 1 43 ? 64.269 33.011 98.868 1.00 22.15 40 LEU G N 1
ATOM 5949 C CA . LEU G 1 43 ? 64.364 33.242 97.431 1.00 20.27 40 LEU G CA 1
ATOM 5950 C C . LEU G 1 43 ? 65.829 33.483 97.093 1.00 20.56 40 LEU G C 1
ATOM 5951 O O . LEU G 1 43 ? 66.500 34.274 97.755 1.00 23.84 40 LEU G O 1
ATOM 5956 N N . ASN G 1 44 ? 66.319 32.789 96.072 1.00 19.05 41 ASN G N 1
ATOM 5957 C CA . ASN G 1 44 ? 67.741 32.800 95.722 1.00 21.22 41 ASN G CA 1
ATOM 5958 C C . ASN G 1 44 ? 67.932 32.960 94.206 1.00 19.95 41 ASN G C 1
ATOM 5959 O O . ASN G 1 44 ? 67.616 32.054 93.435 1.00 21.92 41 ASN G O 1
ATOM 5964 N N . TRP G 1 45 ? 68.419 34.128 93.784 1.00 20.14 42 TRP G N 1
ATOM 5965 C CA . TRP G 1 45 ? 68.737 34.380 92.377 1.00 19.36 42 TRP G CA 1
ATOM 5966 C C . TRP G 1 45 ? 70.121 33.892 92.097 1.00 19.73 42 TRP G C 1
ATOM 5967 O O . TRP G 1 45 ? 71.096 34.399 92.666 1.00 21.07 42 TRP G O 1
ATOM 5978 N N . VAL G 1 46 ? 70.214 32.900 91.214 1.00 19.07 43 VAL G N 1
ATOM 5979 C CA . VAL G 1 46 ? 71.473 32.230 90.909 1.00 19.03 43 VAL G CA 1
ATOM 5980 C C . VAL G 1 46 ? 71.914 32.529 89.479 1.00 20.36 43 VAL G C 1
ATOM 5981 O O . VAL G 1 46 ? 71.249 32.129 88.515 1.00 19.93 43 VAL G O 1
ATOM 5985 N N . ARG G 1 47 ? 73.050 33.214 89.362 1.00 21.50 44 ARG G N 1
ATOM 5986 C CA . ARG G 1 47 ? 73.656 33.555 88.079 1.00 22.34 44 ARG G CA 1
ATOM 5987 C C . ARG G 1 47 ? 74.750 32.540 87.818 1.00 22.08 44 ARG G C 1
ATOM 5988 O O . ARG G 1 47 ? 75.734 32.471 88.568 1.00 21.86 44 ARG G O 1
ATOM 5996 N N . ILE G 1 48 ? 74.576 31.740 86.769 1.00 20.65 45 ILE G N 1
ATOM 5997 C CA . ILE G 1 48 ? 75.549 30.692 86.468 1.00 21.65 45 ILE G CA 1
ATOM 5998 C C . ILE G 1 48 ? 76.324 31.018 85.190 1.00 21.83 45 ILE G C 1
ATOM 5999 O O . ILE G 1 48 ? 75.729 31.270 84.147 1.00 22.34 45 ILE G O 1
ATOM 6004 N N A GLU G 1 49 ? 77.650 31.004 85.288 0.50 21.42 46 GLU G N 1
ATOM 6005 N N B GLU G 1 49 ? 77.653 31.014 85.294 0.50 21.48 46 GLU G N 1
ATOM 6006 C CA A GLU G 1 49 ? 78.521 31.282 84.152 0.50 23.19 46 GLU G CA 1
ATOM 6007 C CA B GLU G 1 49 ? 78.546 31.278 84.164 0.50 23.24 46 GLU G CA 1
ATOM 6008 C C A GLU G 1 49 ? 78.391 30.213 83.064 0.50 22.78 46 GLU G C 1
ATOM 6009 C C B GLU G 1 49 ? 78.374 30.222 83.063 0.50 22.77 46 GLU G C 1
ATOM 6010 O O A GLU G 1 49 ? 77.913 29.115 83.340 0.50 22.10 46 GLU G O 1
ATOM 6011 O O B GLU G 1 49 ? 77.854 29.141 83.330 0.50 22.07 46 GLU G O 1
ATOM 6022 N N . PRO G 1 50 ? 78.797 30.539 81.819 1.00 23.48 47 PRO G N 1
ATOM 6023 C CA . PRO G 1 50 ? 78.779 29.543 80.741 1.00 24.38 47 PRO G CA 1
ATOM 6024 C C . PRO G 1 50 ? 79.578 28.277 81.058 1.00 25.44 47 PRO G C 1
ATOM 6025 O O . PRO G 1 50 ? 80.566 28.333 81.808 1.00 25.68 47 PRO G O 1
ATOM 6029 N N . ASN G 1 51 ? 79.132 27.150 80.500 1.00 26.39 48 ASN G N 1
ATOM 6030 C CA . ASN G 1 51 ? 79.879 25.883 80.554 1.00 27.96 48 ASN G CA 1
ATOM 6031 C C . ASN G 1 51 ? 80.318 25.512 81.962 1.00 26.77 48 ASN G C 1
ATOM 6032 O O . ASN G 1 51 ? 81.477 25.197 82.207 1.00 26.74 48 ASN G O 1
ATOM 6037 N N . THR G 1 52 ? 79.369 25.565 82.885 1.00 24.74 49 THR G N 1
ATOM 6038 C CA . THR G 1 52 ? 79.658 25.340 84.294 1.00 27.35 49 THR G CA 1
ATOM 6039 C C . THR G 1 52 ? 78.756 24.233 84.809 1.00 27.20 49 THR G C 1
ATOM 6040 O O . THR G 1 52 ? 77.587 24.143 84.418 1.00 26.38 49 THR G O 1
ATOM 6044 N N . GLU G 1 53 ? 79.309 23.384 85.669 1.00 27.20 50 GLU G N 1
ATOM 6045 C CA . GLU G 1 53 ? 78.561 22.281 86.252 1.00 28.84 50 GLU G CA 1
ATOM 6046 C C . GLU G 1 53 ? 78.192 22.550 87.703 1.00 28.69 50 GLU G C 1
ATOM 6047 O O . GLU G 1 53 ? 78.984 23.107 88.466 1.00 27.80 50 GLU G O 1
ATOM 6069 N N . PRO G 1 55 ? 77.546 20.236 90.693 1.00 31.39 52 PRO G N 1
ATOM 6070 C CA . PRO G 1 55 ? 77.688 18.840 91.146 1.00 29.85 52 PRO G CA 1
ATOM 6071 C C . PRO G 1 55 ? 76.419 18.316 91.815 1.00 27.96 52 PRO G C 1
ATOM 6072 O O . PRO G 1 55 ? 75.653 19.099 92.391 1.00 27.64 52 PRO G O 1
ATOM 6076 N N . ALA G 1 56 ? 76.205 17.008 91.718 1.00 25.02 53 ALA G N 1
ATOM 6077 C CA . ALA G 1 56 ? 75.030 16.353 92.296 1.00 26.08 53 ALA G CA 1
ATOM 6078 C C . ALA G 1 56 ? 74.897 16.598 93.801 1.00 27.01 53 ALA G C 1
ATOM 6079 O O . ALA G 1 56 ? 75.872 16.497 94.544 1.00 28.18 53 ALA G O 1
ATOM 6081 N N . HIS G 1 57 ? 73.682 16.927 94.234 1.00 25.40 54 HIS G N 1
ATOM 6082 C CA . HIS G 1 57 ? 73.380 17.141 95.646 1.00 27.99 54 HIS G CA 1
ATOM 6083 C C . HIS G 1 57 ? 71.973 16.729 95.958 1.00 25.35 54 HIS G C 1
ATOM 6084 O O . HIS G 1 57 ? 71.147 16.573 95.058 1.00 23.55 54 HIS G O 1
ATOM 6091 N N . GLU G 1 58 ? 71.699 16.532 97.243 1.00 25.59 55 GLU G N 1
ATOM 6092 C CA . GLU G 1 58 ? 70.330 16.429 97.745 1.00 25.83 55 GLU G CA 1
ATOM 6093 C C . GLU G 1 58 ? 70.234 17.199 99.067 1.00 23.40 55 GLU G C 1
ATOM 6094 O O . GLU G 1 58 ? 71.247 17.399 99.736 1.00 24.91 55 GLU G O 1
ATOM 6100 N N . HIS G 1 59 ? 69.030 17.657 99.412 1.00 21.59 56 HIS G N 1
ATOM 6101 C CA . HIS G 1 59 ? 68.804 18.507 100.591 1.00 22.23 56 HIS G CA 1
ATOM 6102 C C . HIS G 1 59 ? 67.478 18.173 101.192 1.00 20.99 56 HIS G C 1
ATOM 6103 O O . HIS G 1 59 ? 66.537 17.873 100.448 1.00 22.38 56 HIS G O 1
ATOM 6110 N N . PRO G 1 60 ? 67.362 18.241 102.541 1.00 21.15 57 PRO G N 1
ATOM 6111 C CA . PRO G 1 60 ? 66.066 17.935 103.151 1.00 22.04 57 PRO G CA 1
ATOM 6112 C C . PRO G 1 60 ? 65.032 19.027 102.876 1.00 22.14 57 PRO G C 1
ATOM 6113 O O . PRO G 1 60 ? 63.832 18.773 102.980 1.00 25.62 57 PRO G O 1
ATOM 6117 N N . HIS G 1 61 ? 65.508 20.225 102.534 1.00 21.73 58 HIS G N 1
ATOM 6118 C CA . HIS G 1 61 ? 64.648 21.360 102.194 1.00 22.34 58 HIS G CA 1
ATOM 6119 C C . HIS G 1 61 ? 63.954 21.108 100.897 1.00 23.25 58 HIS G C 1
ATOM 6120 O O . HIS G 1 61 ? 64.543 20.541 99.975 1.00 23.83 58 HIS G O 1
ATOM 6127 N N . GLU G 1 62 ? 62.697 21.534 100.808 1.00 22.44 59 GLU G N 1
ATOM 6128 C CA . GLU G 1 62 ? 61.976 21.524 99.543 1.00 22.20 59 GLU G CA 1
ATOM 6129 C C . GLU G 1 62 ? 62.482 22.654 98.646 1.00 22.62 59 GLU G C 1
ATOM 6130 O O . GLU G 1 62 ? 62.807 23.743 99.127 1.00 22.45 59 GLU G O 1
ATOM 6136 N N . GLN G 1 63 ? 62.548 22.387 97.347 1.00 21.29 60 GLN G N 1
ATOM 6137 C CA . GLN G 1 63 ? 63.003 23.383 96.381 1.00 21.39 60 GLN G CA 1
ATOM 6138 C C . GLN G 1 63 ? 62.046 23.499 95.193 1.00 22.52 60 GLN G C 1
ATOM 6139 O O . GLN G 1 63 ? 61.418 22.514 94.774 1.00 24.04 60 GLN G O 1
ATOM 6145 N N . ALA G 1 64 ? 61.931 24.714 94.667 1.00 20.52 61 ALA G N 1
ATOM 6146 C CA . ALA G 1 64 ? 61.324 24.944 93.363 1.00 20.98 61 ALA G CA 1
ATOM 6147 C C . ALA G 1 64 ? 62.169 25.982 92.636 1.00 21.59 61 ALA G C 1
ATOM 6148 O O . ALA G 1 64 ? 62.889 26.761 93.278 1.00 23.35 61 ALA G O 1
ATOM 6150 N N . GLY G 1 65 ? 62.090 25.991 91.308 1.00 19.10 62 GLY G N 1
ATOM 6151 C CA . GLY G 1 65 ? 62.895 26.899 90.511 1.00 19.62 62 GLY G CA 1
ATOM 6152 C C . GLY G 1 65 ? 62.135 27.443 89.322 1.00 19.39 62 GLY G C 1
ATOM 6153 O O . GLY G 1 65 ? 61.227 26.780 88.810 1.00 18.18 62 GLY G O 1
ATOM 6154 N N . VAL G 1 66 ? 62.506 28.654 88.906 1.00 18.47 63 VAL G N 1
ATOM 6155 C CA . VAL G 1 66 ? 61.909 29.344 87.757 1.00 18.69 63 VAL G CA 1
ATOM 6156 C C . VAL G 1 66 ? 63.034 29.906 86.885 1.00 19.08 63 VAL G C 1
ATOM 6157 O O . VAL G 1 66 ? 63.890 30.666 87.367 1.00 17.15 63 VAL G O 1
ATOM 6169 N N . LEU G 1 68 ? 64.807 32.319 84.504 1.00 19.72 65 LEU G N 1
ATOM 6170 C CA . LEU G 1 68 ? 64.676 33.748 84.207 1.00 19.71 65 LEU G CA 1
ATOM 6171 C C . LEU G 1 68 ? 65.390 34.175 82.919 1.00 19.06 65 LEU G C 1
ATOM 6172 O O . LEU G 1 68 ? 64.845 34.948 82.131 1.00 21.70 65 LEU G O 1
ATOM 6177 N N . GLU G 1 69 ? 66.601 33.671 82.706 1.00 18.42 66 GLU G N 1
ATOM 6178 C CA . GLU G 1 69 ? 67.413 34.026 81.536 1.00 20.61 66 GLU G CA 1
ATOM 6179 C C . GLU G 1 69 ? 68.240 32.813 81.127 1.00 20.29 66 GLU G C 1
ATOM 6180 O O . GLU G 1 69 ? 68.599 31.993 81.971 1.00 20.77 66 GLU G O 1
ATOM 6186 N N . GLY G 1 70 ? 68.542 32.702 79.836 1.00 20.24 67 GLY G N 1
ATOM 6187 C CA . GLY G 1 70 ? 69.476 31.702 79.355 1.00 18.92 67 GLY G CA 1
ATOM 6188 C C . GLY G 1 70 ? 68.974 30.269 79.370 1.00 20.61 67 GLY G C 1
ATOM 6189 O O . GLY G 1 70 ? 67.783 30.006 79.168 1.00 21.56 67 GLY G O 1
ATOM 6190 N N . THR G 1 71 ? 69.902 29.344 79.611 1.00 20.91 68 THR G N 1
ATOM 6191 C CA . THR G 1 71 ? 69.662 27.919 79.391 1.00 19.52 68 THR G CA 1
ATOM 6192 C C . THR G 1 71 ? 70.312 27.090 80.483 1.00 19.30 68 THR G C 1
ATOM 6193 O O . THR G 1 71 ? 71.457 27.351 80.872 1.00 20.58 68 THR G O 1
ATOM 6197 N N . LEU G 1 72 ? 69.583 26.083 80.963 1.00 19.02 69 LEU G N 1
ATOM 6198 C CA . LEU G 1 72 ? 70.090 25.184 81.994 1.00 18.85 69 LEU G CA 1
ATOM 6199 C C . LEU G 1 72 ? 69.610 23.754 81.770 1.00 18.75 69 LEU G C 1
ATOM 6200 O O . LEU G 1 72 ? 68.397 23.504 81.672 1.00 20.70 69 LEU G O 1
ATOM 6205 N N A GLU G 1 73 ? 70.549 22.816 81.697 0.50 19.01 70 GLU G N 1
ATOM 6206 N N B GLU G 1 73 ? 70.559 22.830 81.663 0.50 18.55 70 GLU G N 1
ATOM 6207 C CA A GLU G 1 73 ? 70.197 21.396 81.667 0.50 20.20 70 GLU G CA 1
ATOM 6208 C CA B GLU G 1 73 ? 70.247 21.406 81.699 0.50 19.53 70 GLU G CA 1
ATOM 6209 C C A GLU G 1 73 ? 70.168 20.844 83.090 0.50 20.80 70 GLU G C 1
ATOM 6210 C C B GLU G 1 73 ? 70.147 20.993 83.159 0.50 20.04 70 GLU G C 1
ATOM 6211 O O A GLU G 1 73 ? 71.215 20.687 83.722 0.50 22.77 70 GLU G O 1
ATOM 6212 O O B GLU G 1 73 ? 71.132 21.083 83.893 0.50 20.85 70 GLU G O 1
ATOM 6223 N N . LEU G 1 74 ? 68.962 20.554 83.576 1.00 19.16 71 LEU G N 1
ATOM 6224 C CA . LEU G 1 74 ? 68.727 20.163 84.970 1.00 19.03 71 LEU G CA 1
ATOM 6225 C C . LEU G 1 74 ? 68.277 18.713 85.059 1.00 20.00 71 LEU G C 1
ATOM 6226 O O . LEU G 1 74 ? 67.318 18.313 84.384 1.00 19.77 71 LEU G O 1
ATOM 6231 N N . THR G 1 75 ? 68.981 17.942 85.885 1.00 19.62 72 THR G N 1
ATOM 6232 C CA . THR G 1 75 ? 68.602 16.569 86.209 1.00 20.88 72 THR G CA 1
ATOM 6233 C C . THR G 1 75 ? 67.941 16.551 87.584 1.00 20.63 72 THR G C 1
ATOM 6234 O O . THR G 1 75 ? 68.506 17.057 88.551 1.00 20.38 72 THR G O 1
ATOM 6238 N N . ILE G 1 76 ? 66.737 15.987 87.656 1.00 20.97 73 ILE G N 1
ATOM 6239 C CA . ILE G 1 76 ? 66.040 15.783 88.922 1.00 20.26 73 ILE G CA 1
ATOM 6240 C C . ILE G 1 76 ? 65.752 14.290 89.006 1.00 21.39 73 ILE G C 1
ATOM 6241 O O . ILE G 1 76 ? 64.991 13.763 88.192 1.00 21.48 73 ILE G O 1
ATOM 6246 N N . GLY G 1 77 ? 66.364 13.613 89.978 1.00 21.63 74 GLY G N 1
ATOM 6247 C CA . GLY G 1 77 ? 66.290 12.152 90.062 1.00 21.17 74 GLY G CA 1
ATOM 6248 C C . GLY G 1 77 ? 66.868 11.553 88.789 1.00 23.52 74 GLY G C 1
ATOM 6249 O O . GLY G 1 77 ? 68.035 11.782 88.463 1.00 24.83 74 GLY G O 1
ATOM 6250 N N . GLU G 1 78 ? 66.041 10.820 88.047 1.00 23.46 75 GLU G N 1
ATOM 6251 C CA . GLU G 1 78 ? 66.498 10.166 86.819 1.00 24.01 75 GLU G CA 1
ATOM 6252 C C . GLU G 1 78 ? 66.000 10.825 85.523 1.00 24.65 75 GLU G C 1
ATOM 6253 O O . GLU G 1 78 ? 66.166 10.257 84.438 1.00 24.83 75 GLU G O 1
ATOM 6259 N N . GLU G 1 79 ? 65.404 12.014 85.633 1.00 22.18 76 GLU G N 1
ATOM 6260 C CA . GLU G 1 79 ? 64.980 12.774 84.452 1.00 23.02 76 GLU G CA 1
ATOM 6261 C C . GLU G 1 79 ? 65.787 14.055 84.254 1.00 22.95 76 GLU G C 1
ATOM 6262 O O . GLU G 1 79 ? 65.991 14.827 85.194 1.00 22.38 76 GLU G O 1
ATOM 6268 N N . THR G 1 80 ? 66.212 14.285 83.016 1.00 22.16 77 THR G N 1
ATOM 6269 C CA . THR G 1 80 ? 66.944 15.499 82.659 1.00 21.22 77 THR G CA 1
ATOM 6270 C C . THR G 1 80 ? 66.227 16.221 81.530 1.00 22.42 77 THR G C 1
ATOM 6271 O O . THR G 1 80 ? 65.794 15.585 80.558 1.00 22.34 77 THR G O 1
ATOM 6275 N N A ARG G 1 81 ? 66.096 17.542 81.674 0.50 21.55 78 ARG G N 1
ATOM 6276 N N B ARG G 1 81 ? 66.074 17.536 81.662 0.50 22.23 78 ARG G N 1
ATOM 6277 C CA A ARG G 1 81 ? 65.536 18.405 80.635 0.50 21.70 78 ARG G CA 1
ATOM 6278 C CA B ARG G 1 81 ? 65.596 18.355 80.553 0.50 22.97 78 ARG G CA 1
ATOM 6279 C C A ARG G 1 81 ? 66.379 19.671 80.468 0.50 21.72 78 ARG G C 1
ATOM 6280 C C B ARG G 1 81 ? 66.369 19.659 80.457 0.50 22.24 78 ARG G C 1
ATOM 6281 O O A ARG G 1 81 ? 66.956 20.168 81.437 0.50 22.45 78 ARG G O 1
ATOM 6282 O O B ARG G 1 81 ? 66.885 20.167 81.454 0.50 23.16 78 ARG G O 1
ATOM 6297 N N . VAL G 1 82 ? 66.451 20.184 79.241 1.00 20.67 79 VAL G N 1
ATOM 6298 C CA . VAL G 1 82 ? 67.092 21.472 78.983 1.00 20.70 79 VAL G CA 1
ATOM 6299 C C . VAL G 1 82 ? 66.039 22.548 79.195 1.00 20.77 79 VAL G C 1
ATOM 6300 O O . VAL G 1 82 ? 64.977 22.533 78.562 1.00 24.26 79 VAL G O 1
ATOM 6304 N N . LEU G 1 83 ? 66.320 23.475 80.100 1.00 18.84 80 LEU G N 1
ATOM 6305 C CA . LEU G 1 83 ? 65.313 24.437 80.521 1.00 20.56 80 LEU G CA 1
ATOM 6306 C C . LEU G 1 83 ? 65.651 25.839 80.052 1.00 20.75 80 LEU G C 1
ATOM 6307 O O . LEU G 1 83 ? 66.830 26.210 79.976 1.00 20.84 80 LEU G O 1
ATOM 6312 N N . ARG G 1 84 ? 64.602 26.603 79.737 1.00 20.59 81 ARG G N 1
ATOM 6313 C CA . ARG G 1 84 ? 64.715 27.991 79.298 1.00 20.20 81 ARG G CA 1
ATOM 6314 C C . ARG G 1 84 ? 63.592 28.811 79.933 1.00 20.50 81 ARG G C 1
ATOM 6315 O O . ARG G 1 84 ? 62.652 28.232 80.483 1.00 21.75 81 ARG G O 1
ATOM 6323 N N . PRO G 1 85 ? 63.667 30.158 79.858 1.00 20.74 82 PRO G N 1
ATOM 6324 C CA . PRO G 1 85 ? 62.561 30.943 80.400 1.00 19.72 82 PRO G CA 1
ATOM 6325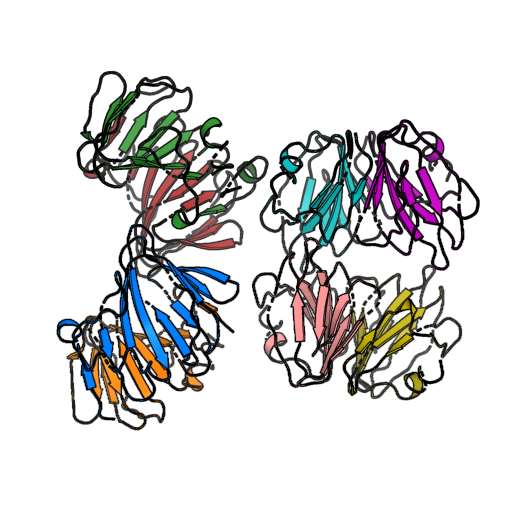 C C . PRO G 1 85 ? 61.232 30.446 79.853 1.00 20.43 82 PRO G C 1
ATOM 6326 O O . PRO G 1 85 ? 61.116 30.151 78.653 1.00 20.35 82 PRO G O 1
ATOM 6330 N N . GLY G 1 86 ? 60.248 30.339 80.735 1.00 19.42 83 GLY G N 1
ATOM 6331 C CA . GLY G 1 86 ? 59.007 29.656 80.409 1.00 22.17 83 GLY G CA 1
ATOM 6332 C C . GLY G 1 86 ? 58.868 28.304 81.094 1.00 21.28 83 GLY G C 1
ATOM 6333 O O . GLY G 1 86 ? 57.770 27.731 81.108 1.00 22.79 83 GLY G O 1
ATOM 6350 N N . ALA G 1 88 ? 59.689 25.792 84.670 1.00 19.79 85 ALA G N 1
ATOM 6351 C CA . ALA G 1 88 ? 59.860 25.793 86.119 1.00 18.44 85 ALA G CA 1
ATOM 6352 C C . ALA G 1 88 ? 59.968 24.333 86.562 1.00 20.20 85 ALA G C 1
ATOM 6353 O O . ALA G 1 88 ? 59.727 23.412 85.762 1.00 21.25 85 ALA G O 1
ATOM 6355 N N . TYR G 1 89 ? 60.343 24.118 87.819 1.00 19.87 86 TYR G N 1
ATOM 6356 C CA . TYR G 1 89 ? 60.526 22.768 88.355 1.00 21.57 86 TYR G CA 1
ATOM 6357 C C . TYR G 1 89 ? 60.321 22.714 89.859 1.00 20.24 86 TYR G C 1
ATOM 6358 O O . TYR G 1 89 ? 60.437 23.725 90.546 1.00 19.64 86 TYR G O 1
ATOM 6367 N N . THR G 1 90 ? 60.024 21.519 90.360 1.00 20.21 87 THR G N 1
ATOM 6368 C CA . THR G 1 90 ? 59.891 21.290 91.794 1.00 21.39 87 THR G CA 1
ATOM 6369 C C . THR G 1 90 ? 60.721 20.069 92.179 1.00 21.75 87 THR G C 1
ATOM 6370 O O . THR G 1 90 ? 60.759 19.081 91.436 1.00 21.45 87 THR G O 1
ATOM 6374 N N . ILE G 1 91 ? 61.385 20.157 93.332 1.00 20.34 88 ILE G N 1
ATOM 6375 C CA . ILE G 1 91 ? 62.273 19.108 93.836 1.00 20.35 88 ILE G CA 1
ATOM 6376 C C . ILE G 1 91 ? 61.933 18.837 95.302 1.00 20.52 88 ILE G C 1
ATOM 6377 O O . ILE G 1 91 ? 62.190 19.680 96.174 1.00 22.48 88 ILE G O 1
ATOM 6382 N N . PRO G 1 92 ? 61.316 17.676 95.576 1.00 22.72 89 PRO G N 1
ATOM 6383 C CA . PRO G 1 92 ? 61.031 17.256 96.958 1.00 23.01 89 PRO G CA 1
ATOM 6384 C C . PRO G 1 92 ? 62.317 17.094 97.751 1.00 21.36 89 PRO G C 1
ATOM 6385 O O . PRO G 1 92 ? 63.348 16.764 97.170 1.00 20.19 89 PRO G O 1
ATOM 6389 N N . GLY G 1 93 ? 62.251 17.313 99.067 1.00 22.12 90 GLY G N 1
ATOM 6390 C CA . GLY G 1 93 ? 63.389 17.066 99.948 1.00 22.03 90 GLY G CA 1
ATOM 6391 C C . GLY G 1 93 ? 63.933 15.664 99.736 1.00 23.60 90 GLY G C 1
ATOM 6392 O O . GLY G 1 93 ? 63.165 14.706 99.597 1.00 24.79 90 GLY G O 1
ATOM 6393 N N . GLY G 1 94 ? 65.256 15.547 99.672 1.00 23.41 91 GLY G N 1
ATOM 6394 C CA . GLY G 1 94 ? 65.908 14.247 99.543 1.00 24.16 91 GLY G CA 1
ATOM 6395 C C . GLY G 1 94 ? 66.107 13.745 98.127 1.00 24.93 91 GLY G C 1
ATOM 6396 O O . GLY G 1 94 ? 66.761 12.722 97.923 1.00 25.03 91 GLY G O 1
ATOM 6397 N N . VAL G 1 95 ? 65.552 14.452 97.146 1.00 24.03 92 VAL G N 1
ATOM 6398 C CA . VAL G 1 95 ? 65.667 14.033 95.745 1.00 22.87 92 VAL G CA 1
ATOM 6399 C C . VAL G 1 95 ? 66.946 14.616 95.146 1.00 22.15 92 VAL G C 1
ATOM 6400 O O . VAL G 1 95 ? 67.190 15.817 95.238 1.00 20.83 92 VAL G O 1
ATOM 6404 N N . ARG G 1 96 ? 67.772 13.747 94.566 1.00 22.29 93 ARG G N 1
ATOM 6405 C CA . ARG G 1 96 ? 69.066 14.143 94.021 1.00 22.32 93 ARG G CA 1
ATOM 6406 C C . ARG G 1 96 ? 68.894 14.966 92.754 1.00 22.27 93 ARG G C 1
ATOM 6407 O O . ARG G 1 96 ? 67.968 14.734 91.959 1.00 21.99 93 ARG G O 1
ATOM 6415 N N . HIS G 1 97 ? 69.772 15.947 92.582 1.00 21.56 94 HIS G N 1
ATOM 6416 C CA . HIS G 1 97 ? 69.756 16.779 91.369 1.00 20.79 94 HIS G CA 1
ATOM 6417 C C . HIS G 1 97 ? 71.099 17.344 91.028 1.00 20.71 94 HIS G C 1
ATOM 6418 O O . HIS G 1 97 ? 71.944 17.546 91.902 1.00 23.51 94 HIS G O 1
ATOM 6425 N N . ARG G 1 98 ? 71.303 17.597 89.740 1.00 21.40 95 ARG G N 1
ATOM 6426 C CA . ARG G 1 98 ? 72.527 18.207 89.238 1.00 22.72 95 ARG G CA 1
ATOM 6427 C C . ARG G 1 98 ? 72.172 19.017 88.002 1.00 21.12 95 ARG G C 1
ATOM 6428 O O . ARG G 1 98 ? 71.080 18.877 87.454 1.00 21.31 95 ARG G O 1
ATOM 6436 N N . ALA G 1 99 ? 73.090 19.871 87.571 1.00 22.67 96 ALA G N 1
ATOM 6437 C CA . ALA G 1 99 ? 72.812 20.778 86.460 1.00 21.60 96 ALA G CA 1
ATOM 6438 C C . ALA G 1 99 ? 74.087 21.200 85.758 1.00 22.22 96 ALA G C 1
ATOM 6439 O O . ALA G 1 99 ? 75.175 21.069 86.305 1.00 23.73 96 ALA G O 1
ATOM 6441 N N . ARG G 1 100 ? 73.943 21.713 84.541 1.00 21.18 97 ARG G N 1
ATOM 6442 C CA . ARG G 1 100 ? 75.054 22.359 83.847 1.00 22.41 97 ARG G CA 1
ATOM 6443 C C . ARG G 1 100 ? 74.519 23.404 82.882 1.00 22.28 97 ARG G C 1
ATOM 6444 O O . ARG G 1 100 ? 73.353 23.342 82.460 1.00 21.55 97 ARG G O 1
ATOM 6452 N N . THR G 1 101 ? 75.372 24.373 82.564 1.00 21.93 98 THR G N 1
ATOM 6453 C CA . THR G 1 101 ? 75.084 25.395 81.555 1.00 21.98 98 THR G CA 1
ATOM 6454 C C . THR G 1 101 ? 75.896 25.153 80.291 1.00 22.48 98 THR G C 1
ATOM 6455 O O . THR G 1 101 ? 76.864 24.386 80.302 1.00 23.67 98 THR G O 1
ATOM 6459 N N . PHE G 1 102 ? 75.497 25.831 79.215 1.00 24.44 99 PHE G N 1
ATOM 6460 C CA . PHE G 1 102 ? 76.196 25.787 77.929 1.00 25.83 99 PHE G CA 1
ATOM 6461 C C . PHE G 1 102 ? 76.788 27.161 77.649 1.00 27.70 99 PHE G C 1
ATOM 6462 O O . PHE G 1 102 ? 77.194 27.833 78.589 1.00 26.60 99 PHE G O 1
ATOM 6470 N N . GLU G 1 103 ? 76.832 27.594 76.389 1.00 29.08 100 GLU G N 1
ATOM 6471 C CA . GLU G 1 103 ? 77.575 28.814 76.044 1.00 31.18 100 GLU G CA 1
ATOM 6472 C C . GLU G 1 103 ? 76.986 30.131 76.578 1.00 26.82 100 GLU G C 1
ATOM 6473 O O . GLU G 1 103 ? 77.714 31.112 76.741 1.00 30.43 100 GLU G O 1
ATOM 6479 N N . ASP G 1 104 ? 75.688 30.150 76.866 1.00 24.79 101 ASP G N 1
ATOM 6480 C CA . ASP G 1 104 ? 75.012 31.387 77.286 1.00 27.02 101 ASP G CA 1
ATOM 6481 C C . ASP G 1 104 ? 74.944 31.613 78.806 1.00 24.41 101 ASP G C 1
ATOM 6482 O O . ASP G 1 104 ? 74.666 32.728 79.253 1.00 26.71 101 ASP G O 1
ATOM 6487 N N . GLY G 1 105 ? 75.200 30.569 79.593 1.00 20.30 102 GLY G N 1
ATOM 6488 C CA . GLY G 1 105 ? 74.971 30.620 81.036 1.00 20.90 102 GLY G CA 1
ATOM 6489 C C . GLY G 1 105 ? 73.488 30.791 81.331 1.00 21.98 102 GLY G C 1
ATOM 6490 O O . GLY G 1 105 ? 72.653 30.633 80.436 1.00 19.25 102 GLY G O 1
ATOM 6491 N N . CYS G 1 106 ? 73.156 31.117 82.581 1.00 21.24 103 CYS G N 1
ATOM 6492 C CA . CYS G 1 106 ? 71.763 31.305 82.946 1.00 20.03 103 CYS G CA 1
ATOM 6493 C C . CYS G 1 106 ? 71.545 32.126 84.202 1.00 19.71 103 CYS G C 1
ATOM 6494 O O . CYS G 1 106 ? 72.474 32.399 84.975 1.00 20.58 103 CYS G O 1
ATOM 6497 N N . LEU G 1 107 ? 70.295 32.535 84.370 1.00 17.85 104 LEU G N 1
ATOM 6498 C CA . LEU G 1 107 ? 69.812 33.105 85.612 1.00 19.53 104 LEU G CA 1
ATOM 6499 C C . LEU G 1 107 ? 68.572 32.319 85.990 1.00 19.92 104 LEU G C 1
ATOM 6500 O O . LEU G 1 107 ? 67.623 32.229 85.201 1.00 19.63 104 LEU G O 1
ATOM 6505 N N . VAL G 1 108 ? 68.591 31.732 87.182 1.00 20.36 105 VAL G N 1
ATOM 6506 C CA . VAL G 1 108 ? 67.460 30.941 87.650 1.00 21.47 105 VAL G CA 1
ATOM 6507 C C . VAL G 1 108 ? 67.055 31.409 89.047 1.00 19.59 105 VAL G C 1
ATOM 6508 O O . VAL G 1 108 ? 67.913 31.733 89.851 1.00 20.98 105 VAL G O 1
ATOM 6512 N N . LEU G 1 109 ? 65.751 31.499 89.307 1.00 18.43 106 LEU G N 1
ATOM 6513 C CA . LEU G 1 109 ? 65.268 31.784 90.662 1.00 18.68 106 LEU G CA 1
ATOM 6514 C C . LEU G 1 109 ? 64.967 30.466 91.388 1.00 20.17 106 LEU G C 1
ATOM 6515 O O . LEU G 1 109 ? 64.050 29.734 91.006 1.00 20.16 106 LEU G O 1
ATOM 6520 N N . ASP G 1 110 ? 65.757 30.174 92.419 1.00 19.60 107 ASP G N 1
ATOM 6521 C CA . ASP G 1 110 ? 65.538 29.025 93.290 1.00 20.84 107 ASP G CA 1
ATOM 6522 C C . ASP G 1 110 ? 64.801 29.460 94.556 1.00 21.05 107 ASP G C 1
ATOM 6523 O O . ASP G 1 110 ? 65.099 30.507 95.132 1.00 22.34 107 ASP G O 1
ATOM 6528 N N . ILE G 1 111 ? 63.846 28.643 94.984 1.00 19.06 108 ILE G N 1
ATOM 6529 C CA . ILE G 1 111 ? 63.018 28.939 96.140 1.00 18.66 108 ILE G CA 1
ATOM 6530 C C . ILE G 1 111 ? 63.141 27.742 97.073 1.00 19.27 108 ILE G C 1
ATOM 6531 O O . ILE G 1 111 ? 63.021 26.590 96.629 1.00 18.47 108 ILE G O 1
ATOM 6536 N N . PHE G 1 112 ? 63.394 28.019 98.351 1.00 19.17 109 PHE G N 1
ATOM 6537 C CA . PHE G 1 112 ? 63.580 26.974 99.344 1.00 21.09 109 PHE G CA 1
ATOM 6538 C C . PHE G 1 112 ? 62.620 27.140 100.510 1.00 21.91 109 PHE G C 1
ATOM 6539 O O . PHE G 1 112 ? 62.320 28.264 100.925 1.00 22.86 109 PHE G O 1
ATOM 6547 N N . SER G 1 113 ? 62.145 26.012 101.032 1.00 21.62 110 SER G N 1
ATOM 6548 C CA . SER G 1 113 ? 61.363 25.990 102.265 1.00 21.97 110 SER G CA 1
ATOM 6549 C C . SER G 1 113 ? 61.669 24.702 103.031 1.00 21.80 110 SER G C 1
ATOM 6550 O O . SER G 1 113 ? 61.501 23.609 102.490 1.00 23.14 110 SER G O 1
ATOM 6553 N N . PRO G 1 114 ? 62.167 24.825 104.274 1.00 22.24 111 PRO G N 1
ATOM 6554 C CA . PRO G 1 114 ? 62.563 26.084 104.918 1.00 23.37 111 PRO G CA 1
ATOM 6555 C C . PRO G 1 114 ? 63.861 26.610 104.292 1.00 23.31 111 PRO G C 1
ATOM 6556 O O . PRO G 1 114 ? 64.419 25.937 103.411 1.00 22.37 111 PRO G O 1
ATOM 6560 N N . PRO G 1 115 ? 64.331 27.804 104.713 1.00 23.47 112 PRO G N 1
ATOM 6561 C CA . PRO G 1 115 ? 65.565 28.361 104.146 1.00 25.77 112 PRO G CA 1
ATOM 6562 C C . PRO G 1 115 ? 66.782 27.470 104.355 1.00 25.40 112 PRO G C 1
ATOM 6563 O O . PRO G 1 115 ? 66.871 26.758 105.361 1.00 25.30 112 PRO G O 1
ATOM 6567 N N . ARG G 1 116 ? 67.709 27.516 103.403 1.00 22.19 113 ARG G N 1
ATOM 6568 C CA . ARG G 1 116 ? 68.967 26.789 103.529 1.00 26.95 113 ARG G CA 1
ATOM 6569 C C . ARG G 1 116 ? 69.940 27.516 104.448 1.00 27.39 113 ARG G C 1
ATOM 6570 O O . ARG G 1 116 ? 70.311 28.676 104.201 1.00 25.21 113 ARG G O 1
ATOM 6578 N N . GLU G 1 117 ? 70.342 26.821 105.509 1.00 26.30 114 GLU G N 1
ATOM 6579 C CA . GLU G 1 117 ? 71.198 27.395 106.547 1.00 26.97 114 GLU G CA 1
ATOM 6580 C C . GLU G 1 117 ? 72.540 27.872 105.995 1.00 26.74 114 GLU G C 1
ATOM 6581 O O . GLU G 1 117 ? 73.065 28.893 106.438 1.00 27.79 114 GLU G O 1
ATOM 6587 N N . ASP G 1 118 ? 73.095 27.134 105.032 1.00 25.00 115 ASP G N 1
ATOM 6588 C CA . ASP G 1 118 ? 74.376 27.518 104.448 1.00 24.95 115 ASP G CA 1
ATOM 6589 C C . ASP G 1 118 ? 74.270 28.823 103.643 1.00 27.00 115 ASP G C 1
ATOM 6590 O O . ASP G 1 118 ? 75.114 29.722 103.800 1.00 25.09 115 ASP G O 1
ATOM 6595 N N . TYR G 1 119 ? 73.221 28.936 102.823 1.00 24.97 116 TYR G N 1
ATOM 6596 C CA . TYR G 1 119 ? 72.988 30.145 102.020 1.00 25.14 116 TYR G CA 1
ATOM 6597 C C . TYR G 1 119 ? 72.634 31.347 102.897 1.00 24.12 116 TYR G C 1
ATOM 6598 O O . TYR G 1 119 ? 73.082 32.458 102.625 1.00 26.39 116 TYR G O 1
ATOM 6607 N N . ALA G 1 120 ? 71.842 31.111 103.943 1.00 23.52 117 ALA G N 1
ATOM 6608 C CA . ALA G 1 120 ? 71.467 32.156 104.902 1.00 26.87 117 ALA G CA 1
ATOM 6609 C C . ALA G 1 120 ? 72.698 32.787 105.554 1.00 27.99 117 ALA G C 1
ATOM 6610 O O . ALA G 1 120 ? 72.796 34.016 105.654 1.00 28.84 117 ALA G O 1
ATOM 6612 N N . ARG G 1 121 ? 73.641 31.947 105.978 1.00 26.74 118 ARG G N 1
ATOM 6613 C CA . ARG G 1 121 ? 74.879 32.429 106.591 1.00 30.36 118 ARG G CA 1
ATOM 6614 C C . ARG G 1 121 ? 75.740 33.208 105.590 1.00 28.60 118 ARG G C 1
ATOM 6615 O O . ARG G 1 121 ? 76.283 34.271 105.915 1.00 28.76 118 ARG G O 1
ATOM 6631 N N . ALA G 1 123 ? 74.674 34.710 102.835 1.00 26.01 120 ALA G N 1
ATOM 6632 C CA . ALA G 1 123 ? 73.942 35.945 102.519 1.00 28.51 120 ALA G CA 1
ATOM 6633 C C . ALA G 1 123 ? 74.124 37.005 103.592 1.00 31.48 120 ALA G C 1
ATOM 6634 O O . ALA G 1 123 ? 74.291 38.183 103.276 1.00 32.46 120 ALA G O 1
ATOM 6636 N N . GLU G 1 124 ? 74.083 36.578 104.855 1.00 30.93 121 GLU G N 1
ATOM 6637 C CA . GLU G 1 124 ? 74.275 37.475 105.997 1.00 35.81 121 GLU G CA 1
ATOM 6638 C C . GLU G 1 124 ? 75.689 38.069 106.001 1.00 33.41 121 GLU G C 1
ATOM 6639 O O . GLU G 1 124 ? 75.879 39.216 106.390 1.00 31.84 121 GLU G O 1
ATOM 6645 N N . ASP G 1 125 ? 76.661 37.276 105.549 1.00 32.25 122 ASP G N 1
ATOM 6646 C CA . ASP G 1 125 ? 78.070 37.670 105.489 1.00 35.88 122 ASP G CA 1
ATOM 6647 C C . ASP G 1 125 ? 78.439 38.378 104.171 1.00 38.03 122 ASP G C 1
ATOM 6648 O O . ASP G 1 125 ? 79.554 38.890 104.020 1.00 39.90 122 ASP G O 1
ATOM 6653 N N . ALA G 1 126 ? 77.510 38.402 103.217 1.00 34.65 123 ALA G N 1
ATOM 6654 C CA . ALA G 1 126 ? 77.759 39.048 101.935 1.00 38.82 123 ALA G CA 1
ATOM 6655 C C . ALA G 1 126 ? 77.796 40.567 102.083 1.00 43.91 123 ALA G C 1
ATOM 6656 O O . ALA G 1 126 ? 78.533 41.238 101.363 1.00 48.09 123 ALA G O 1
ATOM 6659 N N . PHE H 1 12 ? 56.223 14.469 97.759 1.00 58.36 9 PHE H N 1
ATOM 6660 C CA . PHE H 1 12 ? 55.552 14.570 96.423 1.00 58.22 9 PHE H CA 1
ATOM 6661 C C . PHE H 1 12 ? 56.446 14.056 95.287 1.00 52.15 9 PHE H C 1
ATOM 6662 O O . PHE H 1 12 ? 57.587 13.655 95.527 1.00 51.93 9 PHE H O 1
ATOM 6670 N N . ALA H 1 13 ? 55.923 14.046 94.063 1.00 46.45 10 ALA H N 1
ATOM 6671 C CA . ALA H 1 13 ? 56.701 13.615 92.899 1.00 45.43 10 ALA H CA 1
ATOM 6672 C C . ALA H 1 13 ? 57.410 14.811 92.257 1.00 38.74 10 ALA H C 1
ATOM 6673 O O . ALA H 1 13 ? 56.779 15.838 92.003 1.00 40.30 10 ALA H O 1
ATOM 6675 N N . PRO H 1 14 ? 58.724 14.682 91.987 1.00 37.84 11 PRO H N 1
ATOM 6676 C CA . PRO H 1 14 ? 59.455 15.770 91.320 1.00 36.87 11 PRO H CA 1
ATOM 6677 C C . PRO H 1 14 ? 58.878 16.030 89.930 1.00 36.55 11 PRO H C 1
ATOM 6678 O O . PRO H 1 14 ? 58.341 15.107 89.309 1.00 37.91 11 PRO H O 1
ATOM 6682 N N . ALA H 1 15 ? 58.965 17.270 89.451 1.00 36.85 12 ALA H N 1
ATOM 6683 C CA . ALA H 1 15 ? 58.341 17.612 88.184 1.00 33.12 12 ALA H CA 1
ATOM 6684 C C . ALA H 1 15 ? 58.981 18.806 87.475 1.00 29.40 12 ALA H C 1
ATOM 6685 O O . ALA H 1 15 ? 59.543 19.702 88.113 1.00 26.01 12 ALA H O 1
ATOM 6687 N N . PHE H 1 16 ? 58.901 18.777 86.146 1.00 25.69 13 PHE H N 1
ATOM 6688 C CA . PHE H 1 16 ? 59.215 19.911 85.281 1.00 25.05 13 PHE H CA 1
ATOM 6689 C C . PHE H 1 16 ? 57.896 20.488 84.784 1.00 25.76 13 PHE H C 1
ATOM 6690 O O . PHE H 1 16 ? 56.964 19.730 84.484 1.00 25.90 13 PHE H O 1
ATOM 6698 N N . TYR H 1 17 ? 57.817 21.814 84.679 1.00 22.33 14 TYR H N 1
ATOM 6699 C CA . TYR H 1 17 ? 56.582 22.471 84.247 1.00 23.38 14 TYR H CA 1
ATOM 6700 C C . TYR H 1 17 ? 56.858 23.430 83.120 1.00 22.33 14 TYR H C 1
ATOM 6701 O O . TYR H 1 17 ? 57.854 24.154 83.150 1.00 21.60 14 TYR H O 1
ATOM 6710 N N . ASP H 1 18 ? 55.960 23.429 82.139 1.00 23.08 15 ASP H N 1
ATOM 6711 C CA . ASP H 1 18 ? 56.018 24.330 81.002 1.00 22.85 15 ASP H CA 1
ATOM 6712 C C . ASP H 1 18 ? 54.863 25.321 81.123 1.00 22.15 15 ASP H C 1
ATOM 6713 O O . ASP H 1 18 ? 53.695 24.930 81.096 1.00 22.36 15 ASP H O 1
ATOM 6718 N N . LEU H 1 19 ? 55.185 26.607 81.243 1.00 20.80 16 LEU H N 1
ATOM 6719 C CA . LEU H 1 19 ? 54.141 27.618 81.443 1.00 21.96 16 LEU H CA 1
ATOM 6720 C C . LEU H 1 19 ? 53.237 27.880 80.235 1.00 22.56 16 LEU H C 1
ATOM 6721 O O . LEU H 1 19 ? 52.249 28.614 80.345 1.00 25.74 16 LEU H O 1
ATOM 6726 N N . THR H 1 20 ? 53.549 27.282 79.089 1.00 20.50 17 THR H N 1
ATOM 6727 C CA . THR H 1 20 ? 52.570 27.269 77.998 1.00 22.24 17 THR H CA 1
ATOM 6728 C C . THR H 1 20 ? 51.465 26.248 78.259 1.00 23.31 17 THR H C 1
ATOM 6729 O O . THR H 1 20 ? 50.398 26.326 77.648 1.00 25.35 17 THR H O 1
ATOM 6733 N N . GLU H 1 21 ? 51.713 25.309 79.173 1.00 24.03 18 GLU H N 1
ATOM 6734 C CA . GLU H 1 21 ? 50.786 24.187 79.418 1.00 28.61 18 GLU H CA 1
ATOM 6735 C C . GLU H 1 21 ? 50.049 24.230 80.758 1.00 28.34 18 GLU H C 1
ATOM 6736 O O . GLU H 1 21 ? 48.941 23.716 80.862 1.00 28.85 18 GLU H O 1
ATOM 6742 N N . VAL H 1 22 ? 50.667 24.810 81.785 1.00 26.09 19 VAL H N 1
ATOM 6743 C CA . VAL H 1 22 ? 50.017 24.904 83.100 1.00 28.23 19 VAL H CA 1
ATOM 6744 C C . VAL H 1 22 ? 48.712 25.701 82.960 1.00 29.46 19 VAL H C 1
ATOM 6745 O O . VAL H 1 22 ? 48.711 26.834 82.463 1.00 27.04 19 VAL H O 1
ATOM 6749 N N . ARG H 1 23 ? 47.606 25.095 83.382 1.00 31.03 20 ARG H N 1
ATOM 6750 C CA . ARG H 1 23 ? 46.278 25.652 83.129 1.00 33.93 20 ARG H CA 1
ATOM 6751 C C . ARG H 1 23 ? 46.049 26.993 83.807 1.00 32.10 20 ARG H C 1
ATOM 6752 O O . ARG H 1 23 ? 46.253 27.140 85.016 1.00 32.86 20 ARG H O 1
ATOM 6760 N N . SER H 1 24 ? 45.646 27.973 83.003 1.00 28.96 21 SER H N 1
ATOM 6761 C CA . SER H 1 24 ? 45.321 29.302 83.492 1.00 31.66 21 SER H CA 1
ATOM 6762 C C . SER H 1 24 ? 43.909 29.306 84.061 1.00 32.93 21 SER H C 1
ATOM 6763 O O . SER H 1 24 ? 42.993 28.766 83.450 1.00 34.99 21 SER H O 1
ATOM 6766 N N . PHE H 1 25 ? 43.744 29.892 85.243 1.00 34.34 22 PHE H N 1
ATOM 6767 C CA . PHE H 1 25 ? 42.415 30.104 85.810 1.00 37.34 22 PHE H CA 1
ATOM 6768 C C . PHE H 1 25 ? 42.260 31.554 86.243 1.00 35.08 22 PHE H C 1
ATOM 6769 O O . PHE H 1 25 ? 43.243 32.227 86.553 1.00 34.41 22 PHE H O 1
ATOM 6777 N N . SER H 1 26 ? 41.022 32.029 86.255 1.00 38.79 23 SER H N 1
ATOM 6778 C CA . SER H 1 26 ? 40.734 33.398 86.648 1.00 39.40 23 SER H CA 1
ATOM 6779 C C . SER H 1 26 ? 39.841 33.412 87.889 1.00 45.21 23 SER H C 1
ATOM 6780 O O . SER H 1 26 ? 38.653 33.096 87.800 1.00 46.50 23 SER H O 1
ATOM 6783 N N . PRO H 1 27 ? 40.414 33.767 89.054 1.00 44.91 24 PRO H N 1
ATOM 6784 C CA . PRO H 1 27 ? 39.629 33.811 90.288 1.00 48.28 24 PRO H CA 1
ATOM 6785 C C . PRO H 1 27 ? 38.800 35.088 90.407 1.00 54.62 24 PRO H C 1
ATOM 6786 O O . PRO H 1 27 ? 37.902 35.168 91.248 1.00 60.91 24 PRO H O 1
ATOM 6790 N N . LEU H 1 28 ? 39.102 36.066 89.554 1.00 54.48 25 LEU H N 1
ATOM 6791 C CA . LEU H 1 28 ? 38.550 37.405 89.657 1.00 54.35 25 LEU H CA 1
ATOM 6792 C C . LEU H 1 28 ? 38.804 38.116 88.333 1.00 50.89 25 LEU H C 1
ATOM 6793 O O . LEU H 1 28 ? 39.854 37.906 87.719 1.00 51.98 25 LEU H O 1
ATOM 6798 N N . PRO H 1 29 ? 37.849 38.951 87.876 1.00 54.09 26 PRO H N 1
ATOM 6799 C CA . PRO H 1 29 ? 38.092 39.747 86.669 1.00 52.32 26 PRO H CA 1
ATOM 6800 C C . PRO H 1 29 ? 39.380 40.564 86.788 1.00 47.70 26 PRO H C 1
ATOM 6801 O O . PRO H 1 29 ? 39.683 41.104 87.861 1.00 43.72 26 PRO H O 1
ATOM 6805 N N . GLY H 1 30 ? 40.146 40.613 85.702 1.00 39.75 27 GLY H N 1
ATOM 6806 C CA . GLY H 1 30 ? 41.415 41.321 85.688 1.00 38.97 27 GLY H CA 1
ATOM 6807 C C . GLY H 1 30 ? 42.608 40.476 86.114 1.00 37.13 27 GLY H C 1
ATOM 6808 O O . GLY H 1 30 ? 43.749 40.915 85.987 1.00 37.47 27 GLY H O 1
ATOM 6809 N N . PHE H 1 31 ? 42.348 39.268 86.618 1.00 33.89 28 PHE H N 1
ATOM 6810 C CA . PHE H 1 31 ? 43.409 38.363 87.082 1.00 34.35 28 PHE H CA 1
ATOM 6811 C C . PHE H 1 31 ? 43.378 37.035 86.328 1.00 34.83 28 PHE H C 1
ATOM 6812 O O . PHE H 1 31 ? 42.317 36.432 86.171 1.00 35.36 28 PHE H O 1
ATOM 6820 N N . ALA H 1 32 ? 44.542 36.597 85.856 1.00 29.60 29 ALA H N 1
ATOM 6821 C CA . ALA H 1 32 ? 44.732 35.246 85.332 1.00 30.87 29 ALA H CA 1
ATOM 6822 C C . ALA H 1 32 ? 45.919 34.622 86.060 1.00 30.62 29 ALA H C 1
ATOM 6823 O O . ALA H 1 32 ? 46.956 35.270 86.230 1.00 32.30 29 ALA H O 1
ATOM 6833 N N . GLN H 1 34 ? 48.376 30.935 87.027 1.00 27.07 31 GLN H N 1
ATOM 6834 C CA . GLN H 1 34 ? 48.831 29.558 86.866 1.00 26.58 31 GLN H CA 1
ATOM 6835 C C . GLN H 1 34 ? 49.568 29.182 88.134 1.00 25.39 31 GLN H C 1
ATOM 6836 O O . GLN H 1 34 ? 50.489 29.886 88.556 1.00 27.96 31 GLN H O 1
ATOM 6842 N N . ALA H 1 35 ? 49.173 28.068 88.735 1.00 25.43 32 ALA H N 1
ATOM 6843 C CA . ALA H 1 35 ? 49.721 27.664 90.020 1.00 28.42 32 ALA H CA 1
ATOM 6844 C C . ALA H 1 35 ? 50.318 26.268 89.945 1.00 28.26 32 ALA H C 1
ATOM 6845 O O . ALA H 1 35 ? 49.749 25.377 89.327 1.00 27.64 32 ALA H O 1
ATOM 6847 N N . ILE H 1 36 ? 51.483 26.105 90.560 1.00 26.54 33 ILE H N 1
ATOM 6848 C CA . ILE H 1 36 ? 52.087 24.792 90.760 1.00 27.23 33 ILE H CA 1
ATOM 6849 C C . ILE H 1 36 ? 52.438 24.668 92.241 1.00 27.53 33 ILE H C 1
ATOM 6850 O O . ILE H 1 36 ? 52.549 25.678 92.945 1.00 26.29 33 ILE H O 1
ATOM 6855 N N . GLN H 1 37 ? 52.604 23.442 92.721 1.00 27.25 34 GLN H N 1
ATOM 6856 C CA . GLN H 1 37 ? 52.936 23.240 94.129 1.00 27.61 34 GLN H CA 1
ATOM 6857 C C . GLN H 1 37 ? 53.734 21.973 94.375 1.00 29.80 34 GLN H C 1
ATOM 6858 O O . GLN H 1 37 ? 53.641 21.015 93.607 1.00 29.29 34 GLN H O 1
ATOM 6864 N N . GLY H 1 38 ? 54.528 21.989 95.443 1.00 30.97 35 GLY H N 1
ATOM 6865 C CA . GLY H 1 38 ? 55.087 20.781 96.037 1.00 30.52 35 GLY H CA 1
ATOM 6866 C C . GLY H 1 38 ? 54.295 20.483 97.296 1.00 34.48 35 GLY H C 1
ATOM 6867 O O . GLY H 1 38 ? 53.068 20.574 97.291 1.00 41.41 35 GLY H O 1
ATOM 6868 N N . LYS H 1 39 ? 54.986 20.135 98.377 1.00 35.06 36 LYS H N 1
ATOM 6869 C CA . LYS H 1 39 ? 54.326 19.895 99.653 1.00 38.06 36 LYS H CA 1
ATOM 6870 C C . LYS H 1 39 ? 54.218 21.209 100.427 1.00 38.75 36 LYS H C 1
ATOM 6871 O O . LYS H 1 39 ? 53.125 21.608 100.828 1.00 42.79 36 LYS H O 1
ATOM 6877 N N . ASN H 1 40 ? 55.353 21.881 100.608 1.00 35.55 37 ASN H N 1
ATOM 6878 C CA . ASN H 1 40 ? 55.428 23.103 101.409 1.00 37.65 37 ASN H CA 1
ATOM 6879 C C . ASN H 1 40 ? 55.339 24.385 100.577 1.00 34.73 37 ASN H C 1
ATOM 6880 O O . ASN H 1 40 ? 55.029 25.444 101.111 1.00 36.24 37 ASN H O 1
ATOM 6885 N N . LEU H 1 41 ? 55.611 24.281 99.277 1.00 31.82 38 LEU H N 1
ATOM 6886 C CA . LEU H 1 41 ? 55.744 25.453 98.400 1.00 28.34 38 LEU H CA 1
ATOM 6887 C C . LEU H 1 41 ? 54.667 25.527 97.335 1.00 29.15 38 LEU H C 1
ATOM 6888 O O . LEU H 1 41 ? 54.313 24.515 96.721 1.00 27.44 38 LEU H O 1
ATOM 6901 N N . LEU H 1 43 ? 53.848 28.066 93.849 1.00 24.26 40 LEU H N 1
ATOM 6902 C CA . LEU H 1 43 ? 54.242 29.154 92.963 1.00 24.40 40 LEU H CA 1
ATOM 6903 C C . LEU H 1 43 ? 53.054 29.545 92.129 1.00 24.99 40 LEU H C 1
ATOM 6904 O O . LEU H 1 43 ?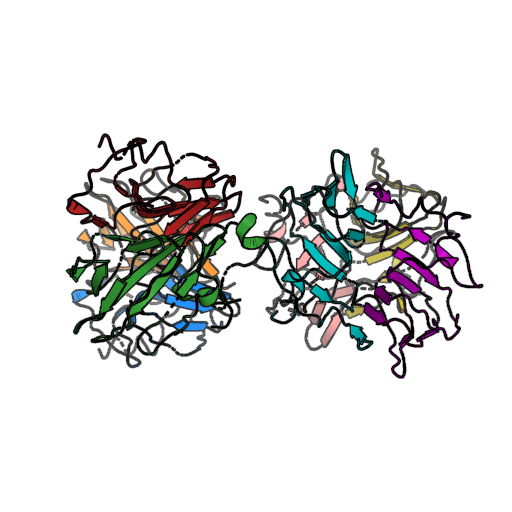 52.366 28.686 91.584 1.00 25.73 40 LEU H O 1
ATOM 6909 N N . ASN H 1 44 ? 52.825 30.846 92.020 1.00 23.60 41 ASN H N 1
ATOM 6910 C CA . ASN H 1 44 ? 51.672 31.349 91.303 1.00 26.60 41 ASN H CA 1
ATOM 6911 C C . ASN H 1 44 ? 52.054 32.485 90.359 1.00 25.80 41 ASN H C 1
ATOM 6912 O O . ASN H 1 44 ? 52.517 33.532 90.808 1.00 25.87 41 ASN H O 1
ATOM 6917 N N . TRP H 1 45 ? 51.875 32.264 89.056 1.00 23.96 42 TRP H N 1
ATOM 6918 C CA . TRP H 1 45 ? 52.095 33.308 88.047 1.00 22.91 42 TRP H CA 1
ATOM 6919 C C . TRP H 1 45 ? 50.841 34.099 87.889 1.00 24.39 42 TRP H C 1
ATOM 6920 O O . TRP H 1 45 ? 49.846 33.599 87.348 1.00 25.05 42 TRP H O 1
ATOM 6931 N N . VAL H 1 46 ? 50.867 35.344 88.360 1.00 25.12 43 VAL H N 1
ATOM 6932 C CA . VAL H 1 46 ? 49.655 36.169 88.398 1.00 24.51 43 VAL H CA 1
ATOM 6933 C C . VAL H 1 46 ? 49.733 37.284 87.352 1.00 23.62 43 VAL H C 1
ATOM 6934 O O . VAL H 1 46 ? 50.522 38.221 87.471 1.00 24.15 43 VAL H O 1
ATOM 6938 N N . ARG H 1 47 ? 48.897 37.167 86.329 1.00 25.48 44 ARG H N 1
ATOM 6939 C CA . ARG H 1 47 ? 48.820 38.149 85.263 1.00 24.46 44 ARG H CA 1
ATOM 6940 C C . ARG H 1 47 ? 47.719 39.138 85.643 1.00 25.80 44 ARG H C 1
ATOM 6941 O O . ARG H 1 47 ? 46.540 38.766 85.731 1.00 26.56 44 ARG H O 1
ATOM 6949 N N . ILE H 1 48 ? 48.098 40.386 85.909 1.00 24.64 45 ILE H N 1
ATOM 6950 C CA . ILE H 1 48 ? 47.116 41.396 86.326 1.00 25.82 45 ILE H CA 1
ATOM 6951 C C . ILE H 1 48 ? 46.870 42.421 85.217 1.00 25.39 45 ILE H C 1
ATOM 6952 O O . ILE H 1 48 ? 47.805 43.037 84.705 1.00 23.57 45 ILE H O 1
ATOM 6957 N N . GLU H 1 49 ? 45.601 42.597 84.853 1.00 26.07 46 GLU H N 1
ATOM 6958 C CA . GLU H 1 49 ? 45.233 43.520 83.785 1.00 28.16 46 GLU H CA 1
ATOM 6959 C C . GLU H 1 49 ? 45.512 44.983 84.163 1.00 26.81 46 GLU H C 1
ATOM 6960 O O . GLU H 1 49 ? 45.663 45.305 85.348 1.00 26.74 46 GLU H O 1
ATOM 6966 N N . PRO H 1 50 ? 45.622 45.868 83.155 1.00 24.74 47 PRO H N 1
ATOM 6967 C CA . PRO H 1 50 ? 45.846 47.283 83.435 1.00 24.96 47 PRO H CA 1
ATOM 6968 C C . PRO H 1 50 ? 44.781 47.894 84.335 1.00 26.76 47 PRO H C 1
ATOM 6969 O O . PRO H 1 50 ? 43.618 47.484 84.291 1.00 27.08 47 PRO H O 1
ATOM 6973 N N . ASN H 1 51 ? 45.196 48.862 85.149 1.00 27.04 48 ASN H N 1
ATOM 6974 C CA . ASN H 1 51 ? 44.283 49.688 85.938 1.00 30.08 48 ASN H CA 1
ATOM 6975 C C . ASN H 1 51 ? 43.365 48.866 86.835 1.00 30.72 48 ASN H C 1
ATOM 6976 O O . ASN H 1 51 ? 42.165 49.104 86.893 1.00 32.79 48 ASN H O 1
ATOM 6981 N N . THR H 1 52 ? 43.947 47.896 87.531 1.00 31.35 49 THR H N 1
ATOM 6982 C CA . THR H 1 52 ? 43.175 47.004 88.388 1.00 37.67 49 THR H CA 1
ATOM 6983 C C . THR H 1 52 ? 43.539 47.253 89.848 1.00 39.15 49 THR H C 1
ATOM 6984 O O . THR H 1 52 ? 44.709 47.420 90.178 1.00 39.78 49 THR H O 1
ATOM 6988 N N . GLU H 1 53 ? 42.518 47.296 90.698 1.00 42.12 50 GLU H N 1
ATOM 6989 C CA . GLU H 1 53 ? 42.681 47.422 92.142 1.00 49.55 50 GLU H CA 1
ATOM 6990 C C . GLU H 1 53 ? 42.381 46.078 92.789 1.00 55.92 50 GLU H C 1
ATOM 6991 O O . GLU H 1 53 ? 41.330 45.487 92.531 1.00 59.95 50 GLU H O 1
ATOM 7013 N N . PRO H 1 55 ? 41.670 44.806 96.520 1.00 76.35 52 PRO H N 1
ATOM 7014 C CA . PRO H 1 55 ? 41.363 45.317 97.866 1.00 74.22 52 PRO H CA 1
ATOM 7015 C C . PRO H 1 55 ? 42.218 44.692 98.965 1.00 68.57 52 PRO H C 1
ATOM 7016 O O . PRO H 1 55 ? 42.736 43.585 98.793 1.00 63.56 52 PRO H O 1
ATOM 7020 N N . ALA H 1 56 ? 42.351 45.413 100.078 1.00 66.59 53 ALA H N 1
ATOM 7021 C CA . ALA H 1 56 ? 43.121 44.960 101.234 1.00 61.09 53 ALA H CA 1
ATOM 7022 C C . ALA H 1 56 ? 42.679 43.574 101.683 1.00 60.11 53 ALA H C 1
ATOM 7023 O O . ALA H 1 56 ? 41.493 43.337 101.920 1.00 66.49 53 ALA H O 1
ATOM 7025 N N . HIS H 1 57 ? 43.640 42.659 101.772 1.00 60.44 54 HIS H N 1
ATOM 7026 C CA . HIS H 1 57 ? 43.382 41.297 102.236 1.00 62.03 54 HIS H CA 1
ATOM 7027 C C . HIS H 1 57 ? 44.546 40.759 103.026 1.00 59.68 54 HIS H C 1
ATOM 7028 O O . HIS H 1 57 ? 45.634 41.346 103.026 1.00 59.80 54 HIS H O 1
ATOM 7035 N N . GLU H 1 58 ? 44.320 39.646 103.718 1.00 58.13 55 GLU H N 1
ATOM 7036 C CA . GLU H 1 58 ? 45.350 39.018 104.546 1.00 62.43 55 GLU H CA 1
ATOM 7037 C C . GLU H 1 58 ? 45.186 37.500 104.598 1.00 64.93 55 GLU H C 1
ATOM 7038 O O . GLU H 1 58 ? 44.066 36.984 104.594 1.00 71.79 55 GLU H O 1
ATOM 7044 N N . HIS H 1 59 ? 46.311 36.793 104.643 1.00 64.12 56 HIS H N 1
ATOM 7045 C CA . HIS H 1 59 ? 46.311 35.338 104.739 1.00 63.11 56 HIS H CA 1
ATOM 7046 C C . HIS H 1 59 ? 47.224 34.899 105.839 1.00 55.32 56 HIS H C 1
ATOM 7047 O O . HIS H 1 59 ? 48.248 35.542 106.078 1.00 51.82 56 HIS H O 1
ATOM 7054 N N . PRO H 1 60 ? 46.868 33.799 106.535 1.00 58.23 57 PRO H N 1
ATOM 7055 C CA . PRO H 1 60 ? 47.765 33.228 107.548 1.00 58.67 57 PRO H CA 1
ATOM 7056 C C . PRO H 1 60 ? 49.052 32.656 106.939 1.00 52.66 57 PRO H C 1
ATOM 7057 O O . PRO H 1 60 ? 50.021 32.431 107.660 1.00 59.56 57 PRO H O 1
ATOM 7061 N N . HIS H 1 61 ? 49.052 32.438 105.624 1.00 55.73 58 HIS H N 1
ATOM 7062 C CA . HIS H 1 61 ? 50.231 31.969 104.888 1.00 54.12 58 HIS H CA 1
ATOM 7063 C C . HIS H 1 61 ? 51.276 33.046 104.789 1.00 47.58 58 HIS H C 1
ATOM 7064 O O . HIS H 1 61 ? 50.956 34.208 104.534 1.00 45.23 58 HIS H O 1
ATOM 7071 N N . GLU H 1 62 ? 52.539 32.670 104.984 1.00 47.21 59 GLU H N 1
ATOM 7072 C CA . GLU H 1 62 ? 53.659 33.529 104.606 1.00 39.91 59 GLU H CA 1
ATOM 7073 C C . GLU H 1 62 ? 53.654 33.622 103.089 1.00 37.32 59 GLU H C 1
ATOM 7074 O O . GLU H 1 62 ? 53.377 32.634 102.401 1.00 38.73 59 GLU H O 1
ATOM 7080 N N . GLN H 1 63 ? 53.942 34.811 102.569 1.00 32.52 60 GLN H N 1
ATOM 7081 C CA . GLN H 1 63 ? 53.974 35.015 101.134 1.00 31.58 60 GLN H CA 1
ATOM 7082 C C . GLN H 1 63 ? 55.223 35.790 100.729 1.00 29.77 60 GLN H C 1
ATOM 7083 O O . GLN H 1 63 ? 55.782 36.557 101.525 1.00 31.54 60 GLN H O 1
ATOM 7089 N N . ALA H 1 64 ? 55.664 35.561 99.494 1.00 28.26 61 ALA H N 1
ATOM 7090 C CA . ALA H 1 64 ? 56.669 36.391 98.852 1.00 26.12 61 ALA H CA 1
ATOM 7091 C C . ALA H 1 64 ? 56.230 36.660 97.417 1.00 26.77 61 ALA H C 1
ATOM 7092 O O . ALA H 1 64 ? 55.382 35.943 96.865 1.00 26.65 61 ALA H O 1
ATOM 7094 N N . GLY H 1 65 ? 56.795 37.699 96.819 1.00 25.94 62 GLY H N 1
ATOM 7095 C CA . GLY H 1 65 ? 56.476 38.039 95.433 1.00 26.77 62 GLY H CA 1
ATOM 7096 C C . GLY H 1 65 ? 57.704 38.496 94.675 1.00 25.90 62 GLY H C 1
ATOM 7097 O O . GLY H 1 65 ? 58.612 39.098 95.252 1.00 26.29 62 GLY H O 1
ATOM 7098 N N . VAL H 1 66 ? 57.729 38.197 93.379 1.00 24.22 63 VAL H N 1
ATOM 7099 C CA . VAL H 1 66 ? 58.820 38.589 92.495 1.00 22.93 63 VAL H CA 1
ATOM 7100 C C . VAL H 1 66 ? 58.206 39.148 91.217 1.00 21.60 63 VAL H C 1
ATOM 7101 O O . VAL H 1 66 ? 57.410 38.473 90.548 1.00 21.79 63 VAL H O 1
ATOM 7113 N N . LEU H 1 68 ? 57.901 39.996 87.496 1.00 19.95 65 LEU H N 1
ATOM 7114 C CA . LEU H 1 68 ? 58.401 39.439 86.232 1.00 20.33 65 LEU H CA 1
ATOM 7115 C C . LEU H 1 68 ? 58.224 40.375 85.038 1.00 20.98 65 LEU H C 1
ATOM 7116 O O . LEU H 1 68 ? 59.077 40.406 84.156 1.00 22.20 65 LEU H O 1
ATOM 7121 N N . GLU H 1 69 ? 57.109 41.105 84.997 1.00 21.70 66 GLU H N 1
ATOM 7122 C CA . GLU H 1 69 ? 56.823 42.056 83.903 1.00 22.94 66 GLU H CA 1
ATOM 7123 C C . GLU H 1 69 ? 55.967 43.196 84.427 1.00 22.63 66 GLU H C 1
ATOM 7124 O O . GLU H 1 69 ? 55.173 43.007 85.354 1.00 22.96 66 GLU H O 1
ATOM 7130 N N . GLY H 1 70 ? 56.135 44.376 83.837 1.00 22.15 67 GLY H N 1
ATOM 7131 C CA . GLY H 1 70 ? 55.251 45.498 84.105 1.00 21.64 67 GLY H CA 1
ATOM 7132 C C . GLY H 1 70 ? 55.471 46.188 85.436 1.00 20.42 67 GLY H C 1
ATOM 7133 O O . GLY H 1 70 ? 56.591 46.315 85.899 1.00 21.97 67 GLY H O 1
ATOM 7134 N N . THR H 1 71 ? 54.383 46.645 86.045 1.00 21.87 68 THR H N 1
ATOM 7135 C CA . THR H 1 71 ? 54.457 47.541 87.196 1.00 20.30 68 THR H CA 1
ATOM 7136 C C . THR H 1 71 ? 53.329 47.205 88.154 1.00 21.69 68 THR H C 1
ATOM 7137 O O . THR H 1 71 ? 52.200 46.942 87.734 1.00 21.90 68 THR H O 1
ATOM 7141 N N . LEU H 1 72 ? 53.641 47.223 89.445 1.00 22.66 69 LEU H N 1
ATOM 7142 C CA . LEU H 1 72 ? 52.644 46.983 90.478 1.00 24.58 69 LEU H CA 1
ATOM 7143 C C . LEU H 1 72 ? 52.913 47.923 91.638 1.00 25.22 69 LEU H C 1
ATOM 7144 O O . LEU H 1 72 ? 54.033 47.995 92.142 1.00 27.87 69 LEU H O 1
ATOM 7149 N N . GLU H 1 73 ? 51.895 48.667 92.043 1.00 26.02 70 GLU H N 1
ATOM 7150 C CA . GLU H 1 73 ? 52.015 49.455 93.256 1.00 27.18 70 GLU H CA 1
ATOM 7151 C C . GLU H 1 73 ? 51.514 48.611 94.415 1.00 28.95 70 GLU H C 1
ATOM 7152 O O . GLU H 1 73 ? 50.342 48.248 94.458 1.00 32.16 70 GLU H O 1
ATOM 7158 N N . LEU H 1 74 ? 52.406 48.284 95.342 1.00 28.65 71 LEU H N 1
ATOM 7159 C CA . LEU H 1 74 ? 52.046 47.414 96.456 1.00 30.30 71 LEU H CA 1
ATOM 7160 C C . LEU H 1 74 ? 52.118 48.160 97.777 1.00 32.89 71 LEU H C 1
ATOM 7161 O O . LEU H 1 74 ? 53.114 48.825 98.071 1.00 33.19 71 LEU H O 1
ATOM 7166 N N . THR H 1 75 ? 51.044 48.050 98.555 1.00 36.31 72 THR H N 1
ATOM 7167 C CA . THR H 1 75 ? 50.998 48.571 99.916 1.00 38.69 72 THR H CA 1
ATOM 7168 C C . THR H 1 75 ? 51.018 47.407 100.906 1.00 41.31 72 THR H C 1
ATOM 7169 O O . THR H 1 75 ? 50.107 46.582 100.915 1.00 42.29 72 THR H O 1
ATOM 7173 N N . ILE H 1 76 ? 52.069 47.335 101.721 1.00 43.85 73 ILE H N 1
ATOM 7174 C CA . ILE H 1 76 ? 52.121 46.386 102.834 1.00 44.90 73 ILE H CA 1
ATOM 7175 C C . ILE H 1 76 ? 52.120 47.198 104.121 1.00 51.02 73 ILE H C 1
ATOM 7176 O O . ILE H 1 76 ? 52.992 48.052 104.328 1.00 45.43 73 ILE H O 1
ATOM 7181 N N . GLY H 1 77 ? 51.135 46.930 104.978 1.00 53.30 74 GLY H N 1
ATOM 7182 C CA . GLY H 1 77 ? 50.918 47.722 106.181 1.00 50.74 74 GLY H CA 1
ATOM 7183 C C . GLY H 1 77 ? 50.814 49.194 105.829 1.00 57.73 74 GLY H C 1
ATOM 7184 O O . GLY H 1 77 ? 49.904 49.607 105.102 1.00 61.99 74 GLY H O 1
ATOM 7185 N N . GLU H 1 78 ? 51.776 49.974 106.318 1.00 64.08 75 GLU H N 1
ATOM 7186 C CA . GLU H 1 78 ? 51.794 51.426 106.139 1.00 67.67 75 GLU H CA 1
ATOM 7187 C C . GLU H 1 78 ? 52.662 51.870 104.958 1.00 62.45 75 GLU H C 1
ATOM 7188 O O . GLU H 1 78 ? 52.660 53.047 104.597 1.00 62.40 75 GLU H O 1
ATOM 7194 N N . GLU H 1 79 ? 53.395 50.935 104.354 1.00 55.46 76 GLU H N 1
ATOM 7195 C CA . GLU H 1 79 ? 54.350 51.296 103.311 1.00 50.86 76 GLU H CA 1
ATOM 7196 C C . GLU H 1 79 ? 53.901 50.896 101.905 1.00 47.48 76 GLU H C 1
ATOM 7197 O O . GLU H 1 79 ? 53.530 49.744 101.663 1.00 44.60 76 GLU H O 1
ATOM 7203 N N . THR H 1 80 ? 53.949 51.867 100.993 1.00 42.29 77 THR H N 1
ATOM 7204 C CA . THR H 1 80 ? 53.584 51.687 99.585 1.00 40.40 77 THR H CA 1
ATOM 7205 C C . THR H 1 80 ? 54.806 51.877 98.686 1.00 37.77 77 THR H C 1
ATOM 7206 O O . THR H 1 80 ? 55.546 52.850 98.826 1.00 39.16 77 THR H O 1
ATOM 7210 N N . ARG H 1 81 ? 55.013 50.940 97.765 1.00 34.64 78 ARG H N 1
ATOM 7211 C CA . ARG H 1 81 ? 56.115 51.017 96.812 1.00 32.43 78 ARG H CA 1
ATOM 7212 C C . ARG H 1 81 ? 55.637 50.637 95.421 1.00 30.45 78 ARG H C 1
ATOM 7213 O O . ARG H 1 81 ? 54.816 49.723 95.265 1.00 29.64 78 ARG H O 1
ATOM 7221 N N . VAL H 1 82 ? 56.157 51.341 94.417 1.00 28.09 79 VAL H N 1
ATOM 7222 C CA . VAL H 1 82 ? 55.929 50.999 93.018 1.00 27.06 79 VAL H CA 1
ATOM 7223 C C . VAL H 1 82 ? 57.008 49.983 92.640 1.00 25.18 79 VAL H C 1
ATOM 7224 O O . VAL H 1 82 ? 58.199 50.269 92.751 1.00 28.41 79 VAL H O 1
ATOM 7228 N N . LEU H 1 83 ? 56.588 48.790 92.229 1.00 24.48 80 LEU H N 1
ATOM 7229 C CA . LEU H 1 83 ? 57.518 47.696 91.938 1.00 22.45 80 LEU H CA 1
ATOM 7230 C C . LEU H 1 83 ? 57.614 47.385 90.453 1.00 20.95 80 LEU H C 1
ATOM 7231 O O . LEU H 1 83 ? 56.621 47.460 89.726 1.00 20.77 80 LEU H O 1
ATOM 7236 N N . ARG H 1 84 ? 58.818 47.009 90.029 1.00 20.04 81 ARG H N 1
ATOM 7237 C CA . ARG H 1 84 ? 59.108 46.659 88.641 1.00 21.28 81 ARG H CA 1
ATOM 7238 C C . ARG H 1 84 ? 60.037 45.444 88.644 1.00 20.71 81 ARG H C 1
ATOM 7239 O O . ARG H 1 84 ? 60.611 45.116 89.691 1.00 19.73 81 ARG H O 1
ATOM 7247 N N . PRO H 1 85 ? 60.202 44.767 87.485 1.00 21.67 82 PRO H N 1
ATOM 7248 C CA . PRO H 1 85 ? 61.171 43.665 87.445 1.00 20.46 82 PRO H CA 1
ATOM 7249 C C . PRO H 1 85 ? 62.537 44.085 87.992 1.00 20.73 82 PRO H C 1
ATOM 7250 O O . PRO H 1 85 ? 63.030 45.180 87.686 1.00 23.65 82 PRO H O 1
ATOM 7254 N N . GLY H 1 86 ? 63.128 43.219 88.812 1.00 20.00 83 GLY H N 1
ATOM 7255 C CA . GLY H 1 86 ? 64.312 43.575 89.588 1.00 21.48 83 GLY H CA 1
ATOM 7256 C C . GLY H 1 86 ? 63.957 43.725 91.055 1.00 22.59 83 GLY H C 1
ATOM 7257 O O . GLY H 1 86 ? 64.844 43.797 91.900 1.00 26.17 83 GLY H O 1
ATOM 7266 N N . ALA H 1 88 ? 61.394 42.563 94.586 1.00 20.03 85 ALA H N 1
ATOM 7267 C CA . ALA H 1 88 ? 60.742 41.445 95.267 1.00 21.85 85 ALA H CA 1
ATOM 7268 C C . ALA H 1 88 ? 60.230 41.920 96.620 1.00 24.09 85 ALA H C 1
ATOM 7269 O O . ALA H 1 88 ? 60.586 43.007 97.075 1.00 24.69 85 ALA H O 1
ATOM 7271 N N . TYR H 1 89 ? 59.402 41.102 97.266 1.00 23.12 86 TYR H N 1
ATOM 7272 C CA . TYR H 1 89 ? 58.860 41.453 98.574 1.00 24.67 86 TYR H CA 1
ATOM 7273 C C . TYR H 1 89 ? 58.532 40.208 99.394 1.00 25.57 86 TYR H C 1
ATOM 7274 O O . TYR H 1 89 ? 58.306 39.133 98.828 1.00 25.47 86 TYR H O 1
ATOM 7283 N N . THR H 1 90 ? 58.526 40.360 100.720 1.00 26.43 87 THR H N 1
ATOM 7284 C CA . THR H 1 90 ? 58.146 39.293 101.651 1.00 28.52 87 THR H CA 1
ATOM 7285 C C . THR H 1 90 ? 57.059 39.809 102.598 1.00 30.29 87 THR H C 1
ATOM 7286 O O . THR H 1 90 ? 57.169 40.913 103.143 1.00 28.71 87 THR H O 1
ATOM 7290 N N . ILE H 1 91 ? 56.013 39.007 102.783 1.00 30.14 88 ILE H N 1
ATOM 7291 C CA . ILE H 1 91 ? 54.901 39.364 103.663 1.00 30.98 88 ILE H CA 1
ATOM 7292 C C . ILE H 1 91 ? 54.668 38.256 104.684 1.00 33.44 88 ILE H C 1
ATOM 7293 O O . ILE H 1 91 ? 54.366 37.120 104.306 1.00 35.12 88 ILE H O 1
ATOM 7298 N N . PRO H 1 92 ? 54.809 38.580 105.985 1.00 34.74 89 PRO H N 1
ATOM 7299 C CA . PRO H 1 92 ? 54.517 37.598 107.029 1.00 36.45 89 PRO H CA 1
ATOM 7300 C C . PRO H 1 92 ? 53.024 37.296 107.076 1.00 39.74 89 PRO H C 1
ATOM 7301 O O . PRO H 1 92 ? 52.212 38.140 106.684 1.00 39.27 89 PRO H O 1
ATOM 7305 N N . GLY H 1 93 ? 52.670 36.099 107.539 1.00 41.06 90 GLY H N 1
ATOM 7306 C CA . GLY H 1 93 ? 51.267 35.718 107.699 1.00 42.06 90 GLY H CA 1
ATOM 7307 C C . GLY H 1 93 ? 50.511 36.719 108.555 1.00 41.89 90 GLY H C 1
ATOM 7308 O O . GLY H 1 93 ? 51.040 37.214 109.547 1.00 44.23 90 GLY H O 1
ATOM 7309 N N . GLY H 1 94 ? 49.286 37.043 108.149 1.00 42.12 91 GLY H N 1
ATOM 7310 C CA . GLY H 1 94 ? 48.434 37.945 108.916 1.00 44.26 91 GLY H CA 1
ATOM 7311 C C . GLY H 1 94 ? 48.592 39.425 108.604 1.00 46.39 91 GLY H C 1
ATOM 7312 O O . GLY H 1 94 ? 47.738 40.229 108.977 1.00 48.55 91 GLY H O 1
ATOM 7313 N N . VAL H 1 95 ? 49.676 39.789 107.922 1.00 44.51 92 VAL H N 1
ATOM 7314 C CA . VAL H 1 95 ? 49.957 41.190 107.613 1.00 42.91 92 VAL H CA 1
ATOM 7315 C C . VAL H 1 95 ? 49.150 41.648 106.393 1.00 43.38 92 VAL H C 1
ATOM 7316 O O . VAL H 1 95 ? 49.181 41.016 105.337 1.00 44.14 92 VAL H O 1
ATOM 7320 N N . ARG H 1 96 ? 48.432 42.754 106.563 1.00 44.31 93 ARG H N 1
ATOM 7321 C CA . ARG H 1 96 ? 47.493 43.265 105.568 1.00 47.59 93 ARG H CA 1
ATOM 7322 C C . ARG H 1 96 ? 48.217 43.922 104.395 1.00 45.63 93 ARG H C 1
ATOM 7323 O O . ARG H 1 96 ? 49.214 44.619 104.582 1.00 43.99 93 ARG H O 1
ATOM 7331 N N . HIS H 1 97 ? 47.713 43.690 103.186 1.00 44.91 94 HIS H N 1
ATOM 7332 C CA . HIS H 1 97 ? 48.283 44.302 101.981 1.00 42.23 94 HIS H CA 1
ATOM 7333 C C . HIS H 1 97 ? 47.283 44.486 100.871 1.00 45.14 94 HIS H C 1
ATOM 7334 O O . HIS H 1 97 ? 46.273 43.776 100.801 1.00 45.29 94 HIS H O 1
ATOM 7341 N N . ARG H 1 98 ? 47.564 45.451 99.996 1.00 43.16 95 ARG H N 1
ATOM 7342 C CA . ARG H 1 98 ? 46.755 45.702 98.807 1.00 41.99 95 ARG H CA 1
ATOM 7343 C C . ARG H 1 98 ? 47.641 46.191 97.666 1.00 42.14 95 ARG H C 1
ATOM 7344 O O . ARG H 1 98 ? 48.779 46.619 97.880 1.00 42.08 95 ARG H O 1
ATOM 7352 N N . ALA H 1 99 ? 47.112 46.132 96.452 1.00 41.40 96 ALA H N 1
ATOM 7353 C CA . ALA H 1 99 ? 47.893 46.483 95.282 1.00 37.38 96 ALA H CA 1
ATOM 7354 C C . ALA H 1 99 ? 47.029 47.085 94.183 1.00 40.44 96 ALA H C 1
ATOM 7355 O O . ALA H 1 99 ? 45.803 46.937 94.191 1.00 41.11 96 ALA H O 1
ATOM 7357 N N . ARG H 1 100 ? 47.678 47.784 93.257 1.00 36.91 97 ARG H N 1
ATOM 7358 C CA . ARG H 1 100 ? 47.023 48.273 92.049 1.00 33.23 97 ARG H CA 1
ATOM 7359 C C . ARG H 1 100 ? 48.015 48.300 90.889 1.00 30.02 97 ARG H C 1
ATOM 7360 O O . ARG H 1 100 ? 49.223 48.483 91.094 1.00 28.44 97 ARG H O 1
ATOM 7368 N N . THR H 1 101 ? 47.499 48.092 89.679 1.00 28.92 98 THR H N 1
ATOM 7369 C CA . THR H 1 101 ? 48.303 48.212 88.458 1.00 25.27 98 THR H CA 1
ATOM 7370 C C . THR H 1 101 ? 48.005 49.545 87.779 1.00 25.52 98 THR H C 1
ATOM 7371 O O . THR H 1 101 ? 46.990 50.192 88.071 1.00 27.64 98 THR H O 1
ATOM 7375 N N . PHE H 1 102 ? 48.892 49.942 86.870 1.00 23.94 99 PHE H N 1
ATOM 7376 C CA . PHE H 1 102 ? 48.707 51.142 86.061 1.00 25.96 99 PHE H CA 1
ATOM 7377 C C . PHE H 1 102 ? 48.342 50.725 84.624 1.00 24.73 99 PHE H C 1
ATOM 7378 O O . PHE H 1 102 ? 47.764 49.653 84.432 1.00 23.34 99 PHE H O 1
ATOM 7386 N N . GLU H 1 103 ? 48.678 51.547 83.626 1.00 23.79 100 GLU H N 1
ATOM 7387 C CA . GLU H 1 103 ? 48.249 51.303 82.244 1.00 23.18 100 GLU H CA 1
ATOM 7388 C C . GLU H 1 103 ? 48.883 50.078 81.566 1.00 22.46 100 GLU H C 1
ATOM 7389 O O . GLU H 1 103 ? 48.318 49.546 80.601 1.00 22.44 100 GLU H O 1
ATOM 7395 N N . ASP H 1 104 ? 50.050 49.652 82.051 1.00 21.04 101 ASP H N 1
ATOM 7396 C CA . ASP H 1 104 ? 50.774 48.508 81.466 1.00 21.61 101 ASP H CA 1
ATOM 7397 C C . ASP H 1 104 ? 50.363 47.133 82.009 1.00 22.60 101 ASP H C 1
ATOM 7398 O O . ASP H 1 104 ? 50.586 46.113 81.354 1.00 24.73 101 ASP H O 1
ATOM 7403 N N . GLY H 1 105 ? 49.782 47.098 83.205 1.00 23.16 102 GLY H N 1
ATOM 7404 C CA . GLY H 1 105 ? 49.504 45.826 83.884 1.00 21.39 102 GLY H CA 1
ATOM 7405 C C . GLY H 1 105 ? 50.801 45.167 84.336 1.00 22.57 102 GLY H C 1
ATOM 7406 O O . GLY H 1 105 ? 51.865 45.784 84.289 1.00 21.84 102 GLY H O 1
ATOM 7407 N N . CYS H 1 106 ? 50.726 43.915 84.765 1.00 21.90 103 CYS H N 1
ATOM 7408 C CA . CYS H 1 106 ? 51.916 43.243 85.258 1.00 22.27 103 CYS H CA 1
ATOM 7409 C C . CYS H 1 106 ? 51.807 41.729 85.251 1.00 22.99 103 CYS H C 1
ATOM 7410 O O . CYS H 1 106 ? 50.725 41.161 85.072 1.00 26.74 103 CYS H O 1
ATOM 7413 N N . LEU H 1 107 ? 52.961 41.094 85.416 1.00 22.29 104 LEU H N 1
ATOM 7414 C CA . LEU H 1 107 ? 53.053 39.687 85.750 1.00 21.66 104 LEU H CA 1
ATOM 7415 C C . LEU H 1 107 ? 53.926 39.589 86.993 1.00 20.95 104 LEU H C 1
ATOM 7416 O O . LEU H 1 107 ? 55.079 40.038 86.994 1.00 23.33 104 LEU H O 1
ATOM 7421 N N . VAL H 1 108 ? 53.363 39.016 88.051 1.00 20.34 105 VAL H N 1
ATOM 7422 C CA . VAL H 1 108 ? 54.078 38.848 89.302 1.00 21.08 105 VAL H CA 1
ATOM 7423 C C . VAL H 1 108 ? 54.036 37.377 89.715 1.00 21.58 105 VAL H C 1
ATOM 7424 O O . VAL H 1 108 ? 53.013 36.710 89.577 1.00 21.98 105 VAL H O 1
ATOM 7428 N N . LEU H 1 109 ? 55.171 36.876 90.185 1.00 21.58 106 LEU H N 1
ATOM 7429 C CA . LEU H 1 109 ? 55.258 35.530 90.716 1.00 21.58 106 LEU H CA 1
ATOM 7430 C C . LEU H 1 109 ? 55.002 35.593 92.216 1.00 22.84 106 LEU H C 1
ATOM 7431 O O . LEU H 1 109 ? 55.808 36.145 92.957 1.00 20.75 106 LEU H O 1
ATOM 7436 N N . ASP H 1 110 ? 53.867 35.047 92.647 1.00 24.44 107 ASP H N 1
ATOM 7437 C CA . ASP H 1 110 ? 53.549 34.928 94.068 1.00 26.38 107 ASP H CA 1
ATOM 7438 C C . ASP H 1 110 ? 54.006 33.561 94.583 1.00 24.96 107 ASP H C 1
ATOM 7439 O O . ASP H 1 110 ? 53.850 32.552 93.904 1.00 26.59 107 ASP H O 1
ATOM 7444 N N . ILE H 1 111 ? 54.563 33.540 95.788 1.00 24.49 108 ILE H N 1
ATOM 7445 C CA . ILE H 1 111 ? 55.076 32.314 96.399 1.00 24.62 108 ILE H CA 1
ATOM 7446 C C . ILE H 1 111 ? 54.430 32.165 97.771 1.00 26.79 108 ILE H C 1
ATOM 7447 O O . ILE H 1 111 ? 54.473 33.099 98.575 1.00 29.46 108 ILE H O 1
ATOM 7452 N N . PHE H 1 112 ? 53.833 31.001 98.035 1.00 26.03 109 PHE H N 1
ATOM 7453 C CA . PHE H 1 112 ? 53.183 30.735 99.322 1.00 28.14 109 PHE H CA 1
ATOM 7454 C C . PHE H 1 112 ? 53.780 29.523 100.013 1.00 29.83 109 PHE H C 1
ATOM 7455 O O . PHE H 1 112 ? 54.165 28.551 99.360 1.00 31.05 109 PHE H O 1
ATOM 7463 N N . SER H 1 113 ? 53.852 29.594 101.338 1.00 31.47 110 SER H N 1
ATOM 7464 C CA . SER H 1 113 ? 54.205 28.455 102.168 1.00 34.08 110 SER H CA 1
ATOM 7465 C C . SER H 1 113 ? 53.441 28.574 103.484 1.00 35.94 110 SER H C 1
ATOM 7466 O O . SER H 1 113 ? 53.654 29.531 104.227 1.00 39.34 110 SER H O 1
ATOM 7469 N N . PRO H 1 114 ? 52.529 27.622 103.767 1.00 36.06 111 PRO H N 1
ATOM 7470 C CA . PRO H 1 114 ? 52.152 26.454 102.956 1.00 37.21 111 PRO H CA 1
ATOM 7471 C C . PRO H 1 114 ? 51.329 26.859 101.730 1.00 36.34 111 PRO H C 1
ATOM 7472 O O . PRO H 1 114 ? 50.956 28.026 101.615 1.00 35.19 111 PRO H O 1
ATOM 7476 N N . PRO H 1 115 ? 51.057 25.912 100.809 1.00 36.17 112 PRO H N 1
ATOM 7477 C CA . PRO H 1 115 ? 50.260 26.254 99.624 1.00 36.98 112 PRO H CA 1
ATOM 7478 C C . PRO H 1 115 ? 48.854 26.713 100.001 1.00 38.41 112 PRO H C 1
ATOM 7479 O O . PRO H 1 115 ? 48.331 26.291 101.028 1.00 38.99 112 PRO H O 1
ATOM 7483 N N . ARG H 1 116 ? 48.269 27.592 99.192 1.00 37.39 113 ARG H N 1
ATOM 7484 C CA . ARG H 1 116 ? 46.891 28.035 99.393 1.00 41.70 113 ARG H CA 1
ATOM 7485 C C . ARG H 1 116 ? 45.924 27.031 98.781 1.00 45.69 113 ARG H C 1
ATOM 7486 O O . ARG H 1 116 ? 45.952 26.792 97.571 1.00 44.41 113 ARG H O 1
ATOM 7494 N N . GLU H 1 117 ? 45.066 26.458 99.622 1.00 50.11 114 GLU H N 1
ATOM 7495 C CA . GLU H 1 117 ? 44.134 25.399 99.217 1.00 51.43 114 GLU H CA 1
ATOM 7496 C C . GLU H 1 117 ? 43.103 25.866 98.189 1.00 48.34 114 GLU H C 1
ATOM 7497 O O . GLU H 1 117 ? 42.729 25.101 97.299 1.00 47.49 114 GLU H O 1
ATOM 7503 N N . ASP H 1 118 ? 42.649 27.114 98.312 1.00 47.34 115 ASP H N 1
ATOM 7504 C CA . ASP H 1 118 ? 41.675 27.664 97.369 1.00 46.23 115 ASP H CA 1
ATOM 7505 C C . ASP H 1 118 ? 42.236 27.748 95.947 1.00 45.81 115 ASP H C 1
ATOM 7506 O O . ASP H 1 118 ? 41.529 27.428 94.993 1.00 41.98 115 ASP H O 1
ATOM 7511 N N . TYR H 1 119 ? 43.503 28.153 95.819 1.00 45.59 116 TYR H N 1
ATOM 7512 C CA . TYR H 1 119 ? 44.183 28.199 94.517 1.00 44.69 116 TYR H CA 1
ATOM 7513 C C . TYR H 1 119 ? 44.478 26.808 93.968 1.00 45.50 116 TYR H C 1
ATOM 7514 O O . TYR H 1 119 ? 44.368 26.588 92.763 1.00 43.93 116 TYR H O 1
ATOM 7523 N N . ALA H 1 120 ? 44.861 25.883 94.851 1.00 43.08 117 ALA H N 1
ATOM 7524 C CA . ALA H 1 120 ? 45.142 24.499 94.460 1.00 43.11 117 ALA H CA 1
ATOM 7525 C C . ALA H 1 120 ? 43.907 23.842 93.856 1.00 47.04 117 ALA H C 1
ATOM 7526 O O . ALA H 1 120 ? 44.004 23.129 92.857 1.00 50.99 117 ALA H O 1
ATOM 7528 N N . ARG H 1 121 ? 42.752 24.100 94.468 1.00 48.99 118 ARG H N 1
ATOM 7529 C CA . ARG H 1 121 ? 41.475 23.561 94.007 1.00 49.80 118 ARG H CA 1
ATOM 7530 C C . ARG H 1 121 ? 41.085 24.157 92.660 1.00 48.03 118 ARG H C 1
ATOM 7531 O O . ARG H 1 121 ? 40.614 23.445 91.775 1.00 50.05 118 ARG H O 1
ATOM 7547 N N . ALA H 1 123 ? 43.221 25.500 90.485 1.00 43.31 120 ALA H N 1
ATOM 7548 C CA . ALA H 1 123 ? 44.220 24.999 89.536 1.00 45.71 120 ALA H CA 1
ATOM 7549 C C . ALA H 1 123 ? 43.909 23.570 89.090 1.00 46.57 120 ALA H C 1
ATOM 7550 O O . ALA H 1 123 ? 44.103 23.224 87.923 1.00 47.18 120 ALA H O 1
ATOM 7552 N N . GLU H 1 124 ? 43.424 22.750 90.022 1.00 46.84 121 GLU H N 1
ATOM 7553 C CA . GLU H 1 124 ? 42.993 21.385 89.707 1.00 53.02 121 GLU H CA 1
ATOM 7554 C C . GLU H 1 124 ? 41.735 21.371 88.831 1.00 50.90 121 GLU H C 1
ATOM 7555 O O . GLU H 1 124 ? 41.614 20.542 87.926 1.00 51.26 121 GLU H O 1
ATOM 7561 N N . ASP H 1 125 ? 40.815 22.296 89.100 1.00 52.24 122 ASP H N 1
ATOM 7562 C CA . ASP H 1 125 ? 39.569 22.417 88.335 1.00 58.51 122 ASP H CA 1
ATOM 7563 C C . ASP H 1 125 ? 39.746 23.138 86.995 1.00 56.27 122 ASP H C 1
ATOM 7564 O O . ASP H 1 125 ? 38.924 22.974 86.092 1.00 61.89 122 ASP H O 1
ATOM 7569 N N . ALA H 1 126 ? 40.817 23.925 86.874 1.00 53.19 123 ALA H N 1
ATOM 7570 C CA . ALA H 1 126 ? 41.034 24.817 85.723 1.00 53.34 123 ALA H CA 1
ATOM 7571 C C . ALA H 1 126 ? 40.909 24.137 84.355 1.00 57.66 123 ALA H C 1
ATOM 7572 O O . ALA H 1 126 ? 41.752 23.327 83.968 1.00 62.97 123 ALA H O 1
#

Radius of gyration: 32.32 Å; Cα contacts (8 Å, |Δi|>4): 2298; chains: 8; bounding box: 85×60×73 Å

Solvent-accessible surface area: 41343 Å² total

Foldseek 3Di:
DDDDDDDVVPQDKDDPDPQWIGDDADAFKKDKIFGHAFDWDKDFAQKKKKKAAAAWKWKDWAHDIDIDGHPMGTHHHGTIMIMTHHHGTTIMMMMITRDDPVVVVSVVD/DDDDDDQVPLAWDDPDPQWIGDDADQFKKDKIWGAAFDWDKDFAQKKKKKAAAAWKFKDWAPDTDIDGHPMGIHHHGIIMMMTHHHGTDIMMMMITRDDPVNVVSVVD/DLADDDVCLVPNDDDDDQVSRAWDDPDPQWIGDYHHQFKKDKIFGAAFDWDKDFAQKKKKKAAAAWKFKDWAPDTDIDGHPMGIHHGPTIMMMTHHHGTDIMMMMITRDDVVRVVSVVD/DADDDDDDVVPLDKDDPDPQWIGDDADAFKKDKIWGHAFDWDKDFAQKKKKKAAAAWKWKAWQNDTDIDGHVMGIDHHPTIMIMTHHHPTTIMMMMITRDDPVVVVSVVD/DDDDDDDVVPQAWDDPDPQWIGDDADAFKKDKIWGAAFDWDKDFAQWKKKKAAAAWKWKDWAHDTDIDGHPIDIHHHPIIMIMTHHHGTDIMMMMTTRDDPVVVVSVVD/DDDDDDDVVPLDKDAPDPQWIGDDDDQWKKDWIWGAAFDWDKDFAQWKKKKADAAWKWKDWQHDIDIDGHPIGTHHGPTIMMMTHHNGTTIMMMMTTRDDPVCVVSVVD/DDDDDDDPVPQAWDDPDPQWIGDDDDAFKKDKIFGAAFDWDKDFAQKKKKKADAAWKWKDWAHDTDIDGHPMGIHHHPIIMIMTHHHPTDIMMMMIGRDDPVVVVSVVD/DDDDDDDVVPLDKDDPDPQWIGDDADQFKKDWIFGAAFDWDKDFAQWKKKKADAAWKWKDWAHDTDIDGHPMGTDHHPTIMIMTHHNPTTIMMMMTTRDDPVVVVSVVD

CATH classification: 2.60.120.10

B-factor: mean 31.63, std 11.66, range [13.52, 93.6]

Organism: Sphaerobacter thermophilus (strain ATCC 49802 / DSM 20745 / KCCM 41009 / NCIMB 13125 / S 6022) (NCBI:txid479434)

Secondary structure (DSSP, 8-state):
---EE--GGGSPP--SSTTB--B---S---EEEEE-TT----B--SSEEEE--EE-EEEEETTEEEEE----EEE-TT--EEEE--TT-EEEEEEEES--HHHH--TT-/--EE--TTSSPP--SSTTB--B---S---EEEEE-TT----B--SSEEEE--EE-EEEEETTEEEEE----EEE-TT--EEEE--TT-EEEEEEEES--HHHH--TT-/-----THHHHH--EE--GGGSPP--SSTTB--B---S---EEEEE-TT----B--SSEEEE--EE-EEEEETTEEEEE----EEE-TT--EEEE--TT-EEEEEEEES--HHHH--TT-/----EE--GGGSPP--SSTTB--B---S---EEEEE-TT----B--SSEEEE--EE-EEEEETTEEEEE----EEE-TT--EEEE--TT-EEEEEEEES--HHHH--TT-/---EE--TTTSPP--SSTTB--B---S---EEEEE-TT----B--SSEEEE--EE-EEEEETTEEEEE----EEE-TT--EEEE--TT-EEEEEEEES--HHHH-----/---EE--TTTSPP--SSTTB--B---S---EEEEE-TT----B--SSEEEE--EE-EEEEETTEEEEE----EEE-TT--EEEE--TT-EEEEEEEES--HHHH-----/---EE--GGGSPP--SSTTB--B---S---EEEEE-TT----B--SSEEEE--EE-EEEEETTEEEEE----EEE-TT--EEEE--TT-EEEEEEEES--HHHH--TT-/---EE--TTTSPP--SSTTB--B---S---EEEEE-TT----B--SSEEEE--EE-EEEEETTEEEEE----EEE-TT--EEEE--TT-EEEEEEEESPPHHHH-----

Sequence (882 aa):
FAPAFYDLTEVRSFSPLPGFAQAIQGKNLLNWVRIEEPNTEPAHHEHPHEQAGVLEGTLELTIGEETRVLRPGAYTIPGGVRHRARTFEEDGCLVLDIFSPPREDYARRAEDAAPAFYDLTEVRSFSPLPGFAQAIQGKNLLNWVRIEEPNTEPAHHEHPHEQAGVLEGTLELTIGEETRRVLRPGAYTIPGGVRHRARTFEDGCLVLDIFSPPREDYARAEDASNASTGEQREFAPAFYDLTEVRSFSPLPGFAQAIQGKNLLNWVRIEEPNTEPAHEHHPHEQAGVLEGTLELTIGEETRRVLRPGAYTIPGGVRHRARTFEDGCLVLDIFSPPREDYARAEDAEFAPAFYDLTEVRSFSPLPGFAQAIQGKNLLNWVRIEPNTEPAHEHPHEQAGVLEGTLELTIGEETRVLRPGAYTIPGGVRHRARTFEDGCLVLDIFSPPREDYARRAEDAFAPAFYDLTEVRSFSPLPGFAQAIQGKNLLNWVRIEEPNTEPAHEHPHEQAGVLEGTLEELTIGEETRRVLRPGAYTIPGGVRHRARTFEDGCLVLDIFSPPREDYARAEDAFAPAFYDLTEVRSFSPLPGFAQAIQGKNLLNWVRIEPNTEPAHEHPHEQAGVLEGTLELTIGEETRVLRPGAYTIPGGVRHRARTFEDGCLVLDIFSPPREDYARAEDAFAPAFYDLTEVRSFSPLPGFAQAIQGKNLLNWVRIEEPNTEPAHEHPHEQAGVLEGTLEELTIGEETRRVLRPGAYTIPGGVRHRARTFEDGCLVLDIFSPPREDYARAEDAFAPAFYDLTEVRSFSPLPGFAQAIQGKNLLNWVRIEPNTEPAHEHPHEQAGVLEGTLELTIGEETRVLRPGAYTIPGGVRHRARTFEDGCLVLDIFSPPREDYARAEDA